Protein AF-A0A352HSR7-F1 (afdb_monomer)

Secondary structure (DSSP, 8-state):
-HHHHHHHH-TTS---HHHHHHHHHHHHHHHHHHHHHHHHHHHHTTT-HHHHHHHHHHHHHHHTS-HHHHHHHTTSS--SS---SEEEEE---HHHHHHHHHHHHHHHHHHHT--TT---HHHHHHHHHHHHHHHHHHHHHHTTEEEEEHHHHHHHSSTTPEEEETTEEEEEEEEE-SSSS-TTTSEEEEEEETTT--EEEE-SPPPTT-PBPTTT-PBEE-SS-TTSS-EEEE--SEEEE-TTS--B--S--PPP---EEEE-----TTSTT-EEEETTEEEEEPPTT-EEEEEE-TTTT-EEEETTT-BEEE--S---SGGGS-GGG-TTTPPPSS--SS-----GGGEEEEEEEEEEEE--EEEEEEBSSTT-S-B---HHHHHHHHHHHHHHHHHHHT--GGGEEEEEEE-SS-EEEEEEESSTT--STGGGGGSHHHHHHHHHHHHHHHHT-S--TTTSTT----TTTT--TTTGGGGGG--HHHHHHHHHHHHHTS----HHHHHH-TT-EEE-S-HHHHHHHHHHTTEEEEEEEEESTT--B-THHHH-TTSHHHHHHHHHHHTT-EEEEEEE--GGG--STTTSGGGTT-SSTTSS-TTSEEEEE---TTSEEEEEEEETTS-EEEEEES-STT-BBSTTTTSS---EEEEES------B-PPPPP---TT-EEEEEE---SEEEGGGHIIIIITTTTSS-HHHHHHHHHHHTTSEEEEEEE-TT--SHHHHHHHHHHHHHHHHHHT-EEEEEEEE----TT-PPP--TTSBTTSPPSSHHHHHHHHHHHIIIIISSPEEEPSSPPPSS-EEEEEETTEEEEEEETT-TTTTEE-S-BGGGGGG--TT-EEEE-TTS---EEEEEEEE--

Foldseek 3Di:
DLVVCCVVPNPPDDDDPPVLVVLVVVLVVVLVVLLVQLVVQLVVCVVPPVLNVVSVVLNVCSVPPDPVQSCVLVVSDPPPVPDHQKAKEFQQAPVLVVVLVVLVVVLVVLVVVADPPDPDPVNVVSVVVNVVSVVVNVVSRVQGMDIDHQLVCLFQQPAQHWDADPLWTFGFFFFAASHALDCQDFKWWWKADPAFQAIDIDSDDADDPADADPVPRGQIADDLDRVHSTAIEGAGSYIYGQNVDDIDNDPDGDGADWDKAKDQNDDDCVDPLWQCDLLQKIKDKADLQGKIKIKTQGNSQAWKAQSRQRGIDHQPDDDLDLVRRPQCRRAPRHCHSDDDPGRDNDDSVRIDGSHIYMDMFGWIKMKMFGHPAQVDPATDQAQLLLVQCQQLLLVLLCVLVVHDSLQKHWHWTDGNGTIMIMMIGPDGSYPCSNVCCSPSVSVVSSLVSSLVQLVPQPDPCLVDPLQFDDPSHRDDPVCPVCRVSYGSNSNNVSSVSSVVSPPDQDPVNCVVPVQKDWDSGFPLVVLQVLLVPAFAEKEFEAECPQVQAQLLLCCACLHSNVVSVVSSLVSNHAYEYEYADDVVVCPDLVSLVSQPQCADCRRSCNSHHYFYFYDPPQKAWGMWIAHPVRKIKTKIDSDDNQRHSHSSRRVPGPTIMMDIPDPDDTHGDDRDDRDDDPQKDKWKAFFPDQKDQLLCCCPRGPDDPGTDDPVVVVLLLQFFAAFAKEKEWFDAPLFFLSQLSSVQSVVLNSCVVSVHAYDAYEYAYAPDFPDADDDDQQAFRPDGDRTPVVSVVSSQVSCCVRRVDGHHYDPHHGRSFGWMWIDGPFWIKMKTWSQHSQGQWGFPDGNNCSVVDHSRTMIGGDPRDDTGMMMIMTGTDD

Solvent-accessible surface area (backbone atoms only — not comparable to full-atom values): 47031 Å² total; per-residue (Å²): 106,66,74,57,50,33,71,73,71,38,83,86,55,89,79,63,64,67,63,51,52,51,53,52,48,53,52,47,53,54,48,51,54,53,51,52,52,37,53,54,47,33,61,76,34,62,88,41,66,68,58,30,51,54,31,50,56,46,51,55,46,63,77,65,52,57,66,68,55,54,38,30,53,71,63,77,39,80,67,80,85,56,89,53,60,58,25,37,36,38,61,54,38,48,72,61,46,54,54,45,51,52,42,50,53,51,42,51,53,51,56,72,68,58,68,92,89,62,97,46,74,66,49,56,49,47,52,54,48,46,52,50,43,51,52,51,49,52,49,52,52,56,77,22,45,46,76,35,48,46,75,58,26,57,56,55,40,29,42,70,18,55,37,77,54,95,84,26,41,39,53,19,36,13,43,37,65,74,52,57,70,51,85,66,76,45,39,32,35,36,28,35,22,83,57,66,32,51,37,49,80,40,67,69,82,81,55,96,88,46,54,62,30,94,87,75,65,45,65,28,16,15,79,77,44,73,90,35,44,49,25,49,28,34,50,57,55,21,22,25,31,39,20,83,51,80,71,45,74,69,90,75,78,73,74,72,80,63,46,70,44,62,41,72,45,78,84,67,92,83,47,91,80,49,37,79,43,54,54,33,30,30,32,39,50,48,60,100,84,22,57,36,38,35,35,25,27,30,79,64,44,7,24,35,32,25,50,74,48,31,26,28,40,63,34,90,68,93,67,90,53,79,88,64,48,55,72,77,53,28,57,70,71,17,65,40,32,58,82,58,102,54,60,37,87,43,49,74,89,38,42,48,66,54,24,28,46,36,43,80,42,47,17,29,22,22,37,36,39,42,36,72,41,67,92,48,96,50,43,39,74,43,68,35,39,36,50,24,41,41,54,40,43,52,48,20,41,21,60,74,75,69,52,60,58,78,50,45,49,65,36,72,46,64,35,67,63,28,29,33,27,34,36,26,28,63,47,82,65,30,85,51,67,31,37,46,54,62,39,55,71,55,33,49,52,21,52,53,44,28,41,50,54,58,72,70,24,92,62,66,38,52,77,39,96,82,17,35,56,42,75,68,69,69,36,47,89,90,51,47,92,46,46,93,39,28,21,46,29,55,32,49,55,50,48,50,50,31,59,70,49,44,81,72,82,48,70,72,52,42,71,77,38,73,74,54,38,79,42,70,70,56,58,67,56,53,54,55,51,42,64,73,69,64,42,45,36,40,37,42,40,29,32,54,85,60,55,45,72,38,60,62,31,50,61,32,75,79,33,73,46,6,36,52,52,52,52,27,45,78,70,68,26,47,40,33,41,40,35,33,54,60,72,84,80,41,79,50,74,76,65,42,53,83,59,40,57,43,48,58,74,90,21,73,39,53,86,41,47,56,45,39,24,35,86,67,66,73,57,34,62,43,39,36,41,30,36,80,86,72,50,31,39,33,34,32,23,69,62,76,72,31,28,24,38,30,71,60,43,41,68,79,59,85,59,42,31,34,33,72,62,68,92,80,84,75,54,78,42,81,74,59,80,82,77,80,54,96,70,47,48,75,33,70,32,49,37,83,54,60,60,42,41,30,42,43,37,52,61,58,45,39,30,91,67,43,41,38,51,79,73,52,54,58,53,52,37,69,34,37,41,76,32,66,28,37,36,40,37,24,36,66,71,61,32,17,62,43,27,36,49,35,51,48,24,32,53,47,40,50,32,69,72,38,50,38,45,81,70,45,39,40,36,21,43,60,80,70,67,82,59,75,46,94,75,59,54,80,41,40,27,55,44,66,41,46,31,45,66,55,25,51,49,53,36,52,50,47,35,36,74,72,69,70,46,76,72,47,74,51,97,52,62,30,50,78,65,29,38,40,35,43,39,37,93,42,18,38,42,35,43,28,36,74,66,31,84,41,42,50,46,36,36,90,53,35,47,71,51,60,90,77,67,58,46,82,44,58,35,31,50,40,95,80,50,78,76,48,41,36,37,40,39,42,32,64,50,131

pLDDT: mean 82.7, std 11.5, range [36.44, 97.62]

Nearest PDB structures (foldseek):
  6znp-assembly1_A  TM=6.016E-01  e=3.655E-07  Bacillus subtilis subsp. subtilis str. 168

Sequence (878 aa):
MEARFHGVFGNDVPYTVDPTINAMRELKENYDAEHDALQNAQQANCDDVNRRQAIGRQIDKCENENLLNYLSEKQFIPNASMPTGIVSFNFLTRNKADDLSGLITERNNLTAQRQPGQQNNDAVRIERRLTEVKRNIDRIKRNSTATRDIRTALNEYAPGQTVVVSEQNHVSAGVVFRGTYNQETDRRAILRCTHCGHVEYTRENMPEGGMVCPKCGARMRGMLDQNMYFTEAYEPVGFSVDQNSNSNREERTEKRFYDIRPVLLSTNWEQGNRVDAVNMCQILPSPDNGRILFYNAGIGRGFALCKKCGRAEVETAFGIEPGTIPPAVRPGNHKPLWYTGNNCDANNGDIARHVVLTGEQPTCYSALRFMTEPGGATYENDEQLAFSLGVVLTRALAKVIGIDEGELDFGVKQEREAWVLFIYDTAKGGCGYSTRLADADESQKVFDEARKALEASSCKCEEAETGGACTKCLIDRSNYRYAHKLSKRKALEWLQRQKAGVVTIPETVRRQSPEARVEYEKIKRIARTAVNNGVREMTFFVSDENGDCAISEWTSRNSEMGRLLHNAVDKGVAVTLNVEYHPEYHTDEADKLPFVGLTGQDGKFPDCTVNFIGDMGDLKTMLEVKYDDNSAKRYFTSEKEVLPFSGKWGEDCTQLFVEDNPAVSYTPVDEPTYTPQPDVIIRQGCTPASEIMVGSYFSEAICGGNILQSDDLEKIQGILSGQDVQITFSDKYVNSALACLMFVYLVKEMRDLFKFTIRDINLQLESNDDKTYPWDVNKKISMNFATAGEARRYLADCIKNVLGVEAEVLPFNATHHRWIRLTTARGVVEIRPDHGISGGWYSKMSYFNLNDLDGSVQAFKSNTDDEILYYVIIKPAR

Radius of gyration: 37.25 Å; Cα contacts (8 Å, |Δi|>4): 1777; chains: 1; bounding box: 78×82×113 Å

Mean predicted aligned error: 17.52 Å

Structure (mmCIF, N/CA/C/O backbone):
data_AF-A0A352HSR7-F1
#
_entry.id   AF-A0A352HSR7-F1
#
loop_
_atom_site.group_PDB
_atom_site.id
_atom_site.type_symbol
_atom_site.label_atom_id
_atom_site.label_alt_id
_atom_site.label_comp_id
_atom_site.label_asym_id
_atom_site.label_entity_id
_atom_site.label_seq_id
_atom_site.pdbx_PDB_ins_code
_atom_site.Cartn_x
_atom_site.Cartn_y
_atom_site.Cartn_z
_atom_site.occupancy
_atom_site.B_iso_or_equiv
_atom_site.auth_seq_id
_atom_site.auth_comp_id
_atom_site.auth_asym_id
_atom_site.auth_atom_id
_atom_site.pdbx_PDB_model_num
ATOM 1 N N . MET A 1 1 ? -4.427 36.864 -5.493 1.00 55.19 1 MET A N 1
ATOM 2 C CA . MET A 1 1 ? -4.387 35.662 -6.359 1.00 55.19 1 MET A CA 1
ATOM 3 C C . MET A 1 1 ? -5.499 34.710 -5.941 1.00 55.19 1 MET A C 1
ATOM 5 O O . MET A 1 1 ? -6.338 34.409 -6.773 1.00 55.19 1 MET A O 1
ATOM 9 N N . GLU A 1 2 ? -5.596 34.405 -4.649 1.00 56.47 2 GLU A N 1
ATOM 10 C CA . GLU A 1 2 ? -6.777 33.859 -3.954 1.00 56.47 2 GLU A CA 1
ATOM 11 C C . GLU A 1 2 ? -8.117 34.462 -4.418 1.00 56.47 2 GLU A C 1
ATOM 13 O O . GLU A 1 2 ? -8.951 33.753 -4.965 1.00 56.47 2 GLU A O 1
ATOM 18 N N . ALA A 1 3 ? -8.275 35.790 -4.368 1.00 71.50 3 ALA A N 1
ATOM 19 C CA . ALA A 1 3 ? -9.497 36.452 -4.849 1.00 71.50 3 ALA A CA 1
ATOM 20 C C . ALA A 1 3 ? -9.846 36.163 -6.329 1.00 71.50 3 ALA A C 1
ATOM 22 O O . ALA A 1 3 ? -11.010 36.198 -6.715 1.00 71.50 3 ALA A O 1
ATOM 23 N N . ARG A 1 4 ? -8.848 35.868 -7.179 1.00 68.31 4 ARG A N 1
ATOM 24 C CA . ARG A 1 4 ? -9.076 35.447 -8.574 1.00 68.31 4 ARG A CA 1
ATOM 25 C C . ARG A 1 4 ? -9.425 33.963 -8.675 1.00 68.31 4 ARG A C 1
ATOM 27 O O . ARG A 1 4 ? -10.235 33.621 -9.522 1.00 68.31 4 ARG A O 1
ATOM 34 N N . PHE A 1 5 ? -8.820 33.111 -7.847 1.00 62.59 5 PHE A N 1
ATOM 35 C CA . PHE A 1 5 ? -9.144 31.685 -7.775 1.00 62.59 5 PHE A CA 1
ATOM 36 C C . PHE A 1 5 ? -10.600 31.491 -7.334 1.00 62.59 5 PHE A C 1
ATOM 38 O O . PHE A 1 5 ? -11.376 30.874 -8.058 1.00 62.59 5 PHE A O 1
ATOM 45 N N . HIS A 1 6 ? -11.008 32.135 -6.240 1.00 72.50 6 HIS A N 1
ATOM 46 C CA . HIS A 1 6 ? -12.394 32.104 -5.766 1.00 72.50 6 HIS A CA 1
ATOM 47 C C . HIS A 1 6 ? -13.381 32.755 -6.740 1.00 72.50 6 HIS A C 1
ATOM 49 O O . HIS A 1 6 ? -14.506 32.286 -6.884 1.00 72.50 6 HIS A O 1
ATOM 55 N N . GLY A 1 7 ? -12.940 33.767 -7.496 1.00 77.38 7 GLY A N 1
ATOM 56 C CA . GLY A 1 7 ? -13.734 34.347 -8.580 1.00 77.38 7 GLY A CA 1
ATOM 57 C C . GLY A 1 7 ? -14.021 33.393 -9.750 1.00 77.38 7 GLY A C 1
ATOM 58 O O . GLY A 1 7 ? -14.943 33.660 -10.514 1.00 77.38 7 GLY A O 1
ATOM 59 N N . VAL A 1 8 ? -13.254 32.305 -9.907 1.00 71.00 8 VAL A N 1
ATOM 60 C CA . VAL A 1 8 ? -13.443 31.303 -10.976 1.00 71.00 8 VAL A CA 1
ATOM 61 C C . VAL A 1 8 ? -14.048 30.002 -10.448 1.00 71.00 8 VAL A C 1
ATOM 63 O O . VAL A 1 8 ? -14.919 29.440 -11.104 1.00 71.00 8 VAL A O 1
ATOM 66 N N . PHE A 1 9 ? -13.599 29.522 -9.287 1.00 61.50 9 PHE A N 1
ATOM 67 C CA . PHE A 1 9 ? -13.946 28.193 -8.769 1.00 61.50 9 PHE A CA 1
ATOM 68 C C . PHE A 1 9 ? -14.959 28.216 -7.613 1.00 61.50 9 PHE A C 1
ATOM 70 O O . PHE A 1 9 ? -15.464 27.163 -7.248 1.00 61.50 9 PHE A O 1
ATOM 77 N N . GLY A 1 10 ? -15.307 29.393 -7.081 1.00 74.06 10 GLY A N 1
ATOM 78 C CA . GLY A 1 10 ? -16.210 29.548 -5.936 1.00 74.06 10 GLY A CA 1
ATOM 79 C C . GLY A 1 10 ? -15.467 29.740 -4.610 1.00 74.06 10 GLY A C 1
ATOM 80 O O . GLY A 1 10 ? -14.296 29.381 -4.470 1.00 74.06 10 GLY A O 1
ATOM 81 N N . ASN A 1 11 ? -16.144 30.350 -3.633 1.00 71.06 11 ASN A N 1
ATOM 82 C CA . ASN A 1 11 ? -15.556 30.678 -2.327 1.00 71.06 11 ASN A CA 1
ATOM 83 C C . ASN A 1 11 ? -15.322 29.439 -1.449 1.00 71.06 11 ASN A C 1
ATOM 85 O O . ASN A 1 11 ? -14.423 29.456 -0.617 1.00 71.06 11 ASN A O 1
ATOM 89 N N . ASP A 1 12 ? -16.077 28.364 -1.679 1.00 62.84 12 ASP A N 1
ATOM 90 C CA . ASP A 1 12 ? -16.076 27.169 -0.824 1.00 62.84 12 ASP A CA 1
ATOM 91 C C . ASP A 1 12 ? -15.048 26.112 -1.263 1.00 62.84 12 ASP A C 1
ATOM 93 O O . ASP A 1 12 ? -14.927 25.055 -0.647 1.00 62.84 12 ASP A O 1
ATOM 97 N N . VAL A 1 13 ? -14.296 26.376 -2.340 1.00 51.62 13 VAL A N 1
ATOM 98 C CA . VAL A 1 13 ? -13.284 25.446 -2.850 1.00 51.62 13 VAL A CA 1
ATOM 99 C C . VAL A 1 13 ? -11.969 25.650 -2.089 1.00 51.62 13 VAL A C 1
ATOM 101 O O . VAL A 1 13 ? -11.362 26.721 -2.215 1.00 51.62 13 VAL A O 1
ATOM 104 N N . PRO A 1 14 ? -11.489 24.643 -1.331 1.00 55.94 14 PRO A N 1
ATOM 105 C CA . PRO A 1 14 ? -10.212 24.732 -0.636 1.00 55.94 14 PRO A CA 1
ATOM 106 C C . PRO A 1 14 ? -9.075 24.890 -1.650 1.00 55.94 14 PRO A C 1
ATOM 108 O O . PRO A 1 14 ? -9.019 24.184 -2.658 1.00 55.94 14 PRO A O 1
ATOM 111 N N . TYR A 1 15 ? -8.159 25.824 -1.389 1.00 57.62 15 TYR A N 1
ATOM 112 C CA . TYR A 1 15 ? -7.036 26.110 -2.277 1.00 57.62 15 TYR A CA 1
ATOM 113 C C . TYR A 1 15 ? -5.705 26.008 -1.525 1.00 57.62 15 TYR A C 1
ATOM 115 O O . TYR A 1 15 ? -5.557 26.468 -0.397 1.00 57.62 15 TYR A O 1
ATOM 123 N N . THR A 1 16 ? -4.701 25.422 -2.174 1.00 61.50 16 THR A N 1
ATOM 124 C CA . THR A 1 16 ? -3.363 25.207 -1.608 1.00 61.50 16 THR A CA 1
ATOM 125 C C . THR A 1 16 ? -2.327 26.004 -2.399 1.00 61.50 16 THR A C 1
ATOM 127 O O . THR A 1 16 ? -1.515 25.443 -3.141 1.00 61.50 16 THR A O 1
ATOM 130 N N . VAL A 1 17 ? -2.358 27.337 -2.283 1.00 66.38 17 VAL A N 1
ATOM 131 C CA . VAL A 1 17 ? -1.386 28.207 -2.979 1.00 66.38 17 VAL A CA 1
ATOM 132 C C . VAL A 1 17 ? 0.032 27.948 -2.478 1.00 66.38 17 VAL A C 1
ATOM 134 O O . VAL A 1 17 ? 0.927 27.802 -3.305 1.00 66.38 17 VAL A O 1
ATOM 137 N N . ASP A 1 18 ? 0.241 27.808 -1.168 1.00 68.56 18 ASP A N 1
ATOM 138 C CA . ASP A 1 18 ? 1.589 27.614 -0.619 1.00 68.56 18 ASP A CA 1
ATOM 139 C C . ASP A 1 18 ? 2.227 26.279 -1.050 1.00 68.56 18 ASP A C 1
ATOM 141 O O . ASP A 1 18 ? 3.358 26.306 -1.545 1.00 68.56 18 ASP A O 1
ATOM 145 N N . PRO A 1 19 ? 1.527 25.123 -0.999 1.00 69.75 19 PRO A N 1
ATOM 146 C CA . PRO A 1 19 ? 2.033 23.881 -1.590 1.00 69.75 19 PRO A CA 1
ATOM 147 C C . PRO A 1 19 ? 2.353 24.000 -3.084 1.00 69.75 19 PRO A C 1
ATOM 149 O O . PRO A 1 19 ? 3.387 23.510 -3.533 1.00 69.75 19 PRO A O 1
ATOM 152 N N . THR A 1 20 ? 1.515 24.707 -3.848 1.00 71.69 20 THR A N 1
ATOM 153 C CA . THR A 1 20 ? 1.734 24.919 -5.288 1.00 71.69 20 THR A CA 1
ATOM 154 C C . THR A 1 20 ? 2.980 25.770 -5.550 1.00 71.69 20 THR A C 1
ATOM 156 O O . THR A 1 20 ? 3.783 25.442 -6.424 1.00 71.69 20 THR A O 1
ATOM 159 N N . ILE A 1 21 ? 3.178 26.846 -4.777 1.00 76.19 21 ILE A N 1
ATOM 160 C CA . ILE A 1 21 ? 4.368 27.707 -4.857 1.00 76.19 21 ILE A CA 1
ATOM 161 C C . ILE A 1 21 ? 5.627 26.914 -4.506 1.00 76.19 21 ILE A C 1
ATOM 163 O O . ILE A 1 21 ? 6.633 27.036 -5.207 1.00 76.19 21 ILE A O 1
ATOM 167 N N . ASN A 1 22 ? 5.580 26.100 -3.449 1.00 76.12 22 ASN A N 1
ATOM 168 C CA . ASN A 1 22 ? 6.718 25.285 -3.030 1.00 76.12 22 ASN A CA 1
ATOM 169 C C . ASN A 1 22 ? 7.092 24.256 -4.104 1.00 76.12 22 ASN A C 1
ATOM 171 O O . ASN A 1 22 ? 8.259 24.186 -4.482 1.00 76.12 22 ASN A O 1
ATOM 175 N N . ALA A 1 23 ? 6.108 23.555 -4.676 1.00 74.75 23 ALA A N 1
ATOM 176 C CA . ALA A 1 23 ? 6.336 22.628 -5.784 1.00 74.75 23 ALA A CA 1
ATOM 177 C C . ALA A 1 23 ? 6.926 23.336 -7.020 1.00 74.75 23 ALA A C 1
ATOM 179 O O . ALA A 1 23 ? 7.877 22.845 -7.623 1.00 74.75 23 ALA A O 1
ATOM 180 N N . MET A 1 24 ? 6.430 24.528 -7.383 1.00 81.50 24 MET A N 1
ATOM 181 C CA . MET A 1 24 ? 7.018 25.319 -8.477 1.00 81.50 24 MET A CA 1
ATOM 182 C C . MET A 1 24 ? 8.464 25.745 -8.193 1.00 81.50 24 MET A C 1
ATOM 184 O O . MET A 1 24 ? 9.287 25.755 -9.111 1.00 81.50 24 MET A O 1
ATOM 188 N N . ARG A 1 25 ? 8.780 26.114 -6.946 1.00 84.31 25 ARG A N 1
ATOM 189 C CA . ARG A 1 25 ? 10.136 26.514 -6.552 1.00 84.31 25 ARG A CA 1
ATOM 190 C C . ARG A 1 25 ? 11.103 25.338 -6.667 1.00 84.31 25 ARG A C 1
ATOM 192 O O . ARG A 1 25 ? 12.135 25.489 -7.310 1.00 84.31 25 ARG A O 1
ATOM 199 N N . GLU A 1 26 ? 10.718 24.171 -6.161 1.00 78.25 26 GLU A N 1
ATOM 200 C CA . GLU A 1 26 ? 11.505 22.938 -6.275 1.00 78.25 26 GLU A CA 1
ATOM 201 C C . GLU A 1 26 ? 11.736 22.543 -7.747 1.00 78.25 26 GLU A C 1
ATOM 203 O O . GLU A 1 26 ? 12.837 22.159 -8.144 1.00 78.25 26 GLU A O 1
ATOM 208 N N . LEU A 1 27 ? 10.721 22.686 -8.606 1.00 80.31 27 LEU A N 1
ATOM 209 C CA . LEU A 1 27 ? 10.860 22.421 -10.043 1.00 80.31 27 LEU A CA 1
ATOM 210 C C . LEU A 1 27 ? 11.839 23.368 -10.730 1.00 80.31 27 LEU A C 1
ATOM 212 O O . LEU A 1 27 ? 12.586 22.933 -11.612 1.00 80.31 27 LEU A O 1
ATOM 216 N N . LYS A 1 28 ? 11.823 24.646 -10.339 1.00 85.88 28 LYS A N 1
ATOM 217 C CA . LYS A 1 28 ? 12.765 25.643 -10.841 1.00 85.88 28 LYS A CA 1
ATOM 218 C C . LYS A 1 28 ? 14.186 25.343 -10.370 1.00 85.88 28 LYS A C 1
ATOM 220 O O . LYS A 1 28 ? 15.084 25.339 -11.200 1.00 85.88 28 LYS A O 1
ATOM 225 N N . GLU A 1 29 ? 14.378 25.065 -9.085 1.00 81.06 29 GLU A N 1
ATOM 226 C CA . GLU A 1 29 ? 15.694 24.733 -8.524 1.00 81.06 29 GLU A CA 1
ATOM 227 C C . GLU A 1 29 ? 16.302 23.511 -9.224 1.00 81.06 29 GLU A C 1
ATOM 229 O O . GLU A 1 29 ? 17.466 23.535 -9.617 1.00 81.06 29 GLU A O 1
ATOM 234 N N . ASN A 1 30 ? 15.492 22.479 -9.479 1.00 73.00 30 ASN A N 1
ATOM 235 C CA . ASN A 1 30 ? 15.917 21.302 -10.236 1.00 73.00 30 ASN A CA 1
ATOM 236 C C . ASN A 1 30 ? 16.278 21.627 -11.698 1.00 73.00 30 ASN A C 1
ATOM 238 O O . ASN A 1 30 ? 17.250 21.077 -12.216 1.00 73.00 30 ASN A O 1
ATOM 242 N N . TYR A 1 31 ? 15.508 22.496 -12.367 1.00 81.38 31 TYR A N 1
ATOM 243 C CA . TYR A 1 31 ? 15.803 22.932 -13.737 1.00 81.38 31 TYR A CA 1
ATOM 244 C C . TYR A 1 31 ? 17.112 23.727 -13.802 1.00 81.38 31 TYR A C 1
ATOM 246 O O . TYR A 1 31 ? 17.968 23.433 -14.634 1.00 81.38 31 TYR A O 1
ATOM 254 N N . ASP A 1 32 ? 17.273 24.710 -12.913 1.00 82.38 32 ASP A N 1
ATOM 255 C CA . ASP A 1 32 ? 18.463 25.561 -12.856 1.00 82.38 32 ASP A CA 1
ATOM 256 C C . ASP A 1 32 ? 19.710 24.704 -12.578 1.00 82.38 32 ASP A C 1
ATOM 258 O O . ASP A 1 32 ? 20.710 24.831 -13.277 1.00 82.38 32 ASP A O 1
ATOM 262 N N . ALA A 1 33 ? 19.620 23.738 -11.655 1.00 72.44 33 ALA A N 1
ATOM 263 C CA . ALA A 1 33 ? 20.709 22.801 -11.381 1.00 72.44 33 ALA A CA 1
ATOM 264 C C . ALA A 1 33 ? 21.092 21.942 -12.605 1.00 72.44 33 ALA A C 1
ATOM 266 O O . ALA A 1 33 ? 22.278 21.710 -12.850 1.00 72.44 33 ALA A O 1
ATOM 267 N N . GLU A 1 34 ? 20.111 21.468 -13.386 1.00 66.38 34 GLU A N 1
ATOM 268 C CA . GLU A 1 34 ? 20.360 20.715 -14.625 1.00 66.38 34 GLU A CA 1
ATOM 269 C C . GLU A 1 34 ? 21.016 21.608 -15.690 1.00 66.38 34 GLU A C 1
ATOM 271 O O . GLU A 1 34 ? 21.997 21.205 -16.320 1.00 66.38 34 GLU A O 1
ATOM 276 N N . HIS A 1 35 ? 20.524 22.836 -15.865 1.00 80.62 35 HIS A N 1
ATOM 277 C CA . HIS A 1 35 ? 21.067 23.803 -16.822 1.00 80.62 35 HIS A CA 1
ATOM 278 C C . HIS A 1 35 ? 22.498 24.233 -16.470 1.00 80.62 35 HIS A C 1
ATOM 280 O O . HIS A 1 35 ? 23.382 24.160 -17.329 1.00 80.62 35 HIS A O 1
ATOM 286 N N . ASP A 1 36 ? 22.763 24.559 -15.206 1.00 77.50 36 ASP A N 1
ATOM 287 C CA . ASP A 1 36 ? 24.095 24.924 -14.716 1.00 77.50 36 ASP A CA 1
ATOM 288 C C . ASP A 1 36 ? 25.090 23.769 -14.889 1.00 77.50 36 ASP A C 1
ATOM 290 O O . ASP A 1 36 ? 26.228 23.973 -15.323 1.00 77.50 36 ASP A O 1
ATOM 294 N N . ALA A 1 37 ? 24.666 22.527 -14.626 1.00 70.50 37 ALA A N 1
ATOM 295 C CA . ALA A 1 37 ? 25.496 21.348 -14.862 1.00 70.50 37 ALA A CA 1
ATOM 296 C C . ALA A 1 37 ? 25.886 21.205 -16.345 1.00 70.50 37 ALA A C 1
ATOM 298 O O . ALA A 1 37 ? 27.044 20.896 -16.649 1.00 70.50 37 ALA A O 1
ATOM 299 N N . LEU A 1 38 ? 24.959 21.473 -17.276 1.00 66.38 38 LEU A N 1
ATOM 300 C CA . LEU A 1 38 ? 25.236 21.465 -18.717 1.00 66.38 38 LEU A CA 1
ATOM 301 C C . LEU A 1 38 ? 26.226 22.563 -19.121 1.00 66.38 38 LEU A C 1
ATOM 303 O O . LEU A 1 38 ? 27.149 22.300 -19.898 1.00 66.38 38 LEU A O 1
ATOM 307 N N . GLN A 1 39 ? 26.059 23.778 -18.594 1.00 78.69 39 GLN A N 1
ATOM 308 C CA . GLN A 1 39 ? 26.963 24.893 -18.879 1.00 78.69 39 GLN A CA 1
ATOM 309 C C . GLN A 1 39 ? 28.374 24.630 -18.341 1.00 78.69 39 GLN A C 1
ATOM 311 O O . GLN A 1 39 ? 29.354 24.763 -19.083 1.00 78.69 39 GLN A O 1
ATOM 316 N N . ASN A 1 40 ? 28.482 24.175 -17.092 1.00 75.06 40 ASN A N 1
ATOM 317 C CA . ASN A 1 40 ? 29.754 23.813 -16.463 1.00 75.06 40 ASN A CA 1
ATOM 318 C C . ASN A 1 40 ? 30.464 22.703 -17.244 1.00 75.06 40 ASN A C 1
ATOM 320 O O . ASN A 1 40 ? 31.665 22.775 -17.507 1.00 75.06 40 ASN A O 1
ATOM 324 N N . ALA A 1 41 ? 29.712 21.701 -17.696 1.00 62.66 41 ALA A N 1
ATOM 325 C CA . ALA A 1 41 ? 30.246 20.630 -18.515 1.00 62.66 41 ALA A CA 1
ATOM 326 C C . ALA A 1 41 ? 30.752 21.098 -19.888 1.00 62.66 41 ALA A C 1
ATOM 328 O O . ALA A 1 41 ? 31.769 20.589 -20.375 1.00 62.66 41 ALA A O 1
ATOM 329 N N . GLN A 1 42 ? 30.065 22.059 -20.515 1.00 70.19 42 GLN A N 1
ATOM 330 C CA . GLN A 1 42 ? 30.499 22.650 -21.780 1.00 70.19 42 GLN A CA 1
ATOM 331 C C . GLN A 1 42 ? 31.816 23.415 -21.618 1.00 70.19 42 GLN A C 1
ATOM 333 O O . GLN A 1 42 ? 32.681 23.322 -22.491 1.00 70.19 42 GLN A O 1
ATOM 338 N N . GLN A 1 43 ? 31.976 24.135 -20.503 1.00 74.00 43 GLN A N 1
ATOM 339 C CA . GLN A 1 43 ? 33.207 24.854 -20.173 1.00 74.00 43 GLN A CA 1
ATOM 340 C C . GLN A 1 43 ? 34.363 23.897 -19.853 1.00 74.00 43 GLN A C 1
ATOM 342 O O . GLN A 1 43 ? 35.459 24.078 -20.377 1.00 74.00 43 GLN A O 1
ATOM 347 N N . ALA A 1 44 ? 34.116 22.846 -19.065 1.00 69.31 44 ALA A N 1
ATOM 348 C CA . ALA A 1 44 ? 35.134 21.871 -18.663 1.00 69.31 44 ALA A CA 1
ATOM 349 C C . ALA A 1 44 ? 35.695 21.033 -19.829 1.00 69.31 44 ALA A C 1
ATOM 351 O O . ALA A 1 44 ? 36.796 20.501 -19.731 1.00 69.31 44 ALA A O 1
ATOM 352 N N . ASN A 1 45 ? 34.950 20.907 -20.932 1.00 63.56 45 ASN A N 1
ATOM 353 C CA . ASN A 1 45 ? 35.353 20.149 -22.121 1.00 63.56 45 ASN A CA 1
ATOM 354 C C . ASN A 1 45 ? 35.641 21.067 -23.324 1.00 63.56 45 ASN A C 1
ATOM 356 O O . ASN A 1 45 ? 35.364 20.700 -24.468 1.00 63.56 45 ASN A O 1
ATOM 360 N N . CYS A 1 46 ? 36.161 22.274 -23.082 1.00 65.00 46 CYS A N 1
ATOM 361 C CA . CYS A 1 46 ? 36.397 23.281 -24.120 1.00 65.00 46 CYS A CA 1
ATOM 362 C C . CYS A 1 46 ? 37.387 22.834 -25.215 1.00 65.00 46 CYS A C 1
ATOM 364 O O . CYS A 1 46 ? 37.213 23.225 -26.374 1.00 65.00 46 CYS A O 1
ATOM 366 N N . ASP A 1 47 ? 38.350 21.977 -24.867 1.00 60.31 47 ASP A N 1
ATOM 367 C CA . ASP A 1 47 ? 39.400 21.477 -25.766 1.00 60.31 47 ASP A CA 1
ATOM 368 C C . ASP A 1 47 ? 38.917 20.371 -26.726 1.00 60.31 47 ASP A C 1
ATOM 370 O O . ASP A 1 47 ? 39.512 20.152 -27.784 1.00 60.31 47 ASP A O 1
ATOM 374 N N . ASP A 1 48 ? 37.805 19.695 -26.410 1.00 64.06 48 ASP A N 1
ATOM 375 C CA . ASP A 1 48 ? 37.190 18.682 -27.274 1.00 64.06 48 ASP A CA 1
ATOM 376 C C . ASP A 1 48 ? 36.044 19.303 -28.082 1.00 64.06 48 ASP A C 1
ATOM 378 O O . ASP A 1 48 ? 34.905 19.448 -27.625 1.00 64.06 48 ASP A O 1
ATOM 382 N N . VAL A 1 49 ? 36.347 19.659 -29.332 1.00 56.00 49 VAL A N 1
ATOM 383 C CA . VAL A 1 49 ? 35.406 20.325 -30.244 1.00 56.00 49 VAL A CA 1
ATOM 384 C C . VAL A 1 49 ? 34.118 19.519 -30.442 1.00 56.00 49 VAL A C 1
ATOM 386 O O . VAL A 1 49 ? 33.035 20.108 -30.500 1.00 56.00 49 VAL A O 1
ATOM 389 N N . ASN A 1 50 ? 34.212 18.190 -30.525 1.00 50.41 50 ASN A N 1
ATOM 390 C CA . ASN A 1 50 ? 33.057 17.328 -30.777 1.00 50.41 50 ASN A CA 1
ATOM 391 C C . ASN A 1 50 ? 32.170 17.236 -29.535 1.00 50.41 50 ASN A C 1
ATOM 393 O O . ASN A 1 50 ? 30.944 17.352 -29.629 1.00 50.41 50 ASN A O 1
ATOM 397 N N . ARG A 1 51 ? 32.789 17.092 -28.361 1.00 53.38 51 ARG A N 1
ATOM 398 C CA . ARG A 1 51 ? 32.082 17.041 -27.079 1.00 53.38 51 ARG A CA 1
ATOM 399 C C . ARG A 1 51 ? 31.423 18.377 -26.755 1.00 53.38 51 ARG A C 1
ATOM 401 O O . ARG A 1 51 ? 30.239 18.399 -26.427 1.00 53.38 51 ARG A O 1
ATOM 408 N N . ARG A 1 52 ? 32.119 19.496 -26.975 1.00 64.31 52 ARG A N 1
ATOM 409 C CA . ARG A 1 52 ? 31.568 20.853 -26.826 1.00 64.31 52 ARG A CA 1
ATOM 410 C C . ARG A 1 52 ? 30.346 21.093 -27.718 1.00 64.31 52 ARG A C 1
ATOM 412 O O . ARG A 1 52 ? 29.364 21.683 -27.263 1.00 64.31 52 ARG A O 1
ATOM 419 N N . GLN A 1 53 ? 30.378 20.620 -28.968 1.00 55.16 53 GLN A N 1
ATOM 420 C CA . GLN A 1 53 ? 29.227 20.703 -29.876 1.00 55.16 53 GLN A CA 1
ATOM 421 C C . GLN A 1 53 ? 28.056 19.819 -29.427 1.00 55.16 53 GLN A C 1
ATOM 423 O O . GLN A 1 53 ? 26.907 20.249 -29.524 1.00 55.16 53 GLN A O 1
ATOM 428 N N . ALA A 1 54 ? 28.320 18.607 -28.931 1.00 49.88 54 ALA A N 1
ATOM 429 C CA . ALA A 1 54 ? 27.277 17.718 -28.420 1.00 49.88 54 ALA A CA 1
ATOM 430 C C . ALA A 1 54 ? 26.558 18.321 -27.199 1.00 49.88 54 ALA A C 1
ATOM 432 O O . ALA A 1 54 ? 25.328 18.340 -27.174 1.00 49.88 54 ALA A O 1
ATOM 433 N N . ILE A 1 55 ? 27.312 18.890 -26.252 1.00 55.72 55 ILE A N 1
ATOM 434 C CA . ILE A 1 55 ? 26.760 19.558 -25.061 1.00 55.72 55 ILE A CA 1
ATOM 435 C C . ILE A 1 55 ? 25.974 20.811 -25.460 1.00 55.72 55 ILE A C 1
ATOM 437 O O . ILE A 1 55 ? 24.869 21.027 -24.973 1.00 55.72 55 ILE A O 1
ATOM 441 N N . GLY A 1 56 ? 26.482 21.597 -26.417 1.00 62.91 56 GLY A N 1
ATOM 442 C CA . GLY A 1 56 ? 25.765 22.771 -26.927 1.00 62.91 56 GLY A CA 1
ATOM 443 C C . GLY A 1 56 ? 24.395 22.424 -27.515 1.00 62.91 56 GLY A C 1
ATOM 444 O O . GLY A 1 56 ? 23.421 23.121 -27.263 1.00 62.91 56 GLY A O 1
ATOM 445 N N . ARG A 1 57 ? 24.278 21.290 -28.221 1.00 57.12 57 ARG A N 1
ATOM 446 C CA . ARG A 1 57 ? 22.980 20.799 -28.719 1.00 57.12 57 ARG A CA 1
ATOM 447 C C . ARG A 1 57 ? 22.017 20.398 -27.595 1.00 57.12 57 ARG A C 1
ATOM 449 O O . ARG A 1 57 ? 20.809 20.440 -27.810 1.00 57.12 57 ARG A O 1
ATOM 456 N N . GLN A 1 58 ? 22.526 19.970 -26.440 1.00 55.00 58 GLN A N 1
ATOM 457 C CA . GLN A 1 58 ? 21.709 19.617 -25.276 1.00 55.00 58 GLN A CA 1
ATOM 458 C C . GLN A 1 58 ? 21.267 20.855 -24.492 1.00 55.00 58 GLN A C 1
ATOM 460 O O . GLN A 1 58 ? 20.106 20.902 -24.102 1.00 55.00 58 GLN A O 1
ATOM 465 N N . ILE A 1 59 ? 22.131 21.866 -24.338 1.00 67.12 59 ILE A N 1
ATOM 466 C CA . ILE A 1 59 ? 21.747 23.184 -23.797 1.00 67.12 59 ILE A CA 1
ATOM 467 C C . ILE A 1 59 ? 20.636 23.778 -24.663 1.00 67.12 59 ILE A C 1
ATOM 469 O O . ILE A 1 59 ? 19.562 24.079 -24.153 1.00 67.12 59 ILE A O 1
ATOM 473 N N . ASP A 1 60 ? 20.833 23.794 -25.988 1.00 64.00 60 ASP A N 1
ATOM 474 C CA . ASP A 1 60 ? 19.802 24.216 -26.939 1.00 64.00 60 ASP A CA 1
ATOM 475 C C . ASP A 1 60 ? 18.502 23.411 -26.757 1.00 64.00 60 ASP A C 1
ATOM 477 O O . ASP A 1 60 ? 17.414 23.954 -26.916 1.00 64.00 60 ASP A O 1
ATOM 481 N N . LYS A 1 61 ? 18.573 22.107 -26.462 1.00 63.84 61 LYS A N 1
ATOM 482 C CA . LYS A 1 61 ? 17.374 21.284 -26.242 1.00 63.84 61 LYS A CA 1
ATOM 483 C C . LYS A 1 61 ? 16.666 21.657 -24.936 1.00 63.84 61 LYS A C 1
ATOM 485 O O . LYS A 1 61 ? 15.447 21.758 -24.963 1.00 63.84 61 LYS A O 1
ATOM 490 N N . CYS A 1 62 ? 17.418 21.856 -23.854 1.00 66.56 62 CYS A N 1
ATOM 491 C CA . CYS A 1 62 ? 16.914 22.251 -22.538 1.00 66.56 62 CYS A CA 1
ATOM 492 C C . CYS A 1 62 ? 16.223 23.624 -22.607 1.00 66.56 62 CYS A C 1
ATOM 494 O O . CYS A 1 62 ? 15.050 23.751 -22.274 1.00 66.56 62 CYS A O 1
ATOM 496 N N . GLU A 1 63 ? 16.895 24.625 -23.180 1.00 77.00 63 GLU A N 1
ATOM 497 C CA . GLU A 1 63 ? 16.382 26.000 -23.272 1.00 77.00 63 GLU A CA 1
ATOM 498 C C . GLU A 1 63 ? 15.191 26.155 -24.228 1.00 77.00 63 GLU A C 1
ATOM 500 O O . GLU A 1 63 ? 14.390 27.077 -24.081 1.00 77.00 63 GLU A O 1
ATOM 505 N N . ASN A 1 64 ? 15.077 25.276 -25.228 1.00 68.44 64 ASN A N 1
ATOM 506 C CA . ASN A 1 64 ? 13.977 25.296 -26.195 1.00 68.44 64 ASN A CA 1
ATOM 507 C C . ASN A 1 64 ? 12.898 24.239 -25.898 1.00 68.44 64 ASN A C 1
ATOM 509 O O . ASN A 1 64 ? 12.027 24.009 -26.746 1.00 68.44 64 ASN A O 1
ATOM 513 N N . GLU A 1 65 ? 12.944 23.577 -24.739 1.00 69.50 65 GLU A N 1
ATOM 514 C CA . GLU A 1 65 ? 11.895 22.652 -24.321 1.00 69.50 65 GLU A CA 1
ATOM 515 C C . GLU A 1 65 ? 10.582 23.404 -24.050 1.00 69.50 65 GLU A C 1
ATOM 517 O O . GLU A 1 65 ? 10.555 24.527 -23.547 1.00 69.50 65 GLU A O 1
ATOM 522 N N . ASN A 1 66 ? 9.451 22.802 -24.427 1.00 73.50 66 ASN A N 1
ATOM 523 C CA . ASN A 1 66 ? 8.152 23.414 -24.182 1.00 73.50 66 ASN A CA 1
ATOM 524 C C . ASN A 1 66 ? 7.824 23.349 -22.682 1.00 73.50 66 ASN A C 1
ATOM 526 O O . ASN A 1 66 ? 7.723 22.258 -22.125 1.00 73.50 66 ASN A O 1
ATOM 530 N N . LEU A 1 67 ? 7.593 24.506 -22.055 1.00 76.81 67 LEU A N 1
ATOM 531 C CA . LEU A 1 67 ? 7.313 24.601 -20.619 1.00 76.81 67 LEU A CA 1
ATOM 532 C C . LEU A 1 67 ? 6.134 23.723 -20.169 1.00 76.81 67 LEU A C 1
ATOM 534 O O . LEU A 1 67 ? 6.210 23.109 -19.111 1.00 76.81 67 LEU A O 1
ATOM 538 N N . LEU A 1 68 ? 5.057 23.631 -20.958 1.00 71.50 68 LEU A N 1
ATOM 539 C CA . LEU A 1 68 ? 3.909 22.791 -20.600 1.00 71.50 68 LEU A CA 1
ATOM 540 C C . LEU A 1 68 ? 4.285 21.308 -20.612 1.00 71.50 68 LEU A C 1
ATOM 542 O O . LEU A 1 68 ? 3.913 20.585 -19.692 1.00 71.50 68 LEU A O 1
ATOM 546 N N . ASN A 1 69 ? 5.082 20.872 -21.593 1.00 66.44 69 ASN A N 1
ATOM 547 C CA . ASN A 1 69 ? 5.605 19.507 -21.607 1.00 66.44 69 ASN A CA 1
ATOM 548 C C . ASN A 1 69 ? 6.496 19.248 -20.388 1.00 66.44 69 ASN A C 1
ATOM 550 O O . ASN A 1 69 ? 6.300 18.237 -19.724 1.00 66.44 69 ASN A O 1
ATOM 554 N N . TYR A 1 70 ? 7.409 20.166 -20.053 1.00 71.19 70 TYR A N 1
ATOM 555 C CA . TYR A 1 70 ? 8.285 20.031 -18.885 1.00 71.19 70 TYR A CA 1
ATOM 556 C C . TYR A 1 70 ? 7.484 19.911 -17.576 1.00 71.19 70 TYR A C 1
ATOM 558 O O . TYR A 1 70 ? 7.695 18.988 -16.789 1.00 71.19 70 TYR A O 1
ATOM 566 N N . LEU A 1 71 ? 6.500 20.793 -17.361 1.00 71.81 71 LEU A N 1
ATOM 567 C CA . LEU A 1 71 ? 5.640 20.757 -16.172 1.00 71.81 71 LEU A CA 1
ATOM 568 C C . LEU A 1 71 ? 4.799 19.475 -16.104 1.00 71.81 71 LEU A C 1
ATOM 570 O O . LEU A 1 71 ? 4.636 18.899 -15.028 1.00 71.81 71 LEU A O 1
ATOM 574 N N . SER A 1 72 ? 4.297 18.999 -17.243 1.00 66.88 72 SER A N 1
ATOM 575 C CA . SER A 1 72 ? 3.544 17.745 -17.321 1.00 66.88 72 SER A CA 1
ATOM 576 C C . SER A 1 72 ? 4.455 16.530 -17.077 1.00 66.88 72 SER A C 1
ATOM 578 O O . SER A 1 72 ? 4.074 15.597 -16.368 1.00 66.88 72 SER A O 1
ATOM 580 N N . GLU A 1 73 ? 5.693 16.528 -17.588 1.00 65.75 73 GLU A N 1
ATOM 581 C CA . GLU A 1 73 ? 6.681 15.473 -17.316 1.00 65.75 73 GLU A CA 1
ATOM 582 C C . GLU A 1 73 ? 6.989 15.335 -15.833 1.00 65.75 73 GLU A C 1
ATOM 584 O O . GLU A 1 73 ? 7.091 14.213 -15.334 1.00 65.75 73 GLU A O 1
ATOM 589 N N . LYS A 1 74 ? 7.069 16.465 -15.135 1.00 70.56 74 LYS A N 1
ATOM 590 C CA . LYS A 1 74 ? 7.292 16.522 -13.693 1.00 70.56 74 LYS A CA 1
ATOM 591 C C . LYS A 1 74 ? 6.012 16.352 -12.863 1.00 70.56 74 LYS A C 1
ATOM 593 O O . LYS A 1 74 ? 6.073 16.509 -11.651 1.00 70.56 74 LYS A O 1
ATOM 598 N N . GLN A 1 75 ? 4.884 16.009 -13.498 1.00 64.88 75 GLN A N 1
ATOM 599 C CA . GLN A 1 75 ? 3.575 15.795 -12.858 1.00 64.88 75 GLN A CA 1
ATOM 600 C C . GLN A 1 75 ? 3.052 17.017 -12.081 1.00 64.88 75 GLN A C 1
ATOM 602 O O . GLN A 1 75 ? 2.230 16.880 -11.183 1.00 64.88 75 GLN A O 1
ATOM 607 N N . PHE A 1 76 ? 3.501 18.223 -12.438 1.00 72.00 76 PHE A N 1
ATOM 608 C CA . PHE A 1 76 ? 2.987 19.456 -11.843 1.00 72.00 76 PHE A CA 1
ATOM 609 C C . PHE A 1 76 ? 1.599 19.817 -12.383 1.00 72.00 76 PHE A C 1
ATOM 611 O O . PHE A 1 76 ? 0.756 20.339 -11.661 1.00 72.00 76 PHE A O 1
ATOM 618 N N . ILE A 1 77 ? 1.362 19.530 -13.665 1.00 68.94 77 ILE A N 1
ATOM 619 C CA . ILE A 1 77 ? 0.039 19.601 -14.286 1.00 68.94 77 ILE A CA 1
ATOM 620 C C . ILE A 1 77 ? -0.421 18.195 -14.691 1.00 68.94 77 ILE A C 1
ATOM 622 O O . ILE A 1 77 ? 0.429 17.360 -15.025 1.00 68.94 77 ILE A O 1
ATOM 626 N N . PRO A 1 78 ? -1.742 17.924 -14.706 1.00 58.66 78 PRO A N 1
ATOM 627 C CA . PRO A 1 78 ? -2.274 16.666 -15.212 1.00 58.66 78 PRO A CA 1
ATOM 628 C C . PRO A 1 78 ? -1.780 16.393 -16.635 1.00 58.66 78 PRO A C 1
ATOM 630 O O . PRO A 1 78 ? -1.730 17.305 -17.466 1.00 58.66 78 PRO A O 1
ATOM 633 N N . ASN A 1 79 ? -1.477 15.129 -16.938 1.00 57.56 79 ASN A N 1
ATOM 634 C CA . ASN A 1 79 ? -1.144 14.669 -18.289 1.00 57.56 79 ASN A CA 1
ATOM 635 C C . ASN A 1 79 ? -2.406 14.682 -19.174 1.00 57.56 79 ASN A C 1
ATOM 637 O O . ASN A 1 79 ? -2.925 13.639 -19.559 1.00 57.56 79 ASN A O 1
ATOM 641 N N . ALA A 1 80 ? -2.950 15.860 -19.479 1.00 48.66 80 ALA A N 1
ATOM 642 C CA . ALA A 1 80 ? -4.142 16.034 -20.305 1.00 48.66 80 ALA A CA 1
ATOM 643 C C . ALA A 1 80 ? -3.823 15.736 -21.783 1.00 48.66 80 ALA A C 1
ATOM 645 O O . ALA A 1 80 ? -3.708 16.642 -22.606 1.00 48.66 80 ALA A O 1
ATOM 646 N N . SER A 1 81 ? -3.626 14.457 -22.120 1.00 49.81 81 SER A N 1
ATOM 647 C CA . SER A 1 81 ? -3.219 13.981 -23.455 1.00 49.81 81 SER A CA 1
ATOM 648 C C . SER A 1 81 ? -1.873 14.528 -23.964 1.00 49.81 81 SER A C 1
ATOM 650 O O . SER A 1 81 ? -1.562 14.399 -25.149 1.00 49.81 81 SER A O 1
ATOM 652 N N . MET A 1 82 ? -1.052 15.129 -23.094 1.00 51.34 82 MET A N 1
ATOM 653 C CA . MET A 1 82 ? 0.321 15.503 -23.436 1.00 51.34 82 MET A CA 1
ATOM 654 C C . MET A 1 82 ? 1.220 14.267 -23.349 1.00 51.34 82 MET A C 1
ATOM 656 O O . MET A 1 82 ? 1.182 13.555 -22.343 1.00 51.34 82 MET A O 1
ATOM 660 N N . PRO A 1 83 ? 2.037 13.983 -24.374 1.00 50.75 83 PRO A N 1
ATOM 661 C CA . PRO A 1 83 ? 2.908 12.828 -24.338 1.00 50.75 83 PRO A CA 1
ATOM 662 C C . PRO A 1 83 ? 4.097 13.181 -23.428 1.00 50.75 83 PRO A C 1
ATOM 664 O O . PRO A 1 83 ? 4.927 14.024 -23.754 1.00 50.75 83 PRO A O 1
ATOM 667 N N . THR A 1 84 ? 4.140 12.595 -22.234 1.00 52.94 84 THR A N 1
ATOM 668 C CA . THR A 1 84 ? 5.172 12.866 -21.224 1.00 52.94 84 THR A CA 1
ATOM 669 C C . THR A 1 84 ? 5.920 11.591 -20.866 1.00 52.94 84 THR A C 1
ATOM 671 O O . THR A 1 84 ? 5.342 10.508 -20.885 1.00 52.94 84 THR A O 1
ATOM 674 N N . GLY A 1 85 ? 7.193 11.678 -20.450 1.00 57.88 85 GLY A N 1
ATOM 675 C CA . GLY A 1 85 ? 7.996 10.464 -20.192 1.00 57.88 85 GLY A CA 1
ATOM 676 C C . GLY A 1 85 ? 8.256 9.685 -21.481 1.00 57.88 85 GLY A C 1
ATOM 677 O O . GLY A 1 85 ? 8.314 8.455 -21.491 1.00 57.88 85 GLY A O 1
ATOM 678 N N . ILE A 1 86 ? 8.338 10.437 -22.578 1.00 71.94 86 ILE A N 1
ATOM 679 C CA . ILE A 1 86 ? 8.646 9.917 -23.890 1.00 71.94 86 ILE A CA 1
ATOM 680 C C . ILE A 1 86 ? 10.147 9.710 -23.971 1.00 71.94 86 ILE A C 1
ATOM 682 O O . ILE A 1 86 ? 10.929 10.643 -23.794 1.00 71.94 86 ILE A O 1
ATOM 686 N N . VAL A 1 87 ? 10.545 8.524 -24.393 1.00 79.81 87 VAL A N 1
ATOM 687 C CA . VAL A 1 87 ? 11.914 8.275 -24.812 1.00 79.81 87 VAL A CA 1
ATOM 688 C C . VAL A 1 87 ? 12.006 8.393 -26.326 1.00 79.81 87 VAL A C 1
ATOM 690 O O . VAL A 1 87 ? 11.240 7.774 -27.073 1.00 79.81 87 VAL A O 1
ATOM 693 N N . SER A 1 88 ? 12.954 9.205 -26.789 1.00 84.88 88 SER A N 1
ATOM 694 C CA . SER A 1 88 ? 13.190 9.406 -28.218 1.00 84.88 88 SER A CA 1
ATOM 695 C C . SER A 1 88 ? 14.105 8.328 -28.793 1.00 84.88 88 SER A C 1
ATOM 697 O O . SER A 1 88 ? 15.163 8.063 -28.230 1.00 84.88 88 SER A O 1
ATOM 699 N N . PHE A 1 89 ? 13.762 7.787 -29.954 1.00 87.50 89 PHE A N 1
ATOM 700 C CA . PHE A 1 89 ? 14.647 6.995 -30.798 1.00 87.50 89 PHE A CA 1
ATOM 701 C C . PHE A 1 89 ? 15.093 7.830 -31.993 1.00 87.50 89 PHE A C 1
ATOM 703 O O . PHE A 1 89 ? 14.288 8.172 -32.861 1.00 87.50 89 PHE A O 1
ATOM 710 N N . ASN A 1 90 ? 16.372 8.185 -32.024 1.00 86.50 90 ASN A N 1
ATOM 711 C CA . ASN A 1 90 ? 16.971 8.963 -33.095 1.00 86.50 90 ASN A CA 1
ATOM 712 C C . ASN A 1 90 ? 17.478 8.031 -34.203 1.00 86.50 90 ASN A C 1
ATOM 714 O O . ASN A 1 90 ? 18.410 7.253 -34.006 1.00 86.50 90 ASN A O 1
ATOM 718 N N . PHE A 1 91 ? 16.884 8.152 -35.387 1.00 86.62 91 PHE A N 1
ATOM 719 C CA . PHE A 1 91 ? 17.267 7.409 -36.588 1.00 86.62 91 PHE A CA 1
ATOM 720 C C . PHE A 1 91 ? 17.779 8.338 -37.702 1.00 86.62 91 PHE A C 1
ATOM 722 O O . PHE A 1 91 ? 17.639 8.066 -38.898 1.00 86.62 91 PHE A O 1
ATOM 729 N N . LEU A 1 92 ? 18.380 9.469 -37.320 1.00 83.12 92 LEU A N 1
ATOM 730 C CA . LEU A 1 92 ? 18.991 10.425 -38.238 1.00 83.12 92 LEU A CA 1
ATOM 731 C C . LEU A 1 92 ? 20.207 9.814 -38.946 1.00 83.12 92 LEU A C 1
ATOM 733 O O . LEU A 1 92 ? 21.296 9.742 -38.394 1.00 83.12 92 LEU A O 1
ATOM 737 N N . THR A 1 93 ? 20.030 9.423 -40.203 1.00 78.69 93 THR A N 1
ATOM 738 C CA . THR A 1 93 ? 21.110 8.967 -41.093 1.00 78.69 93 THR A CA 1
ATOM 739 C C . THR A 1 93 ? 22.119 10.080 -41.388 1.00 78.69 93 THR A C 1
ATOM 741 O O . THR A 1 93 ? 21.722 11.247 -41.443 1.00 78.69 93 THR A O 1
ATOM 744 N N . ARG A 1 94 ? 23.362 9.723 -41.735 1.00 76.69 94 ARG A N 1
ATOM 745 C CA . ARG A 1 94 ? 24.428 10.667 -42.120 1.00 76.69 94 ARG A CA 1
ATOM 746 C C . ARG A 1 94 ? 23.991 11.772 -43.090 1.00 76.69 94 ARG A C 1
ATOM 748 O O . ARG A 1 94 ? 24.136 12.938 -42.756 1.00 76.69 94 ARG A O 1
ATOM 755 N N . ASN A 1 95 ? 23.389 11.429 -44.231 1.00 77.94 95 ASN A N 1
ATOM 756 C CA . ASN A 1 95 ? 22.998 12.427 -45.242 1.00 77.94 95 ASN A CA 1
ATOM 757 C C . ASN A 1 95 ? 22.051 13.495 -44.665 1.00 77.94 95 ASN A C 1
ATOM 759 O O . ASN A 1 95 ? 22.257 14.689 -44.840 1.00 77.94 95 ASN A O 1
ATOM 763 N N . LYS A 1 96 ? 21.045 13.059 -43.896 1.00 80.50 96 LYS A N 1
ATOM 764 C CA . LYS A 1 96 ? 20.111 13.966 -43.215 1.00 80.50 96 LYS A CA 1
ATOM 765 C C . LYS A 1 96 ? 20.794 14.784 -42.112 1.00 80.50 96 LYS A C 1
ATOM 767 O O . LYS A 1 96 ? 20.350 15.892 -41.828 1.00 80.50 96 LYS A O 1
ATOM 772 N N . ALA A 1 97 ? 21.824 14.241 -41.459 1.00 75.81 97 ALA A N 1
ATOM 773 C CA . ALA A 1 97 ? 22.607 14.964 -40.459 1.00 75.81 97 ALA A CA 1
ATOM 774 C C . ALA A 1 97 ? 23.452 16.078 -41.096 1.00 75.81 97 ALA A C 1
ATOM 776 O O . ALA A 1 97 ? 23.495 17.180 -40.548 1.00 75.81 97 ALA A O 1
ATOM 777 N N . ASP A 1 98 ? 24.046 15.820 -42.263 1.00 77.44 98 ASP A N 1
ATOM 778 C CA . ASP A 1 98 ? 24.790 16.815 -43.042 1.00 77.44 98 ASP A CA 1
ATOM 779 C C . ASP A 1 98 ? 23.853 17.945 -43.515 1.00 77.44 98 ASP A C 1
ATOM 781 O O . ASP A 1 98 ? 24.139 19.125 -43.281 1.00 77.44 98 ASP A O 1
ATOM 785 N N . ASP A 1 99 ? 22.674 17.597 -44.051 1.00 82.75 99 ASP A N 1
ATOM 786 C CA . ASP A 1 99 ? 21.624 18.560 -44.423 1.00 82.75 99 ASP A CA 1
ATOM 787 C C . ASP A 1 99 ? 21.178 19.414 -43.223 1.00 82.75 99 ASP A C 1
ATOM 789 O O . ASP A 1 99 ? 21.072 20.642 -43.306 1.00 82.75 99 ASP A O 1
ATOM 793 N N . LEU A 1 100 ? 20.933 18.766 -42.078 1.00 81.12 100 LEU A N 1
ATOM 794 C CA . LEU A 1 100 ? 20.535 19.434 -40.841 1.00 81.12 100 LEU A CA 1
ATOM 795 C C . LEU A 1 100 ? 21.621 20.397 -40.353 1.00 81.12 100 LEU A C 1
ATOM 797 O O . LEU A 1 100 ? 21.306 21.515 -39.945 1.00 81.12 100 LEU A O 1
ATOM 801 N N . SER A 1 101 ? 22.890 19.988 -40.409 1.00 77.38 101 SER A N 1
ATOM 802 C CA . SER A 1 101 ? 24.023 20.833 -40.031 1.00 77.38 101 SER A CA 1
ATOM 803 C C . SER A 1 101 ? 24.126 22.065 -40.933 1.00 77.38 101 SER A C 1
ATOM 805 O O . SER A 1 101 ? 24.324 23.173 -40.432 1.00 77.38 101 SER A O 1
ATOM 807 N N . GLY A 1 102 ? 23.930 21.902 -42.246 1.00 81.00 102 GLY A N 1
ATOM 808 C CA . GLY A 1 102 ? 23.883 23.017 -43.196 1.00 81.00 102 GLY A CA 1
ATOM 809 C C . GLY A 1 102 ? 22.785 24.029 -42.856 1.00 81.00 102 GLY A C 1
ATOM 810 O O . GLY A 1 102 ? 23.055 25.228 -42.757 1.00 81.00 102 GLY A O 1
ATOM 811 N N . LEU A 1 103 ? 21.571 23.545 -42.575 1.00 85.12 103 LEU A N 1
ATOM 812 C CA . LEU A 1 103 ? 20.436 24.389 -42.184 1.00 85.12 103 LEU A CA 1
ATOM 813 C C . LEU A 1 103 ? 20.648 25.092 -40.835 1.00 85.12 103 LEU A C 1
ATOM 815 O O . LEU A 1 103 ? 20.230 26.237 -40.671 1.00 85.12 103 LEU A O 1
ATOM 819 N N . ILE A 1 104 ? 21.296 24.443 -39.862 1.00 78.31 104 ILE A N 1
ATOM 820 C CA . ILE A 1 104 ? 21.618 25.065 -38.566 1.00 78.31 104 ILE A CA 1
ATOM 821 C C . ILE A 1 104 ? 22.632 26.199 -38.748 1.00 78.31 104 ILE A C 1
ATOM 823 O O . ILE A 1 104 ? 22.443 27.279 -38.183 1.00 78.31 104 ILE A O 1
ATOM 827 N N . THR A 1 105 ? 23.672 25.991 -39.557 1.00 82.00 105 THR A N 1
ATOM 828 C CA . THR A 1 105 ? 24.639 27.045 -39.897 1.00 82.00 105 THR A CA 1
ATOM 829 C C . THR A 1 105 ? 23.947 28.218 -40.589 1.00 82.00 105 THR A C 1
ATOM 831 O O . THR A 1 105 ? 24.154 29.369 -40.205 1.00 82.00 105 THR A O 1
ATOM 834 N N . GLU A 1 106 ? 23.058 27.941 -41.548 1.00 88.00 106 GLU A N 1
ATOM 835 C CA . GLU A 1 106 ? 22.260 28.971 -42.221 1.00 88.00 106 GLU A CA 1
ATOM 836 C C . GLU A 1 106 ? 21.369 29.740 -41.229 1.00 88.00 106 GLU A C 1
ATOM 838 O O . GLU A 1 106 ? 21.370 30.971 -41.227 1.00 88.00 106 GLU A O 1
ATOM 843 N N . ARG A 1 107 ? 20.670 29.036 -40.327 1.00 87.38 107 ARG A N 1
ATOM 844 C CA . ARG A 1 107 ? 19.861 29.638 -39.254 1.00 87.38 107 ARG A CA 1
ATOM 845 C C . ARG A 1 107 ? 20.696 30.582 -38.393 1.00 87.38 107 ARG A C 1
ATOM 847 O O . ARG A 1 107 ? 20.246 31.692 -38.112 1.00 87.38 107 ARG A O 1
ATOM 854 N N . ASN A 1 108 ? 21.875 30.145 -37.954 1.00 80.06 108 ASN A N 1
ATOM 855 C CA . ASN A 1 108 ? 22.747 30.936 -37.085 1.00 80.06 108 ASN A CA 1
ATOM 856 C C . ASN A 1 108 ? 23.232 32.201 -37.806 1.00 80.06 108 ASN A C 1
ATOM 858 O O . ASN A 1 108 ? 23.138 33.290 -37.244 1.00 80.06 108 ASN A O 1
ATOM 862 N N . ASN A 1 109 ? 23.638 32.077 -39.073 1.00 86.19 109 ASN A N 1
ATOM 863 C CA . ASN A 1 109 ? 24.051 33.213 -39.898 1.00 86.19 109 ASN A CA 1
ATOM 864 C C . ASN A 1 109 ? 22.908 34.223 -40.099 1.00 86.19 109 ASN A C 1
ATOM 866 O O . ASN A 1 109 ? 23.109 35.420 -39.906 1.00 86.19 109 ASN A O 1
ATOM 870 N N . LEU A 1 110 ? 21.697 33.756 -40.422 1.00 85.62 110 LEU A N 1
ATOM 871 C CA . LEU A 1 110 ? 20.514 34.617 -40.573 1.00 85.62 110 LEU A CA 1
ATOM 872 C C . LEU A 1 110 ? 20.108 35.285 -39.254 1.00 85.62 110 LEU A C 1
ATOM 874 O O . LEU A 1 110 ? 19.654 36.426 -39.251 1.00 85.62 110 LEU A O 1
ATOM 878 N N . THR A 1 111 ? 20.279 34.586 -38.130 1.00 83.12 111 THR A N 1
ATOM 879 C CA . THR A 1 111 ? 19.986 35.127 -36.795 1.00 83.12 111 THR A CA 1
ATOM 880 C C . THR A 1 111 ? 20.986 36.219 -36.417 1.00 83.12 111 THR A C 1
ATOM 882 O O . THR A 1 111 ? 20.575 37.252 -35.901 1.00 83.12 111 THR A O 1
ATOM 885 N N . ALA A 1 112 ? 22.271 36.043 -36.739 1.00 82.81 112 ALA A N 1
ATOM 886 C CA . ALA A 1 112 ? 23.303 37.061 -36.532 1.00 82.81 112 ALA A CA 1
ATOM 887 C C . ALA A 1 112 ? 23.112 38.301 -37.428 1.00 82.81 112 ALA A C 1
ATOM 889 O O . ALA A 1 112 ? 23.461 39.409 -37.035 1.00 82.81 112 ALA A O 1
ATOM 890 N N . GLN A 1 113 ? 22.528 38.131 -38.619 1.00 81.94 113 GLN A N 1
ATOM 891 C CA . GLN A 1 113 ? 22.194 39.230 -39.537 1.00 81.94 113 GLN A CA 1
ATOM 892 C C . GLN A 1 113 ? 20.923 40.002 -39.137 1.00 81.94 113 GLN A C 1
ATOM 894 O O . GLN A 1 113 ? 20.605 41.024 -39.747 1.00 81.94 113 GLN A O 1
ATOM 899 N N . ARG A 1 114 ? 20.179 39.539 -38.126 1.00 76.56 114 ARG A N 1
ATOM 900 C CA . ARG A 1 114 ? 18.937 40.171 -37.672 1.00 76.56 114 ARG A CA 1
ATOM 901 C C . ARG A 1 114 ? 19.241 41.424 -36.844 1.00 76.56 114 ARG A C 1
ATOM 903 O O . ARG A 1 114 ? 19.714 41.318 -35.717 1.00 76.56 114 ARG A O 1
ATOM 910 N N . GLN A 1 115 ? 18.895 42.605 -37.359 1.00 64.44 115 GLN A N 1
ATOM 911 C CA . GLN A 1 115 ? 18.915 43.853 -36.586 1.00 64.44 115 GLN A CA 1
ATOM 912 C C . GLN A 1 115 ? 17.521 44.136 -35.992 1.00 64.44 115 GLN A C 1
ATOM 914 O O . GLN A 1 115 ? 16.566 44.316 -36.753 1.00 64.44 115 GLN A O 1
ATOM 919 N N . PRO A 1 116 ? 17.349 44.159 -34.656 1.00 55.53 116 PRO A N 1
ATOM 920 C CA . PRO A 1 116 ? 16.060 44.470 -34.045 1.00 55.53 116 PRO A CA 1
ATOM 921 C C . PRO A 1 116 ? 15.690 45.946 -34.278 1.00 55.53 116 PRO A C 1
ATOM 923 O O . PRO A 1 116 ? 16.426 46.842 -33.879 1.00 55.53 116 PRO A O 1
ATOM 926 N N . GLY A 1 117 ? 14.538 46.200 -34.915 1.00 56.22 117 GLY A N 1
ATOM 927 C CA . GLY A 1 117 ? 13.930 47.539 -35.004 1.00 56.22 117 GLY A CA 1
ATOM 928 C C . GLY A 1 117 ? 13.930 48.235 -36.375 1.00 56.22 117 GLY A C 1
ATOM 929 O O . GLY A 1 117 ? 13.368 49.322 -36.473 1.00 56.22 117 GLY A O 1
ATOM 930 N N . GLN A 1 118 ? 14.484 47.645 -37.443 1.00 55.31 118 GLN A N 1
ATOM 931 C CA . GLN A 1 118 ? 14.407 48.212 -38.804 1.00 55.31 118 GLN A CA 1
ATOM 932 C C . GLN A 1 118 ? 13.373 47.486 -39.685 1.00 55.31 118 GLN A C 1
ATOM 934 O O . GLN A 1 118 ? 13.552 46.324 -40.042 1.00 55.31 118 GLN A O 1
ATOM 939 N N . GLN A 1 119 ? 12.313 48.189 -40.100 1.00 55.50 119 GLN A N 1
ATOM 940 C CA . GLN A 1 119 ? 11.327 47.714 -41.086 1.00 55.50 119 GLN A CA 1
ATOM 941 C C . GLN A 1 119 ? 11.795 48.000 -42.530 1.00 55.50 119 GLN A C 1
ATOM 943 O O . GLN A 1 119 ? 11.198 48.809 -43.235 1.00 55.50 119 GLN A O 1
ATOM 948 N N . ASN A 1 120 ? 12.887 47.368 -42.975 1.00 67.75 120 ASN A N 1
ATOM 949 C CA . ASN A 1 120 ? 13.325 47.401 -44.382 1.00 67.75 120 ASN A CA 1
ATOM 950 C C . ASN A 1 120 ? 12.999 46.064 -45.093 1.00 67.75 120 ASN A C 1
ATOM 952 O O . ASN A 1 120 ? 12.883 45.025 -44.440 1.00 67.75 120 ASN A O 1
ATOM 956 N N . ASN A 1 121 ? 12.884 46.065 -46.427 1.00 72.12 121 ASN A N 1
ATOM 957 C CA . ASN A 1 121 ? 12.595 44.882 -47.258 1.00 72.12 121 ASN A CA 1
ATOM 958 C C . ASN A 1 121 ? 13.571 43.715 -47.008 1.00 72.12 121 ASN A C 1
ATOM 960 O O . ASN A 1 121 ? 13.167 42.550 -47.048 1.00 72.12 121 ASN A O 1
ATOM 964 N N . ASP A 1 122 ? 14.834 44.014 -46.693 1.00 73.00 122 ASP A N 1
ATOM 965 C CA . ASP A 1 122 ? 15.843 43.001 -46.367 1.00 73.00 122 ASP A CA 1
ATOM 966 C C . ASP A 1 122 ? 15.566 42.298 -45.030 1.00 73.00 122 ASP A C 1
ATOM 968 O O . ASP A 1 122 ? 15.727 41.082 -44.935 1.00 73.00 122 ASP A O 1
ATOM 972 N N . ALA A 1 123 ? 15.056 43.017 -44.023 1.00 75.19 123 ALA A N 1
ATOM 973 C CA . ALA A 1 123 ? 14.679 42.431 -42.736 1.00 75.19 123 ALA A CA 1
ATOM 974 C C . ALA A 1 123 ? 13.494 41.461 -42.890 1.00 75.19 123 ALA A C 1
ATOM 976 O O . ALA A 1 123 ? 13.533 40.345 -42.372 1.00 75.19 123 ALA A O 1
ATOM 977 N N . VAL A 1 124 ? 12.488 41.834 -43.693 1.00 80.00 124 VAL A N 1
ATOM 978 C CA . VAL A 1 124 ? 11.340 40.966 -44.021 1.00 80.00 124 VAL A CA 1
ATOM 979 C C . VAL A 1 124 ? 11.792 39.712 -44.783 1.00 80.00 124 VAL A C 1
ATOM 981 O O . VAL A 1 124 ? 11.312 38.604 -44.521 1.00 80.00 124 VAL A O 1
ATOM 984 N N . ARG A 1 125 ? 12.752 39.850 -45.709 1.00 84.19 125 ARG A N 1
ATOM 985 C CA . ARG A 1 125 ? 13.335 38.719 -46.448 1.00 84.19 125 ARG A CA 1
ATOM 986 C C . ARG A 1 125 ? 14.104 37.769 -45.525 1.00 84.19 125 ARG A C 1
ATOM 988 O O . ARG A 1 125 ? 13.931 36.553 -45.648 1.00 84.19 125 ARG A O 1
ATOM 995 N N . ILE A 1 126 ? 14.908 38.306 -44.603 1.00 84.69 126 ILE A N 1
ATOM 996 C CA . ILE A 1 126 ? 15.648 37.525 -43.601 1.00 84.69 126 ILE A CA 1
ATOM 997 C C . ILE A 1 126 ? 14.671 36.778 -42.688 1.00 84.69 126 ILE A C 1
ATOM 999 O O . ILE A 1 126 ? 14.827 35.572 -42.515 1.00 84.69 126 ILE A O 1
ATOM 1003 N N . GLU A 1 127 ? 13.620 37.426 -42.173 1.00 83.88 127 GLU A N 1
ATOM 1004 C CA . GLU A 1 127 ? 12.628 36.762 -41.312 1.00 83.88 127 GLU A CA 1
ATOM 1005 C C . GLU A 1 127 ? 11.853 35.655 -42.041 1.00 83.88 127 GLU A C 1
ATOM 1007 O O . GLU A 1 127 ? 11.653 34.564 -41.487 1.00 83.88 127 GLU A O 1
ATOM 1012 N N . ARG A 1 128 ? 11.474 35.877 -43.307 1.00 86.31 128 ARG A N 1
ATOM 1013 C CA . ARG A 1 128 ? 10.822 34.847 -44.130 1.00 86.31 128 ARG A CA 1
ATOM 1014 C C . ARG A 1 128 ? 11.733 33.636 -44.331 1.00 86.31 128 ARG A C 1
ATOM 1016 O O . ARG A 1 128 ? 11.279 32.504 -44.148 1.00 86.31 128 ARG A O 1
ATOM 1023 N N . ARG A 1 129 ? 13.011 33.859 -44.659 1.00 90.94 129 ARG A N 1
ATOM 1024 C CA . ARG A 1 129 ? 13.987 32.774 -44.838 1.00 90.94 129 ARG A CA 1
ATOM 1025 C C . ARG A 1 129 ? 14.280 32.055 -43.523 1.00 90.94 129 ARG A C 1
ATOM 1027 O O . ARG A 1 129 ? 14.310 30.831 -43.496 1.00 90.94 129 ARG A O 1
ATOM 1034 N N . LEU A 1 130 ? 14.417 32.788 -42.423 1.00 86.94 130 LEU A N 1
ATOM 1035 C CA . LEU A 1 130 ? 14.649 32.233 -41.089 1.00 86.94 130 LEU A CA 1
ATOM 1036 C C . LEU A 1 130 ? 13.473 31.346 -40.648 1.00 86.94 130 LEU A C 1
ATOM 1038 O O . LEU A 1 130 ? 13.687 30.269 -40.093 1.00 86.94 130 LEU A O 1
ATOM 1042 N N . THR A 1 131 ? 12.238 31.742 -40.969 1.00 86.00 131 THR A N 1
ATOM 1043 C CA . THR A 1 131 ? 11.035 30.920 -40.750 1.00 86.00 131 THR A CA 1
ATOM 1044 C C . THR A 1 131 ? 11.053 29.641 -41.592 1.00 86.00 131 THR A C 1
ATOM 1046 O O . THR A 1 131 ? 10.729 28.566 -41.089 1.00 86.00 131 THR A O 1
ATOM 1049 N N . GLU A 1 132 ? 11.449 29.726 -42.863 1.00 89.81 132 GLU A N 1
ATOM 1050 C CA . GLU A 1 132 ? 11.565 28.567 -43.757 1.00 89.81 132 GLU A CA 1
ATOM 1051 C C . GLU A 1 132 ? 12.643 27.578 -43.286 1.00 89.81 132 GLU A C 1
ATOM 1053 O O . GLU A 1 132 ? 12.382 26.378 -43.179 1.00 89.81 132 GLU A O 1
ATOM 1058 N N . VAL A 1 133 ? 13.828 28.082 -42.934 1.00 87.56 133 VAL A N 1
ATOM 1059 C CA . VAL A 1 133 ? 14.938 27.278 -42.405 1.00 87.56 133 VAL A CA 1
ATOM 1060 C C . VAL A 1 133 ? 14.524 26.587 -41.104 1.00 87.56 133 VAL A C 1
ATOM 1062 O O . VAL A 1 133 ? 14.737 25.383 -40.972 1.00 87.56 133 VAL A O 1
ATOM 1065 N N . LYS A 1 134 ? 13.849 27.294 -40.182 1.00 82.25 134 LYS A N 1
ATOM 1066 C CA . LYS A 1 134 ? 13.285 26.689 -38.961 1.00 82.25 134 LYS A CA 1
ATOM 1067 C C . LYS A 1 134 ? 12.307 25.553 -39.281 1.00 82.25 134 LYS A C 1
ATOM 1069 O O . LYS A 1 134 ? 12.482 24.450 -38.774 1.00 82.25 134 LYS A O 1
ATOM 1074 N N . ARG A 1 135 ? 11.356 25.767 -40.200 1.00 83.69 135 ARG A N 1
ATOM 1075 C CA . ARG A 1 135 ? 10.410 24.715 -40.626 1.00 83.69 135 ARG A CA 1
ATOM 1076 C C . ARG A 1 135 ? 11.114 23.492 -41.214 1.00 83.69 135 ARG A C 1
ATOM 1078 O O . ARG A 1 135 ? 10.693 22.367 -40.945 1.00 83.69 135 ARG A O 1
ATOM 1085 N N . ASN A 1 136 ? 12.168 23.691 -42.006 1.00 86.56 136 ASN A N 1
ATOM 1086 C CA . ASN A 1 136 ? 12.941 22.595 -42.593 1.00 86.56 136 ASN A CA 1
ATOM 1087 C C . ASN A 1 136 ? 13.729 21.817 -41.529 1.00 86.56 136 ASN A C 1
ATOM 1089 O O . ASN A 1 136 ? 13.714 20.585 -41.559 1.00 86.56 136 ASN A O 1
ATOM 1093 N N . ILE A 1 137 ? 14.335 22.512 -40.561 1.00 78.69 137 ILE A N 1
ATOM 1094 C CA . ILE A 1 137 ? 14.973 21.896 -39.386 1.00 78.69 137 ILE A CA 1
ATOM 1095 C C . ILE A 1 137 ? 13.956 21.035 -38.627 1.00 78.69 137 ILE A C 1
ATOM 1097 O O . ILE A 1 137 ? 14.212 19.856 -38.380 1.00 78.69 137 ILE A O 1
ATOM 1101 N N . ASP A 1 138 ? 12.779 21.585 -38.321 1.00 75.00 138 ASP A N 1
ATOM 1102 C CA . ASP A 1 138 ? 11.728 20.872 -37.586 1.00 75.00 138 ASP A CA 1
ATOM 1103 C C . ASP A 1 138 ? 11.192 19.671 -38.367 1.00 75.00 138 ASP A C 1
ATOM 1105 O O . ASP A 1 138 ? 10.826 18.651 -37.780 1.00 75.00 138 ASP A O 1
ATOM 1109 N N . ARG A 1 139 ? 11.132 19.767 -39.700 1.00 81.50 139 ARG A N 1
ATOM 1110 C CA . ARG A 1 139 ? 10.735 18.654 -40.569 1.00 81.50 139 ARG A CA 1
ATOM 1111 C C . ARG A 1 139 ? 11.760 17.525 -40.526 1.00 81.50 139 ARG A C 1
ATOM 1113 O O . ARG A 1 139 ? 11.362 16.374 -40.391 1.00 81.50 139 ARG A O 1
ATOM 1120 N N . ILE A 1 140 ? 13.055 17.836 -40.626 1.00 82.50 140 ILE A N 1
ATOM 1121 C CA . ILE A 1 140 ? 14.111 16.815 -40.551 1.00 82.50 140 ILE A CA 1
ATOM 1122 C C . ILE A 1 140 ? 14.093 16.146 -39.176 1.00 82.50 140 ILE A C 1
ATOM 1124 O O . ILE A 1 140 ? 14.038 14.923 -39.128 1.00 82.50 140 ILE A O 1
ATOM 1128 N N . LYS A 1 141 ? 14.043 16.928 -38.086 1.00 75.38 141 LYS A N 1
ATOM 1129 C CA . LYS A 1 141 ? 13.998 16.403 -36.710 1.00 75.38 141 LYS A CA 1
ATOM 1130 C C . LYS A 1 141 ? 12.799 15.482 -36.468 1.00 75.38 141 LYS A C 1
ATOM 1132 O O . LYS A 1 141 ? 12.968 14.408 -35.894 1.00 75.38 141 LYS A O 1
ATOM 1137 N N . ARG A 1 142 ? 11.601 15.871 -36.928 1.00 75.81 142 ARG A N 1
ATOM 1138 C CA . ARG A 1 142 ? 10.390 15.035 -36.827 1.00 75.81 142 ARG A CA 1
ATOM 1139 C C . ARG A 1 142 ? 10.498 13.760 -37.661 1.00 75.81 142 ARG A C 1
ATOM 1141 O O . ARG A 1 142 ? 10.148 12.693 -37.182 1.00 75.81 142 ARG A O 1
ATOM 1148 N N . ASN A 1 143 ? 11.054 13.846 -38.868 1.00 82.06 143 ASN A N 1
ATOM 1149 C CA . ASN A 1 143 ? 11.209 12.698 -39.771 1.00 82.06 143 ASN A CA 1
ATOM 1150 C C . ASN A 1 143 ? 12.452 11.836 -39.472 1.00 82.06 143 ASN A C 1
ATOM 1152 O O . ASN A 1 143 ? 12.817 10.979 -40.285 1.00 82.06 143 ASN A O 1
ATOM 1156 N N . SER A 1 144 ? 13.142 12.099 -38.363 1.00 82.81 144 SER A N 1
ATOM 1157 C CA . SER A 1 144 ? 14.321 11.358 -37.909 1.00 82.81 144 SER A CA 1
ATOM 1158 C C . SER A 1 144 ? 14.236 10.935 -36.442 1.00 82.81 144 SER A C 1
ATOM 1160 O O . SER A 1 144 ? 15.242 10.498 -35.886 1.00 82.81 144 SER A O 1
ATOM 1162 N N . THR A 1 145 ? 13.077 11.110 -35.805 1.00 84.00 145 THR A N 1
ATOM 1163 C CA . THR A 1 145 ? 12.872 10.791 -34.391 1.00 84.00 145 THR A CA 1
ATOM 1164 C C . THR A 1 145 ? 11.552 10.056 -34.214 1.00 84.00 145 THR A C 1
ATOM 1166 O O . THR A 1 145 ? 10.526 10.497 -34.725 1.00 84.00 145 THR A O 1
ATOM 1169 N N . ALA A 1 146 ? 11.577 8.939 -33.494 1.00 86.19 146 ALA A N 1
ATOM 1170 C CA . ALA A 1 146 ? 10.390 8.206 -33.065 1.00 86.19 146 ALA A CA 1
ATOM 1171 C C . ALA A 1 146 ? 10.292 8.254 -31.540 1.00 86.19 146 ALA A C 1
ATOM 1173 O O . ALA A 1 146 ? 11.270 8.540 -30.854 1.00 86.19 146 ALA A O 1
ATOM 1174 N N . THR A 1 147 ? 9.109 8.004 -30.996 1.00 83.56 147 THR A N 1
ATOM 1175 C CA . THR A 1 147 ? 8.804 8.273 -29.587 1.00 83.56 147 THR A CA 1
ATOM 1176 C C . THR A 1 147 ? 7.962 7.153 -28.999 1.00 83.56 147 THR A C 1
ATOM 1178 O O . THR A 1 147 ? 7.004 6.718 -29.635 1.00 83.56 147 THR A O 1
ATOM 1181 N N . ARG A 1 148 ? 8.319 6.685 -27.801 1.00 84.25 148 ARG A N 1
ATOM 1182 C CA . ARG A 1 148 ? 7.578 5.676 -27.021 1.00 84.25 148 ARG A CA 1
ATOM 1183 C C . ARG A 1 148 ? 7.577 6.054 -25.547 1.00 84.25 148 ARG A C 1
ATOM 1185 O O . ARG A 1 148 ? 8.442 6.817 -25.127 1.00 84.25 148 ARG A O 1
ATOM 1192 N N . ASP A 1 149 ? 6.644 5.508 -24.775 1.00 82.25 149 ASP A N 1
ATOM 1193 C CA . ASP A 1 149 ? 6.732 5.540 -23.315 1.00 82.25 149 ASP A CA 1
ATOM 1194 C C . ASP A 1 149 ? 7.986 4.788 -22.831 1.00 82.25 149 ASP A C 1
ATOM 1196 O O . ASP A 1 149 ? 8.514 3.917 -23.529 1.00 82.25 149 ASP A O 1
ATOM 1200 N N . ILE A 1 150 ? 8.474 5.139 -21.641 1.00 83.00 150 ILE A N 1
ATOM 1201 C CA . ILE A 1 150 ? 9.719 4.601 -21.078 1.00 83.00 150 ILE A CA 1
ATOM 1202 C C . ILE A 1 150 ? 9.738 3.070 -20.988 1.00 83.00 150 ILE A C 1
ATOM 1204 O O . ILE A 1 150 ? 10.737 2.458 -21.367 1.00 83.00 150 ILE A O 1
ATOM 1208 N N . ARG A 1 151 ? 8.642 2.428 -20.569 1.00 84.12 151 ARG A N 1
ATOM 1209 C CA . ARG A 1 151 ? 8.561 0.966 -20.444 1.00 84.12 151 ARG A CA 1
ATOM 1210 C C . ARG A 1 151 ? 8.699 0.294 -21.808 1.00 84.12 151 ARG A C 1
ATOM 1212 O O . ARG A 1 151 ? 9.506 -0.626 -21.961 1.00 84.12 151 ARG A O 1
ATOM 1219 N N . THR A 1 152 ? 7.962 0.773 -22.808 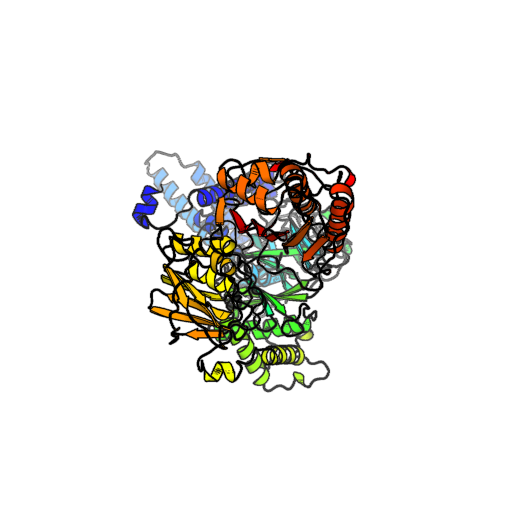1.00 86.94 152 THR A N 1
ATOM 1220 C CA . THR A 1 152 ? 8.043 0.260 -24.181 1.00 86.94 152 THR A CA 1
ATOM 1221 C C . THR A 1 152 ? 9.402 0.554 -24.805 1.00 86.94 152 THR A C 1
ATOM 1223 O O . THR A 1 152 ? 9.980 -0.322 -25.445 1.00 86.94 152 THR A O 1
ATOM 1226 N N . ALA A 1 153 ? 9.959 1.747 -24.594 1.00 90.00 153 ALA A N 1
ATOM 1227 C CA . ALA A 1 153 ? 11.256 2.146 -25.133 1.00 90.00 153 ALA A CA 1
ATOM 1228 C C . ALA A 1 153 ? 12.410 1.306 -24.576 1.00 90.00 153 ALA A C 1
ATOM 1230 O O . ALA A 1 153 ? 13.282 0.888 -25.339 1.00 90.00 153 ALA A O 1
ATOM 1231 N N . LEU A 1 154 ? 12.383 0.994 -23.276 1.00 91.31 154 LEU A N 1
ATOM 1232 C CA . LEU A 1 154 ? 13.334 0.070 -22.659 1.00 91.31 154 LEU A CA 1
ATOM 1233 C C . LEU A 1 154 ? 13.301 -1.315 -23.315 1.00 91.31 154 LEU A C 1
ATOM 1235 O O . LEU A 1 154 ? 14.284 -2.034 -23.185 1.00 91.31 154 LEU A O 1
ATOM 1239 N N . ASN A 1 155 ? 12.235 -1.688 -24.032 1.00 89.94 155 ASN A N 1
ATOM 1240 C CA . ASN A 1 155 ? 12.199 -2.894 -24.857 1.00 89.94 155 ASN A CA 1
ATOM 1241 C C . ASN A 1 155 ? 12.536 -2.632 -26.320 1.00 89.94 155 ASN A C 1
ATOM 1243 O O . ASN A 1 155 ? 13.516 -3.165 -26.821 1.00 89.94 155 ASN A O 1
ATOM 1247 N N . GLU A 1 156 ? 11.706 -1.846 -27.009 1.00 90.12 156 GLU A N 1
ATOM 1248 C CA . GLU A 1 156 ? 11.719 -1.692 -28.465 1.00 90.12 156 GLU A CA 1
ATOM 1249 C C . GLU A 1 156 ? 12.951 -0.938 -28.954 1.00 90.12 156 GLU A C 1
ATOM 1251 O O . GLU A 1 156 ? 13.444 -1.216 -30.043 1.00 90.12 156 GLU A O 1
ATOM 1256 N N . TYR A 1 157 ? 13.448 0.011 -28.160 1.00 92.81 157 TYR A N 1
ATOM 1257 C CA . TYR A 1 157 ? 14.564 0.874 -28.536 1.00 92.81 157 TYR A CA 1
ATOM 1258 C C . TYR A 1 157 ? 15.889 0.450 -27.908 1.00 92.81 157 TYR A C 1
ATOM 1260 O O . TYR A 1 157 ? 16.921 1.041 -28.225 1.00 92.81 157 TYR A O 1
ATOM 1268 N N . ALA A 1 158 ? 15.894 -0.583 -27.062 1.00 93.56 158 ALA A N 1
ATOM 1269 C CA . ALA A 1 158 ? 17.107 -1.064 -26.420 1.00 93.56 158 ALA A CA 1
ATOM 1270 C C . ALA A 1 158 ? 18.193 -1.468 -27.439 1.00 93.56 158 ALA A C 1
ATOM 1272 O O . ALA A 1 158 ? 17.871 -1.953 -28.529 1.00 93.56 158 ALA A O 1
ATOM 1273 N N . PRO A 1 159 ? 19.486 -1.308 -27.099 1.00 93.50 159 PRO A N 1
ATOM 1274 C CA . PRO A 1 159 ? 20.586 -1.600 -28.015 1.00 93.50 159 PRO A CA 1
ATOM 1275 C C . PRO A 1 159 ? 20.495 -3.021 -28.577 1.00 93.50 159 PRO A C 1
ATOM 1277 O O . PRO A 1 159 ? 20.222 -3.960 -27.834 1.00 93.50 159 PRO A O 1
ATOM 1280 N N . GLY A 1 160 ? 20.703 -3.188 -29.881 1.00 90.06 160 GLY A N 1
ATOM 1281 C CA . GLY A 1 160 ? 20.579 -4.455 -30.606 1.00 90.06 160 GLY A CA 1
ATOM 1282 C C . GLY A 1 160 ? 19.167 -4.800 -31.098 1.00 90.06 160 GLY A C 1
ATOM 1283 O O . GLY A 1 160 ? 19.017 -5.807 -31.789 1.00 90.06 160 GLY A O 1
ATOM 1284 N N . GLN A 1 161 ? 18.142 -4.004 -30.773 1.00 91.06 161 GLN A N 1
ATOM 1285 C CA . GLN A 1 161 ? 16.798 -4.170 -31.337 1.00 91.06 161 GLN A CA 1
ATOM 1286 C C . GLN A 1 161 ? 16.674 -3.547 -32.721 1.00 91.06 161 GLN A C 1
ATOM 1288 O O . GLN A 1 161 ? 17.301 -2.528 -33.020 1.00 91.06 161 GLN A O 1
ATOM 1293 N N . THR A 1 162 ? 15.799 -4.133 -33.535 1.00 90.31 162 THR A N 1
ATOM 1294 C CA . THR A 1 162 ? 15.423 -3.580 -34.835 1.00 90.31 162 THR A CA 1
ATOM 1295 C C . THR A 1 162 ? 14.115 -2.805 -34.717 1.00 90.31 162 THR A C 1
ATOM 1297 O O . THR A 1 162 ? 13.065 -3.369 -34.401 1.00 90.31 162 THR A O 1
ATOM 1300 N N . VAL A 1 163 ? 14.179 -1.510 -35.011 1.00 89.00 163 VAL A N 1
ATOM 1301 C CA . VAL A 1 163 ? 13.061 -0.569 -35.003 1.00 89.00 163 VAL A CA 1
ATOM 1302 C C . VAL A 1 163 ? 12.644 -0.289 -36.441 1.00 89.00 163 VAL A C 1
ATOM 1304 O O . VAL A 1 163 ? 13.455 0.148 -37.258 1.00 89.00 163 VAL A O 1
ATOM 1307 N N . VAL A 1 164 ? 11.374 -0.531 -36.757 1.00 87.19 164 VAL A N 1
ATOM 1308 C CA . VAL A 1 164 ? 10.830 -0.292 -38.098 1.00 87.19 164 VAL A CA 1
ATOM 1309 C C . VAL A 1 164 ? 10.142 1.067 -38.120 1.00 87.19 164 VAL A C 1
ATOM 1311 O O . VAL A 1 164 ? 9.139 1.266 -37.437 1.00 87.19 164 VAL A O 1
ATOM 1314 N N . VAL A 1 165 ? 10.671 2.007 -38.905 1.00 82.88 165 VAL A N 1
ATOM 1315 C CA . VAL A 1 165 ? 10.094 3.349 -39.073 1.00 82.88 165 VAL A CA 1
ATOM 1316 C C . VAL A 1 165 ? 10.093 3.714 -40.551 1.00 82.88 165 VAL A C 1
ATOM 1318 O O . VAL A 1 165 ? 11.113 3.601 -41.220 1.00 82.88 165 VAL A O 1
ATOM 1321 N N . SER A 1 166 ? 8.954 4.181 -41.074 1.00 78.12 166 SER A N 1
ATOM 1322 C CA . SER A 1 166 ? 8.812 4.572 -42.492 1.00 78.12 166 SER A CA 1
ATOM 1323 C C . SER A 1 166 ? 9.268 3.484 -43.481 1.00 78.12 166 SER A C 1
ATOM 1325 O O . SER A 1 166 ? 9.997 3.777 -44.428 1.00 78.12 166 SER A O 1
ATOM 1327 N N . GLU A 1 167 ? 8.867 2.229 -43.236 1.00 81.25 167 GLU A N 1
ATOM 1328 C CA . GLU A 1 167 ? 9.241 1.047 -44.042 1.00 81.25 167 GLU A CA 1
ATOM 1329 C C . GLU A 1 167 ? 10.754 0.760 -44.095 1.00 81.25 167 GLU A C 1
ATOM 1331 O O . GLU A 1 167 ? 11.232 0.064 -44.992 1.00 81.25 167 GLU A O 1
ATOM 1336 N N . GLN A 1 168 ? 11.524 1.317 -43.160 1.00 83.44 168 GLN A N 1
ATOM 1337 C CA . GLN A 1 168 ? 12.957 1.083 -43.034 1.00 83.44 168 GLN A CA 1
ATOM 1338 C C . GLN A 1 168 ? 13.271 0.447 -41.688 1.00 83.44 168 GLN A C 1
ATOM 1340 O O . GLN A 1 168 ? 12.752 0.862 -40.649 1.00 83.44 168 GLN A O 1
ATOM 1345 N N . ASN A 1 169 ? 14.162 -0.538 -41.717 1.00 87.31 169 ASN A N 1
ATOM 1346 C CA . ASN A 1 169 ? 14.696 -1.164 -40.524 1.00 87.31 169 ASN A CA 1
ATOM 1347 C C . ASN A 1 169 ? 15.905 -0.367 -40.033 1.00 87.31 169 ASN A C 1
ATOM 1349 O O . ASN A 1 169 ? 16.859 -0.110 -40.779 1.00 87.31 169 ASN A O 1
ATOM 1353 N N . HIS A 1 170 ? 15.867 -0.014 -38.755 1.00 88.62 170 HIS A N 1
ATOM 1354 C CA . HIS A 1 170 ? 16.921 0.691 -38.047 1.00 88.62 170 HIS A CA 1
ATOM 1355 C C . HIS A 1 170 ? 17.356 -0.129 -36.837 1.00 88.62 170 HIS A C 1
ATOM 1357 O O . HIS A 1 170 ? 16.534 -0.453 -35.986 1.00 88.62 170 HIS A O 1
ATOM 1363 N N . VAL A 1 171 ? 18.645 -0.447 -36.727 1.00 90.25 171 VAL A N 1
ATOM 1364 C CA . VAL A 1 171 ? 19.171 -1.144 -35.546 1.00 90.25 171 VAL A CA 1
ATOM 1365 C C . VAL A 1 171 ? 19.577 -0.116 -34.497 1.00 90.25 171 VAL A C 1
ATOM 1367 O O . VAL A 1 171 ? 20.371 0.785 -34.778 1.00 90.25 171 VAL A O 1
ATOM 1370 N N . SER A 1 172 ? 19.036 -0.245 -33.287 1.00 92.31 172 SER A N 1
ATOM 1371 C CA . SER A 1 172 ? 19.465 0.559 -32.145 1.00 92.31 172 SER A CA 1
ATOM 1372 C C . SER A 1 172 ? 20.900 0.196 -31.771 1.00 92.31 172 SER A C 1
ATOM 1374 O O . SER A 1 172 ? 21.195 -0.965 -31.493 1.00 92.31 172 SER A O 1
ATOM 1376 N N . ALA A 1 173 ? 21.804 1.172 -31.779 1.00 91.44 173 ALA A N 1
ATOM 1377 C CA . ALA A 1 173 ? 23.231 0.959 -31.533 1.00 91.44 173 ALA A CA 1
ATOM 1378 C C . ALA A 1 173 ? 23.679 1.464 -30.153 1.00 91.44 173 ALA A C 1
ATOM 1380 O O . ALA A 1 173 ? 24.816 1.226 -29.742 1.00 91.44 173 ALA A O 1
ATOM 1381 N N . GLY A 1 174 ? 22.819 2.188 -29.437 1.00 90.56 174 GLY A N 1
ATOM 1382 C CA . GLY A 1 174 ? 23.156 2.722 -28.128 1.00 90.56 174 GLY A CA 1
ATOM 1383 C C . GLY A 1 174 ? 22.130 3.697 -27.570 1.00 90.56 174 GLY A C 1
ATOM 1384 O O . GLY A 1 174 ? 21.014 3.829 -28.075 1.00 90.56 174 GLY A O 1
ATOM 1385 N N . VAL A 1 175 ? 22.537 4.372 -26.504 1.00 88.56 175 VAL A N 1
ATOM 1386 C CA . VAL A 1 175 ? 21.716 5.253 -25.672 1.00 88.56 175 VAL A CA 1
ATOM 1387 C C . VAL A 1 175 ? 22.200 6.698 -25.749 1.00 88.56 175 VAL A C 1
ATOM 1389 O O . VAL A 1 175 ? 23.351 6.983 -26.079 1.00 88.56 175 VAL A O 1
ATOM 1392 N N . VAL A 1 176 ? 21.296 7.617 -25.436 1.00 78.81 176 VAL A N 1
ATOM 1393 C CA . VAL A 1 176 ? 21.536 9.053 -25.310 1.00 78.81 176 VAL A CA 1
ATOM 1394 C C . VAL A 1 176 ? 21.268 9.438 -23.856 1.00 78.81 176 VAL A C 1
ATOM 1396 O O . VAL A 1 176 ? 20.277 8.987 -23.284 1.00 78.81 176 VAL A O 1
ATOM 1399 N N . PHE A 1 177 ? 22.132 10.276 -23.280 1.00 68.19 177 PHE A N 1
ATOM 1400 C CA . PHE A 1 177 ? 22.106 10.713 -21.876 1.00 68.19 177 PHE A CA 1
ATOM 1401 C C . PHE A 1 177 ? 21.800 12.219 -21.726 1.00 68.19 177 PHE A C 1
ATOM 1403 O O . PHE A 1 177 ? 21.925 12.982 -22.695 1.00 68.19 177 PHE A O 1
ATOM 1410 N N . ARG A 1 178 ? 21.345 12.629 -20.534 1.00 53.56 178 ARG A N 1
ATOM 1411 C CA . ARG A 1 178 ? 21.083 14.006 -20.079 1.00 53.56 178 ARG A CA 1
ATOM 1412 C C . ARG A 1 178 ? 22.428 14.643 -19.714 1.00 53.56 178 ARG A C 1
ATOM 1414 O O . ARG A 1 178 ? 23.042 14.367 -18.686 1.00 53.56 178 ARG A O 1
ATOM 1421 N N . GLY A 1 179 ? 22.891 15.505 -20.610 1.00 49.19 179 GLY A N 1
ATOM 1422 C CA . GLY A 1 179 ? 24.139 16.238 -20.465 1.00 49.19 179 GLY A CA 1
ATOM 1423 C C . GLY A 1 179 ? 25.365 15.518 -20.976 1.00 49.19 179 GLY A C 1
ATOM 1424 O O . GLY A 1 179 ? 25.268 14.537 -21.721 1.00 49.19 179 GLY A O 1
ATOM 1425 N N . THR A 1 180 ? 26.533 16.078 -20.646 1.00 36.44 180 THR A N 1
ATOM 1426 C CA . THR A 1 180 ? 27.818 15.447 -20.942 1.00 36.44 180 THR A CA 1
ATOM 1427 C C . THR A 1 180 ? 27.723 13.972 -20.645 1.00 36.44 180 THR A C 1
ATOM 1429 O O . THR A 1 180 ? 27.188 13.577 -19.618 1.00 36.44 180 THR A O 1
ATOM 1432 N N . TYR A 1 181 ? 28.373 13.200 -21.495 1.00 49.22 181 TYR A N 1
ATOM 1433 C CA . TYR A 1 181 ? 29.057 11.949 -21.207 1.00 49.22 181 TYR A CA 1
ATOM 1434 C C . TYR A 1 181 ? 29.955 12.027 -19.938 1.00 49.22 181 TYR A C 1
ATOM 1436 O O . TYR A 1 181 ? 31.146 11.732 -19.997 1.00 49.22 181 TYR A O 1
ATOM 1444 N N . ASN A 1 182 ? 29.421 12.523 -18.819 1.00 41.53 182 ASN A N 1
ATOM 1445 C CA . ASN A 1 182 ? 29.997 12.686 -17.497 1.00 41.53 182 ASN A CA 1
ATOM 1446 C C . ASN A 1 182 ? 29.318 11.652 -16.608 1.00 41.53 182 ASN A C 1
ATOM 1448 O O . ASN A 1 182 ? 28.107 11.464 -16.633 1.00 41.53 182 ASN A O 1
ATOM 1452 N N . GLN A 1 183 ? 30.142 10.963 -15.835 1.00 44.62 183 GLN A N 1
ATOM 1453 C CA . GLN A 1 183 ? 29.806 9.732 -15.133 1.00 44.62 183 GLN A CA 1
ATOM 1454 C C . GLN A 1 183 ? 28.820 9.920 -13.960 1.00 44.62 183 GLN A C 1
ATOM 1456 O O . GLN A 1 183 ? 28.476 8.931 -13.323 1.00 44.62 183 GLN A O 1
ATOM 1461 N N . GLU A 1 184 ? 28.378 11.150 -13.664 1.00 50.31 184 GLU A N 1
ATOM 1462 C CA . GLU A 1 184 ? 27.704 11.507 -12.403 1.00 50.31 184 GLU A CA 1
ATOM 1463 C C . GLU A 1 184 ? 26.203 11.840 -12.526 1.00 50.31 184 GLU A C 1
ATOM 1465 O O . GLU A 1 184 ? 25.475 11.665 -11.553 1.00 50.31 184 GLU A O 1
ATOM 1470 N N . THR A 1 185 ? 25.688 12.281 -13.681 1.00 53.28 185 THR A N 1
ATOM 1471 C CA . THR A 1 185 ? 24.289 12.763 -13.772 1.00 53.28 185 THR A CA 1
ATOM 1472 C C . THR A 1 185 ? 23.256 11.638 -13.949 1.00 53.28 185 THR A C 1
ATOM 1474 O O . THR A 1 185 ? 22.240 11.604 -13.242 1.00 53.28 185 THR A O 1
ATOM 1477 N N . ASP A 1 186 ? 23.541 10.667 -14.821 1.00 65.19 186 ASP A N 1
ATOM 1478 C CA . ASP A 1 186 ? 22.597 9.591 -15.188 1.00 65.19 186 ASP A CA 1
ATOM 1479 C C . ASP A 1 186 ? 22.970 8.210 -14.650 1.00 65.19 186 ASP A C 1
ATOM 1481 O O . ASP A 1 186 ? 22.203 7.253 -14.786 1.00 65.19 186 ASP A O 1
ATOM 1485 N N . ARG A 1 187 ? 24.141 8.102 -14.019 1.00 81.25 187 ARG A N 1
ATOM 1486 C CA . ARG A 1 187 ? 24.560 6.887 -13.331 1.00 81.25 187 ARG A CA 1
ATOM 1487 C C . ARG A 1 187 ? 23.735 6.717 -12.061 1.00 81.25 187 ARG A C 1
ATOM 1489 O O . ARG A 1 187 ? 23.488 7.658 -11.300 1.00 81.25 187 ARG A O 1
ATOM 1496 N N . ARG A 1 188 ? 23.296 5.488 -11.846 1.00 87.81 188 ARG A N 1
ATOM 1497 C CA . ARG A 1 188 ? 22.533 5.057 -10.683 1.00 87.81 188 ARG A CA 1
ATOM 1498 C C . ARG A 1 188 ? 23.060 3.722 -10.204 1.00 87.81 188 ARG A C 1
ATOM 1500 O O . ARG A 1 188 ? 23.711 2.979 -10.942 1.00 87.81 188 ARG A O 1
ATOM 1507 N N . ALA A 1 189 ? 22.710 3.386 -8.979 1.00 89.88 189 ALA A N 1
ATOM 1508 C CA . ALA A 1 189 ? 22.856 2.043 -8.465 1.00 89.88 189 ALA A CA 1
ATOM 1509 C C . ALA A 1 189 ? 21.491 1.516 -8.041 1.00 89.88 189 ALA A C 1
ATOM 1511 O O . ALA A 1 189 ? 20.732 2.215 -7.367 1.00 89.88 189 ALA A O 1
ATOM 1512 N N . ILE A 1 190 ? 21.207 0.272 -8.421 1.00 92.06 190 ILE A N 1
ATOM 1513 C CA . ILE A 1 190 ? 20.082 -0.485 -7.881 1.00 92.06 190 ILE A CA 1
ATOM 1514 C C . ILE A 1 190 ? 20.631 -1.514 -6.905 1.00 92.06 190 ILE A C 1
ATOM 1516 O O . ILE A 1 190 ? 21.529 -2.299 -7.235 1.00 92.06 190 ILE A O 1
ATOM 1520 N N . LEU A 1 191 ? 20.052 -1.526 -5.714 1.00 90.81 191 LEU A N 1
ATOM 1521 C CA . LEU A 1 191 ? 20.444 -2.415 -4.642 1.00 90.81 191 LEU A CA 1
ATOM 1522 C C . LEU A 1 191 ? 19.208 -3.040 -4.005 1.00 90.81 191 LEU A C 1
ATOM 1524 O O . LEU A 1 191 ? 18.196 -2.378 -3.803 1.00 90.81 191 LEU A O 1
ATOM 1528 N N . ARG A 1 192 ? 19.308 -4.308 -3.627 1.00 90.38 192 ARG A N 1
ATOM 1529 C CA . ARG A 1 192 ? 18.261 -5.059 -2.939 1.00 90.38 192 ARG A CA 1
ATOM 1530 C C . ARG A 1 192 ? 18.779 -5.590 -1.613 1.00 90.38 192 ARG A C 1
ATOM 1532 O O . ARG A 1 192 ? 19.831 -6.224 -1.551 1.00 90.38 192 ARG A O 1
ATOM 1539 N N . CYS A 1 193 ? 17.998 -5.413 -0.557 1.00 88.75 193 CYS A N 1
ATOM 1540 C CA . CYS A 1 193 ? 18.189 -6.136 0.687 1.00 88.75 193 CYS A CA 1
ATOM 1541 C C . CYS A 1 193 ? 17.612 -7.552 0.558 1.00 88.75 193 CYS A C 1
ATOM 1543 O O . CYS A 1 193 ? 16.415 -7.725 0.329 1.00 88.75 193 CYS A O 1
ATOM 1545 N N . THR A 1 194 ? 18.444 -8.575 0.742 1.00 84.44 194 THR A N 1
ATOM 1546 C CA . THR A 1 194 ? 17.997 -9.979 0.728 1.00 84.44 194 THR A CA 1
ATOM 1547 C C . THR A 1 194 ? 17.270 -10.393 2.006 1.00 84.44 194 THR A C 1
ATOM 1549 O O . THR A 1 194 ? 16.659 -11.453 2.023 1.00 84.44 194 THR A O 1
ATOM 1552 N N . HIS A 1 195 ? 17.332 -9.575 3.063 1.00 85.56 195 HIS A N 1
ATOM 1553 C CA . HIS A 1 195 ? 16.681 -9.856 4.339 1.00 85.56 195 HIS A CA 1
ATOM 1554 C C . HIS A 1 195 ? 15.253 -9.304 4.395 1.00 85.56 195 HIS A C 1
ATOM 1556 O O . HIS A 1 195 ? 14.326 -10.075 4.570 1.00 85.56 195 HIS A O 1
ATOM 1562 N N . CYS A 1 196 ? 15.046 -7.991 4.228 1.00 84.94 196 CYS A N 1
ATOM 1563 C CA . CYS A 1 196 ? 13.705 -7.390 4.309 1.00 84.94 196 CYS A CA 1
ATOM 1564 C C . CYS A 1 196 ? 13.043 -7.124 2.949 1.00 84.94 196 CYS A C 1
ATOM 1566 O O . CYS A 1 196 ? 11.872 -6.767 2.909 1.00 84.94 196 CYS A O 1
ATOM 1568 N N . GLY A 1 197 ? 13.774 -7.270 1.841 1.00 86.31 197 GLY A N 1
ATOM 1569 C CA . GLY A 1 197 ? 13.269 -6.983 0.498 1.00 86.31 197 GLY A CA 1
ATOM 1570 C C . GLY A 1 197 ? 13.329 -5.512 0.081 1.00 86.31 197 GLY A C 1
ATOM 1571 O O . GLY A 1 197 ? 13.002 -5.220 -1.063 1.00 86.31 197 GLY A O 1
ATOM 1572 N N . HIS A 1 198 ? 13.766 -4.579 0.941 1.00 88.50 198 HIS A N 1
ATOM 1573 C CA . HIS A 1 198 ? 13.928 -3.160 0.573 1.00 88.50 198 HIS A CA 1
ATOM 1574 C C . HIS A 1 198 ? 14.793 -3.002 -0.683 1.00 88.50 198 HIS A C 1
ATOM 1576 O O . HIS A 1 198 ? 15.837 -3.651 -0.795 1.00 88.50 198 HIS A O 1
ATOM 1582 N N . VAL A 1 199 ? 14.362 -2.149 -1.613 1.00 90.12 199 VAL A N 1
ATOM 1583 C CA . VAL A 1 199 ? 15.122 -1.824 -2.821 1.00 90.12 199 VAL A CA 1
ATOM 1584 C C . VAL A 1 199 ? 15.458 -0.345 -2.800 1.00 90.12 199 VAL A C 1
ATOM 1586 O O . VAL A 1 199 ? 14.577 0.491 -2.630 1.00 90.12 199 VAL A O 1
ATOM 1589 N N . GLU A 1 200 ? 16.732 -0.050 -3.011 1.00 90.00 200 GLU A N 1
ATOM 1590 C CA . GLU A 1 200 ? 17.246 1.306 -3.123 1.00 90.00 200 GLU A CA 1
ATOM 1591 C C . GLU A 1 200 ? 17.617 1.594 -4.579 1.00 90.00 200 GLU A C 1
ATOM 1593 O O . GLU A 1 200 ? 18.239 0.756 -5.244 1.00 90.00 200 GLU A O 1
ATOM 1598 N N . TYR A 1 201 ? 17.247 2.780 -5.057 1.00 90.81 201 TYR A N 1
ATOM 1599 C CA . TYR A 1 201 ? 17.636 3.308 -6.361 1.00 90.81 201 TYR A CA 1
ATOM 1600 C C . TYR A 1 201 ? 18.208 4.710 -6.161 1.00 90.81 201 TYR A C 1
ATOM 1602 O O . TYR A 1 201 ? 17.467 5.664 -5.952 1.00 90.81 201 TYR A O 1
ATOM 1610 N N . THR A 1 202 ? 19.537 4.824 -6.175 1.00 86.38 202 THR A N 1
ATOM 1611 C CA . THR A 1 202 ? 20.233 6.045 -5.740 1.00 86.38 202 THR A CA 1
ATOM 1612 C C . THR A 1 202 ? 21.259 6.540 -6.758 1.00 86.38 202 THR A C 1
ATOM 1614 O O . THR A 1 202 ? 21.757 5.774 -7.589 1.00 86.38 202 THR A O 1
ATOM 1617 N N . ARG A 1 203 ? 21.564 7.843 -6.686 1.00 80.88 203 ARG A N 1
ATOM 1618 C CA . ARG A 1 203 ? 22.663 8.508 -7.411 1.00 80.88 203 ARG A CA 1
ATOM 1619 C C . ARG A 1 203 ? 23.984 8.484 -6.638 1.00 80.88 203 ARG A C 1
ATOM 1621 O O . ARG A 1 203 ? 25.009 8.870 -7.188 1.00 80.88 203 ARG A O 1
ATOM 1628 N N . GLU A 1 204 ? 23.951 8.102 -5.365 1.00 73.94 204 GLU A N 1
ATOM 1629 C CA . GLU A 1 204 ? 25.106 8.205 -4.480 1.00 73.94 204 GLU A CA 1
ATOM 1630 C C . GLU A 1 204 ? 26.269 7.322 -4.942 1.00 73.94 204 GLU A C 1
ATOM 1632 O O . GLU A 1 204 ? 26.086 6.213 -5.458 1.00 73.94 204 GLU A O 1
ATOM 1637 N N . ASN A 1 205 ? 27.490 7.819 -4.730 1.00 70.12 205 ASN A N 1
ATOM 1638 C CA . ASN A 1 205 ? 28.694 7.042 -4.980 1.00 70.12 205 ASN A CA 1
ATOM 1639 C C . ASN A 1 205 ? 28.742 5.848 -4.023 1.00 70.12 205 ASN A C 1
ATOM 1641 O O . ASN A 1 205 ? 28.644 5.998 -2.808 1.00 70.12 205 ASN A O 1
ATOM 1645 N N . MET A 1 206 ? 28.915 4.654 -4.584 1.00 77.12 206 MET A N 1
ATOM 1646 C CA . MET A 1 206 ? 28.925 3.415 -3.812 1.00 77.12 206 MET A CA 1
ATOM 1647 C C . MET A 1 206 ? 30.206 3.321 -2.965 1.00 77.12 206 MET A C 1
ATOM 1649 O O . MET A 1 206 ? 31.295 3.325 -3.546 1.00 77.12 206 MET A O 1
ATOM 1653 N N . PRO A 1 207 ? 30.110 3.205 -1.627 1.00 70.69 207 PRO A N 1
ATOM 1654 C CA . PRO A 1 207 ? 31.281 3.062 -0.768 1.00 70.69 207 PRO A CA 1
ATOM 1655 C C . PRO A 1 207 ? 31.981 1.711 -0.980 1.00 70.69 207 PRO A C 1
ATOM 1657 O O . PRO A 1 207 ? 31.344 0.698 -1.297 1.00 70.69 207 PRO A O 1
ATOM 1660 N N . GLU A 1 208 ? 33.299 1.679 -0.763 1.00 62.78 208 GLU A N 1
ATOM 1661 C CA . GLU A 1 208 ? 34.074 0.435 -0.754 1.00 62.78 208 GLU A CA 1
ATOM 1662 C C . GLU A 1 208 ? 33.546 -0.494 0.354 1.00 62.78 208 GLU A C 1
ATOM 1664 O O . GLU A 1 208 ? 33.667 -0.205 1.541 1.00 62.78 208 GLU A O 1
ATOM 1669 N N . GLY A 1 209 ? 32.913 -1.607 -0.039 1.00 67.56 209 GLY A N 1
ATOM 1670 C CA . GLY A 1 209 ? 32.290 -2.573 0.881 1.00 67.56 209 GLY A CA 1
ATOM 1671 C C . GLY A 1 209 ? 30.757 -2.645 0.832 1.00 67.56 209 GLY A C 1
ATOM 1672 O O . GLY A 1 209 ? 30.183 -3.545 1.450 1.00 67.56 209 GLY A O 1
ATOM 1673 N N . GLY A 1 210 ? 30.102 -1.774 0.055 1.00 74.81 210 GLY A N 1
ATOM 1674 C CA . GLY A 1 210 ? 28.651 -1.788 -0.164 1.00 74.81 210 GLY A CA 1
ATOM 1675 C C . GLY A 1 210 ? 27.837 -1.064 0.916 1.00 74.81 210 GLY A C 1
ATOM 1676 O O . GLY A 1 210 ? 28.369 -0.603 1.920 1.00 74.81 210 GLY A O 1
ATOM 1677 N N . MET A 1 211 ? 26.523 -0.954 0.697 1.00 80.12 211 MET A N 1
ATOM 1678 C CA . MET A 1 211 ? 25.601 -0.276 1.619 1.00 80.12 211 MET A CA 1
ATOM 1679 C C . MET A 1 211 ? 24.862 -1.254 2.540 1.00 80.12 211 MET A C 1
ATOM 1681 O O . MET A 1 211 ? 24.633 -2.424 2.204 1.00 80.12 211 MET A O 1
ATOM 1685 N N . VAL A 1 212 ? 24.464 -0.754 3.711 1.00 87.19 212 VAL A N 1
ATOM 1686 C CA . VAL A 1 212 ? 23.557 -1.441 4.639 1.00 87.19 212 VAL A CA 1
ATOM 1687 C C . VAL A 1 212 ? 22.125 -0.966 4.426 1.00 87.19 212 VAL A C 1
ATOM 1689 O O . VAL A 1 212 ? 21.879 0.176 4.051 1.00 87.19 212 VAL A O 1
ATOM 1692 N N . CYS A 1 213 ? 21.168 -1.856 4.658 1.00 86.62 213 CYS A N 1
ATOM 1693 C CA . CYS A 1 213 ? 19.760 -1.566 4.470 1.00 86.62 213 CYS A CA 1
ATOM 1694 C C . CYS A 1 213 ? 19.263 -0.569 5.526 1.00 86.62 213 CYS A C 1
ATOM 1696 O O . CYS A 1 213 ? 19.362 -0.881 6.716 1.00 86.62 213 CYS A O 1
ATOM 1698 N N . PRO A 1 214 ? 18.634 0.552 5.127 1.00 85.25 214 PRO A N 1
ATOM 1699 C CA . PRO A 1 214 ? 18.124 1.544 6.074 1.00 85.25 214 PRO A CA 1
ATOM 1700 C C . PRO A 1 214 ? 16.976 1.007 6.941 1.00 85.25 214 PRO A C 1
ATOM 1702 O O . PRO A 1 214 ? 16.726 1.533 8.017 1.00 85.25 214 PRO A O 1
ATOM 1705 N N . LYS A 1 215 ? 16.287 -0.058 6.502 1.00 83.38 215 LYS A N 1
ATOM 1706 C CA . LYS A 1 215 ? 15.167 -0.655 7.246 1.00 83.38 215 LYS A CA 1
ATOM 1707 C C . LYS A 1 215 ? 15.577 -1.703 8.279 1.00 83.38 215 LYS A C 1
ATOM 1709 O O . LYS A 1 215 ? 14.894 -1.852 9.281 1.00 83.38 215 LYS A O 1
ATOM 1714 N N . CYS A 1 216 ? 16.625 -2.488 8.022 1.00 85.06 216 CYS A N 1
ATOM 1715 C CA . CYS A 1 216 ? 16.958 -3.628 8.890 1.00 85.06 216 CYS A CA 1
ATOM 1716 C C . CYS A 1 216 ? 18.457 -3.838 9.145 1.00 85.06 216 CYS A C 1
ATOM 1718 O O . CYS A 1 216 ? 18.833 -4.862 9.708 1.00 85.06 216 CYS A O 1
ATOM 1720 N N . GLY A 1 217 ? 19.329 -2.945 8.668 1.00 86.38 217 GLY A N 1
ATOM 1721 C CA . GLY A 1 217 ? 20.781 -3.013 8.877 1.00 86.38 217 GLY A CA 1
ATOM 1722 C C . GLY A 1 217 ? 21.520 -4.127 8.119 1.00 86.38 217 GLY A C 1
ATOM 1723 O O . GLY A 1 217 ? 22.744 -4.203 8.183 1.00 86.38 217 GLY A O 1
ATOM 1724 N N . ALA A 1 218 ? 20.819 -4.990 7.376 1.00 87.25 218 ALA A N 1
ATOM 1725 C CA . ALA A 1 218 ? 21.442 -6.075 6.616 1.00 87.25 218 ALA A CA 1
ATOM 1726 C C . ALA A 1 218 ? 22.170 -5.560 5.363 1.00 87.25 218 ALA A C 1
ATOM 1728 O O . ALA A 1 218 ? 21.792 -4.542 4.788 1.00 87.25 218 ALA A O 1
ATOM 1729 N N . ARG A 1 219 ? 23.185 -6.293 4.890 1.00 87.88 219 ARG A N 1
ATOM 1730 C CA . ARG A 1 219 ? 23.933 -5.933 3.672 1.00 87.88 219 ARG A CA 1
ATOM 1731 C C . ARG A 1 219 ? 23.046 -5.955 2.427 1.00 87.88 219 ARG A C 1
ATOM 1733 O O . ARG A 1 219 ? 22.221 -6.854 2.257 1.00 87.88 219 ARG A O 1
ATOM 1740 N N . MET A 1 220 ? 23.267 -4.993 1.539 1.00 89.56 220 MET A N 1
ATOM 1741 C CA . MET A 1 220 ? 22.566 -4.891 0.261 1.00 89.56 220 MET A CA 1
ATOM 1742 C C . MET A 1 220 ? 23.374 -5.507 -0.889 1.00 89.56 220 MET A C 1
ATOM 1744 O O . MET A 1 220 ? 24.601 -5.602 -0.819 1.00 89.56 220 MET A O 1
ATOM 1748 N N . ARG A 1 221 ? 22.663 -5.994 -1.914 1.00 90.25 221 ARG A N 1
ATOM 1749 C CA . ARG A 1 221 ? 23.202 -6.742 -3.062 1.00 90.25 221 ARG A CA 1
ATOM 1750 C C . ARG A 1 221 ? 22.695 -6.186 -4.393 1.00 90.25 221 ARG A C 1
ATOM 1752 O O . ARG A 1 221 ? 21.657 -5.530 -4.435 1.00 90.25 221 ARG A O 1
ATOM 1759 N N . GLY A 1 222 ? 23.390 -6.498 -5.483 1.00 89.12 222 GLY A N 1
ATOM 1760 C CA . GLY A 1 222 ? 22.956 -6.185 -6.845 1.00 89.12 222 GLY A CA 1
ATOM 1761 C C . GLY A 1 222 ? 21.738 -6.994 -7.312 1.00 89.12 222 GLY A C 1
ATOM 1762 O O . GLY A 1 222 ? 21.390 -8.031 -6.746 1.00 89.12 222 GLY A O 1
ATOM 1763 N N . MET A 1 223 ? 21.095 -6.508 -8.376 1.00 88.62 223 MET A N 1
ATOM 1764 C CA . MET A 1 223 ? 19.934 -7.130 -9.023 1.00 88.62 223 MET A CA 1
ATOM 1765 C C . MET A 1 223 ? 20.303 -8.241 -10.016 1.00 88.62 223 MET A C 1
ATOM 1767 O O . MET A 1 223 ? 19.563 -9.216 -10.131 1.00 88.62 223 MET A O 1
ATOM 1771 N N . LEU A 1 224 ? 21.414 -8.091 -10.750 1.00 86.31 224 LEU A N 1
ATOM 1772 C CA . LEU A 1 224 ? 21.859 -9.076 -11.749 1.00 86.31 224 LEU A CA 1
ATOM 1773 C C . LEU A 1 224 ? 22.740 -10.179 -11.152 1.00 86.31 224 LEU A C 1
ATOM 1775 O O . LEU A 1 224 ? 22.572 -11.346 -11.494 1.00 86.31 224 LEU A O 1
ATOM 1779 N N . ASP A 1 225 ? 23.664 -9.805 -10.266 1.00 82.00 225 ASP A N 1
ATOM 1780 C CA . ASP A 1 225 ? 24.582 -10.717 -9.584 1.00 82.00 225 ASP A CA 1
ATOM 1781 C C . ASP A 1 225 ? 24.505 -10.484 -8.072 1.00 82.00 225 ASP A C 1
ATOM 1783 O O . ASP A 1 225 ? 24.780 -9.389 -7.577 1.00 82.00 225 ASP A O 1
ATOM 1787 N N . GLN A 1 226 ? 24.134 -11.533 -7.339 1.00 75.75 226 GLN A N 1
ATOM 1788 C CA . GLN A 1 226 ? 23.980 -11.497 -5.884 1.00 75.75 226 GLN A CA 1
ATOM 1789 C C . GLN A 1 226 ? 25.322 -11.420 -5.142 1.00 75.75 226 GLN A C 1
ATOM 1791 O O . GLN A 1 226 ? 25.345 -11.094 -3.953 1.00 75.75 226 GLN A O 1
ATOM 1796 N N . ASN A 1 227 ? 26.441 -11.692 -5.818 1.00 81.50 227 ASN A N 1
ATOM 1797 C CA . ASN A 1 227 ? 27.776 -11.517 -5.248 1.00 81.50 227 ASN A CA 1
ATOM 1798 C C . ASN A 1 227 ? 28.217 -10.050 -5.254 1.00 81.50 227 ASN A C 1
ATOM 1800 O O . ASN A 1 227 ? 29.030 -9.653 -4.418 1.00 81.50 227 ASN A O 1
ATOM 1804 N N . MET A 1 228 ? 27.642 -9.237 -6.142 1.00 83.19 228 MET A N 1
ATOM 1805 C CA . MET A 1 228 ? 27.915 -7.808 -6.233 1.00 83.19 228 MET A CA 1
ATOM 1806 C C . MET A 1 228 ? 27.120 -7.031 -5.179 1.00 83.19 228 MET A C 1
ATOM 1808 O O . MET A 1 228 ? 26.008 -7.405 -4.803 1.00 83.19 228 MET A O 1
ATOM 1812 N N . TYR A 1 229 ? 27.684 -5.921 -4.702 1.00 86.69 229 TYR A N 1
ATOM 1813 C CA . TYR A 1 229 ? 27.015 -5.047 -3.730 1.00 86.69 229 TYR A CA 1
ATOM 1814 C C . TYR A 1 229 ? 25.895 -4.209 -4.358 1.00 86.69 229 TYR A C 1
ATOM 1816 O O . TYR A 1 229 ? 24.932 -3.870 -3.682 1.00 86.69 229 TYR A O 1
ATOM 1824 N N . PHE A 1 230 ? 25.994 -3.912 -5.653 1.00 89.38 230 PHE A N 1
ATOM 1825 C CA . PHE A 1 230 ? 25.004 -3.152 -6.407 1.00 89.38 230 PHE A CA 1
ATOM 1826 C C . PHE A 1 230 ? 25.010 -3.576 -7.877 1.00 89.38 230 PHE A C 1
ATOM 1828 O O . PHE A 1 230 ? 25.961 -4.197 -8.357 1.00 89.38 230 PHE A O 1
ATOM 1835 N N . THR A 1 231 ? 23.947 -3.234 -8.600 1.00 91.44 231 THR A N 1
ATOM 1836 C CA . THR A 1 231 ? 23.936 -3.262 -10.065 1.00 91.44 231 THR A CA 1
ATOM 1837 C C . THR A 1 231 ? 23.969 -1.834 -10.572 1.00 91.44 231 THR A C 1
ATOM 1839 O O . THR A 1 231 ? 23.124 -1.021 -10.200 1.00 91.44 231 THR A O 1
ATOM 1842 N N . GLU A 1 232 ? 24.9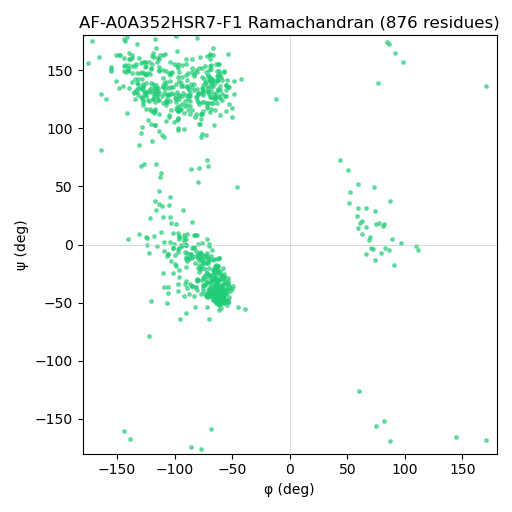62 -1.531 -11.402 1.00 91.50 232 GLU A N 1
ATOM 1843 C CA . GLU A 1 232 ? 25.074 -0.227 -12.040 1.00 91.50 232 GLU A CA 1
ATOM 1844 C C . GLU A 1 232 ? 23.945 -0.050 -13.062 1.00 91.50 232 GLU A C 1
ATOM 1846 O O . GLU A 1 232 ? 23.656 -0.944 -13.861 1.00 91.50 232 GLU A O 1
ATOM 1851 N N . ALA A 1 233 ? 23.283 1.098 -13.005 1.00 92.00 233 ALA A N 1
ATOM 1852 C CA . ALA A 1 233 ? 22.110 1.416 -13.794 1.00 92.00 233 ALA A CA 1
ATOM 1853 C C . ALA A 1 233 ? 22.271 2.771 -14.481 1.00 92.00 233 ALA A C 1
ATOM 1855 O O . ALA A 1 233 ? 22.913 3.676 -13.950 1.00 92.00 233 ALA A O 1
ATOM 1856 N N . TYR A 1 234 ? 21.676 2.894 -15.661 1.00 88.88 234 TYR A N 1
ATOM 1857 C CA . TYR A 1 234 ? 21.677 4.118 -16.450 1.00 88.88 234 TYR A CA 1
ATOM 1858 C C . TYR A 1 234 ? 20.266 4.413 -16.942 1.00 88.88 234 TYR A C 1
ATOM 1860 O O . TYR A 1 234 ? 19.618 3.537 -17.512 1.00 88.88 234 TYR A O 1
ATOM 1868 N N . GLU A 1 235 ? 19.820 5.653 -16.762 1.00 84.88 235 GLU A N 1
ATOM 1869 C CA . GLU A 1 235 ? 18.503 6.122 -17.195 1.00 84.88 235 GLU A CA 1
ATOM 1870 C C . GLU A 1 235 ? 18.633 6.838 -18.553 1.00 84.88 235 GLU A C 1
ATOM 1872 O O . GLU A 1 235 ? 19.103 7.977 -18.609 1.00 84.88 235 GLU A O 1
ATOM 1877 N N . PRO A 1 236 ? 18.302 6.181 -19.682 1.00 82.81 236 PRO A N 1
ATOM 1878 C CA . PRO A 1 236 ? 18.479 6.777 -20.995 1.00 82.81 236 PRO A CA 1
ATOM 1879 C C . PRO A 1 236 ? 17.398 7.825 -21.259 1.00 82.81 236 PRO A C 1
ATOM 1881 O O . PRO A 1 236 ? 16.208 7.590 -21.061 1.00 82.81 236 PRO A O 1
ATOM 1884 N N . VAL A 1 237 ? 17.799 8.963 -21.823 1.00 76.25 237 VAL A N 1
ATOM 1885 C CA . VAL A 1 237 ? 16.856 10.001 -22.289 1.00 76.25 237 VAL A CA 1
ATOM 1886 C C . VAL A 1 237 ? 16.445 9.777 -23.739 1.00 76.25 237 VAL A C 1
ATOM 1888 O O . VAL A 1 237 ? 15.540 10.420 -24.272 1.00 76.25 237 VAL A O 1
ATOM 1891 N N . GLY A 1 238 ? 17.142 8.857 -24.399 1.00 85.50 238 GLY A N 1
ATOM 1892 C CA . GLY A 1 238 ? 16.880 8.432 -25.752 1.00 85.50 238 GLY A CA 1
ATOM 1893 C C . GLY A 1 238 ? 17.733 7.237 -26.141 1.00 85.50 238 GLY A C 1
ATOM 1894 O O . GLY A 1 238 ? 18.640 6.816 -25.428 1.00 85.50 238 GLY A O 1
ATOM 1895 N N . PHE A 1 239 ? 17.459 6.735 -27.329 1.00 90.00 239 PHE A N 1
ATOM 1896 C CA . PHE A 1 239 ? 18.212 5.697 -28.009 1.00 90.00 239 PHE A CA 1
ATOM 1897 C C . PHE A 1 239 ? 18.575 6.198 -29.403 1.00 90.00 239 PHE A C 1
ATOM 1899 O O . PHE A 1 239 ? 17.921 7.102 -29.933 1.00 90.00 239 PHE A O 1
ATOM 1906 N N . SER A 1 240 ? 19.622 5.647 -30.006 1.00 88.38 240 SER A N 1
ATOM 1907 C CA . SER A 1 240 ? 20.062 6.087 -31.330 1.00 88.38 240 SER A CA 1
ATOM 1908 C C . SER A 1 240 ? 20.575 4.937 -32.179 1.00 88.38 240 SER A C 1
ATOM 1910 O O . SER A 1 240 ? 21.179 3.983 -31.685 1.00 88.38 240 SER A O 1
ATOM 1912 N N . VAL A 1 241 ? 20.384 5.081 -33.487 1.00 88.75 241 VAL A N 1
ATOM 1913 C CA . VAL A 1 241 ? 21.117 4.311 -34.495 1.00 88.75 241 VAL A CA 1
ATOM 1914 C C . VAL A 1 241 ? 22.585 4.731 -34.533 1.00 88.75 241 VAL A C 1
ATOM 1916 O O . VAL A 1 241 ? 22.951 5.813 -34.063 1.00 88.75 241 VAL A O 1
ATOM 1919 N N . ASP A 1 242 ? 23.411 3.896 -35.156 1.00 86.31 242 ASP A N 1
ATOM 1920 C CA . ASP A 1 242 ? 24.739 4.296 -35.612 1.00 86.31 242 ASP A CA 1
ATOM 1921 C C . ASP A 1 242 ? 24.592 5.115 -36.905 1.00 86.31 242 ASP A C 1
ATOM 1923 O O . ASP A 1 242 ? 24.215 4.574 -37.948 1.00 86.31 242 ASP A O 1
ATOM 1927 N N . GLN A 1 243 ? 24.899 6.415 -36.861 1.00 81.75 243 GLN A N 1
ATOM 1928 C CA . GLN A 1 243 ? 24.837 7.295 -38.037 1.00 81.75 243 GLN A CA 1
ATOM 1929 C C . GLN A 1 243 ? 25.803 6.881 -39.154 1.00 81.75 243 GLN A C 1
ATOM 1931 O O . GLN A 1 243 ? 25.630 7.303 -40.299 1.00 81.75 243 GLN A O 1
ATOM 1936 N N . ASN A 1 244 ? 26.816 6.067 -38.840 1.00 73.56 244 ASN A N 1
ATOM 1937 C CA . ASN A 1 244 ? 27.747 5.508 -39.816 1.00 73.56 244 ASN A CA 1
ATOM 1938 C C . ASN A 1 244 ? 27.147 4.329 -40.600 1.00 73.56 244 ASN A C 1
ATOM 1940 O O . ASN A 1 244 ? 27.768 3.872 -41.562 1.00 73.56 244 ASN A O 1
ATOM 1944 N N . SER A 1 245 ? 25.977 3.829 -40.194 1.00 74.06 245 SER A N 1
ATOM 1945 C CA . SER A 1 245 ? 25.282 2.706 -40.821 1.00 74.06 245 SER A CA 1
ATOM 1946 C C . SER A 1 245 ? 24.087 3.173 -41.660 1.00 74.06 245 SER A C 1
ATOM 1948 O O . SER A 1 245 ? 23.421 4.158 -41.338 1.00 74.06 245 SER A O 1
ATOM 1950 N N . ASN A 1 246 ? 23.819 2.462 -42.759 1.00 68.31 246 ASN A N 1
ATOM 1951 C CA . ASN A 1 246 ? 22.634 2.693 -43.584 1.00 68.31 246 ASN A CA 1
ATOM 1952 C C . ASN A 1 246 ? 21.473 1.827 -43.083 1.00 68.31 246 ASN A C 1
ATOM 1954 O O . ASN A 1 246 ? 21.685 0.692 -42.659 1.00 68.31 246 ASN A O 1
ATOM 1958 N N . SER A 1 247 ? 20.246 2.343 -43.182 1.00 73.44 247 SER A N 1
ATOM 1959 C CA . SER A 1 247 ? 19.041 1.534 -42.990 1.00 73.44 247 SER A CA 1
ATOM 1960 C C . SER A 1 247 ? 18.866 0.529 -44.130 1.00 73.44 247 SER A C 1
ATOM 1962 O O . SER A 1 247 ? 19.336 0.753 -45.250 1.00 73.44 247 SER A O 1
ATOM 1964 N N . ASN A 1 248 ? 18.178 -0.580 -43.854 1.00 74.44 248 ASN A N 1
ATOM 1965 C CA . ASN A 1 248 ? 17.816 -1.571 -44.868 1.00 74.44 248 ASN A CA 1
ATOM 1966 C C . ASN A 1 248 ? 16.285 -1.709 -44.983 1.00 74.44 248 ASN A C 1
ATOM 1968 O O . ASN A 1 248 ? 15.539 -1.226 -44.131 1.00 74.44 248 ASN A O 1
ATOM 1972 N N . ARG A 1 249 ? 15.819 -2.328 -46.072 1.00 78.12 249 ARG A N 1
ATOM 1973 C CA . ARG A 1 249 ? 14.398 -2.643 -46.320 1.00 78.12 249 ARG A CA 1
ATOM 1974 C C . ARG A 1 249 ? 14.178 -4.158 -46.395 1.00 78.12 249 ARG A C 1
ATOM 1976 O O . ARG A 1 249 ? 13.458 -4.642 -47.262 1.00 78.12 249 ARG A O 1
ATOM 1983 N N . GLU A 1 250 ? 14.881 -4.919 -45.561 1.00 72.75 250 GLU A N 1
ATOM 1984 C CA . GLU A 1 250 ? 14.743 -6.377 -45.546 1.00 72.75 250 GLU A CA 1
ATOM 1985 C C . GLU A 1 250 ? 13.411 -6.799 -44.906 1.00 72.75 250 GLU A C 1
ATOM 1987 O O . GLU A 1 250 ? 12.987 -6.238 -43.898 1.00 72.75 250 GLU A O 1
ATOM 1992 N N . GLU A 1 251 ? 12.755 -7.806 -45.489 1.00 56.12 251 GLU A N 1
ATOM 1993 C CA . GLU A 1 251 ? 11.432 -8.288 -45.055 1.00 56.12 251 GLU A CA 1
ATOM 1994 C C . GLU A 1 251 ? 11.487 -9.062 -43.722 1.00 56.12 251 GLU A C 1
ATOM 1996 O O . GLU A 1 251 ? 10.511 -9.109 -42.976 1.00 56.12 251 GLU A O 1
ATOM 2001 N N . ARG A 1 252 ? 12.646 -9.648 -43.382 1.00 58.00 252 ARG A N 1
ATOM 2002 C CA . ARG A 1 252 ? 12.866 -10.340 -42.105 1.00 58.00 252 ARG A CA 1
ATOM 2003 C C . ARG A 1 252 ? 13.442 -9.394 -41.059 1.00 58.00 252 ARG A C 1
ATOM 2005 O O . ARG A 1 252 ? 14.600 -9.002 -41.130 1.00 58.00 252 ARG A O 1
ATOM 2012 N N . THR A 1 253 ? 12.648 -9.113 -40.034 1.00 65.56 253 THR A N 1
ATOM 2013 C CA . THR A 1 253 ? 13.074 -8.358 -38.854 1.00 65.56 253 THR A CA 1
ATOM 2014 C C . THR A 1 253 ? 13.375 -9.322 -37.706 1.00 65.56 253 THR A C 1
ATOM 2016 O O . THR A 1 253 ? 12.457 -9.864 -37.090 1.00 65.56 253 THR A O 1
ATOM 2019 N N . GLU A 1 254 ? 14.650 -9.548 -37.388 1.00 67.56 254 GLU A N 1
ATOM 2020 C CA . GLU A 1 254 ? 15.011 -10.253 -36.153 1.00 67.56 254 GLU A CA 1
ATOM 2021 C C . GLU A 1 254 ? 14.752 -9.330 -34.952 1.00 67.56 254 GLU A C 1
ATOM 2023 O O . GLU A 1 254 ? 15.343 -8.253 -34.832 1.00 67.56 254 GLU A O 1
ATOM 2028 N N . LYS A 1 255 ? 13.835 -9.743 -34.068 1.00 72.69 255 LYS A N 1
ATOM 2029 C CA . LYS A 1 255 ? 13.589 -9.090 -32.776 1.00 72.69 255 LYS A CA 1
ATOM 2030 C C . LYS A 1 255 ? 14.256 -9.888 -31.668 1.00 72.69 255 LYS A C 1
ATOM 2032 O O . LYS A 1 255 ? 14.144 -11.114 -31.626 1.00 72.69 255 LYS A O 1
ATOM 2037 N N . ARG A 1 256 ? 14.928 -9.188 -30.758 1.00 82.12 256 ARG A N 1
ATOM 2038 C CA . ARG A 1 256 ? 15.544 -9.805 -29.580 1.00 82.12 256 ARG A CA 1
ATOM 2039 C C . ARG A 1 256 ? 14.534 -9.847 -28.434 1.00 82.12 256 ARG A C 1
ATOM 2041 O O . ARG A 1 256 ? 13.688 -8.963 -28.310 1.00 82.12 256 ARG A O 1
ATOM 2048 N N . PHE A 1 257 ? 14.629 -10.869 -27.590 1.00 82.00 257 PHE A N 1
ATOM 2049 C CA . PHE A 1 257 ? 13.833 -10.968 -26.368 1.00 82.00 257 PHE A CA 1
ATOM 2050 C C . PHE A 1 257 ? 14.670 -10.471 -25.194 1.00 82.00 257 PHE A C 1
ATOM 2052 O O . PHE A 1 257 ? 15.635 -11.128 -24.804 1.00 82.00 257 PHE A O 1
ATOM 2059 N N . TYR A 1 258 ? 14.314 -9.303 -24.661 1.00 89.12 258 TYR A N 1
ATOM 2060 C CA . TYR A 1 258 ? 14.968 -8.721 -23.494 1.00 89.12 258 TYR A CA 1
ATOM 2061 C C . TYR A 1 258 ? 14.138 -8.893 -22.229 1.00 89.12 258 TYR A C 1
ATOM 2063 O O . TYR A 1 258 ? 12.908 -8.915 -22.255 1.00 89.12 258 TYR A O 1
ATOM 2071 N N . ASP A 1 259 ? 14.840 -9.043 -21.112 1.00 86.75 259 ASP A N 1
ATOM 2072 C CA . ASP A 1 259 ? 14.255 -9.256 -19.802 1.00 86.75 259 ASP A CA 1
ATOM 2073 C C . ASP A 1 259 ? 14.038 -7.921 -19.088 1.00 86.75 259 ASP A C 1
ATOM 2075 O O . ASP A 1 259 ? 14.967 -7.331 -18.532 1.00 86.75 259 ASP A O 1
ATOM 2079 N N . ILE A 1 260 ? 12.795 -7.439 -19.129 1.00 88.88 260 ILE A N 1
ATOM 2080 C CA . ILE A 1 260 ? 12.391 -6.166 -18.525 1.00 88.88 260 ILE A CA 1
ATOM 2081 C C . ILE A 1 260 ? 11.563 -6.442 -17.290 1.00 88.88 260 ILE A C 1
ATOM 2083 O O . ILE A 1 260 ? 10.514 -7.089 -17.367 1.00 88.88 260 ILE A O 1
ATOM 2087 N N . ARG A 1 261 ? 12.026 -5.966 -16.143 1.00 89.38 261 ARG A N 1
ATOM 2088 C CA . ARG A 1 261 ? 11.434 -6.315 -14.856 1.00 89.38 261 ARG A CA 1
ATOM 2089 C C . ARG A 1 261 ? 10.895 -5.062 -14.169 1.00 89.38 261 ARG A C 1
ATOM 2091 O O . ARG A 1 261 ? 11.653 -4.098 -14.034 1.00 89.38 261 ARG A O 1
ATOM 2098 N N . PRO A 1 262 ? 9.621 -5.064 -13.743 1.00 93.31 262 PRO A N 1
ATOM 2099 C CA . PRO A 1 262 ? 9.111 -4.044 -12.844 1.00 93.31 262 PRO A CA 1
ATOM 2100 C C . PRO A 1 262 ? 9.651 -4.288 -11.432 1.00 93.31 262 PRO A C 1
ATOM 2102 O O . PRO A 1 262 ? 9.770 -5.430 -10.980 1.00 93.31 262 PRO A O 1
ATOM 2105 N N . VAL A 1 263 ? 9.958 -3.212 -10.720 1.00 92.44 263 VAL A N 1
ATOM 2106 C CA . VAL A 1 263 ? 10.432 -3.234 -9.340 1.00 92.44 263 VAL A CA 1
ATOM 2107 C C . VAL A 1 263 ? 9.686 -2.185 -8.546 1.00 92.44 263 VAL A C 1
ATOM 2109 O O . VAL A 1 263 ? 9.709 -0.996 -8.866 1.00 92.44 263 VAL A O 1
ATOM 2112 N N . LEU A 1 264 ? 9.077 -2.641 -7.459 1.00 92.12 264 LEU A N 1
ATOM 2113 C CA . LEU A 1 264 ? 8.513 -1.764 -6.455 1.00 92.12 264 LEU A CA 1
ATOM 2114 C C . LEU A 1 264 ? 9.605 -1.388 -5.446 1.00 92.12 264 LEU A C 1
ATOM 2116 O O . LEU A 1 264 ? 10.097 -2.253 -4.712 1.00 92.12 264 LEU A O 1
ATOM 2120 N N . LEU A 1 265 ? 10.009 -0.115 -5.430 1.00 84.38 265 LEU A N 1
ATOM 2121 C CA . LEU A 1 265 ? 11.142 0.366 -4.627 1.00 84.38 265 LEU A CA 1
ATOM 2122 C C . LEU A 1 265 ? 10.894 0.147 -3.129 1.00 84.38 265 LEU A C 1
ATOM 2124 O O . LEU A 1 265 ? 11.620 -0.601 -2.464 1.00 84.38 265 LEU A O 1
ATOM 2128 N N . SER A 1 266 ? 9.788 0.678 -2.615 1.00 71.69 266 SER A N 1
ATOM 2129 C CA . SER A 1 266 ? 9.427 0.543 -1.209 1.00 71.69 266 SER A CA 1
ATOM 2130 C C . SER A 1 266 ? 7.945 0.235 -1.019 1.00 71.69 266 SER A C 1
ATOM 2132 O O . SER A 1 266 ? 7.080 0.640 -1.786 1.00 71.69 266 SER A O 1
ATOM 2134 N N . THR A 1 267 ? 7.692 -0.528 0.033 1.00 79.88 267 THR A N 1
ATOM 2135 C CA . THR A 1 267 ? 6.390 -0.859 0.605 1.00 79.88 267 THR A CA 1
ATOM 2136 C C . THR A 1 267 ? 6.475 -0.456 2.073 1.00 79.88 267 THR A C 1
ATOM 2138 O O . THR A 1 267 ? 7.476 -0.732 2.756 1.00 79.88 267 THR A O 1
ATOM 2141 N N . ASN A 1 268 ? 5.474 0.270 2.563 1.00 79.81 268 ASN A N 1
ATOM 2142 C CA . ASN A 1 268 ? 5.367 0.586 3.980 1.00 79.81 268 ASN A CA 1
ATOM 2143 C C . ASN A 1 268 ? 4.068 0.012 4.533 1.00 79.81 268 ASN A C 1
ATOM 2145 O O . ASN A 1 268 ? 3.035 0.669 4.560 1.00 79.81 268 ASN A O 1
ATOM 2149 N N . TRP A 1 269 ? 4.162 -1.230 4.992 1.00 79.88 269 TRP A N 1
ATOM 2150 C CA . TRP A 1 269 ? 3.050 -1.955 5.585 1.0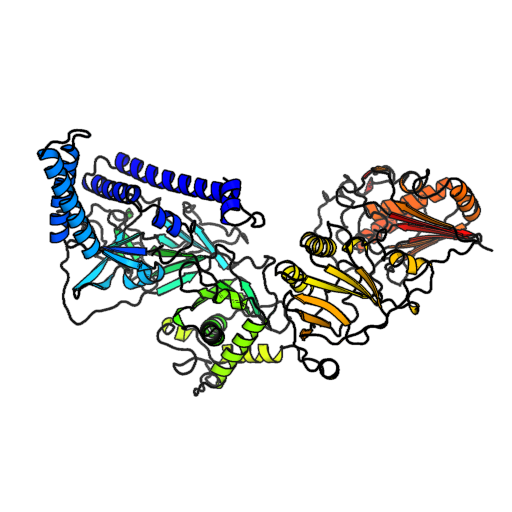0 79.88 269 TRP A CA 1
ATOM 2151 C C . TRP A 1 269 ? 2.631 -1.410 6.957 1.00 79.88 269 TRP A C 1
ATOM 2153 O O . TRP A 1 269 ? 1.713 -1.960 7.535 1.00 79.88 269 TRP A O 1
ATOM 2163 N N . GLU A 1 270 ? 3.257 -0.362 7.499 1.00 72.75 270 GLU A N 1
ATOM 2164 C CA . GLU A 1 270 ? 2.803 0.310 8.730 1.00 72.75 270 GLU A CA 1
ATOM 2165 C C . GLU A 1 270 ? 1.902 1.528 8.440 1.00 72.75 270 GLU A C 1
ATOM 2167 O O . GLU A 1 270 ? 1.439 2.195 9.362 1.00 72.75 270 GLU A O 1
ATOM 2172 N N . GLN A 1 271 ? 1.635 1.842 7.164 1.00 67.00 271 GLN A N 1
ATOM 2173 C CA . GLN A 1 271 ? 0.762 2.958 6.787 1.00 67.00 271 GLN A CA 1
ATOM 2174 C C . GLN A 1 271 ? -0.713 2.690 7.114 1.00 67.00 271 GLN A C 1
ATOM 2176 O O . GLN A 1 271 ? -1.229 1.593 6.912 1.00 67.00 271 GLN A O 1
ATOM 2181 N N . GLY A 1 272 ? -1.418 3.737 7.557 1.00 56.56 272 GLY A N 1
ATOM 2182 C CA . GLY A 1 272 ? -2.817 3.655 7.991 1.00 56.56 272 GLY A CA 1
ATOM 2183 C C . GLY A 1 272 ? -3.859 3.442 6.883 1.00 56.56 272 GLY A C 1
ATOM 2184 O O . GLY A 1 272 ? -5.023 3.231 7.204 1.00 56.56 272 GLY A O 1
ATOM 2185 N N . ASN A 1 273 ? -3.477 3.499 5.600 1.00 62.84 273 ASN A N 1
ATOM 2186 C CA . ASN A 1 273 ? -4.349 3.202 4.451 1.00 62.84 273 ASN A CA 1
ATOM 2187 C C . ASN A 1 273 ? -4.325 1.716 4.033 1.00 62.84 273 ASN A C 1
ATOM 2189 O O . ASN A 1 273 ? -5.010 1.332 3.083 1.00 62.84 273 ASN A O 1
ATOM 2193 N N . ARG A 1 274 ? -3.531 0.886 4.721 1.00 70.50 274 ARG A N 1
ATOM 2194 C CA . ARG A 1 274 ? -3.464 -0.566 4.534 1.00 70.50 274 ARG A CA 1
ATOM 2195 C C . ARG A 1 274 ? -4.819 -1.213 4.817 1.00 70.50 274 ARG A C 1
ATOM 2197 O O . ARG A 1 274 ? -5.477 -0.891 5.800 1.00 70.50 274 ARG A O 1
ATOM 2204 N N . VAL A 1 275 ? -5.225 -2.145 3.967 1.00 69.75 275 VAL A N 1
ATOM 2205 C CA . VAL A 1 275 ? -6.409 -2.992 4.145 1.00 69.75 275 VAL A CA 1
ATOM 2206 C C . VAL A 1 275 ? -5.933 -4.332 4.682 1.00 69.75 275 VAL A C 1
ATOM 2208 O O . VAL A 1 275 ? -5.144 -5.017 4.029 1.00 69.75 275 VAL A O 1
ATOM 2211 N N . ASP A 1 276 ? -6.350 -4.670 5.900 1.00 62.12 276 ASP A N 1
ATOM 2212 C CA . ASP A 1 276 ? -5.683 -5.721 6.668 1.00 62.12 276 ASP A CA 1
ATOM 2213 C C . ASP A 1 276 ? -6.081 -7.145 6.302 1.00 62.12 276 ASP A C 1
ATOM 2215 O O . ASP A 1 276 ? -5.228 -8.028 6.378 1.00 62.12 276 ASP A O 1
ATOM 2219 N N . ALA A 1 277 ? -7.312 -7.386 5.852 1.00 59.72 277 ALA A N 1
ATOM 2220 C CA . ALA A 1 277 ? -7.717 -8.732 5.466 1.00 59.72 277 ALA A CA 1
ATOM 2221 C C . ALA A 1 277 ? -9.002 -8.739 4.631 1.00 59.72 277 ALA A C 1
ATOM 2223 O O . ALA A 1 277 ? -10.072 -9.077 5.133 1.00 59.72 277 ALA A O 1
ATOM 2224 N N . VAL A 1 278 ? -8.900 -8.482 3.325 1.00 66.38 278 VAL A N 1
ATOM 2225 C CA . VAL A 1 278 ? -9.949 -8.982 2.424 1.00 66.38 278 VAL A CA 1
ATOM 2226 C C . VAL A 1 278 ? -9.693 -10.475 2.254 1.00 66.38 278 VAL A C 1
ATOM 2228 O O . VAL A 1 278 ? -8.847 -10.857 1.447 1.00 66.38 278 VAL A O 1
ATOM 2231 N N . ASN A 1 279 ? -10.364 -11.310 3.058 1.00 64.62 279 ASN A N 1
ATOM 2232 C CA . ASN A 1 279 ? -10.372 -12.772 2.943 1.00 64.62 279 ASN A CA 1
ATOM 2233 C C . ASN A 1 279 ? -8.967 -13.361 2.674 1.00 64.62 279 ASN A C 1
ATOM 2235 O O . ASN A 1 279 ? -8.663 -13.766 1.560 1.00 64.62 279 ASN A O 1
ATOM 2239 N N . MET A 1 280 ? -8.079 -13.373 3.672 1.00 82.69 280 MET A N 1
ATOM 2240 C CA . MET A 1 280 ? -6.676 -13.837 3.562 1.00 82.69 280 MET A CA 1
ATOM 2241 C C . MET A 1 280 ? -5.717 -12.965 2.730 1.00 82.69 280 MET A C 1
ATOM 2243 O O . MET A 1 280 ? -4.568 -13.360 2.530 1.00 82.69 280 MET A O 1
ATOM 2247 N N . CYS A 1 281 ? -6.122 -11.786 2.256 1.00 87.19 281 CYS A N 1
ATOM 2248 C CA . CYS A 1 281 ? -5.228 -10.875 1.543 1.00 87.19 281 CYS A CA 1
ATOM 2249 C C . CYS A 1 281 ? -5.079 -9.535 2.268 1.00 87.19 281 CYS A C 1
ATOM 2251 O O . CYS A 1 281 ? -6.063 -8.833 2.502 1.00 87.19 281 CYS A O 1
ATOM 2253 N N . GLN A 1 282 ? -3.833 -9.150 2.549 1.00 87.62 282 GLN A N 1
ATOM 2254 C CA . GLN A 1 282 ? -3.489 -7.801 2.990 1.00 87.62 282 GLN A CA 1
ATOM 2255 C C . GLN A 1 282 ? -3.128 -6.958 1.765 1.00 87.62 282 GLN A C 1
ATOM 2257 O O . GLN A 1 282 ? -2.318 -7.386 0.937 1.00 87.62 282 GLN A O 1
ATOM 2262 N N . ILE A 1 283 ? -3.723 -5.773 1.642 1.00 89.56 283 ILE A N 1
ATOM 2263 C CA . ILE A 1 283 ? -3.604 -4.917 0.456 1.00 89.56 283 ILE A CA 1
ATOM 2264 C C . ILE A 1 283 ? -3.114 -3.530 0.870 1.00 89.56 283 ILE A C 1
ATOM 2266 O O . ILE A 1 283 ? -3.640 -2.910 1.791 1.00 89.56 283 ILE A O 1
ATOM 2270 N N . LEU A 1 284 ? -2.092 -3.034 0.182 1.00 90.50 284 LEU A N 1
ATOM 2271 C CA . LEU A 1 284 ? -1.525 -1.705 0.362 1.00 90.50 284 LEU A CA 1
ATOM 2272 C C . LEU A 1 284 ? -1.633 -0.935 -0.964 1.00 90.50 284 LEU A C 1
ATOM 2274 O O . LEU A 1 284 ? -0.858 -1.219 -1.885 1.00 90.50 284 LEU A O 1
ATOM 2278 N N . PRO A 1 285 ? -2.580 0.012 -1.095 1.00 90.00 285 PRO A N 1
ATOM 2279 C CA . PRO A 1 285 ? -2.663 0.859 -2.279 1.00 90.00 285 PRO A CA 1
ATOM 2280 C C . PRO A 1 285 ? -1.485 1.837 -2.342 1.00 90.00 285 PRO A C 1
ATOM 2282 O O . PRO A 1 285 ? -0.908 2.224 -1.321 1.00 90.00 285 PRO A O 1
ATOM 2285 N N . SER A 1 286 ? -1.133 2.251 -3.556 1.00 88.19 286 SER A N 1
ATOM 2286 C CA . SER A 1 286 ? -0.084 3.235 -3.801 1.00 88.19 286 SER A CA 1
ATOM 2287 C C . SER A 1 286 ? -0.412 4.586 -3.157 1.00 88.19 286 SER A C 1
ATOM 2289 O O . SER A 1 286 ? -1.572 4.997 -3.185 1.00 88.19 286 SER A O 1
ATOM 2291 N N . PRO A 1 287 ? 0.594 5.323 -2.653 1.00 82.19 287 PRO A N 1
ATOM 2292 C CA . PRO A 1 287 ? 0.421 6.732 -2.304 1.00 82.19 287 PRO A CA 1
ATOM 2293 C C . PRO A 1 287 ? 0.177 7.584 -3.565 1.00 82.19 287 PRO A C 1
ATOM 2295 O O . PRO A 1 287 ? 0.427 7.117 -4.678 1.00 82.19 287 PRO A O 1
ATOM 2298 N N . ASP A 1 288 ? -0.211 8.852 -3.394 1.00 71.25 288 ASP A N 1
ATOM 2299 C CA . ASP A 1 288 ? -0.532 9.781 -4.498 1.00 71.25 288 ASP A CA 1
ATOM 2300 C C . ASP A 1 288 ? 0.584 9.905 -5.553 1.00 71.25 288 ASP A C 1
ATOM 2302 O O . ASP A 1 288 ? 0.319 10.056 -6.741 1.00 71.25 288 ASP A O 1
ATOM 2306 N N . ASN A 1 289 ? 1.848 9.766 -5.136 1.00 74.50 289 ASN A N 1
ATOM 2307 C CA . ASN A 1 289 ? 3.025 9.788 -6.011 1.00 74.50 289 ASN A CA 1
ATOM 2308 C C . ASN A 1 289 ? 3.614 8.384 -6.247 1.00 74.50 289 ASN A C 1
ATOM 2310 O O . ASN A 1 289 ? 4.836 8.206 -6.228 1.00 74.50 289 ASN A O 1
ATOM 2314 N N . GLY A 1 290 ? 2.761 7.374 -6.432 1.00 84.75 290 GLY A N 1
ATOM 2315 C CA . GLY A 1 290 ? 3.166 6.002 -6.742 1.00 84.75 290 GLY A CA 1
ATOM 2316 C C . GLY A 1 290 ? 4.066 5.907 -7.982 1.00 84.75 290 GLY A C 1
ATOM 2317 O O . GLY A 1 290 ? 3.845 6.578 -8.993 1.00 84.75 290 GLY A O 1
ATOM 2318 N N . ARG A 1 291 ? 5.121 5.082 -7.912 1.00 89.38 291 ARG A N 1
ATOM 2319 C CA . ARG A 1 291 ? 6.059 4.845 -9.022 1.00 89.38 291 ARG A CA 1
ATOM 2320 C C . ARG A 1 291 ? 6.509 3.397 -9.076 1.00 89.38 291 ARG A C 1
ATOM 2322 O O . ARG A 1 291 ? 6.693 2.758 -8.039 1.00 89.38 291 ARG A O 1
ATOM 2329 N N . ILE A 1 292 ? 6.774 2.925 -10.288 1.00 92.56 292 ILE A N 1
ATOM 2330 C CA . ILE A 1 292 ? 7.413 1.635 -10.545 1.00 92.56 292 ILE A CA 1
ATOM 2331 C C . ILE A 1 292 ? 8.692 1.870 -11.331 1.00 92.56 292 ILE A C 1
ATOM 2333 O O . ILE A 1 292 ? 8.701 2.580 -12.338 1.00 92.56 292 ILE A O 1
ATOM 2337 N N . LEU A 1 293 ? 9.779 1.260 -10.864 1.00 93.38 293 LEU A N 1
ATOM 2338 C CA . LEU A 1 293 ? 11.042 1.244 -11.583 1.00 93.38 293 LEU A CA 1
ATOM 2339 C C . LEU A 1 293 ? 11.033 0.073 -12.563 1.00 93.38 293 LEU A C 1
ATOM 2341 O O . LEU A 1 293 ? 10.902 -1.080 -12.157 1.00 93.38 293 LEU A O 1
ATOM 2345 N N . PHE A 1 294 ? 11.237 0.350 -13.842 1.00 93.06 294 PHE A N 1
ATOM 2346 C CA . PHE A 1 294 ? 11.518 -0.676 -14.837 1.00 93.06 294 PHE A CA 1
ATOM 2347 C C . PHE A 1 294 ? 13.015 -0.745 -15.081 1.00 93.06 294 PHE A C 1
ATOM 2349 O O . PHE A 1 294 ? 13.675 0.287 -15.206 1.00 93.06 294 PHE A O 1
ATOM 2356 N N . TYR A 1 295 ? 13.556 -1.957 -15.189 1.00 94.00 295 TYR A N 1
ATOM 2357 C CA . TYR A 1 295 ? 14.922 -2.143 -15.665 1.00 94.00 295 TYR A CA 1
ATOM 2358 C C . TYR A 1 295 ? 15.007 -3.238 -16.721 1.00 94.00 295 TYR A C 1
ATOM 2360 O O . TYR A 1 295 ? 14.379 -4.291 -16.600 1.00 94.00 295 TYR A O 1
ATOM 2368 N N . ASN A 1 296 ? 15.805 -2.982 -17.754 1.00 94.31 296 ASN A N 1
ATOM 2369 C CA . ASN A 1 296 ? 16.146 -3.938 -18.793 1.00 94.31 296 ASN A CA 1
ATOM 2370 C C . ASN A 1 296 ? 17.485 -4.613 -18.453 1.00 94.31 296 ASN A C 1
ATOM 2372 O O . ASN A 1 296 ? 18.536 -3.968 -18.421 1.00 94.31 296 ASN A O 1
ATOM 2376 N N . ALA A 1 297 ? 17.435 -5.926 -18.228 1.00 92.44 297 ALA A N 1
ATOM 2377 C CA . ALA A 1 297 ? 18.575 -6.790 -17.936 1.00 92.44 297 ALA A CA 1
ATOM 2378 C C . ALA A 1 297 ? 19.239 -7.392 -19.191 1.00 92.44 297 ALA A C 1
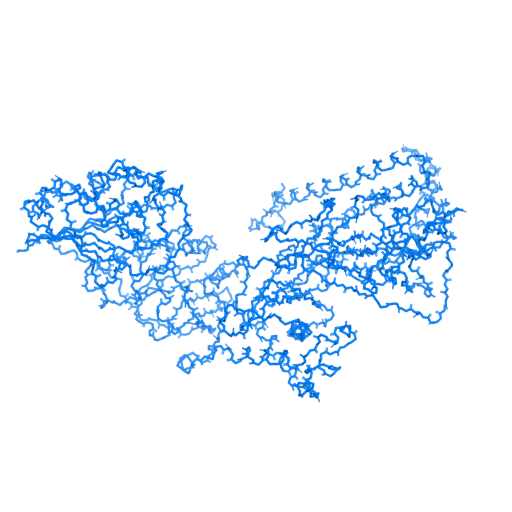ATOM 2380 O O . ALA A 1 297 ? 20.072 -8.296 -19.079 1.00 92.44 297 ALA A O 1
ATOM 2381 N N . GLY A 1 298 ? 18.862 -6.952 -20.392 1.00 91.94 298 GLY A N 1
ATOM 2382 C CA . GLY A 1 298 ? 19.273 -7.558 -21.655 1.00 91.94 298 GLY A CA 1
ATOM 2383 C C . GLY A 1 298 ? 18.807 -9.011 -21.716 1.00 91.94 298 GLY A C 1
ATOM 2384 O O . GLY A 1 298 ? 17.642 -9.310 -21.473 1.00 91.94 298 GLY A O 1
ATOM 2385 N N . ILE A 1 299 ? 19.730 -9.936 -21.966 1.00 89.62 299 ILE A N 1
ATOM 2386 C CA . ILE A 1 299 ? 19.480 -11.390 -21.895 1.00 89.62 299 ILE A CA 1
ATOM 2387 C C . ILE A 1 299 ? 19.811 -11.983 -20.509 1.00 89.62 299 ILE A C 1
ATOM 2389 O O . ILE A 1 299 ? 20.234 -13.132 -20.395 1.00 89.62 299 ILE A O 1
ATOM 2393 N N . GLY A 1 300 ? 19.672 -11.173 -19.453 1.00 88.44 300 GLY A N 1
ATOM 2394 C CA . GLY A 1 300 ? 19.947 -11.529 -18.055 1.00 88.44 300 GLY A CA 1
ATOM 2395 C C . GLY A 1 300 ? 21.332 -11.120 -17.537 1.00 88.44 300 GLY A C 1
ATOM 2396 O O . GLY A 1 300 ? 21.646 -11.399 -16.384 1.00 88.44 300 GLY A O 1
ATOM 2397 N N . ARG A 1 301 ? 22.163 -10.469 -18.363 1.00 90.31 301 ARG A N 1
ATOM 2398 C CA . ARG A 1 301 ? 23.548 -10.070 -18.023 1.00 90.31 301 ARG A CA 1
ATOM 2399 C C . ARG A 1 301 ? 23.833 -8.573 -18.181 1.00 90.31 301 ARG A C 1
ATOM 2401 O O . ARG A 1 301 ? 24.979 -8.152 -18.033 1.00 90.31 301 ARG A O 1
ATOM 2408 N N . GLY A 1 302 ? 22.804 -7.787 -18.482 1.00 93.56 302 GLY A N 1
ATOM 2409 C CA . GLY A 1 302 ? 22.904 -6.355 -18.732 1.00 93.56 302 GLY A CA 1
ATOM 2410 C C . GLY A 1 302 ? 23.510 -6.014 -20.095 1.00 93.56 302 GLY A C 1
ATOM 2411 O O . GLY A 1 302 ? 23.461 -6.796 -21.050 1.00 93.56 302 GLY A O 1
ATOM 2412 N N . PHE A 1 303 ? 24.073 -4.815 -20.163 1.00 94.25 303 PHE A N 1
ATOM 2413 C CA . PHE A 1 303 ? 24.680 -4.218 -21.343 1.00 94.25 303 PHE A CA 1
ATOM 2414 C C . PHE A 1 303 ? 26.124 -3.804 -21.048 1.00 94.25 303 PHE A C 1
ATOM 2416 O O . PHE A 1 303 ? 26.487 -3.500 -19.908 1.00 94.25 303 PHE A O 1
ATOM 2423 N N . ALA A 1 304 ? 26.934 -3.770 -22.098 1.00 93.62 304 ALA A N 1
ATOM 2424 C CA . ALA A 1 304 ? 28.198 -3.059 -22.119 1.00 93.62 304 ALA A CA 1
ATOM 2425 C C . ALA A 1 304 ? 27.947 -1.687 -22.749 1.00 93.62 304 ALA A C 1
ATOM 2427 O O . ALA A 1 304 ? 27.413 -1.609 -23.855 1.00 93.62 304 ALA A O 1
ATOM 2428 N N . LEU A 1 305 ? 28.321 -0.616 -22.055 1.00 91.62 305 LEU A N 1
ATOM 2429 C CA . LEU A 1 305 ? 28.008 0.762 -22.421 1.00 91.62 305 LEU A CA 1
ATOM 2430 C C . LEU A 1 305 ? 29.283 1.607 -22.462 1.00 91.62 305 LEU A C 1
ATOM 2432 O O . LEU A 1 305 ? 29.988 1.736 -21.463 1.00 91.62 305 LEU A O 1
ATOM 2436 N N . CYS A 1 306 ? 29.552 2.248 -23.597 1.00 88.62 306 CYS A N 1
ATOM 2437 C CA . CYS A 1 306 ? 30.590 3.264 -23.688 1.00 88.62 306 CYS A CA 1
ATOM 2438 C C . CYS A 1 306 ? 30.097 4.582 -23.077 1.00 88.62 306 CYS A C 1
ATOM 2440 O O . CYS A 1 306 ? 29.256 5.273 -23.656 1.00 88.62 306 CYS A O 1
ATOM 2442 N N . LYS A 1 307 ? 30.688 4.979 -21.946 1.00 81.81 307 LYS A N 1
ATOM 2443 C CA . LYS A 1 307 ? 30.349 6.223 -21.241 1.00 81.81 307 LYS A CA 1
ATOM 2444 C C . LYS A 1 307 ? 30.684 7.481 -22.043 1.00 81.81 307 LYS A C 1
ATOM 2446 O O . LYS A 1 307 ? 30.098 8.516 -21.767 1.00 81.81 307 LYS A O 1
ATOM 2451 N N . LYS A 1 308 ? 31.588 7.402 -23.033 1.00 78.38 308 LYS A N 1
ATOM 2452 C CA . LYS A 1 308 ? 31.991 8.538 -23.887 1.00 78.38 308 LYS A CA 1
ATOM 2453 C C . LYS A 1 308 ? 31.083 8.785 -25.086 1.00 78.38 308 LYS A C 1
ATOM 2455 O O . LYS A 1 308 ? 30.928 9.933 -25.485 1.00 78.38 308 LYS A O 1
ATOM 2460 N N . CYS A 1 309 ? 30.551 7.730 -25.704 1.00 78.88 309 CYS A N 1
ATOM 2461 C CA . CYS A 1 309 ? 29.786 7.863 -26.946 1.00 78.88 309 CYS A CA 1
ATOM 2462 C C . CYS A 1 309 ? 28.371 7.289 -26.913 1.00 78.88 309 CYS A C 1
ATOM 2464 O O . CYS A 1 309 ? 27.673 7.343 -27.923 1.00 78.88 309 CYS A O 1
ATOM 2466 N N . GLY A 1 310 ? 27.948 6.717 -25.784 1.00 83.81 310 GLY A N 1
ATOM 2467 C CA . GLY A 1 310 ? 26.618 6.132 -25.618 1.00 83.81 310 GLY A CA 1
ATOM 2468 C C . GLY A 1 310 ? 26.417 4.815 -26.368 1.00 83.81 310 GLY A C 1
ATOM 2469 O O . GLY A 1 310 ? 25.367 4.190 -26.231 1.00 83.81 310 GLY A O 1
ATOM 2470 N N . ARG A 1 311 ? 27.403 4.355 -27.152 1.00 90.06 311 ARG A N 1
ATOM 2471 C CA . ARG A 1 311 ? 27.313 3.077 -27.860 1.00 90.06 311 ARG A CA 1
ATOM 2472 C C . ARG A 1 311 ? 27.187 1.937 -26.860 1.00 90.06 311 ARG A C 1
ATOM 2474 O O . ARG A 1 311 ? 27.939 1.892 -25.887 1.00 90.06 311 ARG A O 1
ATOM 2481 N N . ALA A 1 312 ? 26.248 1.033 -27.107 1.00 93.25 312 ALA A N 1
ATOM 2482 C CA . ALA A 1 312 ? 25.956 -0.058 -26.196 1.00 93.25 312 ALA A CA 1
ATOM 2483 C C . ALA A 1 312 ? 25.665 -1.358 -26.944 1.00 93.25 312 ALA A C 1
ATOM 2485 O O . ALA A 1 312 ? 25.142 -1.350 -28.054 1.00 93.25 312 ALA A O 1
ATOM 2486 N N . GLU A 1 313 ? 25.991 -2.478 -26.313 1.00 93.31 313 GLU A N 1
ATOM 2487 C CA . GLU A 1 313 ? 25.759 -3.825 -26.834 1.00 93.31 313 GLU A CA 1
ATOM 2488 C C . GLU A 1 313 ? 25.319 -4.727 -25.676 1.00 93.31 313 GLU A C 1
ATOM 2490 O O . GLU A 1 313 ? 25.707 -4.513 -24.527 1.00 93.31 313 GLU A O 1
ATOM 2495 N N . VAL A 1 314 ? 24.495 -5.733 -25.961 1.00 92.88 314 VAL A N 1
ATOM 2496 C CA . VAL A 1 314 ? 24.062 -6.696 -24.941 1.00 92.88 314 VAL A CA 1
ATOM 2497 C C . VAL A 1 314 ? 25.233 -7.578 -24.481 1.00 92.88 314 VAL A C 1
ATOM 2499 O O . VAL A 1 314 ? 26.054 -8.010 -25.290 1.00 92.88 314 VAL A O 1
ATOM 2502 N N . GLU A 1 315 ? 25.305 -7.877 -23.184 1.00 92.19 315 GLU A N 1
ATOM 2503 C CA . GLU A 1 315 ? 26.319 -8.782 -22.629 1.00 92.19 315 GLU A CA 1
ATOM 2504 C C . GLU A 1 315 ? 25.932 -10.247 -22.843 1.00 92.19 315 GLU A C 1
ATOM 2506 O O . GLU A 1 315 ? 24.846 -10.691 -22.458 1.00 92.19 315 GLU A O 1
ATOM 2511 N N . THR A 1 316 ? 26.845 -11.038 -23.409 1.00 86.56 316 THR A N 1
ATOM 2512 C CA . THR A 1 316 ? 26.622 -12.472 -23.656 1.00 86.56 316 THR A CA 1
ATOM 2513 C C . THR A 1 316 ? 27.255 -13.381 -22.607 1.00 86.56 316 THR A C 1
ATOM 2515 O O . THR A 1 316 ? 26.851 -14.536 -22.490 1.00 86.56 316 THR A O 1
ATOM 2518 N N . ALA A 1 317 ? 28.197 -12.880 -21.810 1.00 81.00 317 ALA A N 1
ATOM 2519 C CA . ALA A 1 317 ? 28.864 -13.614 -20.735 1.00 81.00 317 ALA A CA 1
ATOM 2520 C C . ALA A 1 317 ? 29.138 -12.684 -19.548 1.00 81.00 317 ALA A C 1
ATOM 2522 O O . ALA A 1 317 ? 29.262 -11.483 -19.745 1.00 81.00 317 ALA A O 1
ATOM 2523 N N . PHE A 1 318 ? 29.233 -13.230 -18.331 1.00 77.00 318 PHE A N 1
ATOM 2524 C CA . PHE A 1 318 ? 29.715 -12.476 -17.170 1.00 77.00 318 PHE A CA 1
ATOM 2525 C C . PHE A 1 318 ? 31.247 -12.461 -17.183 1.00 77.00 318 PHE A C 1
ATOM 2527 O O . PHE A 1 318 ? 31.868 -13.518 -17.289 1.00 77.00 318 PHE A O 1
ATOM 2534 N N . GLY A 1 319 ? 31.856 -11.278 -17.108 1.00 73.56 319 GLY A N 1
ATOM 2535 C CA . GLY A 1 319 ? 33.308 -11.122 -17.108 1.00 73.56 319 GLY A CA 1
ATOM 2536 C C . GLY A 1 319 ? 33.724 -9.662 -17.244 1.00 73.56 319 GLY A C 1
ATOM 2537 O O . GLY A 1 319 ? 33.186 -8.928 -18.067 1.00 73.56 319 GLY A O 1
ATOM 2538 N N . ILE A 1 320 ? 34.708 -9.242 -16.451 1.00 70.31 320 ILE A N 1
ATOM 2539 C CA . ILE A 1 320 ? 35.227 -7.862 -16.447 1.00 70.31 320 ILE A CA 1
ATOM 2540 C C . ILE A 1 320 ? 36.546 -7.714 -17.215 1.00 70.31 320 ILE A C 1
ATOM 2542 O O . ILE A 1 320 ? 37.052 -6.607 -17.376 1.00 70.31 320 ILE A O 1
ATOM 2546 N N . GLU A 1 321 ? 37.102 -8.815 -17.726 1.00 77.19 321 GLU A N 1
ATOM 2547 C CA . GLU A 1 321 ? 38.356 -8.794 -18.479 1.00 77.19 321 GLU A CA 1
ATOM 2548 C C . GLU A 1 321 ? 38.187 -8.108 -19.848 1.00 77.19 321 GLU A C 1
ATOM 2550 O O . GLU A 1 321 ? 37.167 -8.320 -20.512 1.00 77.19 321 GLU A O 1
ATOM 2555 N N . PRO A 1 322 ? 39.189 -7.364 -20.356 1.00 71.38 322 PRO A N 1
ATOM 2556 C CA . PRO A 1 322 ? 39.082 -6.647 -21.633 1.00 71.38 322 PRO A CA 1
ATOM 2557 C C . PRO A 1 322 ? 38.712 -7.526 -22.839 1.00 71.38 322 PRO A C 1
ATOM 2559 O O . PRO A 1 322 ? 38.026 -7.074 -23.756 1.00 71.38 322 PRO A O 1
ATOM 2562 N N . GLY A 1 323 ? 39.127 -8.799 -22.836 1.00 74.50 323 GLY A N 1
ATOM 2563 C CA . GLY A 1 323 ? 38.793 -9.765 -23.890 1.00 74.50 323 GLY A CA 1
ATOM 2564 C C . GLY A 1 323 ? 37.302 -10.110 -23.965 1.00 74.50 323 GLY A C 1
ATOM 2565 O O . GLY A 1 323 ? 36.815 -10.457 -25.041 1.00 74.50 323 GLY A O 1
ATOM 2566 N N . THR A 1 324 ? 36.575 -9.948 -22.855 1.00 82.44 324 THR A N 1
ATOM 2567 C CA . THR A 1 324 ? 35.132 -10.224 -22.744 1.00 82.44 324 THR A CA 1
ATOM 2568 C C . THR A 1 324 ? 34.254 -9.052 -23.184 1.00 82.44 324 THR A C 1
ATOM 2570 O O . THR A 1 324 ? 33.051 -9.231 -23.340 1.00 82.44 324 THR A O 1
ATOM 2573 N N . ILE A 1 325 ? 34.838 -7.868 -23.423 1.00 87.06 325 ILE A N 1
ATOM 2574 C CA . ILE A 1 325 ? 34.098 -6.691 -23.897 1.00 87.06 325 ILE A CA 1
ATOM 2575 C C . ILE A 1 325 ? 33.529 -6.979 -25.297 1.00 87.06 325 ILE A C 1
ATOM 2577 O O . ILE A 1 325 ? 34.314 -7.325 -26.198 1.00 87.06 325 ILE A O 1
ATOM 2581 N N . PRO A 1 326 ? 32.210 -6.789 -25.518 1.00 89.44 326 PRO A N 1
ATOM 2582 C CA . PRO A 1 326 ? 31.600 -6.985 -26.825 1.00 89.44 326 PRO A CA 1
ATOM 2583 C C . PRO A 1 326 ? 32.301 -6.162 -27.922 1.00 89.44 326 PRO A C 1
ATOM 2585 O O . PRO A 1 326 ? 32.594 -4.979 -27.710 1.00 89.44 326 PRO A O 1
ATOM 2588 N N . PRO A 1 327 ? 32.558 -6.736 -29.116 1.00 87.94 327 PRO A N 1
ATOM 2589 C CA . PRO A 1 327 ? 33.321 -6.064 -30.171 1.00 87.94 327 PRO A CA 1
ATOM 2590 C C . PRO A 1 327 ? 32.783 -4.682 -30.567 1.00 87.94 327 PRO A C 1
ATOM 2592 O O . PRO A 1 327 ? 33.570 -3.788 -30.868 1.00 87.94 327 PRO A O 1
ATOM 2595 N N . ALA A 1 328 ? 31.461 -4.490 -30.523 1.00 87.81 328 ALA A N 1
ATOM 2596 C CA . ALA A 1 328 ? 30.795 -3.247 -30.911 1.00 87.81 328 ALA A CA 1
ATOM 2597 C C . ALA A 1 328 ? 31.110 -2.046 -29.999 1.00 87.81 328 ALA A C 1
ATOM 2599 O O . ALA A 1 328 ? 30.989 -0.906 -30.445 1.00 87.81 328 ALA A O 1
ATOM 2600 N N . VAL A 1 329 ? 31.546 -2.281 -28.757 1.00 89.38 329 VAL A N 1
ATOM 2601 C CA . VAL A 1 329 ? 31.910 -1.232 -27.783 1.00 89.38 329 VAL A CA 1
ATOM 2602 C C . VAL A 1 329 ? 33.382 -1.301 -27.367 1.00 89.38 329 VAL A C 1
ATOM 2604 O O . VAL A 1 329 ? 33.813 -0.583 -26.466 1.00 89.38 329 VAL A O 1
ATOM 2607 N N . ARG A 1 330 ? 34.183 -2.158 -28.013 1.00 89.00 330 ARG A N 1
ATOM 2608 C CA . ARG A 1 330 ? 35.582 -2.376 -27.637 1.00 89.00 330 ARG A CA 1
ATOM 2609 C C . ARG A 1 330 ? 36.416 -1.096 -27.836 1.00 89.00 330 ARG A C 1
ATOM 2611 O O . ARG A 1 330 ? 36.367 -0.506 -28.922 1.00 89.00 330 ARG A O 1
ATOM 2618 N N . PRO A 1 331 ? 37.201 -0.670 -26.830 1.00 85.75 331 PRO A N 1
ATOM 2619 C CA . PRO A 1 331 ? 38.122 0.465 -26.928 1.00 85.75 331 PRO A CA 1
ATOM 2620 C C . PRO A 1 331 ? 39.019 0.434 -28.171 1.00 85.75 331 PRO A C 1
ATOM 2622 O O . PRO A 1 331 ? 39.476 -0.630 -28.589 1.00 85.75 331 PRO A O 1
ATOM 2625 N N . GLY A 1 332 ? 39.243 1.601 -28.782 1.00 79.62 332 GLY A N 1
ATOM 2626 C CA . GLY A 1 332 ? 40.114 1.782 -29.954 1.00 79.62 332 GLY A CA 1
ATOM 2627 C C . GLY A 1 332 ? 39.569 1.281 -31.300 1.00 79.62 332 GLY A C 1
ATOM 2628 O O . GLY A 1 332 ? 40.108 1.663 -32.339 1.00 79.62 332 GLY A O 1
ATOM 2629 N N . ASN A 1 333 ? 38.497 0.478 -31.318 1.00 80.50 333 ASN A N 1
ATOM 2630 C CA . ASN A 1 333 ? 37.967 -0.134 -32.547 1.00 80.50 333 ASN A CA 1
ATOM 2631 C C . ASN A 1 333 ? 36.497 0.211 -32.853 1.00 80.50 333 ASN A C 1
ATOM 2633 O O . ASN A 1 333 ? 35.993 -0.137 -33.919 1.00 80.50 333 ASN A O 1
ATOM 2637 N N . HIS A 1 334 ? 35.783 0.883 -31.945 1.00 86.56 334 HIS A N 1
ATOM 2638 C CA . HIS A 1 334 ? 34.393 1.264 -32.190 1.00 86.56 334 HIS A CA 1
ATOM 2639 C C . HIS A 1 334 ? 34.259 2.707 -32.682 1.00 86.56 334 HIS A C 1
ATOM 2641 O O . HIS A 1 334 ? 34.970 3.614 -32.245 1.00 86.56 334 HIS A O 1
ATOM 2647 N N . LYS A 1 335 ? 33.294 2.920 -33.579 1.00 84.00 335 LYS A N 1
ATOM 2648 C CA . LYS A 1 335 ? 32.843 4.254 -33.980 1.00 84.00 335 LYS A CA 1
ATOM 2649 C C . LYS A 1 335 ? 31.826 4.796 -32.968 1.00 84.00 335 LYS A C 1
ATOM 2651 O O . LYS A 1 335 ? 31.062 3.990 -32.425 1.00 84.00 335 LYS A O 1
ATOM 2656 N N . PRO A 1 336 ? 31.811 6.114 -32.702 1.00 82.25 336 PRO A N 1
ATOM 2657 C CA . PRO A 1 336 ? 30.744 6.733 -31.923 1.00 82.25 336 PRO A CA 1
ATOM 2658 C C . PRO A 1 336 ? 29.408 6.684 -32.677 1.00 82.25 336 PRO A C 1
ATOM 2660 O O . PRO A 1 336 ? 29.376 6.474 -33.889 1.00 82.25 336 PRO A O 1
ATOM 2663 N N . LEU A 1 337 ? 28.299 6.884 -31.954 1.00 80.69 337 LEU A N 1
ATOM 2664 C CA . LEU A 1 337 ? 26.947 6.835 -32.531 1.00 80.69 337 LEU A CA 1
ATOM 2665 C C . LEU A 1 337 ? 26.698 7.934 -33.569 1.00 80.69 337 LEU A C 1
ATOM 2667 O O . LEU A 1 337 ? 25.911 7.743 -34.489 1.00 80.69 337 LEU A O 1
ATOM 2671 N N . TRP A 1 338 ? 27.359 9.081 -33.428 1.00 74.31 338 TRP A N 1
ATOM 2672 C CA . TRP A 1 338 ? 27.330 10.167 -34.401 1.00 74.31 338 TRP A CA 1
ATOM 2673 C C . TRP A 1 338 ? 28.498 10.054 -35.373 1.00 74.31 338 TRP A C 1
ATOM 2675 O O . TRP A 1 338 ? 29.548 9.500 -35.051 1.00 74.31 338 TRP A O 1
ATOM 2685 N N . TYR A 1 339 ? 28.332 10.605 -36.574 1.00 67.12 339 TYR A N 1
ATOM 2686 C CA . TYR A 1 339 ? 29.410 10.588 -37.551 1.00 67.12 339 TYR A CA 1
ATOM 2687 C C . TYR A 1 339 ? 30.603 11.427 -37.068 1.00 67.12 339 TYR A C 1
ATOM 2689 O O . TYR A 1 339 ? 30.522 12.650 -36.943 1.00 67.12 339 TYR A O 1
ATOM 2697 N N . THR A 1 340 ? 31.732 10.756 -36.850 1.00 62.06 340 THR A N 1
ATOM 2698 C CA . THR A 1 340 ? 33.061 11.358 -36.742 1.00 62.06 340 THR A CA 1
ATOM 2699 C C . THR A 1 340 ? 33.984 10.613 -37.693 1.00 62.06 340 THR A C 1
ATOM 2701 O O . THR A 1 340 ? 33.894 9.394 -37.820 1.00 62.06 340 THR A O 1
ATOM 2704 N N . GLY A 1 341 ? 34.910 11.309 -38.354 1.00 63.22 341 GLY A N 1
ATOM 2705 C CA . GLY A 1 341 ? 35.894 10.652 -39.227 1.00 63.22 341 GLY A CA 1
ATOM 2706 C C . GLY A 1 341 ? 36.816 9.652 -38.506 1.00 63.22 341 GLY A C 1
ATOM 2707 O O . GLY A 1 341 ? 37.491 8.875 -39.171 1.00 63.22 341 GLY A O 1
ATOM 2708 N N . ASN A 1 342 ? 36.811 9.648 -37.166 1.00 75.44 342 ASN A N 1
ATOM 2709 C CA . ASN A 1 342 ? 37.700 8.871 -36.300 1.00 75.44 342 ASN A CA 1
ATOM 2710 C C . ASN A 1 342 ? 36.925 7.901 -35.387 1.00 75.44 342 ASN A C 1
ATOM 2712 O O . ASN A 1 342 ? 35.727 8.076 -35.157 1.00 75.44 342 ASN A O 1
ATOM 2716 N N . ASN A 1 343 ? 37.633 6.908 -34.835 1.00 83.94 343 ASN A N 1
ATOM 2717 C CA . ASN A 1 343 ? 37.120 6.020 -33.785 1.00 83.94 343 ASN A CA 1
ATOM 2718 C C . ASN A 1 343 ? 36.927 6.771 -32.459 1.00 83.94 343 ASN A C 1
ATOM 2720 O O . ASN A 1 343 ? 37.548 7.809 -32.225 1.00 83.94 343 ASN A O 1
ATOM 2724 N N . CYS A 1 344 ? 36.092 6.216 -31.578 1.00 83.56 344 CYS A N 1
ATOM 2725 C CA . CYS A 1 344 ? 35.962 6.713 -30.215 1.00 83.56 344 CYS A CA 1
ATOM 2726 C C . CYS A 1 344 ? 37.269 6.480 -29.440 1.00 83.56 344 CYS A C 1
ATOM 2728 O O . CYS A 1 344 ? 37.863 5.402 -29.490 1.00 83.56 344 CYS A O 1
ATOM 2730 N N . ASP A 1 345 ? 37.689 7.494 -28.692 1.00 82.50 345 ASP A N 1
ATOM 2731 C CA . ASP A 1 345 ? 38.892 7.539 -27.859 1.00 82.50 345 ASP A CA 1
ATOM 2732 C C . ASP A 1 345 ? 38.668 6.938 -26.452 1.00 82.50 345 ASP A C 1
ATOM 2734 O O . ASP A 1 345 ? 39.393 7.245 -25.502 1.00 82.50 345 ASP A O 1
ATOM 2738 N N . ALA A 1 346 ? 37.623 6.126 -26.278 1.00 83.06 346 ALA A N 1
ATOM 2739 C CA . ALA A 1 346 ? 37.327 5.444 -25.023 1.00 83.06 346 ALA A CA 1
ATOM 2740 C C . ALA A 1 346 ? 38.391 4.389 -24.699 1.00 83.06 346 ALA A C 1
ATOM 2742 O O . ALA A 1 346 ? 38.823 3.641 -25.579 1.00 83.06 346 ALA A O 1
ATOM 2743 N N . ASN A 1 347 ? 38.768 4.306 -23.424 1.00 85.06 347 ASN A N 1
ATOM 2744 C CA . ASN A 1 347 ? 39.612 3.251 -22.864 1.00 85.06 347 ASN A CA 1
ATOM 2745 C C . ASN A 1 347 ? 38.759 2.173 -22.155 1.00 85.06 347 ASN A C 1
ATOM 2747 O O . ASN A 1 347 ? 37.535 2.267 -22.106 1.00 85.06 347 ASN A O 1
ATOM 2751 N N . ASN A 1 348 ? 39.388 1.131 -21.595 1.00 83.75 348 ASN A N 1
ATOM 2752 C CA . ASN A 1 348 ? 38.659 0.058 -20.896 1.00 83.75 348 ASN A CA 1
ATOM 2753 C C . ASN A 1 348 ? 37.836 0.566 -19.698 1.00 83.75 348 ASN A C 1
ATOM 2755 O O . ASN A 1 348 ? 36.737 0.071 -19.472 1.00 83.75 348 ASN A O 1
ATOM 2759 N N . GLY A 1 349 ? 38.337 1.557 -18.956 1.00 82.44 349 GLY A N 1
ATOM 2760 C CA . GLY A 1 349 ? 37.631 2.163 -17.824 1.00 82.44 349 GLY A CA 1
ATOM 2761 C C . GLY A 1 349 ? 36.440 3.031 -18.238 1.00 82.44 349 GLY A C 1
ATOM 2762 O O . GLY A 1 349 ? 35.573 3.314 -17.412 1.00 82.44 349 GLY A O 1
ATOM 2763 N N . ASP A 1 350 ? 36.352 3.419 -19.511 1.00 84.56 350 ASP A N 1
ATOM 2764 C CA . ASP A 1 350 ? 35.207 4.136 -20.074 1.00 84.56 350 ASP A CA 1
ATOM 2765 C C . ASP A 1 350 ? 34.043 3.208 -20.450 1.00 84.56 350 ASP A C 1
ATOM 2767 O O . ASP A 1 350 ? 32.951 3.696 -20.749 1.00 84.56 350 ASP A O 1
ATOM 2771 N N . ILE A 1 351 ? 34.242 1.886 -20.426 1.00 88.62 351 ILE A N 1
ATOM 2772 C CA . ILE A 1 351 ? 33.195 0.906 -20.726 1.00 88.62 351 ILE A CA 1
ATOM 2773 C C . ILE A 1 351 ? 32.575 0.412 -19.420 1.00 88.62 351 ILE A C 1
ATOM 2775 O O . ILE A 1 351 ? 33.186 -0.356 -18.680 1.00 88.62 351 ILE A O 1
ATOM 2779 N N . ALA A 1 352 ? 31.345 0.835 -19.146 1.00 89.00 352 ALA A N 1
ATOM 2780 C CA . ALA A 1 352 ? 30.562 0.284 -18.050 1.00 89.00 352 ALA A CA 1
ATOM 2781 C C . ALA A 1 352 ? 30.041 -1.106 -18.458 1.00 89.00 352 ALA A C 1
ATOM 2783 O O . ALA A 1 352 ? 29.493 -1.273 -19.550 1.00 89.00 352 ALA A O 1
ATOM 2784 N N . ARG A 1 353 ? 30.265 -2.116 -17.614 1.00 90.75 353 ARG A N 1
ATOM 2785 C CA . ARG A 1 353 ? 29.964 -3.532 -17.890 1.00 90.75 353 ARG A CA 1
ATOM 2786 C C . ARG A 1 353 ? 28.803 -4.003 -17.026 1.00 90.75 353 ARG A C 1
ATOM 2788 O O . ARG A 1 353 ? 28.653 -3.529 -15.903 1.00 90.75 353 ARG A O 1
ATOM 2795 N N . HIS A 1 354 ? 28.029 -4.963 -17.530 1.00 91.69 354 HIS A N 1
ATOM 2796 C CA . HIS A 1 354 ? 26.888 -5.552 -16.813 1.00 91.69 354 HIS A CA 1
ATOM 2797 C C . HIS A 1 354 ? 25.902 -4.513 -16.258 1.00 91.69 354 HIS A C 1
ATOM 2799 O O . HIS A 1 354 ? 25.335 -4.697 -15.180 1.00 91.69 354 HIS A O 1
ATOM 2805 N N . VAL A 1 355 ? 25.702 -3.415 -16.993 1.00 92.25 355 VAL A N 1
ATOM 2806 C CA . VAL A 1 355 ? 24.795 -2.344 -16.570 1.00 92.25 355 VAL A CA 1
ATOM 2807 C C . VAL A 1 355 ? 23.364 -2.657 -16.981 1.00 92.25 355 VAL A C 1
ATOM 2809 O O . VAL A 1 355 ? 23.135 -3.327 -17.990 1.00 92.25 355 VAL A O 1
ATOM 2812 N N . VAL A 1 356 ? 22.390 -2.144 -16.239 1.00 94.94 356 VAL A N 1
ATOM 2813 C CA . VAL A 1 356 ? 20.976 -2.189 -16.639 1.00 94.94 356 VAL A CA 1
ATOM 2814 C C . VAL A 1 356 ? 20.512 -0.825 -17.128 1.00 94.94 356 VAL A C 1
ATOM 2816 O O . VAL A 1 356 ? 20.976 0.210 -16.653 1.00 94.94 356 VAL A O 1
ATOM 2819 N N . LEU A 1 357 ? 19.581 -0.823 -18.078 1.00 93.50 357 LEU A N 1
ATOM 2820 C CA . LEU A 1 357 ? 18.918 0.406 -18.512 1.00 93.50 357 LEU A CA 1
ATOM 2821 C C . LEU A 1 357 ? 17.622 0.565 -17.724 1.00 93.50 357 LEU A C 1
ATOM 2823 O O . LEU A 1 357 ? 16.836 -0.381 -17.679 1.00 93.50 357 LEU A O 1
ATOM 2827 N N . THR A 1 358 ? 17.412 1.718 -17.096 1.00 92.44 358 THR A N 1
ATOM 2828 C CA . THR A 1 358 ? 16.305 1.954 -16.161 1.00 92.44 358 THR A CA 1
ATOM 2829 C C . THR A 1 358 ? 15.349 3.040 -16.613 1.00 92.44 358 THR A C 1
ATOM 2831 O O . THR A 1 358 ? 15.683 3.882 -17.439 1.00 92.44 358 THR A O 1
ATOM 2834 N N . GLY A 1 359 ? 14.154 3.038 -16.032 1.00 88.25 359 GLY A N 1
ATOM 2835 C CA . GLY A 1 359 ? 13.207 4.130 -16.164 1.00 88.25 359 GLY A CA 1
ATOM 2836 C C . GLY A 1 359 ? 12.119 4.062 -15.106 1.00 88.25 359 GLY A C 1
ATOM 2837 O O . GLY A 1 359 ? 11.507 3.010 -14.909 1.00 88.25 359 GLY A O 1
ATOM 2838 N N . GLU A 1 360 ? 11.889 5.174 -14.413 1.00 87.19 360 GLU A N 1
ATOM 2839 C CA . GLU A 1 360 ? 10.771 5.299 -13.480 1.00 87.19 360 GLU A CA 1
ATOM 2840 C C . GLU A 1 360 ? 9.493 5.680 -14.223 1.00 87.19 360 GLU A C 1
ATOM 2842 O O . GLU A 1 360 ? 9.465 6.621 -15.019 1.00 87.19 360 GLU A O 1
ATOM 2847 N N . GLN A 1 361 ? 8.409 4.975 -13.919 1.00 86.19 361 GLN A N 1
ATOM 2848 C CA . GLN A 1 361 ? 7.080 5.310 -14.400 1.00 86.19 361 GLN A CA 1
ATOM 2849 C C . GLN A 1 361 ? 6.180 5.649 -13.207 1.00 86.19 361 GLN A C 1
ATOM 2851 O O . GLN A 1 361 ? 5.895 4.765 -12.394 1.00 86.19 361 GLN A O 1
ATOM 2856 N N . PRO A 1 362 ? 5.708 6.905 -13.096 1.00 85.94 362 PRO A N 1
ATOM 2857 C CA . PRO A 1 362 ? 4.621 7.251 -12.191 1.00 85.94 362 PRO A CA 1
ATOM 2858 C C . PRO A 1 362 ? 3.360 6.481 -12.577 1.00 85.94 362 PRO A C 1
ATOM 2860 O O . PRO A 1 362 ? 2.985 6.488 -13.754 1.00 85.94 362 PRO A O 1
ATOM 2863 N N . THR A 1 363 ? 2.746 5.794 -11.618 1.00 89.50 363 THR A N 1
ATOM 2864 C CA . THR A 1 363 ? 1.516 5.024 -11.820 1.00 89.50 363 THR A CA 1
ATOM 2865 C C . THR A 1 363 ? 0.865 4.641 -10.489 1.00 89.50 363 THR A C 1
ATOM 2867 O O . THR A 1 363 ? 1.520 4.617 -9.443 1.00 89.50 363 THR A O 1
ATOM 2870 N N . CYS A 1 364 ? -0.417 4.297 -10.550 1.00 91.62 364 CYS A N 1
ATOM 2871 C CA . CYS A 1 364 ? -1.144 3.662 -9.464 1.00 91.62 364 CYS A CA 1
ATOM 2872 C C . CYS A 1 364 ? -0.758 2.180 -9.364 1.00 91.62 364 CYS A C 1
ATOM 2874 O O . CYS A 1 364 ? -0.519 1.511 -10.373 1.00 91.62 364 CYS A O 1
ATOM 2876 N N . TYR A 1 365 ? -0.700 1.661 -8.140 1.00 94.50 365 TYR A N 1
ATOM 2877 C CA . TYR A 1 365 ? -0.525 0.231 -7.889 1.00 94.50 365 TYR A CA 1
ATOM 2878 C C . TYR A 1 365 ? -1.245 -0.203 -6.610 1.00 94.50 365 TYR A C 1
ATOM 2880 O O . TYR A 1 365 ? -1.563 0.616 -5.753 1.00 94.50 365 TYR A O 1
ATOM 2888 N N . SER A 1 366 ? -1.455 -1.505 -6.461 1.00 94.44 366 SER A N 1
ATOM 2889 C CA . SER A 1 366 ? -1.797 -2.149 -5.192 1.00 94.44 366 SER A CA 1
ATOM 2890 C C . SER A 1 366 ? -0.793 -3.257 -4.927 1.00 94.44 366 SER A C 1
ATOM 2892 O O . SER A 1 366 ? -0.562 -4.095 -5.797 1.00 94.44 366 SER A O 1
ATOM 2894 N N . ALA A 1 367 ? -0.178 -3.252 -3.745 1.00 94.62 367 ALA A N 1
ATOM 2895 C CA . ALA A 1 367 ? 0.679 -4.326 -3.261 1.00 94.62 367 ALA A CA 1
ATOM 2896 C C . ALA A 1 367 ? -0.137 -5.292 -2.393 1.00 94.62 367 ALA A C 1
ATOM 2898 O O . ALA A 1 367 ? -0.935 -4.866 -1.568 1.00 94.62 367 ALA A O 1
ATOM 2899 N N . LEU A 1 368 ? 0.064 -6.591 -2.577 1.00 93.88 368 LEU A N 1
ATOM 2900 C CA . LEU A 1 368 ? -0.710 -7.670 -1.988 1.00 93.88 368 LEU A CA 1
ATOM 2901 C C . LEU A 1 368 ? 0.235 -8.641 -1.279 1.00 93.88 368 LEU A C 1
ATOM 2903 O O . LEU A 1 368 ? 1.243 -9.077 -1.849 1.00 93.88 368 LEU A O 1
ATOM 2907 N N . ARG A 1 369 ? -0.121 -9.000 -0.047 1.00 92.31 369 ARG A N 1
ATOM 2908 C CA . ARG A 1 369 ? 0.454 -10.119 0.704 1.00 92.31 369 ARG A CA 1
ATOM 2909 C C . ARG A 1 369 ? -0.634 -11.143 0.968 1.00 92.31 369 ARG A C 1
ATOM 2911 O O . ARG A 1 369 ? -1.724 -10.803 1.422 1.00 92.31 369 ARG A O 1
ATOM 2918 N N . PHE A 1 370 ? -0.305 -12.399 0.716 1.00 92.12 370 PHE A N 1
ATOM 2919 C CA . PHE A 1 370 ? -1.231 -13.512 0.862 1.00 92.12 370 PHE A CA 1
ATOM 2920 C C . PHE A 1 370 ? -0.975 -14.215 2.186 1.00 92.12 370 PHE A C 1
ATOM 2922 O O . PHE A 1 370 ? 0.162 -14.584 2.461 1.00 92.12 370 PHE A O 1
ATOM 2929 N N . MET A 1 371 ? -2.002 -14.381 3.009 1.00 89.06 371 MET A N 1
ATOM 2930 C CA . MET A 1 371 ? -1.922 -15.117 4.268 1.00 89.06 371 MET A CA 1
ATOM 2931 C C . MET A 1 371 ? -1.968 -16.624 4.008 1.00 89.06 371 MET A C 1
ATOM 2933 O O . MET A 1 371 ? -2.555 -17.082 3.021 1.00 89.06 371 MET A O 1
ATOM 2937 N N . THR A 1 372 ? -1.352 -17.393 4.903 1.00 88.00 372 THR A N 1
ATOM 2938 C CA . THR A 1 372 ? -1.396 -18.865 4.882 1.00 88.00 372 THR A CA 1
ATOM 2939 C C . THR A 1 372 ? -2.753 -19.397 5.341 1.00 88.00 372 THR A C 1
ATOM 2941 O O . THR A 1 372 ? -3.254 -20.386 4.809 1.00 88.00 372 THR A O 1
ATOM 2944 N N . GLU A 1 373 ? -3.390 -18.720 6.293 1.00 79.62 373 GLU A N 1
ATOM 2945 C CA . GLU A 1 373 ? -4.662 -19.127 6.884 1.00 79.62 373 GLU A CA 1
ATOM 2946 C C . GLU A 1 373 ? -5.576 -17.910 7.114 1.00 79.62 373 GLU A C 1
ATOM 2948 O O . GLU A 1 373 ? -5.078 -16.794 7.303 1.00 79.62 373 GLU A O 1
ATOM 2953 N N . PRO A 1 374 ? -6.910 -18.090 7.098 1.00 71.06 374 PRO A N 1
ATOM 2954 C CA . PRO A 1 374 ? -7.862 -17.036 7.454 1.00 71.06 374 PRO A CA 1
ATOM 2955 C C . PRO A 1 374 ? -7.597 -16.494 8.862 1.00 71.06 374 PRO A C 1
ATOM 2957 O O . PRO A 1 374 ? -7.499 -17.265 9.810 1.00 71.06 374 PRO A O 1
ATOM 2960 N N . GLY A 1 375 ? -7.463 -15.171 9.000 1.00 64.06 375 GLY A N 1
ATOM 2961 C CA . GLY A 1 375 ? -7.165 -14.521 10.286 1.00 64.06 375 GLY A CA 1
ATOM 2962 C C . GLY A 1 375 ? -5.753 -14.780 10.833 1.00 64.06 375 GLY A C 1
ATOM 2963 O O . GLY A 1 375 ? -5.436 -14.337 11.935 1.00 64.06 375 GLY A O 1
ATOM 2964 N N . GLY A 1 376 ? -4.895 -15.484 10.085 1.00 66.44 376 GLY A N 1
ATOM 2965 C CA . GLY A 1 376 ? -3.526 -15.786 10.488 1.00 66.44 376 GLY A CA 1
ATOM 2966 C C . GLY A 1 376 ? -2.579 -14.590 10.349 1.00 66.44 376 GLY A C 1
ATOM 2967 O O . GLY A 1 376 ? -2.732 -13.743 9.474 1.00 66.44 376 GLY A O 1
ATOM 2968 N N . ALA A 1 377 ? -1.535 -14.552 11.182 1.00 70.81 377 ALA A N 1
ATOM 2969 C CA . ALA A 1 377 ? -0.497 -13.514 11.144 1.00 70.81 377 ALA A CA 1
ATOM 2970 C C . ALA A 1 377 ? 0.702 -13.860 10.233 1.00 70.81 377 ALA A C 1
ATOM 2972 O O . ALA A 1 377 ? 1.694 -13.131 10.216 1.00 70.81 377 ALA A O 1
ATOM 2973 N N . THR A 1 378 ? 0.645 -14.983 9.506 1.00 86.44 378 THR A N 1
ATOM 2974 C CA . THR A 1 378 ? 1.747 -15.467 8.657 1.00 86.44 378 THR A CA 1
ATOM 2975 C C . THR A 1 378 ? 1.380 -15.426 7.180 1.00 86.44 378 THR A C 1
ATOM 2977 O O . THR A 1 378 ? 0.217 -15.587 6.805 1.00 86.44 378 THR A O 1
ATOM 2980 N N . TYR A 1 379 ? 2.388 -15.212 6.335 1.00 91.00 379 TYR A N 1
ATOM 2981 C CA . TYR A 1 379 ? 2.210 -15.012 4.902 1.00 91.00 379 TYR A CA 1
ATOM 2982 C C . TYR A 1 379 ? 2.805 -16.154 4.081 1.00 91.00 379 TYR A C 1
ATOM 2984 O O . TYR A 1 379 ? 3.762 -16.820 4.477 1.00 91.00 379 TYR A O 1
ATOM 2992 N N . GLU A 1 380 ? 2.232 -16.356 2.903 1.00 92.50 380 GLU A N 1
ATOM 2993 C CA . GLU A 1 380 ? 2.727 -17.280 1.900 1.00 92.50 380 GLU A CA 1
ATOM 2994 C C . GLU A 1 380 ? 4.094 -16.806 1.387 1.00 92.50 380 GLU A C 1
ATOM 2996 O O . GLU A 1 380 ? 4.266 -15.682 0.897 1.00 92.50 380 GLU A O 1
ATOM 3001 N N . ASN A 1 381 ? 5.082 -17.698 1.466 1.00 92.56 381 ASN A N 1
ATOM 3002 C CA . ASN A 1 381 ? 6.445 -17.447 1.004 1.00 92.56 381 ASN A CA 1
ATOM 3003 C C . ASN A 1 381 ? 6.803 -18.334 -0.204 1.00 92.56 381 ASN A C 1
ATOM 3005 O O . ASN A 1 381 ? 7.874 -18.938 -0.265 1.00 92.56 381 ASN A O 1
ATOM 3009 N N . ASP A 1 382 ? 5.893 -18.404 -1.181 1.00 92.81 382 ASP A N 1
ATOM 3010 C CA . ASP A 1 382 ? 6.040 -19.197 -2.405 1.00 92.81 382 ASP A CA 1
ATOM 3011 C C . ASP A 1 382 ? 6.036 -18.309 -3.663 1.00 92.81 382 ASP A C 1
ATOM 3013 O O . ASP A 1 382 ? 5.025 -17.700 -4.021 1.00 92.81 382 ASP A O 1
ATOM 3017 N N . GLU A 1 383 ? 7.171 -18.267 -4.371 1.00 94.19 383 GLU A N 1
ATOM 3018 C CA . GLU A 1 383 ? 7.326 -17.478 -5.600 1.00 94.19 383 GLU A CA 1
ATOM 3019 C C . GLU A 1 383 ? 6.333 -17.914 -6.688 1.00 94.19 383 GLU A C 1
ATOM 3021 O O . GLU A 1 383 ? 5.754 -17.071 -7.377 1.00 94.19 383 GLU A O 1
ATOM 3026 N N . GLN A 1 384 ? 6.105 -19.223 -6.846 1.00 95.06 384 GLN A N 1
ATOM 3027 C CA . GLN A 1 384 ? 5.213 -19.716 -7.895 1.00 95.06 384 GLN A CA 1
ATOM 3028 C C . GLN A 1 384 ? 3.765 -19.325 -7.624 1.00 95.06 384 GLN A C 1
ATOM 3030 O O . GLN A 1 384 ? 3.024 -19.019 -8.561 1.00 95.06 384 GLN A O 1
ATOM 3035 N N . LEU A 1 385 ? 3.358 -19.315 -6.351 1.00 95.75 385 LEU A N 1
ATOM 3036 C CA . LEU A 1 385 ? 2.033 -18.845 -5.966 1.00 95.75 385 LEU A CA 1
ATOM 3037 C C . LEU A 1 385 ? 1.862 -17.367 -6.332 1.00 95.75 385 LEU A C 1
ATOM 3039 O O . LEU A 1 385 ? 0.905 -17.032 -7.027 1.00 95.75 385 LEU A O 1
ATOM 3043 N N . ALA A 1 386 ? 2.812 -16.508 -5.950 1.00 96.38 386 ALA A N 1
ATOM 3044 C CA . ALA A 1 386 ? 2.741 -15.072 -6.219 1.00 96.38 386 ALA A CA 1
ATOM 3045 C C . ALA A 1 386 ? 2.675 -14.750 -7.724 1.00 96.38 386 ALA A C 1
ATOM 3047 O O . ALA A 1 386 ? 1.848 -13.938 -8.139 1.00 96.38 386 ALA A O 1
ATOM 3048 N N . PHE A 1 387 ? 3.478 -15.419 -8.563 1.00 96.25 387 PHE A N 1
ATOM 3049 C CA . PHE A 1 387 ? 3.402 -15.248 -10.022 1.00 96.25 387 PHE A CA 1
ATOM 3050 C C . PHE A 1 387 ? 2.079 -15.755 -10.607 1.00 96.25 387 PHE A C 1
ATOM 3052 O O . PHE A 1 387 ? 1.517 -15.122 -11.500 1.00 96.25 387 PHE A O 1
ATOM 3059 N N . SER A 1 388 ? 1.570 -16.884 -10.112 1.00 96.94 388 SER A N 1
ATOM 3060 C CA . SER A 1 388 ? 0.317 -17.469 -10.607 1.00 96.94 388 SER A CA 1
ATOM 3061 C C . SER A 1 388 ? -0.896 -16.625 -10.231 1.00 96.94 388 SER A C 1
ATOM 3063 O O . SER A 1 388 ? -1.763 -16.400 -11.076 1.00 96.94 388 SER A O 1
ATOM 3065 N N . LEU A 1 389 ? -0.924 -16.118 -8.993 1.00 97.25 389 LEU A N 1
ATOM 3066 C CA . LEU A 1 389 ? -1.917 -15.154 -8.532 1.00 97.25 389 LEU A CA 1
ATOM 3067 C C . LEU A 1 389 ? -1.800 -13.839 -9.304 1.00 97.25 389 LEU A C 1
ATOM 3069 O O . LEU A 1 389 ? -2.820 -13.327 -9.744 1.00 97.25 389 LEU A O 1
ATOM 3073 N N . GLY A 1 390 ? -0.589 -13.348 -9.578 1.00 96.56 390 GLY A N 1
ATOM 3074 C CA . GLY A 1 390 ? -0.384 -12.166 -10.420 1.00 96.56 390 GLY A CA 1
ATOM 3075 C C . GLY A 1 390 ? -1.062 -12.276 -11.782 1.00 96.56 390 GLY A C 1
ATOM 3076 O O . GLY A 1 390 ? -1.844 -11.408 -12.150 1.00 96.56 390 GLY A O 1
ATOM 3077 N N . VAL A 1 391 ? -0.862 -13.393 -12.488 1.00 96.44 391 VAL A N 1
ATOM 3078 C CA . VAL A 1 391 ? -1.508 -13.614 -13.791 1.00 96.44 391 VAL A CA 1
ATOM 3079 C C . VAL A 1 391 ? -3.034 -13.626 -13.678 1.00 96.44 391 VAL A C 1
ATOM 3081 O O . VAL A 1 391 ? -3.713 -12.940 -14.440 1.00 96.44 391 VAL A O 1
ATOM 3084 N N . VAL A 1 392 ? -3.594 -14.434 -12.774 1.00 96.81 392 VAL A N 1
ATOM 3085 C CA . VAL A 1 392 ? -5.050 -14.636 -12.738 1.00 96.81 392 VAL A CA 1
ATOM 3086 C C . VAL A 1 392 ? -5.793 -13.441 -12.132 1.00 96.81 392 VAL A C 1
ATOM 3088 O O . VAL A 1 392 ? -6.854 -13.083 -12.637 1.00 96.81 392 VAL A O 1
ATOM 3091 N N . LEU A 1 393 ? -5.235 -12.790 -11.104 1.00 97.25 393 LEU A N 1
ATOM 3092 C CA . LEU A 1 393 ? -5.857 -11.638 -10.447 1.00 97.25 393 LEU A CA 1
ATOM 3093 C C . LEU A 1 393 ? -5.840 -10.404 -11.346 1.00 97.25 393 LEU A C 1
ATOM 3095 O O . LEU A 1 393 ? -6.847 -9.708 -11.405 1.00 97.25 393 LEU A O 1
ATOM 3099 N N . THR A 1 394 ? -4.764 -10.158 -12.102 1.00 96.94 394 THR A N 1
ATOM 3100 C CA . THR A 1 394 ? -4.724 -9.050 -13.070 1.00 96.94 394 THR A CA 1
ATOM 3101 C C . THR A 1 394 ? -5.805 -9.203 -14.144 1.00 96.94 394 THR A C 1
ATOM 3103 O O . THR A 1 394 ? -6.539 -8.253 -14.415 1.00 96.94 394 THR A O 1
ATOM 3106 N N . ARG A 1 395 ? -5.976 -10.409 -14.705 1.00 95.75 395 ARG A N 1
ATOM 3107 C CA . ARG A 1 395 ? -7.038 -10.681 -15.692 1.00 95.75 395 ARG A CA 1
ATOM 3108 C C . ARG A 1 395 ? -8.437 -10.563 -15.092 1.00 95.75 395 ARG A C 1
ATOM 3110 O O . ARG A 1 395 ? -9.332 -9.991 -15.709 1.00 95.75 395 ARG A O 1
ATOM 3117 N N . ALA A 1 396 ? -8.629 -11.101 -13.889 1.00 97.12 396 ALA A N 1
ATOM 3118 C CA . ALA A 1 396 ? -9.900 -11.009 -13.182 1.00 97.12 396 ALA A CA 1
ATOM 3119 C C . ALA A 1 396 ? -10.259 -9.551 -12.859 1.00 97.12 396 ALA A C 1
ATOM 3121 O O . ALA A 1 396 ? -11.401 -9.156 -13.074 1.00 97.12 396 ALA A O 1
ATOM 3122 N N . LEU A 1 397 ? -9.287 -8.737 -12.436 1.00 97.25 397 LEU A N 1
ATOM 3123 C CA . LEU A 1 397 ? -9.467 -7.307 -12.188 1.00 97.25 397 LEU A CA 1
ATOM 3124 C C . LEU A 1 397 ? -9.884 -6.563 -13.459 1.00 97.25 397 LEU A C 1
ATOM 3126 O O . LEU A 1 397 ? -10.897 -5.865 -13.443 1.00 97.25 397 LEU A O 1
ATOM 3130 N N . ALA A 1 398 ? -9.171 -6.771 -14.571 1.00 96.56 398 ALA A N 1
ATOM 3131 C CA . ALA A 1 398 ? -9.525 -6.170 -15.858 1.00 96.56 398 ALA A CA 1
ATOM 3132 C C . ALA A 1 398 ? -10.965 -6.522 -16.273 1.00 96.56 398 ALA A C 1
ATOM 3134 O O . ALA A 1 398 ? -11.739 -5.650 -16.669 1.00 96.56 398 ALA A O 1
ATOM 3135 N N . LYS A 1 399 ? -11.360 -7.789 -16.092 1.00 96.44 399 LYS A N 1
ATOM 3136 C CA . LYS A 1 399 ? -12.708 -8.271 -16.410 1.00 96.44 399 LYS A CA 1
ATOM 3137 C C . LYS A 1 399 ? -13.795 -7.701 -15.494 1.00 96.44 399 LYS A C 1
ATOM 3139 O O . LYS A 1 399 ? -14.856 -7.339 -15.994 1.00 96.44 399 LYS A O 1
ATOM 3144 N N . VAL A 1 400 ? -13.556 -7.634 -14.182 1.00 95.56 400 VAL A N 1
ATOM 3145 C CA . VAL A 1 400 ? -14.509 -7.081 -13.199 1.00 95.56 400 VAL A CA 1
ATOM 3146 C C . VAL A 1 400 ? -14.728 -5.587 -13.435 1.00 95.56 400 VAL A C 1
ATOM 3148 O O . VAL A 1 400 ? -15.861 -5.117 -13.356 1.00 95.56 400 VAL A O 1
ATOM 3151 N N . ILE A 1 401 ? -13.663 -4.852 -13.764 1.00 93.62 401 ILE A N 1
ATOM 3152 C CA . ILE A 1 401 ? -13.730 -3.416 -14.060 1.00 93.62 401 ILE A CA 1
ATOM 3153 C C . ILE A 1 401 ? -14.310 -3.150 -15.461 1.00 93.62 401 ILE A C 1
ATOM 3155 O O . ILE A 1 401 ? -14.961 -2.125 -15.662 1.00 93.62 401 ILE A O 1
ATOM 3159 N N . GLY A 1 402 ? -14.105 -4.060 -16.419 1.00 94.06 402 GLY A N 1
ATOM 3160 C CA . GLY A 1 402 ? -14.555 -3.915 -17.806 1.00 94.06 402 GLY A CA 1
ATOM 3161 C C . GLY A 1 402 ? -13.565 -3.165 -18.706 1.00 94.06 402 GLY A C 1
ATOM 3162 O O . GLY A 1 402 ? -13.988 -2.392 -19.563 1.00 94.06 402 GLY A O 1
ATOM 3163 N N . ILE A 1 403 ? -12.262 -3.379 -18.507 1.00 94.94 403 ILE A N 1
ATOM 3164 C CA . ILE A 1 403 ? -11.164 -2.772 -19.282 1.00 94.94 403 ILE A CA 1
ATOM 3165 C C . ILE A 1 403 ? -10.357 -3.834 -20.041 1.00 94.94 403 ILE A C 1
ATOM 3167 O O . ILE A 1 403 ? -10.524 -5.034 -19.818 1.00 94.94 403 ILE A O 1
ATOM 3171 N N . ASP A 1 404 ? -9.485 -3.394 -20.950 1.00 93.06 404 ASP A N 1
ATOM 3172 C CA . ASP A 1 404 ? -8.558 -4.286 -21.652 1.00 93.06 404 ASP A CA 1
ATOM 3173 C C . ASP A 1 404 ? -7.492 -4.843 -20.690 1.00 93.06 404 ASP A C 1
ATOM 3175 O O . ASP A 1 404 ? -7.008 -4.137 -19.806 1.00 93.06 404 ASP A O 1
ATOM 3179 N N . GLU A 1 405 ? -7.101 -6.112 -20.863 1.00 89.56 405 GLU A N 1
ATOM 3180 C CA . GLU A 1 405 ? -6.076 -6.748 -20.018 1.00 89.56 405 GLU A CA 1
ATOM 3181 C C . GLU A 1 405 ? -4.724 -6.017 -20.083 1.00 89.56 405 GLU A C 1
ATOM 3183 O O . GLU A 1 405 ? -3.957 -6.080 -19.126 1.00 89.56 405 GLU A O 1
ATOM 3188 N N . GLY A 1 406 ? -4.427 -5.311 -21.181 1.00 90.25 406 GLY A N 1
ATOM 3189 C CA . GLY A 1 406 ? -3.203 -4.531 -21.360 1.00 90.25 406 GLY A CA 1
ATOM 3190 C C . GLY A 1 406 ? -3.134 -3.237 -20.542 1.00 90.25 406 GLY A C 1
ATOM 3191 O O . GLY A 1 406 ? -2.050 -2.654 -20.441 1.00 90.25 406 GLY A O 1
ATOM 3192 N N . GLU A 1 407 ? -4.240 -2.795 -19.937 1.00 91.81 407 GLU A N 1
ATOM 3193 C CA . GLU A 1 407 ? -4.289 -1.617 -19.050 1.00 91.81 407 GLU A CA 1
ATOM 3194 C C . GLU A 1 407 ? -3.683 -1.899 -17.665 1.00 91.81 407 GLU A C 1
ATOM 3196 O O . GLU A 1 407 ? -3.334 -0.975 -16.927 1.00 91.81 407 GLU A O 1
ATOM 3201 N N . LEU A 1 408 ? -3.510 -3.177 -17.317 1.00 94.75 408 LEU A N 1
ATOM 3202 C CA . LEU A 1 408 ? -2.929 -3.625 -16.057 1.00 94.75 408 LEU A CA 1
ATOM 3203 C C . LEU A 1 408 ? -1.750 -4.568 -16.311 1.00 94.75 408 LEU A C 1
ATOM 3205 O O . LEU A 1 408 ? -1.732 -5.359 -17.250 1.00 94.75 408 LEU A O 1
ATOM 3209 N N . ASP A 1 409 ? -0.748 -4.518 -15.444 1.00 94.06 409 ASP A N 1
ATOM 3210 C CA . ASP A 1 409 ? 0.309 -5.528 -15.396 1.00 94.06 409 ASP A CA 1
ATOM 3211 C C . ASP A 1 409 ? 0.713 -5.763 -13.935 1.00 94.06 409 ASP A C 1
ATOM 3213 O O . ASP A 1 409 ? 0.201 -5.118 -13.015 1.00 94.06 409 ASP A O 1
ATOM 3217 N N . PHE A 1 410 ? 1.595 -6.726 -13.691 1.00 95.56 410 PHE A N 1
ATOM 3218 C CA . PHE A 1 410 ? 2.021 -7.069 -12.345 1.00 95.56 410 PHE A CA 1
ATOM 3219 C C . PHE A 1 410 ? 3.526 -7.297 -12.235 1.00 95.56 410 PHE A C 1
ATOM 3221 O O . PHE A 1 410 ? 4.249 -7.542 -13.205 1.00 95.56 410 PHE A O 1
ATOM 3228 N N . GLY A 1 411 ? 4.012 -7.215 -11.005 1.00 94.50 411 GLY A N 1
ATOM 3229 C CA . GLY A 1 411 ? 5.345 -7.645 -10.630 1.00 94.50 411 GLY A CA 1
ATOM 3230 C C . GLY A 1 411 ? 5.330 -8.346 -9.283 1.00 94.50 411 GLY A C 1
ATOM 3231 O O . GLY A 1 411 ? 4.361 -8.288 -8.531 1.00 94.50 411 GLY A O 1
ATOM 3232 N N . VAL A 1 412 ? 6.415 -9.052 -8.992 1.00 93.94 412 VAL A N 1
ATOM 3233 C CA . VAL A 1 412 ? 6.549 -9.856 -7.780 1.00 93.94 412 VAL A CA 1
ATOM 3234 C C . VAL A 1 412 ? 7.873 -9.512 -7.110 1.00 93.94 412 VAL A C 1
ATOM 3236 O O . VAL A 1 412 ? 8.910 -9.404 -7.770 1.00 93.94 412 VAL A O 1
ATOM 3239 N N . LYS A 1 413 ? 7.838 -9.318 -5.792 1.00 90.75 413 LYS A N 1
ATOM 3240 C CA . LYS A 1 413 ? 8.976 -8.908 -4.970 1.00 90.75 413 LYS A CA 1
ATOM 3241 C C . LYS A 1 413 ? 9.060 -9.783 -3.724 1.00 90.75 413 LYS A C 1
ATOM 3243 O O . LYS A 1 413 ? 8.070 -9.981 -3.035 1.00 90.75 413 LYS A O 1
ATOM 3248 N N . GLN A 1 414 ? 10.253 -10.275 -3.414 1.00 89.06 414 GLN A N 1
ATOM 3249 C CA . GLN A 1 414 ? 10.489 -11.044 -2.193 1.00 89.06 414 GLN A CA 1
ATOM 3250 C C . GLN A 1 414 ? 10.827 -10.123 -1.017 1.00 89.06 414 GLN A C 1
ATOM 3252 O O . GLN A 1 414 ? 11.775 -9.333 -1.110 1.00 89.06 414 GLN A O 1
ATOM 3257 N N . GLU A 1 415 ? 10.115 -10.303 0.091 1.00 88.56 415 GLU A N 1
ATOM 3258 C CA . GLU A 1 415 ? 10.374 -9.712 1.408 1.00 88.56 415 GLU A CA 1
ATOM 3259 C C . GLU A 1 415 ? 10.677 -10.822 2.438 1.00 88.56 415 GLU A C 1
ATOM 3261 O O . GLU A 1 415 ? 10.674 -12.003 2.093 1.00 88.56 415 GLU A O 1
ATOM 3266 N N . ARG A 1 416 ? 11.001 -10.460 3.691 1.00 81.31 416 ARG A N 1
ATOM 3267 C CA . ARG A 1 416 ? 11.524 -11.404 4.708 1.00 81.31 416 ARG A CA 1
ATOM 3268 C C . ARG A 1 416 ? 10.647 -12.642 4.903 1.00 81.31 416 ARG A C 1
ATOM 3270 O O . ARG A 1 416 ? 11.157 -13.753 4.989 1.00 81.31 416 ARG A O 1
ATOM 3277 N N . GLU A 1 417 ? 9.344 -12.418 5.000 1.00 83.06 417 GLU A N 1
ATOM 3278 C CA . GLU A 1 417 ? 8.363 -13.421 5.426 1.00 83.06 417 GLU A CA 1
ATOM 3279 C C . GLU A 1 417 ? 7.247 -13.613 4.396 1.00 83.06 417 GLU A C 1
ATOM 3281 O O . GLU A 1 417 ? 6.290 -14.326 4.662 1.00 83.06 417 GLU A O 1
ATOM 3286 N N . ALA A 1 418 ? 7.353 -12.979 3.224 1.00 90.00 418 ALA A N 1
ATOM 3287 C CA . ALA A 1 418 ? 6.302 -12.999 2.216 1.00 90.00 418 ALA A CA 1
ATOM 3288 C C . ALA A 1 418 ? 6.854 -12.745 0.811 1.00 90.00 418 ALA A C 1
ATOM 3290 O O . ALA A 1 418 ? 7.801 -11.970 0.622 1.00 90.00 418 ALA A O 1
ATOM 3291 N N . TRP A 1 419 ? 6.179 -13.308 -0.188 1.00 92.81 419 TRP A N 1
ATOM 3292 C CA . TRP A 1 419 ? 6.235 -12.771 -1.544 1.00 92.81 419 TRP A CA 1
ATOM 3293 C C . TRP A 1 419 ? 5.114 -11.755 -1.739 1.00 92.81 419 TRP A C 1
ATOM 3295 O O . TRP A 1 419 ? 3.938 -12.060 -1.564 1.00 92.81 419 TRP A O 1
ATOM 3305 N N . VAL A 1 420 ? 5.499 -10.540 -2.114 1.00 93.88 420 VAL A N 1
ATOM 3306 C CA . VAL A 1 420 ? 4.585 -9.442 -2.405 1.00 93.88 420 VAL A CA 1
ATOM 3307 C C . VAL A 1 420 ? 4.293 -9.424 -3.896 1.00 93.88 420 VAL A C 1
ATOM 3309 O O . VAL A 1 420 ? 5.203 -9.263 -4.716 1.00 93.88 420 VAL A O 1
ATOM 3312 N N . LEU A 1 421 ? 3.018 -9.557 -4.240 1.00 96.25 421 LEU A N 1
ATOM 3313 C CA . LEU A 1 421 ? 2.510 -9.250 -5.571 1.00 96.25 421 LEU A CA 1
ATOM 3314 C C . LEU A 1 421 ? 2.197 -7.756 -5.625 1.00 96.25 421 LEU A C 1
ATOM 3316 O O . LEU A 1 421 ? 1.622 -7.227 -4.688 1.00 96.25 421 LEU A O 1
ATOM 3320 N N . PHE A 1 422 ? 2.522 -7.065 -6.708 1.00 96.38 422 PHE A N 1
ATOM 3321 C CA . PHE A 1 422 ? 1.997 -5.725 -6.945 1.00 96.38 422 PHE A CA 1
ATOM 3322 C C . PHE A 1 422 ? 1.386 -5.647 -8.339 1.00 96.38 422 PHE A C 1
ATOM 3324 O O . PHE A 1 422 ? 2.036 -5.997 -9.323 1.00 96.38 422 PHE A O 1
ATOM 3331 N N . ILE A 1 423 ? 0.131 -5.212 -8.406 1.00 96.94 423 ILE A N 1
ATOM 3332 C CA . ILE A 1 423 ? -0.621 -4.998 -9.647 1.00 96.94 423 ILE A CA 1
ATOM 3333 C C . ILE A 1 423 ? -0.679 -3.496 -9.882 1.00 96.94 423 ILE A C 1
ATOM 3335 O O . ILE A 1 423 ? -0.919 -2.744 -8.939 1.00 96.94 423 ILE A O 1
ATOM 3339 N N . TYR A 1 424 ? -0.431 -3.057 -11.108 1.00 95.38 424 TYR A N 1
ATOM 3340 C CA . TYR A 1 424 ? -0.273 -1.647 -11.431 1.00 95.38 424 TYR A CA 1
ATOM 3341 C C . TYR A 1 424 ? -0.871 -1.284 -12.780 1.00 95.38 424 TYR A C 1
ATOM 3343 O O . TYR A 1 424 ? -0.948 -2.120 -13.683 1.00 95.38 424 TYR A O 1
ATOM 3351 N N . ASP A 1 425 ? -1.238 -0.014 -12.916 1.00 93.69 425 ASP A N 1
ATOM 3352 C CA . ASP A 1 425 ? -1.754 0.519 -14.170 1.00 93.69 425 ASP A CA 1
ATOM 3353 C C . ASP A 1 425 ? -0.603 0.711 -15.162 1.00 93.69 425 ASP A C 1
ATOM 3355 O O . ASP A 1 425 ? 0.456 1.266 -14.836 1.00 93.69 425 ASP A O 1
ATOM 3359 N N . THR A 1 426 ? -0.795 0.267 -16.400 1.00 89.81 426 THR A N 1
ATOM 3360 C CA . THR A 1 426 ? 0.217 0.423 -17.452 1.00 89.81 426 THR A CA 1
ATOM 3361 C C . THR A 1 426 ? 0.250 1.842 -18.011 1.00 89.81 426 THR A C 1
ATOM 3363 O O . THR A 1 426 ? 1.289 2.265 -18.528 1.00 89.81 426 THR A O 1
ATOM 3366 N N . ALA A 1 427 ? -0.838 2.598 -17.840 1.00 83.25 427 ALA A N 1
ATOM 3367 C CA . ALA A 1 427 ? -0.924 4.012 -18.162 1.00 83.25 427 ALA A CA 1
ATOM 3368 C C . ALA A 1 427 ? 0.010 4.857 -17.280 1.00 83.25 427 ALA A C 1
ATOM 3370 O O . ALA A 1 427 ? 0.135 4.669 -16.068 1.00 83.25 427 ALA A O 1
ATOM 3371 N N . LYS A 1 428 ? 0.668 5.846 -17.889 1.00 75.25 428 LYS A N 1
ATOM 3372 C CA . LYS A 1 428 ? 1.497 6.802 -17.151 1.00 75.25 428 LYS A CA 1
ATOM 3373 C C . LYS A 1 428 ? 0.617 7.747 -16.326 1.00 75.25 428 LYS A C 1
ATOM 3375 O O . LYS A 1 428 ? -0.293 8.370 -16.863 1.00 75.25 428 LYS A O 1
ATOM 3380 N N . GLY A 1 429 ? 0.957 7.913 -15.052 1.00 72.69 429 GLY A N 1
ATOM 3381 C CA . GLY A 1 429 ? 0.189 8.680 -14.067 1.00 72.69 429 GLY A CA 1
ATOM 3382 C C . GLY A 1 429 ? -0.834 7.829 -13.311 1.00 72.69 429 GLY A C 1
ATOM 3383 O O . GLY A 1 429 ? -1.220 8.214 -12.217 1.00 72.69 429 GLY A O 1
ATOM 3384 N N . GLY A 1 430 ? -1.187 6.649 -13.837 1.00 82.12 430 GLY A N 1
ATOM 3385 C CA . GLY A 1 430 ? -2.216 5.777 -13.275 1.00 82.12 430 GLY A CA 1
ATOM 3386 C C . GLY A 1 430 ? -3.634 6.272 -13.573 1.00 82.12 430 GLY A C 1
ATOM 3387 O O . GLY A 1 430 ? -3.923 7.465 -13.520 1.00 82.12 430 GLY A O 1
ATOM 3388 N N . CYS A 1 431 ? -4.527 5.345 -13.906 1.00 83.38 431 CYS A N 1
ATOM 3389 C CA . CYS A 1 431 ? -5.960 5.607 -14.064 1.00 83.38 431 CYS A CA 1
ATOM 3390 C C . CYS A 1 431 ? -6.753 5.256 -12.793 1.00 83.38 431 CYS A C 1
ATOM 3392 O O . CYS A 1 431 ? -7.949 5.530 -12.723 1.00 83.38 431 CYS A O 1
ATOM 3394 N N . GLY A 1 432 ? -6.094 4.657 -11.797 1.00 87.56 432 GLY A N 1
ATOM 3395 C CA . GLY A 1 432 ? -6.695 4.203 -10.550 1.00 87.56 432 GLY A CA 1
ATOM 3396 C C . GLY A 1 432 ? -7.376 2.839 -10.666 1.00 87.56 432 GLY A C 1
ATOM 3397 O O . GLY A 1 432 ? -8.192 2.506 -9.813 1.00 87.56 432 GLY A O 1
ATOM 3398 N N . TYR A 1 433 ? -7.085 2.035 -11.696 1.00 92.69 433 TYR A N 1
ATOM 3399 C CA . TYR A 1 433 ? -7.712 0.714 -11.834 1.00 92.69 433 TYR A CA 1
ATOM 3400 C C . TYR A 1 433 ? -7.168 -0.263 -10.794 1.00 92.69 433 TYR A C 1
ATOM 3402 O O . TYR A 1 433 ? -7.934 -0.949 -10.118 1.00 92.69 433 TYR A O 1
ATOM 3410 N N . SER A 1 434 ? -5.849 -0.288 -10.606 1.00 93.75 434 SER A N 1
ATOM 3411 C CA . SER A 1 434 ? -5.191 -1.155 -9.632 1.00 93.75 434 SER A CA 1
ATOM 3412 C C . SER A 1 434 ? -5.597 -0.855 -8.188 1.00 93.75 434 SER A C 1
ATOM 3414 O O . SER A 1 434 ? -5.655 -1.771 -7.367 1.00 93.75 434 SER A O 1
ATOM 3416 N N . THR A 1 435 ? -5.862 0.412 -7.847 1.00 91.06 435 THR A N 1
ATOM 3417 C CA . THR A 1 435 ? -6.218 0.830 -6.478 1.00 91.06 435 THR A CA 1
ATOM 3418 C C . THR A 1 435 ? -7.624 0.401 -6.082 1.00 91.06 435 THR A C 1
ATOM 3420 O O . THR A 1 435 ? -7.902 0.321 -4.890 1.00 91.06 435 THR A O 1
ATOM 3423 N N . ARG A 1 436 ? -8.476 0.019 -7.043 1.00 89.56 436 ARG A N 1
ATOM 3424 C CA . ARG A 1 436 ? -9.789 -0.578 -6.762 1.00 89.56 436 ARG A CA 1
ATOM 3425 C C . ARG A 1 436 ? -9.702 -1.891 -5.983 1.00 89.56 436 ARG A C 1
ATOM 3427 O O . ARG A 1 436 ? -10.629 -2.225 -5.264 1.00 89.56 436 ARG A O 1
ATOM 3434 N N . LEU A 1 437 ? -8.564 -2.592 -6.027 1.00 89.88 437 LEU A N 1
ATOM 3435 C CA . LEU A 1 437 ? -8.312 -3.746 -5.152 1.00 89.88 437 LEU A CA 1
ATOM 3436 C C . LEU A 1 437 ? -8.299 -3.394 -3.657 1.00 89.88 437 LEU A C 1
ATOM 3438 O O . LEU A 1 437 ? -8.402 -4.294 -2.832 1.00 89.88 437 LEU A O 1
ATOM 3442 N N . ALA A 1 438 ? -8.136 -2.120 -3.292 1.00 85.44 438 ALA A N 1
ATOM 3443 C CA . ALA A 1 438 ? -8.252 -1.687 -1.903 1.00 85.44 438 ALA A CA 1
ATOM 3444 C C . ALA A 1 438 ? -9.714 -1.602 -1.427 1.00 85.44 438 ALA A C 1
ATOM 3446 O O . ALA A 1 438 ? -9.942 -1.515 -0.224 1.00 85.44 438 ALA A O 1
ATOM 3447 N N . ASP A 1 439 ? -10.689 -1.634 -2.339 1.00 81.38 439 ASP A N 1
ATOM 3448 C CA . ASP A 1 439 ? -12.095 -1.809 -1.993 1.00 81.38 439 ASP A CA 1
ATOM 3449 C C . ASP A 1 439 ? -12.381 -3.299 -1.750 1.00 81.38 439 ASP A C 1
ATOM 3451 O O . ASP A 1 439 ? -12.083 -4.155 -2.591 1.00 81.38 439 ASP A O 1
ATOM 3455 N N . ALA A 1 440 ? -12.917 -3.623 -0.572 1.00 75.94 440 ALA A N 1
ATOM 3456 C CA . ALA A 1 440 ? -13.092 -5.007 -0.142 1.00 75.94 440 ALA A CA 1
ATOM 3457 C C . ALA A 1 440 ? -14.104 -5.780 -1.003 1.00 75.94 440 ALA A C 1
ATOM 3459 O O . ALA A 1 440 ? -13.853 -6.937 -1.354 1.00 75.94 440 ALA A O 1
ATOM 3460 N N . ASP A 1 441 ? -15.205 -5.135 -1.396 1.00 76.38 441 ASP A N 1
ATOM 3461 C CA . ASP A 1 441 ? -16.249 -5.735 -2.230 1.00 76.38 441 ASP A CA 1
ATOM 3462 C C . ASP A 1 441 ? -15.722 -6.045 -3.632 1.00 76.38 441 ASP A C 1
ATOM 3464 O O . ASP A 1 441 ? -15.976 -7.115 -4.200 1.00 76.38 441 ASP A O 1
ATOM 3468 N N . GLU A 1 442 ? -14.987 -5.106 -4.222 1.00 84.00 442 GLU A N 1
ATOM 3469 C CA . GLU A 1 442 ? -14.370 -5.307 -5.526 1.00 84.00 442 GLU A CA 1
ATOM 3470 C C . GLU A 1 442 ? -13.281 -6.368 -5.497 1.00 84.00 442 GLU A C 1
ATOM 3472 O O . GLU A 1 442 ? -13.280 -7.268 -6.340 1.00 84.00 442 GLU A O 1
ATOM 3477 N N . SER A 1 443 ? -12.400 -6.314 -4.503 1.00 87.69 443 SER A N 1
ATOM 3478 C CA . SER A 1 443 ? -11.354 -7.313 -4.300 1.00 87.69 443 SER A CA 1
ATOM 3479 C C . SER A 1 443 ? -11.944 -8.722 -4.163 1.00 87.69 443 SER A C 1
ATOM 3481 O O . SER A 1 443 ? -11.483 -9.659 -4.822 1.00 87.69 443 SER A O 1
ATOM 3483 N N . GLN A 1 444 ? -13.059 -8.872 -3.440 1.00 84.56 444 GLN A N 1
ATOM 3484 C CA . GLN A 1 444 ? -13.758 -10.153 -3.356 1.00 84.56 444 GLN A CA 1
ATOM 3485 C C . GLN A 1 444 ? -14.324 -10.618 -4.707 1.00 84.56 444 GLN A C 1
ATOM 3487 O O . GLN A 1 444 ? -14.158 -11.788 -5.071 1.00 84.56 444 GLN A O 1
ATOM 3492 N N . LYS A 1 445 ? -14.939 -9.724 -5.493 1.00 89.56 445 LYS A N 1
ATOM 3493 C CA . LYS A 1 445 ? -15.405 -10.056 -6.857 1.00 89.56 445 LYS A CA 1
ATOM 3494 C C . LYS A 1 445 ? -14.251 -10.534 -7.740 1.00 89.56 445 LYS A C 1
ATOM 3496 O O . LYS A 1 445 ? -14.432 -11.468 -8.523 1.00 89.56 445 LYS A O 1
ATOM 3501 N N . VAL A 1 446 ? -13.071 -9.930 -7.594 1.00 94.81 446 VAL A N 1
ATOM 3502 C CA . VAL A 1 446 ? -11.856 -10.315 -8.325 1.00 94.81 446 VAL A CA 1
ATOM 3503 C C . VAL A 1 446 ? -11.382 -11.710 -7.921 1.00 94.81 446 VAL A C 1
ATOM 3505 O O . VAL A 1 446 ? -11.112 -12.522 -8.807 1.00 94.81 446 VAL A O 1
ATOM 3508 N N . PHE A 1 447 ? -11.332 -12.036 -6.625 1.00 93.19 447 PHE A N 1
ATOM 3509 C CA . PHE A 1 447 ? -10.971 -13.387 -6.172 1.00 93.19 447 PHE A CA 1
ATOM 3510 C C . PHE A 1 447 ? -11.944 -14.451 -6.690 1.00 93.19 447 PHE A C 1
ATOM 3512 O O . PHE A 1 447 ? -11.520 -15.502 -7.183 1.00 93.19 447 PHE A O 1
ATOM 3519 N N . ASP A 1 448 ? -13.247 -14.169 -6.649 1.00 91.50 448 ASP A N 1
ATOM 3520 C CA . ASP A 1 448 ? -14.260 -15.088 -7.163 1.00 91.50 448 ASP A CA 1
ATOM 3521 C C . ASP A 1 448 ? -14.163 -15.293 -8.674 1.00 91.50 448 ASP A C 1
ATOM 3523 O O . ASP A 1 448 ? -14.290 -16.427 -9.149 1.00 91.50 448 ASP A O 1
ATOM 3527 N N . GLU A 1 449 ? -13.923 -14.227 -9.435 1.00 96.06 449 GLU A N 1
ATOM 3528 C CA . GLU A 1 449 ? -13.747 -14.316 -10.882 1.00 96.06 449 GLU A CA 1
ATOM 3529 C C . GLU A 1 449 ? -12.458 -15.063 -11.249 1.00 96.06 449 GLU A C 1
ATOM 3531 O O . GLU A 1 449 ? -12.480 -15.939 -12.116 1.00 96.06 449 GLU A O 1
ATOM 3536 N N . ALA A 1 450 ? -11.357 -14.805 -10.538 1.00 96.62 450 ALA A N 1
ATOM 3537 C CA . ALA A 1 450 ? -10.097 -15.521 -10.715 1.00 96.62 450 ALA A CA 1
ATOM 3538 C C . ALA A 1 450 ? -10.260 -17.029 -10.474 1.00 96.62 450 ALA A C 1
ATOM 3540 O O . ALA A 1 450 ? -9.815 -17.852 -11.281 1.00 96.62 450 ALA A O 1
ATOM 3541 N N . ARG A 1 451 ? -10.957 -17.404 -9.396 1.00 95.38 451 ARG A N 1
ATOM 3542 C CA . ARG A 1 451 ? -11.251 -18.805 -9.077 1.00 95.38 451 ARG A CA 1
ATOM 3543 C C . ARG A 1 451 ? -12.115 -19.455 -10.155 1.00 95.38 451 ARG A C 1
ATOM 3545 O O . ARG A 1 451 ? -11.746 -20.513 -10.662 1.00 95.38 451 ARG A O 1
ATOM 3552 N N . LYS A 1 452 ? -13.219 -18.807 -10.552 1.00 95.62 452 LYS A N 1
ATOM 3553 C CA . LYS A 1 452 ? -14.106 -19.294 -11.625 1.00 95.62 452 LYS A CA 1
ATOM 3554 C C . LYS A 1 452 ? -13.346 -19.501 -12.934 1.00 95.62 452 LYS A C 1
ATOM 3556 O O . LYS A 1 452 ? -13.559 -20.512 -13.599 1.00 95.62 452 LYS A O 1
ATOM 3561 N N . ALA A 1 453 ? -12.445 -18.587 -13.293 1.00 94.81 453 ALA A N 1
ATOM 3562 C CA . ALA A 1 453 ? -11.638 -18.699 -14.505 1.00 94.81 453 ALA A CA 1
ATOM 3563 C C . ALA A 1 453 ? -10.717 -19.933 -14.484 1.00 94.81 453 ALA A C 1
ATOM 3565 O O . ALA A 1 453 ? -10.597 -20.633 -15.494 1.00 94.81 453 ALA A O 1
ATOM 3566 N N . LEU A 1 454 ? -10.098 -20.245 -13.339 1.00 95.25 454 LEU A N 1
ATOM 3567 C CA . LEU A 1 454 ? -9.274 -21.450 -13.195 1.00 95.25 454 LEU A CA 1
ATOM 3568 C C . LEU A 1 454 ? -10.113 -22.733 -13.179 1.00 95.25 454 LEU A C 1
ATOM 3570 O O . LEU A 1 454 ? -9.726 -23.698 -13.841 1.00 95.25 454 LEU A O 1
ATOM 3574 N N . GLU A 1 455 ? -11.256 -22.740 -12.489 1.00 93.75 455 GLU A N 1
ATOM 3575 C CA . GLU A 1 455 ? -12.196 -23.874 -12.442 1.00 93.75 455 GLU A CA 1
ATOM 3576 C C . GLU A 1 455 ? -12.787 -24.187 -13.829 1.00 93.75 455 GLU A C 1
ATOM 3578 O O . GLU A 1 455 ? -12.904 -25.350 -14.207 1.00 93.75 455 GLU A O 1
ATOM 3583 N N . ALA A 1 456 ? -13.105 -23.159 -14.623 1.00 93.19 456 ALA A N 1
ATOM 3584 C CA . ALA A 1 456 ? -13.666 -23.311 -15.966 1.00 93.19 456 ALA A CA 1
ATOM 3585 C C . ALA A 1 456 ? -12.628 -23.710 -17.033 1.00 93.19 456 ALA A C 1
ATOM 3587 O O . ALA A 1 456 ? -12.993 -24.063 -18.159 1.00 93.19 456 ALA A O 1
ATOM 3588 N N . SER A 1 457 ? -11.330 -23.641 -16.720 1.00 90.62 457 SER A N 1
ATOM 3589 C CA . SER A 1 457 ? -10.285 -23.982 -17.684 1.00 90.62 457 SER A CA 1
ATOM 3590 C C . SER A 1 457 ? -10.291 -25.482 -18.004 1.00 90.62 457 SER A C 1
ATOM 3592 O O . SER A 1 457 ? -10.200 -26.332 -17.126 1.00 90.62 457 SER A O 1
ATOM 3594 N N . SER A 1 458 ? -10.345 -25.828 -19.294 1.00 90.31 458 SER A N 1
ATOM 3595 C CA . SER A 1 458 ? -10.461 -27.224 -19.766 1.00 90.31 458 SER A CA 1
ATOM 3596 C C . SER A 1 458 ? -9.199 -28.089 -19.590 1.00 90.31 458 SER A C 1
ATOM 3598 O O . SER A 1 458 ? -9.144 -29.214 -20.091 1.00 90.31 458 SER A O 1
ATOM 3600 N N . CYS A 1 459 ? -8.147 -27.572 -18.954 1.00 90.44 459 CYS A N 1
ATOM 3601 C CA . CYS A 1 459 ? -6.912 -28.309 -18.691 1.00 90.44 459 CYS A CA 1
ATOM 3602 C C . CYS A 1 459 ? -6.897 -28.907 -17.279 1.00 90.44 459 CYS A C 1
ATOM 3604 O O . CYS A 1 459 ? -7.511 -28.364 -16.371 1.00 90.44 459 CYS A O 1
ATOM 3606 N N . LYS A 1 460 ? -6.118 -29.981 -17.102 1.00 87.94 460 LYS A N 1
ATOM 3607 C CA . LYS A 1 460 ? -5.894 -30.678 -15.823 1.00 87.94 460 LYS A CA 1
ATOM 3608 C C . LYS A 1 460 ? -4.512 -30.380 -15.228 1.00 87.94 460 LYS A C 1
ATOM 3610 O O . LYS A 1 460 ? -3.858 -31.258 -14.675 1.00 87.94 460 LYS A O 1
ATOM 3615 N N . CYS A 1 461 ? -3.993 -29.167 -15.428 1.00 88.88 461 CYS A N 1
ATOM 3616 C CA . CYS A 1 461 ? -2.650 -28.797 -14.957 1.00 88.88 461 CYS A CA 1
ATOM 3617 C C . CYS A 1 461 ? -2.509 -28.858 -13.425 1.00 88.88 461 CYS A C 1
ATOM 3619 O O . CYS A 1 461 ? -1.400 -28.982 -12.915 1.00 88.88 461 CYS A O 1
ATOM 3621 N N . GLU A 1 462 ? -3.625 -28.787 -12.708 1.00 84.94 462 GLU A N 1
ATOM 3622 C CA . GLU A 1 462 ? -3.737 -28.973 -11.268 1.00 84.94 462 GLU A CA 1
ATOM 3623 C C . GLU A 1 462 ? -3.483 -30.420 -10.820 1.00 84.94 462 GLU A C 1
ATOM 3625 O O . GLU A 1 462 ? -2.983 -30.619 -9.722 1.00 84.94 462 GLU A O 1
ATOM 3630 N N . GLU A 1 463 ? -3.757 -31.417 -11.669 1.00 83.69 463 GLU A N 1
ATOM 3631 C CA . GLU A 1 463 ? -3.550 -32.846 -11.367 1.00 83.69 463 GLU A CA 1
ATOM 3632 C C . GLU A 1 463 ? -2.108 -33.305 -11.655 1.00 83.69 463 GLU A C 1
ATOM 3634 O O . GLU A 1 463 ? -1.714 -34.408 -11.283 1.00 83.69 463 GLU A O 1
ATOM 3639 N N . ALA A 1 464 ? -1.309 -32.484 -12.345 1.00 76.00 464 ALA A N 1
ATOM 3640 C CA . ALA A 1 464 ? 0.073 -32.822 -12.664 1.00 76.00 464 ALA A CA 1
ATOM 3641 C C . ALA A 1 464 ? 0.944 -32.820 -11.397 1.00 76.00 464 ALA A C 1
ATOM 3643 O O . ALA A 1 464 ? 0.846 -31.906 -10.580 1.00 76.00 464 ALA A O 1
ATOM 3644 N N . GLU A 1 465 ? 1.869 -33.777 -11.278 1.00 65.94 465 GLU A N 1
ATOM 3645 C CA . GLU A 1 465 ? 2.805 -33.894 -10.141 1.00 65.94 465 GLU A CA 1
ATOM 3646 C C . GLU A 1 465 ? 3.561 -32.584 -9.850 1.00 65.94 465 GLU A C 1
ATOM 3648 O O . GLU A 1 465 ? 3.751 -32.195 -8.700 1.00 65.94 465 GLU A O 1
ATOM 3653 N N . THR A 1 466 ? 3.935 -31.848 -10.899 1.00 63.88 466 THR A N 1
ATOM 3654 C CA . THR A 1 466 ? 4.630 -30.556 -10.793 1.00 63.88 466 THR A CA 1
ATOM 3655 C C . THR A 1 466 ? 3.687 -29.363 -10.616 1.00 63.88 466 THR A C 1
ATOM 3657 O O . THR A 1 466 ? 4.150 -28.252 -10.367 1.00 63.88 466 THR A O 1
ATOM 3660 N N . GLY A 1 467 ? 2.371 -29.567 -10.745 1.00 67.00 467 GLY A N 1
ATOM 3661 C CA . GLY A 1 467 ? 1.340 -28.540 -10.609 1.00 67.00 467 GLY A CA 1
ATOM 3662 C C . GLY A 1 467 ? 1.481 -27.374 -11.587 1.00 67.00 467 GLY A C 1
ATOM 3663 O O . GLY A 1 467 ? 1.160 -26.261 -11.195 1.00 67.00 467 GLY A O 1
ATOM 3664 N N . GLY A 1 468 ? 2.003 -27.586 -12.801 1.00 85.12 468 GLY A N 1
ATOM 3665 C CA . GLY A 1 468 ? 2.384 -26.520 -13.741 1.00 85.12 468 GLY A CA 1
ATOM 3666 C C . GLY A 1 468 ? 1.233 -25.693 -14.343 1.00 85.12 468 GLY A C 1
ATOM 3667 O O . GLY A 1 468 ? 0.120 -25.615 -13.819 1.00 85.12 468 GLY A O 1
ATOM 3668 N N . ALA A 1 469 ? 1.504 -25.059 -15.484 1.00 90.75 469 ALA A N 1
ATOM 3669 C CA . ALA A 1 469 ? 0.549 -24.233 -16.216 1.00 90.75 469 ALA A CA 1
ATOM 3670 C C . ALA A 1 469 ? 0.632 -24.468 -17.732 1.00 90.75 469 ALA A C 1
ATOM 3672 O O . ALA A 1 469 ? 1.637 -24.951 -18.249 1.00 90.75 469 ALA A O 1
ATOM 3673 N N . CYS A 1 470 ? -0.429 -24.115 -18.460 1.00 91.88 470 CYS A N 1
ATOM 3674 C CA . CYS A 1 470 ? -0.477 -24.184 -19.921 1.00 91.88 470 CYS A CA 1
ATOM 3675 C C . CYS A 1 470 ? -1.223 -22.982 -20.508 1.00 91.88 470 CYS A C 1
ATOM 3677 O O . CYS A 1 470 ? -1.756 -22.149 -19.771 1.00 91.88 470 CYS A O 1
ATOM 3679 N N . THR A 1 471 ? -1.309 -22.925 -21.839 1.00 91.50 471 THR A N 1
ATOM 3680 C CA . THR A 1 471 ? -1.972 -21.834 -22.568 1.00 91.50 471 THR A CA 1
ATOM 3681 C C . THR A 1 471 ? -3.491 -21.782 -22.409 1.00 91.50 471 THR A C 1
ATOM 3683 O O . THR A 1 471 ? -4.117 -20.811 -22.814 1.00 91.50 471 THR A O 1
ATOM 3686 N N . LYS A 1 472 ? -4.102 -22.818 -21.820 1.00 90.19 472 LYS A N 1
ATOM 3687 C CA . LYS A 1 472 ? -5.543 -22.865 -21.525 1.00 90.19 472 LYS A CA 1
ATOM 3688 C C . LYS A 1 472 ? -5.908 -22.304 -20.146 1.00 90.19 472 LYS A C 1
ATOM 3690 O O . LYS A 1 472 ? -7.093 -22.143 -19.881 1.00 90.19 472 LYS A O 1
ATOM 3695 N N . CYS A 1 473 ? -4.929 -22.069 -19.266 1.00 92.44 473 CYS A N 1
ATOM 3696 C CA . CYS A 1 473 ? -5.163 -21.521 -17.927 1.00 92.44 473 CYS A CA 1
ATOM 3697 C C . CYS A 1 473 ? -4.383 -20.218 -17.704 1.00 92.44 473 CYS A C 1
ATOM 3699 O O . CYS A 1 473 ? -4.950 -19.136 -17.812 1.00 92.44 473 CYS A O 1
ATOM 3701 N N . LEU A 1 474 ? -3.082 -20.300 -17.421 1.00 93.31 474 LEU A N 1
ATOM 3702 C CA . LEU A 1 474 ? -2.279 -19.146 -17.002 1.00 93.31 474 LEU A CA 1
ATOM 3703 C C . LEU A 1 474 ? -1.348 -18.628 -18.109 1.00 93.31 474 LEU A C 1
ATOM 3705 O O . LEU A 1 474 ? -1.170 -17.420 -18.228 1.00 93.31 474 LEU A O 1
ATOM 3709 N N . ILE A 1 475 ? -0.770 -19.495 -18.945 1.00 92.25 475 ILE A N 1
ATOM 3710 C CA . ILE A 1 475 ? 0.279 -19.074 -19.889 1.00 92.25 475 ILE A CA 1
ATOM 3711 C C . ILE A 1 475 ? -0.324 -18.317 -21.078 1.00 92.25 475 ILE A C 1
ATOM 3713 O O . ILE A 1 475 ? -1.280 -18.772 -21.694 1.00 92.25 475 ILE A O 1
ATOM 3717 N N . ASP A 1 476 ? 0.281 -17.202 -21.459 1.00 88.44 476 ASP A N 1
ATOM 3718 C CA . ASP A 1 476 ? 0.007 -16.506 -22.715 1.00 88.44 476 ASP A CA 1
ATOM 3719 C C . ASP A 1 476 ? 1.316 -16.005 -23.357 1.00 88.44 476 ASP A C 1
ATOM 3721 O O . ASP A 1 476 ? 2.419 -16.409 -22.980 1.00 88.44 476 ASP A O 1
ATOM 3725 N N . ARG A 1 477 ? 1.203 -15.138 -24.370 1.00 83.12 477 ARG A N 1
ATOM 3726 C CA . ARG A 1 477 ? 2.369 -14.550 -25.045 1.00 83.12 477 ARG A CA 1
ATOM 3727 C C . ARG A 1 477 ? 3.102 -13.508 -24.195 1.00 83.12 477 ARG A C 1
ATOM 3729 O O . ARG A 1 477 ? 4.304 -13.350 -24.391 1.00 83.12 477 ARG A O 1
ATOM 3736 N N . SER A 1 478 ? 2.412 -12.794 -23.306 1.00 79.44 478 SER A N 1
ATOM 3737 C CA . SER A 1 478 ? 3.002 -11.716 -22.501 1.00 79.44 478 SER A CA 1
ATOM 3738 C C . SER A 1 478 ? 3.770 -12.268 -21.294 1.00 79.44 478 SER A C 1
ATOM 3740 O O . SER A 1 478 ? 4.803 -11.717 -20.911 1.00 79.44 478 SER A O 1
ATOM 3742 N N . ASN A 1 479 ? 3.336 -13.409 -20.750 1.00 85.88 479 ASN A N 1
ATOM 3743 C CA . ASN A 1 479 ? 3.893 -14.007 -19.540 1.00 85.88 479 ASN A CA 1
ATOM 3744 C C . ASN A 1 479 ? 4.701 -15.298 -19.771 1.00 85.88 479 ASN A C 1
ATOM 3746 O O . ASN A 1 479 ? 5.230 -15.853 -18.808 1.00 85.88 479 ASN A O 1
ATOM 3750 N N . TYR A 1 480 ? 4.877 -15.747 -21.023 1.00 84.75 480 TYR A N 1
ATOM 3751 C CA . TYR A 1 480 ? 5.594 -16.988 -21.368 1.00 84.75 480 TYR A CA 1
ATOM 3752 C C . TYR A 1 480 ? 6.967 -17.134 -20.688 1.00 84.75 480 TYR A C 1
ATOM 3754 O O . TYR A 1 480 ? 7.347 -18.226 -20.267 1.00 84.75 480 TYR A O 1
ATOM 3762 N N . ARG A 1 481 ? 7.708 -16.033 -20.510 1.00 80.38 481 ARG A N 1
ATOM 3763 C CA . ARG A 1 481 ? 9.008 -16.029 -19.807 1.00 80.38 481 ARG A CA 1
ATOM 3764 C C . ARG A 1 481 ? 8.935 -16.550 -18.366 1.00 80.38 481 ARG A C 1
ATOM 3766 O O . ARG A 1 481 ? 9.912 -17.084 -17.844 1.00 80.38 481 ARG A O 1
ATOM 3773 N N . TYR A 1 482 ? 7.774 -16.420 -17.737 1.00 86.56 482 TYR A N 1
ATOM 3774 C CA . TYR A 1 482 ? 7.498 -16.873 -16.383 1.00 86.56 482 TYR A CA 1
ATOM 3775 C C . TYR A 1 482 ? 6.836 -18.248 -16.349 1.00 86.56 482 TYR A C 1
ATOM 3777 O O . TYR A 1 482 ? 6.495 -18.697 -15.267 1.00 86.56 482 TYR A O 1
ATOM 3785 N N . ALA A 1 483 ? 6.695 -18.958 -17.477 1.00 88.44 483 ALA A N 1
ATOM 3786 C CA . ALA A 1 483 ? 6.019 -20.257 -17.535 1.00 88.44 483 ALA A CA 1
ATOM 3787 C C . ALA A 1 483 ? 6.520 -21.264 -16.482 1.00 88.44 483 ALA A C 1
ATOM 3789 O O . ALA A 1 483 ? 5.721 -21.973 -15.881 1.00 88.44 483 ALA A O 1
ATOM 3790 N N . HIS A 1 484 ? 7.829 -21.279 -16.203 1.00 90.31 484 HIS A N 1
ATOM 3791 C CA . HIS A 1 484 ? 8.450 -22.133 -15.180 1.00 90.31 484 HIS A CA 1
ATOM 3792 C C . HIS A 1 484 ? 8.117 -21.735 -13.726 1.00 90.31 484 HIS A C 1
ATOM 3794 O O . HIS A 1 484 ? 8.388 -22.497 -12.800 1.00 90.31 484 HIS A O 1
ATOM 3800 N N . LYS A 1 485 ? 7.547 -20.544 -13.524 1.00 93.12 485 LYS A N 1
ATOM 3801 C CA . LYS A 1 485 ? 7.090 -20.002 -12.239 1.00 93.12 485 LYS A CA 1
ATOM 3802 C C . LYS A 1 485 ? 5.568 -20.058 -12.077 1.00 93.12 485 LYS A C 1
ATOM 3804 O O . LYS A 1 485 ? 5.063 -19.570 -11.077 1.00 93.12 485 LYS A O 1
ATOM 3809 N N . LEU A 1 486 ? 4.827 -20.612 -13.039 1.00 94.75 486 LEU A N 1
ATOM 3810 C CA . LEU A 1 486 ? 3.363 -20.645 -13.000 1.00 94.75 486 LEU A CA 1
ATOM 3811 C C . LEU A 1 486 ? 2.843 -22.028 -12.599 1.00 94.75 486 LEU A C 1
ATOM 3813 O O . LEU A 1 486 ? 3.288 -23.055 -13.111 1.00 94.75 486 LEU A O 1
ATOM 3817 N N . SER A 1 487 ? 1.853 -22.037 -11.710 1.00 95.31 487 SER A N 1
ATOM 3818 C CA . SER A 1 487 ? 1.219 -23.221 -11.149 1.00 95.31 487 SER A CA 1
ATOM 3819 C C . SER A 1 487 ? -0.289 -23.022 -11.000 1.00 95.31 487 SER A C 1
ATOM 3821 O O . SER A 1 487 ? -0.745 -22.240 -10.162 1.00 95.31 487 SER A O 1
ATOM 3823 N N . LYS A 1 488 ? -1.084 -23.772 -11.780 1.00 94.94 488 LYS A N 1
ATOM 3824 C CA . LYS A 1 488 ? -2.553 -23.759 -11.639 1.00 94.94 488 LYS A CA 1
ATOM 3825 C C . LYS A 1 488 ? -2.971 -24.293 -10.266 1.00 94.94 488 LYS A C 1
ATOM 3827 O O . LYS A 1 488 ? -3.858 -23.714 -9.650 1.00 94.94 488 LYS A O 1
ATOM 3832 N N . ARG A 1 489 ? -2.317 -25.362 -9.787 1.00 94.12 489 ARG A N 1
ATOM 3833 C CA . ARG A 1 489 ? -2.647 -26.014 -8.510 1.00 94.12 489 ARG A CA 1
ATOM 3834 C C . ARG A 1 489 ? -2.517 -25.053 -7.331 1.00 94.12 489 ARG A C 1
ATOM 3836 O O . ARG A 1 489 ? -3.495 -24.849 -6.625 1.00 94.12 489 ARG A O 1
ATOM 3843 N N . LYS A 1 490 ? -1.350 -24.417 -7.168 1.00 94.81 490 LYS A N 1
ATOM 3844 C CA . LYS A 1 490 ? -1.086 -23.519 -6.032 1.00 94.81 490 LYS A CA 1
ATOM 3845 C C . LYS A 1 490 ? -2.061 -22.341 -5.991 1.00 94.81 490 LYS A C 1
ATOM 3847 O O . LYS A 1 490 ? -2.618 -22.047 -4.939 1.00 94.81 490 LYS A O 1
ATOM 3852 N N . ALA A 1 491 ? -2.301 -21.700 -7.140 1.00 95.50 491 ALA A N 1
ATOM 3853 C CA . ALA A 1 491 ? -3.252 -20.594 -7.228 1.00 95.50 491 ALA A CA 1
ATOM 3854 C C . ALA A 1 491 ? -4.683 -21.036 -6.891 1.00 95.50 491 ALA A C 1
ATOM 3856 O O . ALA A 1 491 ? -5.365 -20.362 -6.125 1.00 95.50 491 ALA A O 1
ATOM 3857 N N . LEU A 1 492 ? -5.128 -22.176 -7.431 1.00 94.69 492 LEU A N 1
ATOM 3858 C CA . LEU A 1 492 ? -6.474 -22.689 -7.185 1.00 94.69 492 LEU A CA 1
ATOM 3859 C C . LEU A 1 492 ? -6.672 -23.116 -5.722 1.00 94.69 492 LEU A C 1
ATOM 3861 O O . LEU A 1 492 ? -7.679 -22.743 -5.130 1.00 94.69 492 LEU A O 1
ATOM 3865 N N . GLU A 1 493 ? -5.713 -23.829 -5.126 1.00 93.12 493 GLU A N 1
ATOM 3866 C CA . GLU A 1 493 ? -5.746 -24.230 -3.709 1.00 93.12 493 GLU A CA 1
ATOM 3867 C C . GLU A 1 493 ? -5.810 -23.011 -2.778 1.00 93.12 493 GLU A C 1
ATOM 3869 O O . GLU A 1 493 ? -6.579 -23.008 -1.816 1.00 93.12 493 GLU A O 1
ATOM 3874 N N . TRP A 1 494 ? -5.037 -21.955 -3.061 1.00 93.50 494 TRP A N 1
ATOM 3875 C CA . TRP A 1 494 ? -5.087 -20.721 -2.273 1.00 93.50 494 TRP A CA 1
ATOM 3876 C C . TRP A 1 494 ? -6.436 -20.002 -2.423 1.00 93.50 494 TRP A C 1
ATOM 3878 O O . TRP A 1 494 ? -7.060 -19.677 -1.418 1.00 93.50 494 TRP A O 1
ATOM 3888 N N . LEU A 1 495 ? -6.949 -19.841 -3.651 1.00 93.06 495 LEU A N 1
ATOM 3889 C CA . LEU A 1 495 ? -8.261 -19.221 -3.904 1.00 93.06 495 LEU A CA 1
ATOM 3890 C C . LEU A 1 495 ? -9.427 -20.026 -3.296 1.00 93.06 495 LEU A C 1
ATOM 3892 O O . LEU A 1 495 ? -10.442 -19.461 -2.893 1.00 93.06 495 LEU A O 1
ATOM 3896 N N . GLN A 1 496 ? -9.305 -21.353 -3.214 1.00 90.19 496 GLN A N 1
ATOM 3897 C CA . GLN A 1 496 ? -10.293 -22.205 -2.549 1.00 90.19 496 GLN A CA 1
ATOM 3898 C C . GLN A 1 496 ? -10.250 -22.061 -1.025 1.00 90.19 496 GLN A C 1
ATOM 3900 O O . GLN A 1 496 ? -11.311 -21.932 -0.412 1.00 90.19 496 GLN A O 1
ATOM 3905 N N . ARG A 1 497 ? -9.054 -22.038 -0.416 1.00 87.25 497 ARG A N 1
ATOM 3906 C CA . ARG A 1 497 ? -8.889 -21.748 1.021 1.00 87.25 497 ARG A CA 1
ATOM 3907 C C . ARG A 1 497 ? -9.442 -20.374 1.372 1.00 87.25 497 ARG A C 1
ATOM 3909 O O . ARG A 1 497 ? -10.216 -20.259 2.315 1.00 87.25 497 ARG A O 1
ATOM 3916 N N . GLN A 1 498 ? -9.110 -19.376 0.558 1.00 83.94 498 GLN A N 1
ATOM 3917 C CA . GLN A 1 498 ? -9.610 -18.015 0.685 1.00 83.94 498 GLN A CA 1
ATOM 3918 C C . GLN A 1 498 ? -11.139 -17.976 0.729 1.00 83.94 498 GLN A C 1
ATOM 3920 O O . GLN A 1 498 ? -11.709 -17.392 1.645 1.00 83.94 498 GLN A O 1
ATOM 3925 N N . LYS A 1 499 ? -11.806 -18.674 -0.196 1.00 80.38 499 LYS A N 1
ATOM 3926 C CA . LYS A 1 499 ? -13.268 -18.790 -0.199 1.00 80.38 499 LYS A CA 1
ATOM 3927 C C . LYS A 1 499 ? -13.821 -19.536 1.018 1.00 80.38 499 LYS A C 1
ATOM 3929 O O . LYS A 1 499 ? -14.878 -19.168 1.517 1.00 80.38 499 LYS A O 1
ATOM 3934 N N . ALA A 1 500 ? -13.159 -20.601 1.466 1.00 67.00 500 ALA A N 1
ATOM 3935 C CA . ALA A 1 500 ? -13.597 -21.371 2.632 1.00 67.00 500 ALA A CA 1
ATOM 3936 C C . ALA A 1 500 ? -13.436 -20.591 3.950 1.00 67.00 500 ALA A C 1
ATOM 3938 O O . ALA A 1 500 ? -14.182 -20.839 4.892 1.00 67.00 500 ALA A O 1
ATOM 3939 N N . GLY A 1 501 ? -12.493 -19.646 3.997 1.00 61.00 501 GLY A N 1
ATOM 3940 C CA . GLY A 1 501 ? -12.285 -18.707 5.100 1.00 61.00 501 GLY A CA 1
ATOM 3941 C C . GLY A 1 501 ? -13.186 -17.472 5.084 1.00 61.00 501 GLY A C 1
ATOM 3942 O O . GLY A 1 501 ? -13.083 -16.654 5.994 1.00 61.00 501 GLY A O 1
ATOM 3943 N N . VAL A 1 502 ? -14.053 -17.314 4.076 1.00 60.88 502 VAL A N 1
ATOM 3944 C CA . VAL A 1 502 ? -15.067 -16.252 4.051 1.00 60.88 502 VAL A CA 1
ATOM 3945 C C . VAL A 1 502 ? -16.018 -16.478 5.221 1.00 60.88 502 VAL A C 1
ATOM 3947 O O . VAL A 1 502 ? -16.646 -17.534 5.301 1.00 60.88 502 VAL A O 1
ATOM 3950 N N . VAL A 1 503 ? -16.144 -15.484 6.107 1.00 60.28 503 VAL A N 1
ATOM 3951 C CA . VAL A 1 503 ? -17.130 -15.486 7.196 1.00 60.28 503 VAL A CA 1
ATOM 3952 C C . VAL A 1 503 ? -18.499 -15.820 6.603 1.00 60.28 503 VAL A C 1
ATOM 3954 O O . VAL A 1 503 ? -19.085 -15.052 5.845 1.00 60.28 503 VAL A O 1
ATOM 3957 N N . THR A 1 504 ? -19.019 -17.009 6.889 1.00 61.97 504 THR A N 1
ATOM 3958 C CA . THR A 1 504 ? -20.381 -17.352 6.491 1.00 61.97 504 THR A CA 1
ATOM 3959 C C . THR A 1 504 ? -21.334 -16.651 7.433 1.00 61.97 504 THR A C 1
ATOM 3961 O O . THR A 1 504 ? -21.268 -16.875 8.638 1.00 61.97 504 THR A O 1
ATOM 3964 N N . ILE A 1 505 ? -22.234 -15.840 6.879 1.00 73.69 505 ILE A N 1
ATOM 3965 C CA . ILE A 1 505 ? -23.288 -15.166 7.640 1.00 73.69 505 ILE A CA 1
ATOM 3966 C C . ILE A 1 505 ? -24.086 -16.228 8.413 1.00 73.69 505 ILE A C 1
ATOM 3968 O O . ILE A 1 505 ? -24.715 -17.077 7.763 1.00 73.69 505 ILE A O 1
ATOM 3972 N N . PRO A 1 506 ? -24.055 -16.215 9.760 1.00 78.94 506 PRO A N 1
ATOM 3973 C CA . PRO A 1 506 ? -24.770 -17.193 10.568 1.00 78.94 506 PRO A CA 1
ATOM 3974 C C . PRO A 1 506 ? -26.269 -17.202 10.246 1.00 78.94 506 PRO A C 1
ATOM 3976 O O . PRO A 1 506 ? -26.854 -16.169 9.915 1.00 78.94 506 PRO A O 1
ATOM 3979 N N . GLU A 1 507 ? -26.930 -18.357 10.375 1.00 78.81 507 GLU A N 1
ATOM 3980 C CA . GLU A 1 507 ? -28.381 -18.450 10.132 1.00 78.81 507 GLU A CA 1
ATOM 3981 C C . GLU A 1 507 ? -29.194 -17.529 11.052 1.00 78.81 507 GLU A C 1
ATOM 3983 O O . GLU A 1 507 ? -30.259 -17.051 10.660 1.00 78.81 507 GLU A O 1
ATOM 3988 N N . THR A 1 508 ? -28.689 -17.256 12.258 1.00 80.06 508 THR A N 1
ATOM 3989 C CA . THR A 1 508 ? -29.271 -16.296 13.204 1.00 80.06 508 THR A CA 1
ATOM 3990 C C . THR A 1 508 ? -29.299 -14.885 12.621 1.00 80.06 508 THR A C 1
ATOM 3992 O O . THR A 1 508 ? -30.352 -14.250 12.642 1.00 80.06 508 THR A O 1
ATOM 3995 N N . VAL A 1 509 ? -28.190 -14.445 12.016 1.00 84.12 509 VAL A N 1
ATOM 3996 C CA . VAL A 1 509 ? -28.089 -13.161 11.310 1.00 84.12 509 VAL A CA 1
ATOM 3997 C C . VAL A 1 509 ? -29.017 -13.148 10.103 1.00 84.12 509 VAL A C 1
ATOM 3999 O O . VAL A 1 509 ? -29.846 -12.256 9.966 1.00 84.12 509 VAL A O 1
ATOM 4002 N N . ARG A 1 510 ? -28.951 -14.181 9.257 1.00 84.56 510 ARG A N 1
ATOM 4003 C CA . ARG A 1 510 ? -29.725 -14.242 8.007 1.00 84.56 510 ARG A CA 1
ATOM 4004 C C . ARG A 1 510 ? -31.241 -14.281 8.229 1.00 84.56 510 ARG A C 1
ATOM 4006 O O . ARG A 1 510 ? -31.994 -13.863 7.356 1.00 84.56 510 ARG A O 1
ATOM 4013 N N . ARG A 1 511 ? -31.699 -14.778 9.383 1.00 84.88 511 ARG A N 1
ATOM 4014 C CA . ARG A 1 511 ? -33.120 -14.772 9.762 1.00 84.88 511 ARG A CA 1
ATOM 4015 C C . ARG A 1 511 ? -33.637 -13.368 10.077 1.00 84.88 511 ARG A C 1
ATOM 4017 O O . ARG A 1 511 ? -34.792 -13.089 9.775 1.00 84.88 511 ARG A O 1
ATOM 4024 N N . GLN A 1 512 ? -32.813 -12.531 10.704 1.00 82.31 512 GLN A N 1
ATOM 4025 C CA . GLN A 1 512 ? -33.186 -11.175 11.122 1.00 82.31 512 GLN A CA 1
ATOM 4026 C C . GLN A 1 512 ? -32.868 -10.133 10.038 1.00 82.31 512 GLN A C 1
ATOM 4028 O O . GLN A 1 512 ? -33.650 -9.211 9.837 1.00 82.31 512 GLN A O 1
ATOM 4033 N N . SER A 1 513 ? -31.786 -10.350 9.288 1.00 84.06 513 SER A N 1
ATOM 4034 C CA . SER A 1 513 ? -31.299 -9.500 8.199 1.00 84.06 513 SER A CA 1
ATOM 4035 C C . SER A 1 513 ? -31.015 -10.346 6.945 1.00 84.06 513 SER A C 1
ATOM 4037 O O . SER A 1 513 ? -29.884 -10.795 6.730 1.00 84.06 513 SER A O 1
ATOM 4039 N N . PRO A 1 514 ? -32.029 -10.611 6.094 1.00 83.06 514 PRO A N 1
ATOM 4040 C CA . PRO A 1 514 ? -31.878 -11.459 4.906 1.00 83.06 514 PRO A CA 1
ATOM 4041 C C . PRO A 1 514 ? -30.902 -10.912 3.858 1.00 83.06 514 PRO A C 1
ATOM 4043 O O . PRO A 1 514 ? -30.253 -11.695 3.164 1.00 83.06 514 PRO A O 1
ATOM 4046 N N . GLU A 1 515 ? -30.791 -9.585 3.758 1.00 82.75 515 GLU A N 1
ATOM 4047 C CA . GLU A 1 515 ? -29.900 -8.883 2.820 1.00 82.75 515 GLU A CA 1
ATOM 4048 C C . GLU A 1 515 ? -28.519 -8.570 3.416 1.00 82.75 515 GLU A C 1
ATOM 4050 O O . GLU A 1 515 ? -27.712 -7.884 2.785 1.00 82.75 515 GLU A O 1
ATOM 4055 N N . ALA A 1 516 ? -28.223 -9.090 4.613 1.00 84.50 516 ALA A N 1
ATOM 4056 C CA . ALA A 1 516 ? -26.924 -8.915 5.241 1.00 84.50 516 ALA A CA 1
ATOM 4057 C C . ALA A 1 516 ? -25.798 -9.395 4.318 1.00 84.50 516 ALA A C 1
ATOM 4059 O O . ALA A 1 516 ? -25.864 -10.470 3.706 1.00 84.50 516 ALA A O 1
ATOM 4060 N N . ARG A 1 517 ? -24.730 -8.607 4.277 1.00 83.94 517 ARG A N 1
ATOM 4061 C CA . ARG A 1 517 ? -23.442 -8.938 3.667 1.00 83.94 517 ARG A CA 1
ATOM 4062 C C . ARG A 1 517 ? -22.366 -8.877 4.739 1.00 83.94 517 ARG A C 1
ATOM 4064 O O . ARG A 1 517 ? -22.540 -8.203 5.747 1.00 83.94 517 ARG A O 1
ATOM 4071 N N . VAL A 1 518 ? -21.272 -9.597 4.534 1.00 77.50 518 VAL A N 1
ATOM 4072 C CA . VAL A 1 518 ? -20.092 -9.458 5.394 1.00 77.50 518 VAL A CA 1
ATOM 4073 C C . VAL A 1 518 ? -19.389 -8.165 5.022 1.00 77.50 518 VAL A C 1
ATOM 4075 O O . VAL A 1 518 ? -19.174 -7.911 3.840 1.00 77.50 518 VAL A O 1
ATOM 4078 N N . GLU A 1 519 ? -19.035 -7.382 6.028 1.00 80.12 519 GLU A N 1
ATOM 4079 C CA . GLU A 1 519 ? -18.158 -6.230 5.901 1.00 80.12 519 GLU A CA 1
ATOM 4080 C C . GLU A 1 519 ? -16.769 -6.618 6.421 1.00 80.12 519 GLU A C 1
ATOM 4082 O O . GLU A 1 519 ? -16.632 -7.203 7.496 1.00 80.12 519 GLU A O 1
ATOM 4087 N N . TYR A 1 520 ? -15.740 -6.332 5.629 1.00 69.75 520 TYR A N 1
ATOM 4088 C CA . TYR A 1 520 ? -14.361 -6.749 5.908 1.00 69.75 520 TYR A CA 1
ATOM 4089 C C . TYR A 1 520 ? -13.502 -5.610 6.452 1.00 69.75 520 TYR A C 1
ATOM 4091 O O . TYR A 1 520 ? -12.399 -5.845 6.949 1.00 69.75 520 TYR A O 1
ATOM 4099 N N . GLU A 1 521 ? -13.980 -4.371 6.342 1.00 73.00 521 GLU A N 1
ATOM 4100 C CA . GLU A 1 521 ? -13.279 -3.207 6.856 1.00 73.00 521 GLU A CA 1
ATOM 4101 C C . GLU A 1 521 ? -13.587 -2.978 8.343 1.00 73.00 521 GLU A C 1
ATOM 4103 O O . GLU A 1 521 ? -14.682 -3.250 8.837 1.00 73.00 521 GLU A O 1
ATOM 4108 N N . LYS A 1 522 ? -12.620 -2.433 9.091 1.00 82.06 522 LYS A N 1
ATOM 4109 C CA . LYS A 1 522 ? -12.843 -2.108 10.506 1.00 82.06 522 LYS A CA 1
ATOM 4110 C C . LYS A 1 522 ? -13.837 -0.958 10.646 1.00 82.06 522 LYS A C 1
ATOM 4112 O O . LYS A 1 522 ? -13.697 0.079 9.992 1.00 82.06 522 LYS A O 1
ATOM 4117 N N . ILE A 1 523 ? -14.756 -1.074 11.603 1.00 88.56 523 ILE A N 1
ATOM 4118 C CA . ILE A 1 523 ? -15.831 -0.097 11.819 1.00 88.56 523 ILE A CA 1
ATOM 4119 C C . ILE A 1 523 ? -15.332 1.344 12.029 1.00 88.56 523 ILE A C 1
ATOM 4121 O O . ILE A 1 523 ? -15.878 2.285 11.453 1.00 88.56 523 ILE A O 1
ATOM 4125 N N . LYS A 1 524 ? -14.222 1.539 12.756 1.00 88.81 524 LYS A N 1
ATOM 4126 C CA . LYS A 1 524 ? -13.609 2.869 12.940 1.00 88.81 524 LYS A CA 1
ATOM 4127 C C . LYS A 1 524 ? -13.120 3.488 11.626 1.00 88.81 524 LYS A C 1
ATOM 4129 O O . LYS A 1 524 ? -13.167 4.708 11.460 1.00 88.81 524 LYS A O 1
ATOM 4134 N N . ARG A 1 525 ? -12.629 2.672 10.685 1.00 82.88 525 ARG A N 1
ATOM 4135 C CA . ARG A 1 525 ? -12.202 3.148 9.362 1.00 82.88 525 ARG A CA 1
ATOM 4136 C C . ARG A 1 525 ? -13.405 3.452 8.479 1.00 82.88 525 ARG A C 1
ATOM 4138 O O . ARG A 1 525 ? -13.392 4.492 7.830 1.00 82.88 525 ARG A O 1
ATOM 4145 N N . ILE A 1 526 ? -14.446 2.623 8.520 1.00 87.44 526 ILE A N 1
ATOM 4146 C CA . ILE A 1 526 ? -15.727 2.902 7.854 1.00 87.44 526 ILE A CA 1
ATOM 4147 C C . ILE A 1 526 ? -16.262 4.266 8.297 1.00 87.44 526 ILE A C 1
ATOM 4149 O O . ILE A 1 526 ? -16.541 5.114 7.451 1.00 87.44 526 ILE A O 1
ATOM 4153 N N . ALA A 1 527 ? -16.305 4.524 9.607 1.00 90.44 527 ALA A N 1
ATOM 4154 C CA . ALA A 1 527 ? -16.756 5.801 10.147 1.00 90.44 527 ALA A CA 1
ATOM 4155 C C . ALA A 1 527 ? -15.882 6.982 9.675 1.00 90.44 527 ALA A C 1
ATOM 4157 O O . ALA A 1 527 ? -16.405 8.004 9.237 1.00 90.44 527 ALA A O 1
ATOM 4158 N N . ARG A 1 528 ? -14.547 6.840 9.678 1.00 88.38 528 ARG A N 1
ATOM 4159 C CA . ARG A 1 528 ? -13.630 7.874 9.155 1.00 88.38 528 ARG A CA 1
ATOM 4160 C C . ARG A 1 528 ? -13.823 8.147 7.663 1.00 88.38 528 ARG A C 1
ATOM 4162 O O . ARG A 1 528 ? -13.809 9.303 7.245 1.00 88.38 528 ARG A O 1
ATOM 4169 N N . THR A 1 529 ? -13.976 7.100 6.858 1.00 83.06 529 THR A N 1
ATOM 4170 C CA . THR A 1 529 ? -14.199 7.220 5.413 1.00 83.06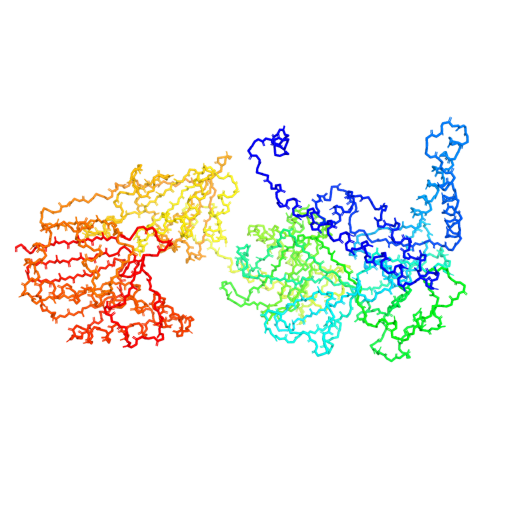 529 THR A CA 1
ATOM 4171 C C . THR A 1 529 ? -15.551 7.867 5.124 1.00 83.06 529 THR A C 1
ATOM 4173 O O . THR A 1 529 ? -15.625 8.744 4.267 1.00 83.06 529 THR A O 1
ATOM 4176 N N . ALA A 1 530 ? -16.593 7.505 5.878 1.00 87.12 530 ALA A N 1
ATOM 4177 C CA . ALA A 1 530 ? -17.917 8.113 5.794 1.00 87.12 530 ALA A CA 1
ATOM 4178 C C . ALA A 1 530 ? -17.842 9.641 5.967 1.00 87.12 530 ALA A C 1
ATOM 4180 O O . ALA A 1 530 ? -18.252 10.372 5.070 1.00 87.12 530 ALA A O 1
ATOM 4181 N N . VAL A 1 531 ? -17.187 10.124 7.031 1.00 85.94 531 VAL A N 1
ATOM 4182 C CA . VAL A 1 531 ? -16.980 11.565 7.297 1.00 85.94 531 VAL A CA 1
ATOM 4183 C C . VAL A 1 531 ? -16.267 12.299 6.148 1.00 85.94 531 VAL A C 1
ATOM 4185 O O . VAL A 1 531 ? -16.447 13.501 5.957 1.00 85.94 531 VAL A O 1
ATOM 4188 N N . ASN A 1 532 ? -15.442 11.607 5.359 1.00 78.19 532 ASN A N 1
ATOM 4189 C CA . ASN A 1 532 ? -14.709 12.213 4.245 1.00 78.19 532 ASN A CA 1
ATOM 4190 C C . ASN A 1 532 ? -15.465 12.196 2.906 1.00 78.19 532 ASN A C 1
ATOM 4192 O O . ASN A 1 532 ? -15.068 12.931 2.006 1.00 78.19 532 ASN A O 1
ATOM 4196 N N . ASN A 1 533 ? -16.541 11.415 2.782 1.00 78.19 533 ASN A N 1
ATOM 4197 C CA . ASN A 1 533 ? -17.219 11.140 1.510 1.00 78.19 533 ASN A CA 1
ATOM 4198 C C . ASN A 1 533 ? -18.613 11.788 1.386 1.00 78.19 533 ASN A C 1
ATOM 4200 O O . ASN A 1 533 ? -19.432 11.308 0.609 1.00 78.19 533 ASN A O 1
ATOM 4204 N N . GLY A 1 534 ? -18.891 12.868 2.126 1.00 71.00 534 GLY A N 1
ATOM 4205 C CA . GLY A 1 534 ? -20.145 13.625 1.983 1.00 71.00 534 GLY A CA 1
ATOM 4206 C C . GLY A 1 534 ? -21.365 12.902 2.560 1.00 71.00 534 GLY A C 1
ATOM 4207 O O . GLY A 1 534 ? -22.378 12.734 1.891 1.00 71.00 534 GLY A O 1
ATOM 4208 N N . VAL A 1 535 ? -21.250 12.414 3.796 1.00 87.50 535 VAL A N 1
ATOM 4209 C CA . VAL A 1 535 ? -22.387 11.856 4.543 1.00 87.50 535 VAL A CA 1
ATOM 4210 C C . VAL A 1 535 ? -23.179 12.962 5.223 1.00 87.50 535 VAL A C 1
ATOM 4212 O O . VAL A 1 535 ? -22.607 13.947 5.683 1.00 87.50 535 VAL A O 1
ATOM 4215 N N . ARG A 1 536 ? -24.495 12.773 5.324 1.00 91.38 536 ARG A N 1
ATOM 4216 C CA . ARG A 1 536 ? -25.404 13.743 5.937 1.00 91.38 536 ARG A CA 1
ATOM 4217 C C . ARG A 1 536 ? -25.615 13.469 7.421 1.00 91.38 536 ARG A C 1
ATOM 4219 O O . ARG A 1 536 ? -25.618 14.395 8.227 1.00 91.38 536 ARG A O 1
ATOM 4226 N N . GLU A 1 537 ? -25.820 12.202 7.775 1.00 94.19 537 GLU A N 1
ATOM 4227 C CA . GLU A 1 537 ? -26.143 11.786 9.143 1.00 94.19 537 GLU A CA 1
ATOM 4228 C C . GLU A 1 537 ? -25.343 10.538 9.521 1.00 94.19 537 GLU A C 1
ATOM 4230 O O . GLU A 1 537 ? -25.192 9.612 8.716 1.00 94.19 537 GLU A O 1
ATOM 4235 N N . MET A 1 538 ? -24.858 10.499 10.760 1.00 95.94 538 MET A N 1
ATOM 4236 C CA . MET A 1 538 ? -24.196 9.335 11.346 1.00 95.94 538 MET A CA 1
ATOM 4237 C C . MET A 1 538 ? -24.786 9.051 12.722 1.00 95.94 538 MET A C 1
ATOM 4239 O O . MET A 1 538 ? -24.874 9.942 13.564 1.00 95.94 538 MET A O 1
ATOM 4243 N N . THR A 1 539 ? -25.190 7.807 12.962 1.00 96.00 539 THR A N 1
ATOM 4244 C CA . THR A 1 539 ? -25.696 7.353 14.262 1.00 96.00 539 THR A CA 1
ATOM 4245 C C . THR A 1 539 ? -24.790 6.261 14.803 1.00 96.00 539 THR A C 1
ATOM 4247 O O . THR A 1 539 ? -24.694 5.182 14.222 1.00 96.00 539 THR A O 1
ATOM 4250 N N . PHE A 1 540 ? -24.101 6.558 15.897 1.00 96.38 540 PHE A N 1
ATOM 4251 C CA . PHE A 1 540 ? -23.233 5.630 16.607 1.00 96.38 540 PHE A CA 1
ATOM 4252 C C . PHE A 1 540 ? -24.010 4.959 17.732 1.00 96.38 540 PHE A C 1
ATOM 4254 O O . PHE A 1 540 ? -24.834 5.593 18.392 1.00 96.38 540 PHE A O 1
ATOM 4261 N N . PHE A 1 541 ? -23.708 3.691 17.967 1.00 95.56 541 PHE A N 1
ATOM 4262 C CA . PHE A 1 541 ? -24.314 2.894 19.021 1.00 95.56 541 PHE A CA 1
ATOM 4263 C C . PHE A 1 541 ? -23.241 2.468 20.019 1.00 95.56 541 PHE A C 1
ATOM 4265 O O . PHE A 1 541 ? -22.149 2.052 19.625 1.00 95.56 541 PHE A O 1
ATOM 4272 N N . VAL A 1 542 ? -23.552 2.589 21.303 1.00 94.50 542 VAL A N 1
ATOM 4273 C CA . VAL A 1 542 ? -22.706 2.165 22.426 1.00 94.50 542 VAL A CA 1
ATOM 4274 C C . VAL A 1 542 ? -23.563 1.406 23.430 1.00 94.50 542 VAL A C 1
ATOM 4276 O O . VAL A 1 542 ? -24.769 1.627 23.491 1.00 94.50 542 VAL A O 1
ATOM 4279 N N . SER A 1 543 ? -22.948 0.518 24.200 1.00 91.69 543 SER A N 1
ATOM 4280 C CA . SER A 1 543 ? -23.615 -0.376 25.142 1.00 91.69 543 SER A CA 1
ATOM 4281 C C . SER A 1 543 ? -22.926 -0.359 26.500 1.00 91.69 543 SER A C 1
ATOM 4283 O O . SER A 1 543 ? -21.694 -0.295 26.590 1.00 91.69 543 SER A O 1
ATOM 4285 N N . ASP A 1 544 ? -23.726 -0.436 27.559 1.00 88.12 544 ASP A N 1
ATOM 4286 C CA . ASP A 1 544 ? -23.261 -0.608 28.933 1.00 88.12 544 ASP A CA 1
ATOM 4287 C C . ASP A 1 544 ? -23.021 -2.080 29.328 1.00 88.12 544 ASP A C 1
ATOM 4289 O O . ASP A 1 544 ? -22.495 -2.332 30.410 1.00 88.12 544 ASP A O 1
ATOM 4293 N N . GLU A 1 545 ? -23.311 -3.045 28.445 1.00 83.62 545 GLU A N 1
ATOM 4294 C CA . GLU A 1 545 ? -23.235 -4.491 28.723 1.00 83.62 545 GLU A CA 1
ATOM 4295 C C . GLU A 1 545 ? -21.811 -4.973 29.082 1.00 83.62 545 GLU A C 1
ATOM 4297 O O . GLU A 1 545 ? -21.646 -5.868 29.907 1.00 83.62 545 GLU A O 1
ATOM 4302 N N . ASN A 1 546 ? -20.763 -4.344 28.530 1.00 73.62 546 ASN A N 1
ATOM 4303 C CA . ASN A 1 546 ? -19.357 -4.665 28.842 1.00 73.62 546 ASN A CA 1
ATOM 4304 C C . ASN A 1 546 ? -18.826 -3.905 30.084 1.00 73.62 546 ASN A C 1
ATOM 4306 O O . ASN A 1 546 ? -17.701 -4.113 30.529 1.00 73.62 546 ASN A O 1
ATOM 4310 N N . GLY A 1 547 ? -19.584 -2.950 30.633 1.00 66.31 547 GLY A N 1
ATOM 4311 C CA . GLY A 1 547 ? -19.151 -2.118 31.763 1.00 66.31 547 GLY A CA 1
ATOM 4312 C C . GLY A 1 547 ? -17.980 -1.155 31.482 1.00 66.31 547 GLY A C 1
ATOM 4313 O O . GLY A 1 547 ? -17.689 -0.302 32.323 1.00 66.31 547 GLY A O 1
ATOM 4314 N N . ASP A 1 548 ? -17.311 -1.225 30.321 1.00 75.06 548 ASP A N 1
ATOM 4315 C CA . ASP A 1 548 ? -16.252 -0.281 29.942 1.00 75.06 548 ASP A CA 1
ATOM 4316 C C . ASP A 1 548 ? -16.825 1.058 29.481 1.00 75.06 548 ASP A C 1
ATOM 4318 O O . ASP A 1 548 ? -17.137 1.273 28.311 1.00 75.06 548 ASP A O 1
ATOM 4322 N N . CYS A 1 549 ? -16.942 1.973 30.440 1.00 77.94 549 CYS A N 1
ATOM 4323 C CA . CYS A 1 549 ? -17.487 3.306 30.244 1.00 77.94 549 CYS A CA 1
ATOM 4324 C C . CYS A 1 549 ? -16.404 4.362 30.523 1.00 77.94 549 CYS A C 1
ATOM 4326 O O . CYS A 1 549 ? -16.056 4.643 31.672 1.00 77.94 549 CYS A O 1
ATOM 4328 N N . ALA A 1 550 ? -15.837 4.925 29.455 1.00 79.31 550 ALA A N 1
ATOM 4329 C CA . ALA A 1 550 ? -14.862 6.014 29.475 1.00 79.31 550 ALA A CA 1
ATOM 4330 C C . ALA A 1 550 ? -15.326 7.118 28.511 1.00 79.31 550 ALA A C 1
ATOM 4332 O O . ALA A 1 550 ? -14.724 7.366 27.467 1.00 79.31 550 ALA A O 1
ATOM 4333 N N . ILE A 1 551 ? -16.434 7.770 28.869 1.00 83.06 551 ILE A N 1
ATOM 4334 C CA . ILE A 1 551 ? -17.144 8.753 28.029 1.00 83.06 551 ILE A CA 1
ATOM 4335 C C . ILE A 1 551 ? -16.238 9.925 27.622 1.00 83.06 551 ILE A C 1
ATOM 4337 O O . ILE A 1 551 ? -16.377 10.467 26.527 1.00 83.06 551 ILE A O 1
ATOM 4341 N N . SER A 1 552 ? -15.255 10.277 28.453 1.00 73.81 552 SER A N 1
ATOM 4342 C CA . SER A 1 552 ? -14.234 11.283 28.144 1.00 73.81 552 SER A CA 1
ATOM 4343 C C . SER A 1 552 ? -13.408 10.954 26.892 1.00 73.81 552 SER A C 1
ATOM 4345 O O . SER A 1 552 ? -12.992 11.857 26.167 1.00 73.81 552 SER A O 1
ATOM 4347 N N . GLU A 1 553 ? -13.235 9.674 26.547 1.00 79.75 553 GLU A N 1
ATOM 4348 C CA . GLU A 1 553 ? -12.587 9.252 25.297 1.00 79.75 553 GLU A CA 1
ATOM 4349 C C . GLU A 1 553 ? -13.478 9.453 24.060 1.00 79.75 553 GLU A C 1
ATOM 4351 O O . GLU A 1 553 ? -12.994 9.337 22.935 1.00 79.75 553 GLU A O 1
ATOM 4356 N N . TRP A 1 554 ? -14.756 9.783 24.226 1.00 88.44 554 TRP A N 1
ATOM 4357 C CA . TRP A 1 554 ? -15.654 10.170 23.135 1.00 88.44 554 TRP A CA 1
ATOM 4358 C C . TRP A 1 554 ? -15.846 11.686 23.051 1.00 88.44 554 TRP A C 1
ATOM 4360 O O . TRP A 1 554 ? -16.127 12.198 21.972 1.00 88.44 554 TRP A O 1
ATOM 4370 N N . THR A 1 555 ? -15.650 12.423 24.145 1.00 81.56 555 THR A N 1
ATOM 4371 C CA 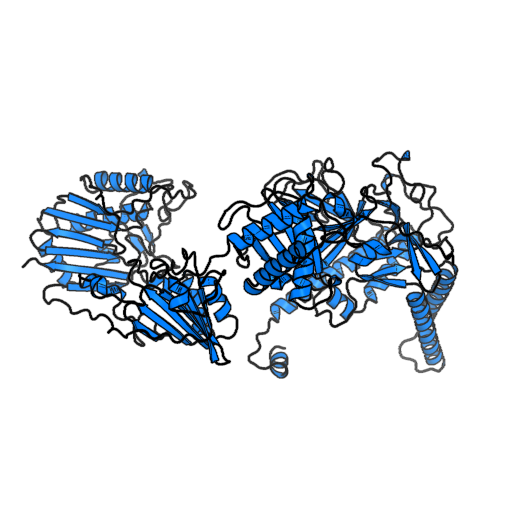. THR A 1 555 ? -15.765 13.891 24.150 1.00 81.56 555 THR A CA 1
ATOM 4372 C C . THR A 1 555 ? -14.442 14.598 23.842 1.00 81.56 555 THR A C 1
ATOM 4374 O O . THR A 1 555 ? -14.450 15.664 23.224 1.00 81.56 555 THR A O 1
ATOM 4377 N N . SER A 1 556 ? -13.295 14.021 24.215 1.00 75.75 556 SER A N 1
ATOM 4378 C CA . SER A 1 556 ? -11.983 14.665 24.069 1.00 75.75 556 SER A CA 1
ATOM 4379 C C . SER A 1 556 ? -11.501 14.750 22.616 1.00 75.75 556 SER A C 1
ATOM 4381 O O . SER A 1 556 ? -11.404 13.749 21.910 1.00 75.75 556 SER A O 1
ATOM 4383 N N . ARG A 1 557 ? -11.039 15.929 22.176 1.00 76.94 557 ARG A N 1
ATOM 4384 C CA . ARG A 1 557 ? -10.391 16.103 20.856 1.00 76.94 557 ARG A CA 1
ATOM 4385 C C . ARG A 1 557 ? -9.029 15.403 20.732 1.00 76.94 557 ARG A C 1
ATOM 4387 O O . ARG A 1 557 ? -8.456 15.393 19.644 1.00 76.94 557 ARG A O 1
ATOM 4394 N N . ASN A 1 558 ? -8.502 14.808 21.801 1.00 68.56 558 ASN A N 1
ATOM 4395 C CA . ASN A 1 558 ? -7.218 14.104 21.770 1.00 68.56 558 ASN A CA 1
ATOM 4396 C C . ASN A 1 558 ? -7.375 12.589 21.565 1.00 68.56 558 ASN A C 1
ATOM 4398 O O . ASN A 1 558 ? -6.469 11.942 21.021 1.00 68.56 558 ASN A O 1
ATOM 4402 N N . SER A 1 559 ? -8.540 12.025 21.882 1.00 77.75 559 SER A N 1
ATOM 4403 C CA . SER A 1 559 ? -8.844 10.614 21.637 1.00 77.75 559 SER A CA 1
ATOM 4404 C C . SER A 1 559 ? -9.185 10.341 20.163 1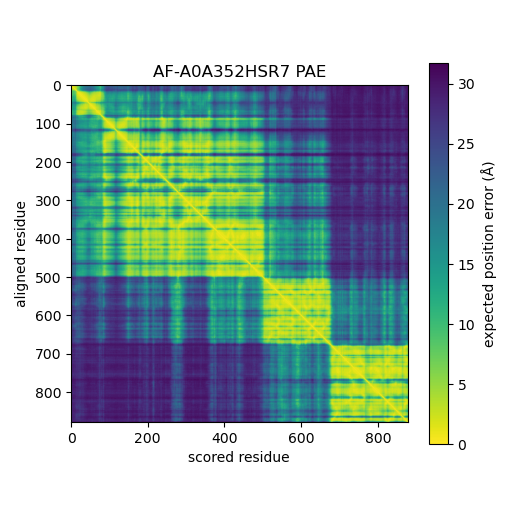.00 77.75 559 SER A C 1
ATOM 4406 O O . SER A 1 559 ? -9.492 11.250 19.391 1.00 77.75 559 SER A O 1
ATOM 4408 N N . GLU A 1 560 ? -9.104 9.076 19.733 1.00 83.56 560 GLU A N 1
ATOM 4409 C CA . GLU A 1 560 ? -9.474 8.693 18.360 1.00 83.56 560 GLU A CA 1
ATOM 4410 C C . GLU A 1 560 ? -10.966 8.944 18.087 1.00 83.56 560 GLU A C 1
ATOM 4412 O O . GLU A 1 560 ? -11.304 9.554 17.071 1.00 83.56 560 GLU A O 1
ATOM 4417 N N . MET A 1 561 ? -11.840 8.505 19.001 1.00 91.25 561 MET A N 1
ATOM 4418 C CA . MET A 1 561 ? -13.292 8.624 18.843 1.00 91.25 561 MET A CA 1
ATOM 4419 C C . MET A 1 561 ? -13.766 10.069 18.951 1.00 91.25 561 MET A C 1
ATOM 4421 O O . MET A 1 561 ? -14.549 10.509 18.112 1.00 91.25 561 MET A O 1
ATOM 4425 N N . GLY A 1 562 ? -13.233 10.847 19.894 1.00 86.75 562 GLY A N 1
ATOM 4426 C CA . GLY A 1 562 ? -13.571 12.261 19.977 1.00 86.75 562 GLY A CA 1
ATOM 4427 C C . GLY A 1 562 ? -13.101 13.033 18.745 1.00 86.75 562 GLY A C 1
ATOM 4428 O O . GLY A 1 562 ? -13.888 13.780 18.170 1.00 86.75 562 GLY A O 1
ATOM 4429 N N . ARG A 1 563 ? -11.889 12.784 18.217 1.00 87.69 563 ARG A N 1
ATOM 4430 C CA . ARG A 1 563 ? -11.472 13.369 16.920 1.00 87.69 563 ARG A CA 1
ATOM 4431 C C . ARG A 1 563 ? -12.423 13.024 15.784 1.00 87.69 563 ARG A C 1
ATOM 4433 O O . ARG A 1 563 ? -12.693 13.885 14.953 1.00 87.69 563 ARG A O 1
ATOM 4440 N N . LEU A 1 564 ? -12.894 11.781 15.722 1.00 90.69 564 LEU A N 1
ATOM 4441 C CA . LEU A 1 564 ? -13.845 11.344 14.705 1.00 90.69 564 LEU A CA 1
ATOM 4442 C C . LEU A 1 564 ? -15.175 12.105 14.814 1.00 90.69 564 LEU A C 1
ATOM 4444 O O . LEU A 1 564 ? -15.635 12.631 13.802 1.00 90.69 564 LEU A O 1
ATOM 4448 N N . LEU A 1 565 ? -15.753 12.198 16.017 1.00 91.88 565 LEU A N 1
ATOM 4449 C CA . LEU A 1 565 ? -17.007 12.919 16.257 1.00 91.88 565 LEU A CA 1
ATOM 4450 C C . LEU A 1 565 ? -16.870 14.413 15.955 1.00 91.88 565 LEU A C 1
ATOM 4452 O O . LEU A 1 565 ? -17.643 14.949 15.165 1.00 91.88 565 LEU A O 1
ATOM 4456 N N . HIS A 1 566 ? -15.845 15.068 16.508 1.00 87.38 566 HIS A N 1
ATOM 4457 C CA . HIS A 1 566 ? -15.592 16.493 16.281 1.00 87.38 566 HIS A CA 1
ATOM 4458 C C . HIS A 1 566 ? -15.364 16.797 14.799 1.00 87.38 566 HIS A C 1
ATOM 4460 O O . HIS A 1 566 ? -15.929 17.749 14.286 1.00 87.38 566 HIS A O 1
ATOM 4466 N N . ASN A 1 567 ? -14.615 15.963 14.073 1.00 88.62 567 ASN A N 1
ATOM 4467 C CA . ASN A 1 567 ? -14.397 16.159 12.636 1.00 88.62 567 ASN A CA 1
ATOM 4468 C C . ASN A 1 567 ? -15.679 15.942 11.807 1.00 88.62 567 ASN A C 1
ATOM 4470 O O . ASN A 1 567 ? -15.859 16.591 10.780 1.00 88.62 567 ASN A O 1
ATOM 4474 N N . ALA A 1 568 ? -16.575 15.045 12.233 1.00 89.44 568 ALA A N 1
ATOM 4475 C CA . ALA A 1 568 ? -17.886 14.883 11.604 1.00 89.44 568 ALA A CA 1
ATOM 4476 C C . ALA A 1 568 ? -18.743 16.148 11.790 1.00 89.44 568 ALA A C 1
ATOM 4478 O O . ALA A 1 568 ? -19.250 16.697 10.810 1.00 89.44 568 ALA A O 1
ATOM 4479 N N . VAL A 1 569 ? -18.823 16.651 13.025 1.00 89.06 569 VAL A N 1
ATOM 4480 C CA . VAL A 1 569 ? -19.541 17.888 13.372 1.00 89.06 569 VAL A CA 1
ATOM 4481 C C . VAL A 1 569 ? -18.947 19.103 12.651 1.00 89.06 569 VAL A C 1
ATOM 4483 O O . VAL A 1 569 ? -19.686 19.855 12.021 1.00 89.06 569 VAL A O 1
ATOM 4486 N N . ASP A 1 570 ? -17.618 19.261 12.659 1.00 87.69 570 ASP A N 1
ATOM 4487 C CA . ASP A 1 570 ? -16.898 20.369 12.008 1.00 87.69 570 ASP A CA 1
ATOM 4488 C C . ASP A 1 570 ? -17.153 20.392 10.479 1.00 87.69 570 ASP A C 1
ATOM 4490 O O . ASP A 1 570 ? -17.084 21.445 9.843 1.00 87.69 570 ASP A O 1
ATOM 4494 N N . LYS A 1 571 ? -17.491 19.239 9.879 1.00 87.25 571 LYS A N 1
ATOM 4495 C CA . LYS A 1 571 ? -17.883 19.095 8.464 1.00 87.25 571 LYS A CA 1
ATOM 4496 C C . LYS A 1 571 ? -19.390 19.203 8.207 1.00 87.25 571 LYS A C 1
ATOM 4498 O O . LYS A 1 571 ? -19.814 19.055 7.062 1.00 87.25 571 LYS A O 1
ATOM 4503 N N . GLY A 1 572 ? -20.193 19.466 9.236 1.00 88.31 572 GLY A N 1
ATOM 4504 C CA . GLY A 1 572 ? -21.643 19.630 9.130 1.00 88.31 572 GLY A CA 1
ATOM 4505 C C . GLY A 1 572 ? -22.443 18.324 9.087 1.00 88.31 572 GLY A C 1
ATOM 4506 O O . GLY A 1 572 ? -23.610 18.352 8.699 1.00 88.31 572 GLY A O 1
ATOM 4507 N N . VAL A 1 573 ? -21.851 17.189 9.472 1.00 92.06 573 VAL A N 1
ATOM 4508 C CA . VAL A 1 573 ? -22.565 15.908 9.591 1.00 92.06 573 VAL A CA 1
ATOM 4509 C C . VAL A 1 573 ? -23.416 15.920 10.863 1.00 92.06 573 VAL A C 1
ATOM 4511 O O . VAL A 1 573 ? -22.907 16.215 11.944 1.00 92.06 573 VAL A O 1
ATOM 4514 N N . ALA A 1 574 ? -24.696 15.553 10.770 1.00 93.31 574 ALA A N 1
ATOM 4515 C CA . ALA A 1 574 ? -25.545 15.398 11.950 1.00 93.31 574 ALA A CA 1
ATOM 4516 C C . ALA A 1 574 ? -25.202 14.093 12.687 1.00 93.31 574 ALA A C 1
ATOM 4518 O O . ALA A 1 574 ? -25.404 12.997 12.156 1.00 93.31 574 ALA A O 1
ATOM 4519 N N . VAL A 1 575 ? -24.686 14.209 13.911 1.00 94.88 575 VAL A N 1
ATOM 4520 C CA . VAL A 1 575 ? -24.222 13.067 14.707 1.00 94.88 575 VAL A CA 1
ATOM 4521 C C . VAL A 1 575 ? -25.223 12.721 15.808 1.00 94.88 575 VAL A C 1
ATOM 4523 O O . VAL A 1 575 ? -25.642 13.582 16.584 1.00 94.88 575 VAL A O 1
ATOM 4526 N N . THR A 1 576 ? -25.591 11.442 15.889 1.00 95.38 576 THR A N 1
ATOM 4527 C CA . THR A 1 576 ? -26.440 10.878 16.948 1.00 95.38 576 THR A CA 1
ATOM 4528 C C . THR A 1 576 ? -25.701 9.772 17.704 1.00 95.38 576 THR A C 1
ATOM 4530 O O . THR A 1 576 ? -25.023 8.951 17.089 1.00 95.38 576 THR A O 1
ATOM 4533 N N . LEU A 1 577 ? -25.839 9.736 19.028 1.00 95.38 577 LEU A N 1
ATOM 4534 C CA . LEU A 1 577 ? -25.341 8.692 19.921 1.00 95.38 577 LEU A CA 1
ATOM 4535 C C . LEU A 1 577 ? -26.539 7.967 20.538 1.00 95.38 577 LEU A C 1
ATOM 4537 O O . LEU A 1 577 ? -27.276 8.550 21.331 1.00 95.38 577 LEU A O 1
ATOM 4541 N N . ASN A 1 578 ? -26.728 6.703 20.182 1.00 95.19 578 ASN A N 1
ATOM 4542 C CA . ASN A 1 578 ? -27.705 5.831 20.820 1.00 95.19 578 ASN A CA 1
ATOM 4543 C C . ASN A 1 578 ? -26.994 4.983 21.881 1.00 95.19 578 ASN A C 1
ATOM 4545 O O . ASN A 1 578 ? -26.131 4.164 21.560 1.00 95.19 578 ASN A O 1
ATOM 4549 N N . VAL A 1 579 ? -27.352 5.203 23.142 1.00 94.50 579 VAL A N 1
ATOM 4550 C CA . VAL A 1 579 ? -26.802 4.505 24.304 1.00 94.50 579 VAL A CA 1
ATOM 4551 C C . VAL A 1 579 ? -27.762 3.387 24.688 1.00 94.50 579 VAL A C 1
ATOM 4553 O O . VAL A 1 579 ? -28.850 3.650 25.199 1.00 94.50 579 VAL A O 1
ATOM 4556 N N . GLU A 1 580 ? -27.371 2.147 24.419 1.00 94.06 580 GLU A N 1
ATOM 4557 C CA . GLU A 1 580 ? -28.021 0.972 24.987 1.00 94.06 580 GLU A CA 1
ATOM 4558 C C . GLU A 1 580 ? -27.729 0.929 26.486 1.00 94.06 580 GLU A C 1
ATOM 4560 O O . GLU A 1 580 ? -26.570 0.858 26.902 1.00 94.06 580 GLU A O 1
ATOM 4565 N N . TYR A 1 581 ? -28.796 1.048 27.275 1.00 92.00 581 TYR A N 1
ATOM 4566 C CA . TYR A 1 581 ? -28.731 1.193 28.721 1.00 92.00 581 TYR A CA 1
ATOM 4567 C C . TYR A 1 581 ? -29.651 0.187 29.408 1.00 92.00 581 TYR A C 1
ATOM 4569 O O . TYR A 1 581 ? -30.852 0.134 29.124 1.00 92.00 581 TYR A O 1
ATOM 4577 N N . HIS A 1 582 ? -29.086 -0.566 30.348 1.00 90.06 582 HIS A N 1
ATOM 4578 C CA . HIS A 1 582 ? -29.756 -1.605 31.121 1.00 90.06 582 HIS A CA 1
ATOM 4579 C C . HIS A 1 582 ? -29.826 -1.179 32.595 1.00 90.06 582 HIS A C 1
ATOM 4581 O O . HIS A 1 582 ? -28.859 -1.360 33.342 1.00 90.06 582 HIS A O 1
ATOM 4587 N N . PRO A 1 583 ? -30.955 -0.608 33.065 1.00 86.19 583 PRO A N 1
ATOM 4588 C CA . PRO A 1 583 ? -31.096 -0.139 34.447 1.00 86.19 583 PRO A CA 1
ATOM 4589 C C . PRO A 1 583 ? -30.757 -1.196 35.512 1.00 86.19 583 PRO A C 1
ATOM 4591 O O . PRO A 1 583 ? -30.315 -0.851 36.608 1.00 86.19 583 PRO A O 1
ATOM 4594 N N . GLU A 1 584 ? -30.952 -2.477 35.202 1.00 84.56 584 GLU A N 1
ATOM 4595 C CA . GLU A 1 584 ? -30.640 -3.625 36.054 1.00 84.56 584 GLU A CA 1
ATOM 4596 C C . GLU A 1 584 ? -29.141 -3.839 36.310 1.00 84.56 584 GLU A C 1
ATOM 4598 O O . GLU A 1 584 ? -28.799 -4.461 37.317 1.00 84.56 584 GLU A O 1
ATOM 4603 N N . TYR A 1 585 ? -28.253 -3.319 35.455 1.00 82.06 585 TYR A N 1
ATOM 4604 C CA . TYR A 1 585 ? -26.800 -3.391 35.658 1.00 82.06 585 TYR A CA 1
ATOM 4605 C C . TYR A 1 585 ? -26.283 -2.300 36.603 1.00 82.06 585 TYR A C 1
ATOM 4607 O O . TYR A 1 585 ? -25.197 -2.441 37.160 1.00 82.06 585 TYR A O 1
ATOM 4615 N N . HIS A 1 586 ? -27.080 -1.257 36.860 1.00 81.75 586 HIS A N 1
ATOM 4616 C CA . HIS A 1 586 ? -26.698 -0.093 37.671 1.00 81.75 586 HIS A CA 1
ATOM 4617 C C . HIS A 1 586 ? -27.476 -0.058 38.988 1.00 81.75 586 HIS A C 1
ATOM 4619 O O . HIS A 1 586 ? -28.258 0.862 39.257 1.00 81.75 586 HIS A O 1
ATOM 4625 N N . THR A 1 587 ? -27.296 -1.098 39.809 1.00 73.88 587 THR A N 1
ATOM 4626 C CA . THR A 1 587 ? -28.015 -1.236 41.086 1.00 73.88 587 THR A CA 1
ATOM 4627 C C . THR A 1 587 ? -27.593 -0.202 42.127 1.00 73.88 587 THR A C 1
ATOM 4629 O O . THR A 1 587 ? -28.421 0.198 42.948 1.00 73.88 587 THR A O 1
ATOM 4632 N N . ASP A 1 588 ? -26.334 0.248 42.097 1.00 71.31 588 ASP A N 1
ATOM 4633 C CA . ASP A 1 588 ? -25.869 1.357 42.925 1.00 71.31 588 ASP A CA 1
ATOM 4634 C C . ASP A 1 588 ? -26.108 2.693 42.204 1.00 71.31 588 ASP A C 1
ATOM 4636 O O . ASP A 1 588 ? -25.753 2.879 41.043 1.00 71.31 588 ASP A O 1
ATOM 4640 N N . GLU A 1 589 ? -26.664 3.682 42.913 1.00 69.12 589 GLU A N 1
ATOM 4641 C CA . GLU A 1 589 ? -26.926 5.021 42.349 1.00 69.12 589 GLU A CA 1
ATOM 4642 C C . GLU A 1 589 ? -25.664 5.697 41.783 1.00 69.12 589 GLU A C 1
ATOM 4644 O O . GLU A 1 589 ? -25.747 6.530 40.883 1.00 69.12 589 GLU A O 1
ATOM 4649 N N . ALA A 1 590 ? -24.486 5.328 42.289 1.00 65.81 590 ALA A N 1
ATOM 4650 C CA . ALA A 1 590 ? -23.212 5.855 41.819 1.00 65.81 590 ALA A CA 1
ATOM 4651 C C . ALA A 1 590 ? -22.793 5.302 40.442 1.00 65.81 590 ALA A C 1
ATOM 4653 O O . ALA A 1 590 ? -21.996 5.944 39.757 1.00 65.81 590 ALA A O 1
ATOM 4654 N N . ASP A 1 591 ? -23.327 4.154 40.023 1.00 71.75 591 ASP A N 1
ATOM 4655 C CA . ASP A 1 591 ? -23.004 3.524 38.734 1.00 71.75 591 ASP A CA 1
ATOM 4656 C C . ASP A 1 591 ? -23.766 4.193 37.584 1.00 71.75 591 ASP A C 1
ATOM 4658 O O . ASP A 1 591 ? -23.316 4.194 36.441 1.00 71.75 591 ASP A O 1
ATOM 4662 N N . LYS A 1 592 ? -24.861 4.891 37.912 1.00 78.94 592 LYS A N 1
ATOM 4663 C CA . LYS A 1 592 ? -25.644 5.708 36.976 1.00 78.94 592 LYS A CA 1
ATOM 4664 C C . LYS A 1 592 ? -24.935 7.006 36.581 1.00 78.94 592 LYS A C 1
ATOM 4666 O O . LYS A 1 592 ? -25.178 7.516 35.492 1.00 78.94 592 LYS A O 1
ATOM 4671 N N . LEU A 1 593 ? -24.051 7.540 37.434 1.00 76.50 593 LEU A N 1
ATOM 4672 C CA . LEU A 1 593 ? -23.426 8.866 37.276 1.00 76.50 593 LEU A CA 1
ATOM 4673 C C . LEU A 1 593 ? -22.766 9.129 35.907 1.00 76.50 593 LEU A C 1
ATOM 4675 O O . LEU A 1 593 ? -22.920 10.241 35.398 1.00 76.50 593 LEU A O 1
ATOM 4679 N N . PRO A 1 594 ? -22.053 8.177 35.269 1.00 78.94 594 PRO A N 1
ATOM 4680 C CA . PRO A 1 594 ? -21.484 8.406 33.943 1.00 78.94 594 PRO A CA 1
ATOM 4681 C C . PRO A 1 594 ? -22.548 8.763 32.897 1.00 78.94 594 PRO A C 1
ATOM 4683 O O . PRO A 1 594 ? -22.290 9.610 32.042 1.00 78.94 594 PRO A O 1
ATOM 4686 N N . PHE A 1 595 ? -23.741 8.180 33.013 1.00 84.19 595 PHE A N 1
ATOM 4687 C CA . PHE A 1 595 ? -24.843 8.299 32.060 1.00 84.19 595 PHE A CA 1
ATOM 4688 C C . PHE A 1 595 ? -25.805 9.456 32.362 1.00 84.19 595 PHE A C 1
ATOM 4690 O O . PHE A 1 595 ? -26.685 9.737 31.558 1.00 84.19 595 PHE A O 1
ATOM 4697 N N . VAL A 1 596 ? -25.636 10.148 33.490 1.00 82.56 596 VAL A N 1
ATOM 4698 C CA . VAL A 1 596 ? -26.430 11.336 33.831 1.00 82.56 596 VAL A CA 1
ATOM 4699 C C . VAL A 1 596 ? -25.875 12.562 33.098 1.00 82.56 596 VAL A C 1
ATOM 4701 O O . VAL A 1 596 ? -24.664 12.814 33.124 1.00 82.56 596 VAL A O 1
ATOM 4704 N N . GLY A 1 597 ? -26.759 13.362 32.496 1.00 81.31 597 GLY A N 1
ATOM 4705 C CA . GLY A 1 597 ? -26.397 14.622 31.840 1.00 81.31 597 GLY A CA 1
ATOM 4706 C C . GLY A 1 597 ? -25.684 14.406 30.507 1.00 81.31 597 GLY A C 1
ATOM 4707 O O . GLY A 1 597 ? -24.824 15.204 30.120 1.00 81.31 597 GLY A O 1
ATOM 4708 N N . LEU A 1 598 ? -25.985 13.297 29.823 1.00 84.44 598 LEU A N 1
ATOM 4709 C CA . LEU A 1 598 ? -25.491 13.078 28.464 1.00 84.44 598 LEU A CA 1
ATOM 4710 C C . LEU A 1 598 ? -26.330 13.833 27.437 1.00 84.44 598 LEU A C 1
ATOM 4712 O O . LEU A 1 598 ? -25.795 14.220 26.399 1.00 84.44 598 LEU A O 1
ATOM 4716 N N . THR A 1 599 ? -27.614 14.046 27.727 1.00 79.75 599 THR A N 1
ATOM 4717 C CA . THR A 1 599 ? -28.526 14.765 26.837 1.00 79.75 599 THR A CA 1
ATOM 4718 C C . THR A 1 599 ? -28.537 16.274 27.116 1.00 79.75 599 THR A C 1
ATOM 4720 O O . THR A 1 599 ? -28.169 16.737 28.197 1.00 79.75 599 THR A O 1
ATOM 4723 N N . GLY A 1 600 ? -28.985 17.057 26.129 1.00 69.50 600 GLY A N 1
ATOM 4724 C CA . GLY A 1 600 ? -29.193 18.504 26.258 1.00 69.50 600 GLY A CA 1
ATOM 4725 C C . GLY A 1 600 ? -27.991 19.374 25.866 1.00 69.50 600 GLY A C 1
ATOM 4726 O O . GLY A 1 600 ? -26.869 18.900 25.730 1.00 69.50 600 GLY A O 1
ATOM 4727 N N . GLN A 1 601 ? -28.243 20.677 25.678 1.00 61.56 601 GLN A N 1
ATOM 4728 C CA . GLN A 1 601 ? -27.226 21.648 25.233 1.00 61.56 601 GLN A CA 1
ATOM 4729 C C . GLN A 1 601 ? -26.113 21.892 26.261 1.00 61.56 601 GLN A C 1
ATOM 4731 O O . GLN A 1 601 ? -25.002 22.232 25.873 1.00 61.56 601 GLN A O 1
ATOM 4736 N N . ASP A 1 602 ? -26.401 21.687 27.548 1.00 66.75 602 ASP A N 1
ATOM 4737 C CA . ASP A 1 602 ? -25.423 21.772 28.641 1.00 66.75 602 ASP A CA 1
ATOM 4738 C C . ASP A 1 602 ? -24.849 20.386 29.019 1.00 66.75 602 ASP A C 1
ATOM 4740 O O . ASP A 1 602 ? -24.167 20.244 30.035 1.00 66.75 602 ASP A O 1
ATOM 4744 N N . GLY A 1 603 ? -25.170 19.346 28.237 1.00 72.75 603 GLY A N 1
ATOM 4745 C CA . GLY A 1 603 ? -24.722 17.972 28.456 1.00 72.75 603 GLY A CA 1
ATOM 4746 C C . GLY A 1 603 ? -23.296 17.716 27.961 1.00 72.75 603 GLY A C 1
ATOM 4747 O O . GLY A 1 603 ? -22.646 18.576 27.367 1.00 72.75 603 GLY A O 1
ATOM 4748 N N . LYS A 1 604 ? -22.794 16.492 28.168 1.00 79.44 604 LYS A N 1
ATOM 4749 C CA . LYS A 1 604 ? -21.417 16.113 27.769 1.00 79.44 604 LYS A CA 1
ATOM 4750 C C . LYS A 1 604 ? -21.178 16.124 26.248 1.00 79.44 604 LYS A C 1
ATOM 4752 O O . LYS A 1 604 ? -20.025 16.166 25.826 1.00 79.44 604 LYS A O 1
ATOM 4757 N N . PHE A 1 605 ? -22.240 16.088 25.439 1.00 83.94 605 PHE A N 1
ATOM 4758 C CA . PHE A 1 605 ? -22.185 16.082 23.973 1.00 83.94 605 PHE A CA 1
ATOM 4759 C C . PHE A 1 605 ? -23.054 17.202 23.367 1.00 83.94 605 PHE A C 1
ATOM 4761 O O . PHE A 1 605 ? -24.072 16.911 22.742 1.00 83.94 605 PHE A O 1
ATOM 4768 N N . PRO A 1 606 ? -22.675 18.483 23.525 1.00 77.81 606 PRO A N 1
ATOM 4769 C CA . PRO A 1 606 ? -23.529 19.620 23.161 1.00 77.81 606 PRO A CA 1
ATOM 4770 C C . PRO A 1 606 ? -23.836 19.708 21.655 1.00 77.81 606 PRO A C 1
ATOM 4772 O O . PRO A 1 606 ? -24.899 20.190 21.268 1.00 77.81 606 PRO A O 1
ATOM 4775 N N . ASP A 1 607 ? -22.926 19.208 20.812 1.00 85.62 607 ASP A N 1
ATOM 4776 C CA . ASP A 1 607 ? -23.039 19.246 19.349 1.00 85.62 607 ASP A CA 1
ATOM 4777 C C . ASP A 1 607 ? -23.607 17.948 18.739 1.00 85.62 607 ASP A C 1
ATOM 4779 O O . ASP A 1 607 ? -23.647 17.792 17.517 1.00 85.62 607 ASP A O 1
ATOM 4783 N N . CYS A 1 608 ? -24.025 16.987 19.570 1.00 89.31 608 CYS A N 1
ATOM 4784 C CA . CYS A 1 608 ? -24.599 15.714 19.130 1.00 89.31 608 CYS A CA 1
ATOM 4785 C C . CYS A 1 608 ? -26.006 15.520 19.708 1.00 89.31 608 CYS A C 1
ATOM 4787 O O . CYS A 1 608 ? -26.359 16.056 20.754 1.00 89.31 608 CYS A O 1
ATOM 4789 N N . THR A 1 609 ? -26.813 14.690 19.050 1.00 92.12 609 THR A N 1
ATOM 4790 C CA . THR A 1 609 ? -28.063 14.192 19.646 1.00 92.12 609 THR A CA 1
ATOM 4791 C C . THR A 1 609 ? -27.765 12.919 20.430 1.00 92.12 609 THR A C 1
ATOM 4793 O O . THR A 1 609 ? -27.170 12.004 19.874 1.00 92.12 609 THR A O 1
ATOM 4796 N N . VAL A 1 610 ? -28.173 12.827 21.695 1.00 93.06 610 VAL A N 1
ATOM 4797 C CA . VAL A 1 610 ? -27.992 11.612 22.508 1.00 93.06 610 VAL A CA 1
ATOM 4798 C C . VAL A 1 610 ? -29.353 11.028 22.864 1.00 93.06 610 VAL A C 1
ATOM 4800 O O . VAL A 1 610 ? -30.206 11.747 23.379 1.00 93.06 610 VAL A O 1
ATOM 4803 N N . ASN A 1 611 ? -29.544 9.733 22.609 1.00 94.19 611 ASN A N 1
ATOM 4804 C CA . ASN A 1 611 ? -30.752 8.993 22.967 1.00 94.19 611 ASN A CA 1
ATOM 4805 C C . ASN A 1 611 ? -30.395 7.766 23.804 1.00 94.19 611 ASN A C 1
ATOM 4807 O O . ASN A 1 611 ? -29.389 7.107 23.545 1.00 94.19 611 ASN A O 1
ATOM 4811 N N . PHE A 1 612 ? -31.267 7.414 24.743 1.00 93.56 612 PHE A N 1
ATOM 4812 C CA . PHE A 1 612 ? -31.195 6.156 25.477 1.00 93.56 612 PHE A CA 1
ATOM 4813 C C . PHE A 1 612 ? -32.149 5.139 24.853 1.00 93.56 612 PHE A C 1
ATOM 4815 O O . PHE A 1 612 ? -33.315 5.438 24.573 1.00 93.56 612 PHE A O 1
ATOM 4822 N N . ILE A 1 613 ? -31.636 3.940 24.600 1.00 94.69 613 ILE A N 1
ATOM 4823 C CA . ILE A 1 613 ? -32.375 2.833 23.996 1.00 94.69 613 ILE A CA 1
ATOM 4824 C C . ILE A 1 613 ? -32.277 1.590 24.884 1.00 94.69 613 ILE A C 1
ATOM 4826 O O . ILE A 1 613 ? -31.327 1.428 25.646 1.00 94.69 613 ILE A O 1
ATOM 4830 N N . GLY A 1 614 ? -33.284 0.725 24.794 1.00 90.56 614 GLY A N 1
ATOM 4831 C CA . GLY A 1 614 ? -33.275 -0.585 25.446 1.00 90.56 614 GLY A CA 1
ATOM 4832 C C . GLY A 1 614 ? -32.400 -1.593 24.700 1.00 90.56 614 GLY A C 1
ATOM 4833 O O . GLY A 1 614 ? -31.784 -1.251 23.690 1.00 90.56 614 GLY A O 1
ATOM 4834 N N . ASP A 1 615 ? -32.399 -2.838 25.182 1.00 90.06 615 ASP A N 1
ATOM 4835 C CA . ASP A 1 615 ? -31.605 -3.932 24.611 1.00 90.06 615 ASP A CA 1
ATOM 4836 C C . ASP A 1 615 ? -31.847 -4.087 23.095 1.00 90.06 615 ASP A C 1
ATOM 4838 O O . ASP A 1 615 ? -32.966 -4.319 22.624 1.00 90.06 615 ASP A O 1
ATOM 4842 N N . MET A 1 616 ? -30.768 -3.960 22.326 1.00 90.81 616 MET A N 1
ATOM 4843 C CA . MET A 1 616 ? -30.689 -4.175 20.884 1.00 90.81 616 MET A CA 1
ATOM 4844 C C . MET A 1 616 ? -30.796 -5.665 20.512 1.00 90.81 616 MET A C 1
ATOM 4846 O O . MET A 1 616 ? -30.964 -5.998 19.336 1.00 90.81 616 MET A O 1
ATOM 4850 N N . GLY A 1 617 ? -30.717 -6.569 21.492 1.00 87.69 617 GLY A N 1
ATOM 4851 C CA . GLY A 1 617 ? -30.815 -8.013 21.330 1.00 87.69 617 GLY A CA 1
ATOM 4852 C C . GLY A 1 617 ? -29.503 -8.661 20.885 1.00 87.69 617 GLY A C 1
ATOM 4853 O O . GLY A 1 617 ? -28.406 -8.190 21.177 1.00 87.69 617 GLY A O 1
ATOM 4854 N N . ASP A 1 618 ? -29.602 -9.785 20.171 1.00 86.81 618 ASP A N 1
ATOM 4855 C CA . ASP A 1 618 ? -28.423 -10.568 19.768 1.00 86.81 618 ASP A CA 1
ATOM 4856 C C . ASP A 1 618 ? -27.633 -9.956 18.600 1.00 86.81 618 ASP A C 1
ATOM 4858 O O . ASP A 1 618 ? -26.484 -10.335 18.385 1.00 86.81 618 ASP A O 1
ATOM 4862 N N . LEU A 1 619 ? -28.237 -9.041 17.833 1.00 89.69 619 LEU A N 1
ATOM 4863 C CA . LEU A 1 619 ? -27.582 -8.334 16.732 1.00 89.69 619 LEU A CA 1
ATOM 4864 C C . LEU A 1 619 ? -27.413 -6.870 17.102 1.00 89.69 619 LEU A C 1
ATOM 4866 O O . LEU A 1 619 ? -28.306 -6.046 16.889 1.00 89.69 619 LEU A O 1
ATOM 4870 N N . LYS A 1 620 ? -26.244 -6.551 17.642 1.00 91.31 620 LYS A N 1
ATOM 4871 C CA . LYS A 1 620 ? -25.933 -5.208 18.094 1.00 91.31 620 LYS A CA 1
ATOM 4872 C C . LYS A 1 620 ? -25.548 -4.340 16.900 1.00 91.31 620 LYS A C 1
ATOM 4874 O O . LYS A 1 620 ? -24.622 -4.646 16.141 1.00 91.31 620 LYS A O 1
ATOM 4879 N N . THR A 1 621 ? -26.274 -3.246 16.714 1.00 93.94 621 THR A N 1
ATOM 4880 C CA . THR A 1 621 ? -25.905 -2.232 15.726 1.00 93.94 621 THR A CA 1
ATOM 4881 C C . THR A 1 621 ? -24.702 -1.465 16.233 1.00 93.94 621 THR A C 1
ATOM 4883 O O . THR A 1 621 ? -24.624 -1.164 17.416 1.00 93.94 621 THR A O 1
ATOM 4886 N N . MET A 1 622 ? -23.766 -1.153 15.342 1.00 95.31 622 MET A N 1
ATOM 4887 C CA . MET A 1 622 ? -22.591 -0.352 15.673 1.00 95.31 622 MET A CA 1
ATOM 4888 C C . MET A 1 622 ? -22.716 1.052 15.086 1.00 95.31 622 MET A C 1
ATOM 4890 O O . MET A 1 622 ? -22.555 2.046 15.792 1.00 95.31 622 MET A O 1
ATOM 4894 N N . LEU A 1 623 ? -23.026 1.146 13.792 1.00 96.00 623 LEU A N 1
ATOM 4895 C CA . LEU A 1 623 ? -23.062 2.412 13.066 1.00 96.00 623 LEU A CA 1
ATOM 4896 C C . LEU A 1 623 ? -24.170 2.399 12.018 1.00 96.00 623 LEU A C 1
ATOM 4898 O O . LEU A 1 623 ? -24.282 1.454 11.240 1.00 96.00 623 LEU A O 1
ATOM 4902 N N . GLU A 1 624 ? -24.915 3.490 11.929 1.00 95.00 624 GLU A N 1
ATOM 4903 C CA . GLU A 1 624 ? -25.777 3.791 10.790 1.00 95.00 624 GLU A CA 1
ATOM 4904 C C . GLU A 1 624 ? -25.278 5.059 10.093 1.00 95.00 624 GLU A C 1
ATOM 4906 O O . GLU A 1 624 ? -24.936 6.051 10.739 1.00 95.00 624 GLU A O 1
ATOM 4911 N N . VAL A 1 625 ? -25.213 5.023 8.763 1.00 94.06 625 VAL A N 1
ATOM 4912 C CA . VAL A 1 625 ? -24.743 6.136 7.928 1.00 94.06 625 VAL A CA 1
ATOM 4913 C C . VAL A 1 625 ? -25.806 6.449 6.888 1.00 94.06 625 VAL A C 1
ATOM 4915 O O . VAL A 1 625 ? -26.234 5.541 6.176 1.00 94.06 625 VAL A O 1
ATOM 4918 N N . LYS A 1 626 ? -26.202 7.721 6.770 1.00 92.44 626 LYS A N 1
ATOM 4919 C CA . LYS A 1 626 ? -27.085 8.204 5.699 1.00 92.44 626 LYS A CA 1
ATOM 4920 C C . LYS A 1 626 ? -26.359 9.185 4.788 1.00 92.44 626 LYS A C 1
ATOM 4922 O O . LYS A 1 626 ? -25.717 10.130 5.258 1.00 92.44 626 LYS A O 1
ATOM 4927 N N . TYR A 1 627 ? -26.497 8.968 3.489 1.00 88.44 627 TYR A N 1
ATOM 4928 C CA . TYR A 1 627 ? -25.894 9.778 2.435 1.00 88.44 627 TYR A CA 1
ATOM 4929 C C . TYR A 1 627 ? -26.890 10.807 1.880 1.00 88.44 627 TYR A C 1
ATOM 4931 O O . TYR A 1 627 ? -28.098 10.728 2.121 1.00 88.44 627 TYR A O 1
ATOM 4939 N N . ASP A 1 628 ? -26.385 11.775 1.114 1.00 82.75 628 ASP A N 1
ATOM 4940 C CA . ASP A 1 628 ? -27.192 12.852 0.521 1.00 82.75 628 ASP A CA 1
ATOM 4941 C C . ASP A 1 628 ? -28.256 12.360 -0.477 1.00 82.75 628 ASP A C 1
ATOM 4943 O O . ASP A 1 628 ? -29.272 13.025 -0.686 1.00 82.75 628 ASP A O 1
ATOM 4947 N N . ASP A 1 629 ? -28.065 11.179 -1.069 1.00 82.62 629 ASP A N 1
ATOM 4948 C CA . ASP A 1 629 ? -29.034 10.529 -1.961 1.00 82.62 629 ASP A CA 1
ATOM 4949 C C . ASP A 1 629 ? -30.158 9.783 -1.210 1.00 82.62 629 ASP A C 1
ATOM 4951 O O . ASP A 1 629 ? -30.971 9.096 -1.832 1.00 82.62 629 ASP A O 1
ATOM 4955 N N . ASN A 1 630 ? -30.232 9.950 0.117 1.00 82.38 630 ASN A N 1
ATOM 4956 C CA . ASN A 1 630 ? -31.093 9.228 1.060 1.00 82.38 630 ASN A CA 1
ATOM 4957 C C . ASN A 1 630 ? -30.826 7.718 1.157 1.00 82.38 630 ASN A C 1
ATOM 4959 O O . ASN A 1 630 ? -31.601 7.020 1.816 1.00 82.38 630 ASN A O 1
ATOM 4963 N N . SER A 1 631 ? -29.755 7.197 0.552 1.00 87.62 631 SER A N 1
ATOM 4964 C CA . SER A 1 631 ? -29.322 5.835 0.849 1.00 87.62 631 SER A CA 1
ATOM 4965 C C . SER A 1 631 ? -28.803 5.761 2.284 1.00 87.62 631 SER A C 1
ATOM 4967 O O . SER A 1 631 ? -28.173 6.693 2.797 1.00 87.62 631 SER A O 1
ATOM 4969 N N . ALA A 1 632 ? -29.094 4.651 2.954 1.00 89.88 632 ALA A N 1
ATOM 4970 C CA . ALA A 1 632 ? -28.629 4.392 4.305 1.00 89.88 632 ALA A CA 1
ATOM 4971 C C . ALA A 1 632 ? -27.915 3.043 4.374 1.00 89.88 632 ALA A C 1
ATOM 4973 O O . ALA A 1 632 ? -28.280 2.106 3.667 1.00 89.88 632 ALA A O 1
ATOM 4974 N N . LYS A 1 633 ? -26.916 2.932 5.244 1.00 92.50 633 LYS A N 1
ATOM 4975 C CA . LYS A 1 633 ? -26.231 1.673 5.551 1.00 92.50 633 LYS A CA 1
ATOM 4976 C C . LYS A 1 633 ? -26.214 1.450 7.049 1.00 92.50 633 LYS A C 1
ATOM 4978 O O . LYS A 1 633 ? -25.903 2.379 7.794 1.00 92.50 633 LYS A O 1
ATOM 4983 N N . ARG A 1 634 ? -26.494 0.219 7.472 1.00 93.88 634 ARG A N 1
ATOM 4984 C CA . ARG A 1 634 ? -26.332 -0.228 8.859 1.00 93.88 634 ARG A CA 1
ATOM 4985 C C . ARG A 1 634 ? -25.202 -1.231 8.944 1.00 93.88 634 ARG A C 1
ATOM 4987 O O . ARG A 1 634 ? -25.223 -2.232 8.235 1.00 93.88 634 ARG A O 1
ATOM 4994 N N . TYR A 1 635 ? -24.275 -0.974 9.854 1.00 93.94 635 TYR A N 1
ATOM 4995 C CA . TYR A 1 635 ? -23.188 -1.867 10.223 1.00 93.94 635 TYR A CA 1
ATOM 4996 C C . TYR A 1 635 ? -23.479 -2.457 11.601 1.00 93.94 635 TYR A C 1
ATOM 4998 O O . TYR A 1 635 ? -23.729 -1.717 12.558 1.00 93.94 635 TYR A O 1
ATOM 5006 N N . PHE A 1 636 ? -23.476 -3.781 11.704 1.00 93.69 636 PHE A N 1
ATOM 5007 C CA . PHE A 1 636 ? -23.911 -4.498 12.901 1.00 93.69 636 PHE A CA 1
ATOM 5008 C C . PHE A 1 636 ? -23.143 -5.810 13.082 1.00 93.69 636 PHE A C 1
ATOM 5010 O O . PHE A 1 636 ? -22.505 -6.311 12.158 1.00 93.69 636 PHE A O 1
ATOM 5017 N N . THR A 1 637 ? -23.195 -6.364 14.287 1.00 92.31 637 THR A N 1
ATOM 5018 C CA . THR A 1 637 ? -22.442 -7.558 14.683 1.00 92.31 637 THR A CA 1
ATOM 5019 C C . THR A 1 637 ? -23.259 -8.427 15.637 1.00 92.31 637 THR A C 1
ATOM 5021 O O . THR A 1 637 ? -24.227 -7.967 16.238 1.00 92.31 637 THR A O 1
ATOM 5024 N N . SER A 1 638 ? -22.883 -9.698 15.768 1.00 88.12 638 SER A N 1
ATOM 5025 C CA . SER A 1 638 ? -23.399 -10.597 16.809 1.00 88.12 638 SER A CA 1
ATOM 5026 C C . SER A 1 638 ? -22.524 -10.633 18.069 1.00 88.12 638 SER A C 1
ATOM 5028 O O . SER A 1 638 ? -22.829 -11.363 19.010 1.00 88.12 638 SER A O 1
ATOM 5030 N N . GLU A 1 639 ? -21.412 -9.896 18.086 1.00 87.81 639 GLU A N 1
ATOM 5031 C CA . GLU A 1 639 ? -20.492 -9.821 19.223 1.00 87.81 639 GLU A CA 1
ATOM 5032 C C . GLU A 1 639 ? -20.965 -8.738 20.204 1.00 87.81 639 GLU A C 1
ATOM 5034 O O . GLU A 1 639 ? -21.071 -7.570 19.843 1.00 87.81 639 GLU A O 1
ATOM 5039 N N . LYS A 1 640 ? -21.279 -9.107 21.451 1.00 80.69 640 LYS A N 1
ATOM 5040 C CA . LYS A 1 640 ? -21.894 -8.176 22.420 1.00 80.69 640 LYS A CA 1
ATOM 5041 C C . LYS A 1 640 ? -20.889 -7.220 23.071 1.00 80.69 640 LYS A C 1
ATOM 5043 O O . LYS A 1 640 ? -21.208 -6.074 23.359 1.00 80.69 640 LYS A O 1
ATOM 5048 N N . GLU A 1 641 ? -19.644 -7.657 23.240 1.00 82.31 641 GLU A N 1
ATOM 5049 C CA . GLU A 1 641 ? -18.626 -6.924 24.008 1.00 82.31 641 GLU A CA 1
ATOM 5050 C C . GLU A 1 641 ? -17.909 -5.815 23.213 1.00 82.31 641 GLU A C 1
ATOM 5052 O O . GLU A 1 641 ? -17.095 -5.080 23.771 1.00 82.31 641 GLU A O 1
ATOM 5057 N N . VAL A 1 642 ? -18.212 -5.643 21.921 1.00 87.75 642 VAL A N 1
ATOM 5058 C CA . VAL A 1 642 ? -17.453 -4.754 21.015 1.00 87.75 642 VAL A CA 1
ATOM 5059 C C . VAL A 1 642 ? -18.002 -3.328 20.930 1.00 87.75 642 VAL A C 1
ATOM 5061 O O . VAL A 1 642 ? -17.505 -2.522 20.142 1.00 87.75 642 VAL A O 1
ATOM 5064 N N . LEU A 1 643 ? -19.008 -2.994 21.743 1.00 92.31 643 LEU A N 1
ATOM 5065 C CA . LEU A 1 643 ? -19.662 -1.681 21.773 1.00 92.31 643 LEU A CA 1
ATOM 5066 C C . LEU A 1 643 ? -19.440 -0.882 23.070 1.00 92.31 643 LEU A C 1
ATOM 5068 O O . LEU A 1 643 ? -20.348 -0.154 23.469 1.00 92.31 643 LEU A O 1
ATOM 5072 N N . PRO A 1 644 ? -18.275 -0.953 23.746 1.00 91.06 644 PRO A N 1
ATOM 5073 C CA . PRO A 1 644 ? -18.089 -0.193 24.972 1.00 91.06 644 PRO A CA 1
ATOM 5074 C C . PRO A 1 644 ? -18.202 1.309 24.706 1.00 91.06 644 PRO A C 1
ATOM 5076 O O . PRO A 1 644 ? -17.798 1.804 23.645 1.00 91.06 644 PRO A O 1
ATOM 5079 N N . PHE A 1 645 ? -18.678 2.058 25.700 1.00 90.31 645 PHE A N 1
ATOM 5080 C CA . PHE A 1 645 ? -18.672 3.520 25.660 1.00 90.31 645 PHE A CA 1
ATOM 5081 C C . PHE A 1 645 ? -17.278 4.066 26.028 1.00 90.31 645 PHE A C 1
ATOM 5083 O O . PHE A 1 645 ? -17.113 4.872 26.944 1.00 90.31 645 PHE A O 1
ATOM 5090 N N . SER A 1 646 ? -16.252 3.583 25.326 1.00 87.00 646 SER A N 1
ATOM 5091 C CA . SER A 1 646 ? -14.835 3.922 25.493 1.00 87.00 646 SER A CA 1
ATOM 5092 C C . SER A 1 646 ? -14.125 3.948 24.134 1.00 87.00 646 SER A C 1
ATOM 5094 O O . SER A 1 646 ? -14.706 3.634 23.093 1.00 87.00 646 SER A O 1
ATOM 5096 N N . GLY A 1 647 ? -12.847 4.310 24.109 1.00 80.94 647 GLY A N 1
ATOM 5097 C CA . GLY A 1 647 ? -11.998 4.312 22.922 1.00 80.94 647 GLY A CA 1
ATOM 5098 C C . GLY A 1 647 ? -11.782 2.928 22.303 1.00 80.94 647 GLY A C 1
ATOM 5099 O O . GLY A 1 647 ? -11.339 2.857 21.155 1.00 80.94 647 GLY A O 1
ATOM 5100 N N . LYS A 1 648 ? -12.142 1.844 23.005 1.00 84.62 648 LYS A N 1
ATOM 5101 C CA . LYS A 1 648 ? -12.096 0.459 22.501 1.00 84.62 648 LYS A CA 1
ATOM 5102 C C . LYS A 1 648 ? -13.270 0.080 21.601 1.00 84.62 648 LYS A C 1
ATOM 5104 O O . LYS A 1 648 ? -13.351 -1.052 21.130 1.00 84.62 648 LYS A O 1
ATOM 5109 N N . TRP A 1 649 ? -14.186 1.010 21.354 1.00 93.44 649 TRP A N 1
ATOM 5110 C CA . TRP A 1 649 ? -15.344 0.788 20.501 1.00 93.44 649 TRP A CA 1
ATOM 5111 C C . TRP A 1 649 ? -14.966 0.174 19.145 1.00 93.44 649 TRP A C 1
ATOM 5113 O O . TRP A 1 649 ? -14.215 0.761 18.363 1.00 93.44 649 TRP A O 1
ATOM 5123 N N . GLY A 1 650 ? -15.466 -1.034 18.885 1.00 87.62 650 GLY A N 1
ATOM 5124 C CA . GLY A 1 650 ? -15.221 -1.802 17.670 1.00 87.62 650 GLY A CA 1
ATOM 5125 C C . GLY A 1 650 ? -13.787 -2.280 17.438 1.00 87.62 650 GLY A C 1
ATOM 5126 O O . GLY A 1 650 ? -13.464 -2.650 16.310 1.00 87.62 650 GLY A O 1
ATOM 5127 N N . GLU A 1 651 ? -12.919 -2.251 18.453 1.00 81.75 651 GLU A N 1
ATOM 5128 C CA . GLU A 1 651 ? -11.513 -2.661 18.327 1.00 81.75 651 GLU A CA 1
ATOM 5129 C C . GLU A 1 651 ? -11.355 -4.179 18.158 1.00 81.75 651 GLU A C 1
ATOM 5131 O O . GLU A 1 651 ? -10.602 -4.613 17.283 1.00 81.75 651 GLU A O 1
ATOM 5136 N N . ASP A 1 652 ? -12.133 -4.955 18.918 1.00 77.94 652 ASP A N 1
ATOM 5137 C CA . ASP A 1 652 ? -12.092 -6.424 18.947 1.00 77.94 652 ASP A CA 1
ATOM 5138 C C . ASP A 1 652 ? -13.159 -7.088 18.055 1.00 77.94 652 ASP A C 1
ATOM 5140 O O . ASP A 1 652 ? -13.335 -8.300 18.103 1.00 77.94 652 ASP A O 1
ATOM 5144 N N . CYS A 1 653 ? -13.861 -6.312 17.219 1.00 82.56 653 CYS A N 1
ATOM 5145 C CA . CYS A 1 653 ? -14.907 -6.835 16.337 1.00 82.56 653 CYS A CA 1
ATOM 5146 C C . CYS A 1 653 ? -14.311 -7.714 15.230 1.00 82.56 653 CYS A C 1
ATOM 5148 O O . CYS A 1 653 ? -13.591 -7.218 14.354 1.00 82.56 653 CYS A O 1
ATOM 5150 N N . THR A 1 654 ? -14.621 -9.014 15.258 1.00 74.38 654 THR A N 1
ATOM 5151 C CA . THR A 1 654 ? -14.122 -9.981 14.263 1.00 74.38 654 THR A CA 1
ATOM 5152 C C . THR A 1 654 ? -15.112 -10.243 13.133 1.00 74.38 654 THR A C 1
ATOM 5154 O O . THR A 1 654 ? -14.701 -10.555 12.012 1.00 74.38 654 THR A O 1
ATOM 5157 N N . GLN A 1 655 ? -16.410 -10.092 13.404 1.00 80.50 655 GLN A N 1
ATOM 5158 C CA . GLN A 1 655 ? -17.489 -10.276 12.439 1.00 80.50 655 GLN A CA 1
ATOM 5159 C C . GLN A 1 655 ? -18.339 -9.014 12.332 1.00 80.50 655 GLN A C 1
ATOM 5161 O O . GLN A 1 655 ? -19.158 -8.721 13.207 1.00 80.50 655 GLN A O 1
ATOM 5166 N N . LEU A 1 656 ? -18.180 -8.300 11.220 1.00 86.94 656 LEU A N 1
ATOM 5167 C CA . LEU A 1 656 ? -19.001 -7.148 10.881 1.00 86.94 656 LEU A CA 1
ATOM 5168 C C . LEU A 1 656 ? -19.912 -7.491 9.701 1.00 86.94 656 LEU A C 1
ATOM 5170 O O . LEU A 1 656 ? -19.496 -8.116 8.724 1.00 86.94 656 LEU A O 1
ATOM 5174 N N . PHE A 1 657 ? -21.168 -7.078 9.795 1.00 89.25 657 PHE A N 1
ATOM 5175 C CA . PHE A 1 657 ? -22.162 -7.234 8.744 1.00 89.25 657 PHE A CA 1
ATOM 5176 C C . PHE A 1 657 ? -22.696 -5.871 8.322 1.00 89.25 657 PHE A C 1
ATOM 5178 O O . PHE A 1 657 ? -22.745 -4.938 9.124 1.00 89.25 657 PHE A O 1
ATOM 5185 N N . VAL A 1 658 ? -23.113 -5.768 7.062 1.00 90.88 658 VAL A N 1
ATOM 5186 C CA . VAL A 1 658 ? -23.701 -4.561 6.483 1.00 90.88 658 VAL A CA 1
ATOM 5187 C C . VAL A 1 658 ? -24.982 -4.880 5.719 1.00 90.88 658 VAL A C 1
ATOM 5189 O O . VAL A 1 658 ? -25.051 -5.856 4.967 1.00 90.88 658 VAL A O 1
ATOM 5192 N N . GLU A 1 659 ? -25.992 -4.034 5.884 1.00 90.56 659 GLU A N 1
ATOM 5193 C CA . GLU A 1 659 ? -27.231 -4.048 5.101 1.00 90.56 659 GLU A CA 1
ATOM 5194 C C . GLU A 1 659 ? -27.577 -2.635 4.610 1.00 90.56 659 GLU A C 1
ATOM 5196 O O . GLU A 1 659 ? -27.259 -1.638 5.269 1.00 90.56 659 GLU A O 1
ATOM 5201 N N . ASP A 1 660 ? -28.195 -2.555 3.431 1.00 88.69 660 ASP A N 1
ATOM 5202 C CA . ASP A 1 660 ? -28.643 -1.289 2.850 1.00 88.69 660 ASP A CA 1
ATOM 5203 C C . ASP A 1 660 ? -30.077 -0.983 3.312 1.00 88.69 660 ASP A C 1
ATOM 5205 O O . ASP A 1 660 ? -30.923 -1.870 3.374 1.00 88.69 660 ASP A O 1
ATOM 5209 N N . ASN A 1 661 ? -30.356 0.290 3.591 1.00 80.25 661 ASN A N 1
ATOM 5210 C CA . ASN A 1 661 ? -31.656 0.830 3.998 1.00 80.25 661 ASN A CA 1
ATOM 5211 C C . ASN A 1 661 ? -32.300 0.056 5.166 1.00 80.25 661 ASN A C 1
ATOM 5213 O O . ASN A 1 661 ? -33.372 -0.533 5.003 1.00 80.25 661 ASN A O 1
ATOM 5217 N N . PRO A 1 662 ? -31.657 0.066 6.350 1.00 78.38 662 PRO A N 1
ATOM 5218 C CA . PRO A 1 662 ? -32.127 -0.681 7.511 1.00 78.38 662 PRO A CA 1
ATOM 5219 C C . PRO A 1 662 ? -33.543 -0.264 7.928 1.00 78.38 662 PRO A C 1
ATOM 5221 O O . PRO A 1 662 ? -33.887 0.919 7.940 1.00 78.38 662 PRO A O 1
ATOM 5224 N N . ALA A 1 663 ? -34.347 -1.241 8.346 1.00 70.12 663 ALA A N 1
ATOM 5225 C CA . ALA A 1 663 ? -35.662 -1.028 8.951 1.00 70.12 663 ALA A CA 1
ATOM 5226 C C . ALA A 1 663 ? -35.639 -1.452 10.426 1.00 70.12 663 ALA A C 1
ATOM 5228 O O . ALA A 1 663 ? -36.371 -2.350 10.841 1.00 70.12 663 ALA A O 1
ATOM 5229 N N . VAL A 1 664 ? -34.749 -0.840 11.209 1.00 76.12 664 VAL A N 1
ATOM 5230 C CA . VAL A 1 664 ? -34.514 -1.214 12.608 1.00 76.12 664 VAL A CA 1
ATOM 5231 C C . VAL A 1 664 ? -34.966 -0.078 13.506 1.00 76.12 664 VAL A C 1
ATOM 5233 O O . VAL A 1 664 ? -34.636 1.083 13.280 1.00 76.12 664 VAL A O 1
ATOM 5236 N N . SER A 1 665 ? -35.756 -0.415 14.519 1.00 81.00 665 SER A N 1
ATOM 5237 C CA . SER A 1 665 ? -36.243 0.525 15.522 1.00 81.00 665 SER A CA 1
ATOM 5238 C C . SER A 1 665 ? -35.922 -0.008 16.905 1.00 81.00 665 SER A C 1
ATOM 5240 O O . SER A 1 665 ? -36.154 -1.188 17.167 1.00 81.00 665 SER A O 1
ATOM 5242 N N . TYR A 1 666 ? -35.471 0.870 17.790 1.00 87.50 666 TYR A N 1
ATOM 5243 C CA . TYR A 1 666 ? -35.149 0.527 19.171 1.00 87.50 666 TYR A CA 1
ATOM 5244 C C . TYR A 1 666 ? -36.201 1.109 20.107 1.00 87.50 666 TYR A C 1
ATOM 5246 O O . TYR A 1 666 ? -36.798 2.151 19.821 1.00 87.50 666 TYR A O 1
ATOM 5254 N N . THR A 1 667 ? -36.449 0.430 21.223 1.00 89.69 667 THR A N 1
ATOM 5255 C CA . THR A 1 667 ? -37.355 0.928 22.258 1.00 89.69 667 THR A CA 1
ATOM 5256 C C . THR A 1 667 ? -36.673 2.060 23.024 1.00 89.69 667 THR A C 1
ATOM 5258 O O . THR A 1 667 ? -35.602 1.817 23.581 1.00 89.69 667 THR A O 1
ATOM 5261 N N . PRO A 1 668 ? -37.253 3.270 23.081 1.00 89.94 668 PRO A N 1
ATOM 5262 C CA . PRO A 1 668 ? -36.699 4.353 23.883 1.00 89.94 668 PRO A CA 1
ATOM 5263 C C . PRO A 1 668 ? -36.697 3.985 25.368 1.00 89.94 668 PRO A C 1
ATOM 5265 O O . PRO A 1 668 ? -37.654 3.379 25.857 1.00 89.94 668 PRO A O 1
ATOM 5268 N N . VAL A 1 669 ? -35.641 4.380 26.069 1.00 91.06 669 VAL A N 1
ATOM 5269 C CA . VAL A 1 669 ? -35.517 4.285 27.528 1.00 91.06 669 VAL A CA 1
ATOM 5270 C C . VAL A 1 669 ? -35.288 5.692 28.067 1.00 91.06 669 VAL A C 1
ATOM 5272 O O . VAL A 1 669 ? -34.700 6.532 27.387 1.00 91.06 669 VAL A O 1
ATOM 5275 N N . ASP A 1 670 ? -35.794 5.972 29.264 1.00 84.75 670 ASP A N 1
ATOM 5276 C CA . ASP A 1 670 ? -35.569 7.264 29.904 1.00 84.75 670 ASP A CA 1
ATOM 5277 C C . ASP A 1 670 ? -34.100 7.400 30.326 1.00 84.75 670 ASP A C 1
ATOM 5279 O O . ASP A 1 670 ? -33.489 6.445 30.811 1.00 84.75 670 ASP A O 1
ATOM 5283 N N . GLU A 1 671 ? -33.538 8.601 30.170 1.00 84.19 671 GLU A N 1
ATOM 5284 C CA . GLU A 1 671 ? -32.208 8.904 30.699 1.00 84.19 671 GLU A CA 1
ATOM 5285 C C . GLU A 1 671 ? -32.177 8.612 32.210 1.00 84.19 671 GLU A C 1
ATOM 5287 O O . GLU A 1 671 ? -33.097 9.016 32.936 1.00 84.19 671 GLU A O 1
ATOM 5292 N N . PRO A 1 672 ? -31.141 7.915 32.715 1.00 84.19 672 PRO A N 1
ATOM 5293 C CA . PRO A 1 672 ? -31.047 7.623 34.131 1.00 84.19 672 PRO A CA 1
ATOM 5294 C C . PRO A 1 672 ? -31.031 8.913 34.947 1.00 84.19 672 PRO A C 1
ATOM 5296 O O . PRO A 1 672 ? -30.188 9.790 34.773 1.00 84.19 672 PRO A O 1
ATOM 5299 N N . THR A 1 673 ? -31.961 9.012 35.891 1.00 75.00 673 THR A N 1
ATOM 5300 C CA . THR A 1 673 ? -31.988 10.098 36.868 1.00 75.00 673 THR A CA 1
ATOM 5301 C C . THR A 1 673 ? -31.236 9.687 38.122 1.00 75.00 673 THR A C 1
ATOM 5303 O O . THR A 1 673 ? -31.468 8.598 38.650 1.00 75.00 673 THR A O 1
ATOM 5306 N N . TYR A 1 674 ? -30.417 10.587 38.655 1.00 67.00 674 TYR A N 1
ATOM 5307 C CA . TYR A 1 674 ? -29.825 10.434 39.979 1.00 67.00 674 TYR A CA 1
ATOM 5308 C C . TYR A 1 674 ? -30.669 11.192 41.010 1.00 67.00 674 TYR A C 1
ATOM 5310 O O . TYR A 1 674 ? -30.821 12.413 40.917 1.00 67.00 674 TYR A O 1
ATOM 5318 N N . THR A 1 675 ? -31.223 10.481 41.998 1.00 60.16 675 THR A N 1
ATOM 5319 C CA . THR A 1 675 ? -31.965 11.110 43.105 1.00 60.16 675 THR A CA 1
ATOM 5320 C C . THR A 1 675 ? -31.129 11.027 44.383 1.00 60.16 675 THR A C 1
ATOM 5322 O O . THR A 1 675 ? -31.018 9.944 44.961 1.00 60.16 675 THR A O 1
ATOM 5325 N N . PRO A 1 676 ? -30.533 12.137 44.860 1.00 55.28 676 PRO A N 1
ATOM 5326 C CA . PRO A 1 676 ? -29.672 12.107 46.037 1.00 55.28 676 PRO A CA 1
ATOM 5327 C C . PRO A 1 676 ? -30.439 11.625 47.278 1.00 55.28 676 PRO A C 1
ATOM 5329 O O . PRO A 1 676 ? -31.472 12.189 47.642 1.00 55.28 676 PRO A O 1
ATOM 5332 N N . GLN A 1 677 ? -29.920 10.594 47.954 1.00 58.03 677 GLN A N 1
ATOM 5333 C CA . GLN A 1 677 ? -30.412 10.204 49.279 1.00 58.03 677 GLN A CA 1
ATOM 5334 C C . GLN A 1 677 ? -30.044 11.303 50.299 1.00 58.03 677 GLN A C 1
ATOM 5336 O O . GLN A 1 677 ? -28.912 11.782 50.277 1.00 58.03 677 GLN A O 1
ATOM 5341 N N . PRO A 1 678 ? -30.957 11.723 51.197 1.00 55.50 678 PRO A N 1
ATOM 5342 C CA . PRO A 1 678 ? -30.766 12.905 52.050 1.00 55.50 678 PRO A CA 1
ATOM 5343 C C . PRO A 1 678 ? -29.602 12.797 53.054 1.00 55.50 678 PRO A C 1
ATOM 5345 O O . PRO A 1 678 ? -29.152 13.813 53.579 1.00 55.50 678 PRO A O 1
ATOM 5348 N N . ASP A 1 679 ? -29.117 11.585 53.325 1.00 68.56 679 ASP A N 1
ATOM 5349 C CA . ASP A 1 679 ? -27.979 11.265 54.191 1.00 68.56 679 ASP A CA 1
ATOM 5350 C C . ASP A 1 679 ? -26.656 11.051 53.427 1.00 68.56 679 ASP A C 1
ATOM 5352 O O . ASP A 1 679 ? -25.614 10.899 54.061 1.00 68.56 679 ASP A O 1
ATOM 5356 N N . VAL A 1 680 ? -26.657 11.084 52.089 1.00 75.81 680 VAL A N 1
ATOM 5357 C CA . VAL A 1 680 ? -25.456 10.893 51.259 1.00 75.81 680 VAL A CA 1
ATOM 5358 C C . VAL A 1 680 ? -25.067 12.204 50.586 1.00 75.81 680 VAL A C 1
ATOM 5360 O O . VAL A 1 680 ? -25.833 12.788 49.823 1.00 75.81 680 VAL A O 1
ATOM 5363 N N . ILE A 1 681 ? -23.843 12.660 50.838 1.00 82.88 681 ILE A N 1
ATOM 5364 C CA . ILE A 1 681 ? -23.293 13.860 50.203 1.00 82.88 681 ILE A CA 1
ATOM 5365 C C . ILE A 1 681 ? -22.407 13.410 49.056 1.00 82.88 681 ILE A C 1
ATOM 5367 O O . ILE A 1 681 ? -21.445 12.679 49.277 1.00 82.88 681 ILE A O 1
ATOM 5371 N N . ILE A 1 682 ? -22.719 13.873 47.848 1.00 81.50 682 ILE A N 1
ATOM 5372 C CA . ILE A 1 682 ? -21.865 13.689 46.677 1.00 81.50 682 ILE A CA 1
ATOM 5373 C C . ILE A 1 682 ? -21.384 15.055 46.208 1.00 81.50 682 ILE A C 1
ATOM 5375 O O . ILE A 1 682 ? -22.183 15.966 45.982 1.00 81.50 682 ILE A O 1
ATOM 5379 N N . ARG A 1 683 ? -20.068 15.191 46.071 1.00 84.50 683 ARG A N 1
ATOM 5380 C CA . ARG A 1 683 ? -19.419 16.326 45.419 1.00 84.50 683 ARG A CA 1
ATOM 5381 C C . ARG A 1 683 ? -18.807 15.864 44.116 1.00 84.50 683 ARG A C 1
ATOM 5383 O O . ARG A 1 683 ? -18.164 14.822 44.084 1.00 84.50 683 ARG A O 1
ATOM 5390 N N . GLN A 1 684 ? -18.998 16.658 43.076 1.00 83.75 684 GLN A N 1
ATOM 5391 C CA . GLN A 1 684 ? -18.366 16.482 41.781 1.00 83.75 684 GLN A CA 1
ATOM 5392 C C . GLN A 1 684 ? -17.699 17.801 41.410 1.00 83.75 684 GLN A C 1
ATOM 5394 O O . GLN A 1 684 ? -18.301 18.862 41.579 1.00 83.75 684 GLN A O 1
ATOM 5399 N N . GLY A 1 685 ? -16.470 17.736 40.910 1.00 80.75 685 GLY A N 1
ATOM 5400 C CA . GLY A 1 685 ? -15.771 18.927 40.456 1.00 80.75 685 GLY A CA 1
ATOM 5401 C C . GLY A 1 685 ? -14.431 18.619 39.813 1.00 80.75 685 GLY A C 1
ATOM 5402 O O . GLY A 1 685 ? -13.811 17.583 40.069 1.00 80.75 685 GLY A O 1
ATOM 5403 N N . CYS A 1 686 ? -13.996 19.545 38.972 1.00 81.62 686 CYS A N 1
ATOM 5404 C CA . CYS A 1 686 ? -12.686 19.513 38.353 1.00 81.62 686 CYS A CA 1
ATOM 5405 C C . CYS A 1 686 ? -11.675 20.225 39.245 1.00 81.62 686 CYS A C 1
ATOM 5407 O O . CYS A 1 686 ? -11.944 21.316 39.749 1.00 81.62 686 CYS A O 1
ATOM 5409 N N . THR A 1 687 ? -10.495 19.633 39.431 1.00 84.00 687 THR A N 1
ATOM 5410 C CA . THR A 1 687 ? -9.457 20.301 40.218 1.00 84.00 687 THR A CA 1
ATOM 5411 C C . THR A 1 687 ? -8.894 21.514 39.454 1.00 84.00 687 THR A C 1
ATOM 5413 O O . THR A 1 687 ? -8.503 21.388 38.281 1.00 84.00 687 THR A O 1
ATOM 5416 N N . PRO A 1 688 ? -8.825 22.701 40.086 1.00 81.25 688 PRO A N 1
ATOM 5417 C CA . PRO A 1 688 ? -8.174 23.868 39.500 1.00 81.25 688 PRO A CA 1
ATOM 5418 C C . PRO A 1 688 ? -6.646 23.812 39.640 1.00 81.25 688 PRO A C 1
ATOM 5420 O O . PRO A 1 688 ? -5.951 24.632 39.040 1.00 81.25 688 PRO A O 1
ATOM 5423 N N . ALA A 1 689 ? -6.107 22.868 40.420 1.00 85.88 689 ALA A N 1
ATOM 5424 C CA . ALA A 1 689 ? -4.675 22.733 40.634 1.00 85.88 689 ALA A CA 1
ATOM 5425 C C . ALA A 1 689 ? -3.953 22.360 39.328 1.00 85.88 689 ALA A C 1
ATOM 5427 O O . ALA A 1 689 ? -4.285 21.380 38.660 1.00 85.88 689 ALA A O 1
ATOM 5428 N N . SER A 1 690 ? -2.941 23.149 38.965 1.00 88.88 690 SER A N 1
ATOM 5429 C CA . SER A 1 690 ? -2.045 22.862 37.837 1.00 88.88 690 SER A CA 1
ATOM 5430 C C . SER A 1 690 ? -0.820 22.040 38.245 1.00 88.88 690 SER A C 1
ATOM 5432 O O . SER A 1 690 ? -0.153 21.447 37.400 1.00 88.88 690 SER A O 1
ATOM 5434 N N . GLU A 1 691 ? -0.502 22.027 39.535 1.00 91.94 691 GLU A N 1
ATOM 5435 C CA . GLU A 1 691 ? 0.625 21.324 40.137 1.00 91.94 691 GLU A CA 1
ATOM 5436 C C . GLU A 1 691 ? 0.245 20.951 41.567 1.00 91.94 691 GLU A C 1
ATOM 5438 O O . GLU A 1 691 ? -0.391 21.755 42.250 1.00 91.94 691 GLU A O 1
ATOM 5443 N N . ILE A 1 692 ? 0.642 19.752 41.992 1.00 94.25 692 ILE A N 1
ATOM 5444 C CA . ILE A 1 692 ? 0.497 19.285 43.366 1.00 94.25 692 ILE A CA 1
ATOM 5445 C C . ILE A 1 692 ? 1.751 18.563 43.855 1.00 94.25 692 ILE A C 1
ATOM 5447 O O . ILE A 1 692 ? 2.498 17.950 43.079 1.00 94.25 692 ILE A O 1
ATOM 5451 N N . MET A 1 693 ? 1.952 18.578 45.166 1.00 96.19 693 MET A N 1
ATOM 5452 C CA . MET A 1 693 ? 2.879 17.677 45.842 1.00 96.19 693 MET A CA 1
ATOM 5453 C C . MET A 1 693 ? 2.164 16.363 46.170 1.00 96.19 693 MET A C 1
ATOM 5455 O O . MET A 1 693 ? 1.091 16.369 46.768 1.00 96.19 693 MET A O 1
ATOM 5459 N N . VAL A 1 694 ? 2.760 15.218 45.823 1.00 96.00 694 VAL A N 1
ATOM 5460 C CA . VAL A 1 694 ? 2.143 13.893 46.036 1.00 96.00 694 VAL A CA 1
ATOM 5461 C C . VAL A 1 694 ? 1.789 13.646 47.511 1.00 96.00 694 VAL A C 1
ATOM 5463 O O . VAL A 1 694 ? 0.767 13.033 47.803 1.00 96.00 694 VAL A O 1
ATOM 5466 N N . GLY A 1 695 ? 2.591 14.160 48.447 1.00 94.50 695 GLY A N 1
ATOM 5467 C CA . GLY A 1 695 ? 2.333 14.105 49.890 1.00 94.50 695 GLY A CA 1
ATOM 5468 C C . GLY A 1 695 ? 1.182 14.983 50.397 1.00 94.50 695 GLY A C 1
ATOM 5469 O O . GLY A 1 695 ? 0.773 14.798 51.541 1.00 94.50 695 GLY A O 1
ATOM 5470 N N . SER A 1 696 ? 0.685 15.901 49.566 1.00 95.12 696 SER A N 1
ATOM 5471 C CA . SER A 1 696 ? -0.403 16.849 49.852 1.00 95.12 696 SER A CA 1
ATOM 5472 C C . SER A 1 696 ? -1.576 16.684 48.871 1.00 95.12 696 SER A C 1
ATOM 5474 O O . SER A 1 696 ? -2.330 17.628 48.617 1.00 95.12 696 SER A O 1
ATOM 5476 N N . TYR A 1 697 ? -1.701 15.504 48.257 1.00 94.88 697 TYR A N 1
ATOM 5477 C CA . TYR A 1 697 ? -2.649 15.241 47.180 1.00 94.88 697 TYR A CA 1
ATOM 5478 C C . TYR A 1 697 ? -4.111 15.534 47.572 1.00 94.88 697 TYR A C 1
ATOM 5480 O O . TYR A 1 697 ? -4.812 16.236 46.842 1.00 94.88 697 TYR A O 1
ATOM 5488 N N . PHE A 1 698 ? -4.582 15.059 48.726 1.00 94.62 698 PHE A N 1
ATOM 5489 C CA . PHE A 1 698 ? -5.940 15.319 49.209 1.00 94.62 698 PHE A CA 1
ATOM 5490 C C . PHE A 1 698 ? -6.189 16.821 49.379 1.00 94.62 698 PHE A C 1
ATOM 5492 O O . PHE A 1 698 ? -7.185 17.357 48.886 1.00 94.62 698 PHE A O 1
ATOM 5499 N N . SER A 1 699 ? -5.278 17.512 50.066 1.00 92.50 699 SER A N 1
ATOM 5500 C CA . SER A 1 699 ? -5.456 18.923 50.403 1.00 92.50 699 SER A CA 1
ATOM 5501 C C . SER A 1 699 ? -5.414 19.828 49.175 1.00 92.50 699 SER A C 1
ATOM 5503 O O . SER A 1 699 ? -6.220 20.752 49.078 1.00 92.50 699 SER A O 1
ATOM 5505 N N . GLU A 1 700 ? -4.502 19.565 48.240 1.00 92.19 700 GLU A N 1
ATOM 5506 C CA . GLU A 1 700 ? -4.284 20.428 47.076 1.00 92.19 700 GLU A CA 1
ATOM 5507 C C . GLU A 1 700 ? -5.244 20.115 45.921 1.00 92.19 700 GLU A C 1
ATOM 5509 O O . GLU A 1 700 ? -5.707 21.040 45.253 1.00 92.19 700 GLU A O 1
ATOM 5514 N N . ALA A 1 701 ? -5.603 18.842 45.700 1.00 90.38 701 ALA A N 1
ATOM 5515 C CA . ALA A 1 701 ? -6.490 18.473 44.597 1.00 90.38 701 ALA A CA 1
ATOM 5516 C C . ALA A 1 701 ? -7.979 18.499 44.975 1.00 90.38 701 ALA A C 1
ATOM 5518 O O . ALA A 1 701 ? -8.786 18.916 44.143 1.00 90.38 701 ALA A O 1
ATOM 5519 N N . ILE A 1 702 ? -8.347 18.084 46.198 1.00 90.81 702 ILE A N 1
ATOM 5520 C CA . ILE A 1 702 ? -9.739 17.763 46.582 1.00 90.81 702 ILE A CA 1
ATOM 5521 C C . ILE A 1 702 ? -10.351 18.794 47.553 1.00 90.81 702 ILE A C 1
ATOM 5523 O O . ILE A 1 702 ? -11.540 19.121 47.448 1.00 90.81 702 ILE A O 1
ATOM 5527 N N . CYS A 1 703 ? -9.560 19.330 48.484 1.00 87.00 703 CYS A N 1
ATOM 5528 C CA . CYS A 1 703 ? -10.021 20.269 49.516 1.00 87.00 703 CYS A CA 1
ATOM 5529 C C . CYS A 1 703 ? -10.032 21.743 49.062 1.00 87.00 703 CYS A C 1
ATOM 5531 O O . CYS A 1 703 ? -9.803 22.067 47.901 1.00 87.00 703 CYS A O 1
ATOM 5533 N N . GLY A 1 704 ? -10.325 22.658 49.997 1.00 66.06 704 GLY A N 1
ATOM 5534 C CA . GLY A 1 704 ? -10.089 24.098 49.821 1.00 66.06 704 GLY A CA 1
ATOM 5535 C C . GLY A 1 704 ? -11.109 24.841 48.954 1.00 66.06 704 GLY A C 1
ATOM 5536 O O . GLY A 1 704 ? -10.813 25.938 48.494 1.00 66.06 704 GLY A O 1
ATOM 5537 N N . GLY A 1 705 ? -12.298 24.269 48.735 1.00 61.69 705 GLY A N 1
ATOM 5538 C CA . GLY A 1 705 ? -13.307 24.823 47.827 1.00 61.69 705 GLY A CA 1
ATOM 5539 C C . GLY A 1 705 ? -13.176 24.347 46.377 1.00 61.69 705 GLY A C 1
ATOM 5540 O O . GLY A 1 705 ? -13.945 24.809 45.540 1.00 61.69 705 GLY A O 1
ATOM 5541 N N . ASN A 1 706 ? -12.251 23.420 46.089 1.00 74.25 706 ASN A N 1
ATOM 5542 C CA . ASN A 1 706 ? -12.115 22.784 44.776 1.00 74.25 706 ASN A CA 1
ATOM 5543 C C . ASN A 1 706 ? -13.288 21.830 44.502 1.00 74.25 706 ASN A C 1
ATOM 5545 O O . ASN A 1 706 ? -14.087 22.059 43.600 1.00 74.25 706 ASN A O 1
ATOM 5549 N N . ILE A 1 707 ? -13.399 20.764 45.305 1.00 84.31 707 ILE A N 1
ATOM 5550 C CA . ILE A 1 707 ? -14.477 19.766 45.211 1.00 84.31 707 ILE A CA 1
ATOM 5551 C C . ILE A 1 707 ? -15.258 19.713 46.525 1.00 84.31 707 ILE A C 1
ATOM 5553 O O . ILE A 1 707 ? -16.487 19.782 46.525 1.00 84.31 707 ILE A O 1
ATOM 5557 N N . LEU A 1 708 ? -14.553 19.620 47.658 1.00 86.56 708 LEU A N 1
ATOM 5558 C CA . LEU A 1 708 ? -15.170 19.622 48.984 1.00 86.56 708 LEU A CA 1
ATOM 5559 C C . LEU A 1 708 ? -15.457 21.041 49.484 1.00 86.56 708 LEU A C 1
ATOM 5561 O O . LEU A 1 708 ? -14.620 21.943 49.381 1.00 86.56 708 LEU A O 1
ATOM 5565 N N . GLN A 1 709 ? -16.632 21.210 50.089 1.00 84.62 709 GLN A N 1
ATOM 5566 C CA . GLN A 1 709 ? -17.006 22.411 50.834 1.00 84.62 709 GLN A CA 1
ATOM 5567 C C . GLN A 1 709 ? -16.490 22.321 52.278 1.00 84.62 709 GLN A C 1
ATOM 5569 O O . GLN A 1 709 ? -16.231 21.231 52.788 1.00 84.62 709 GLN A O 1
ATOM 5574 N N . SER A 1 710 ? -16.368 23.461 52.965 1.00 77.94 710 SER A N 1
ATOM 5575 C CA . SER A 1 710 ? -15.832 23.519 54.336 1.00 77.94 710 SER A CA 1
ATOM 5576 C C . SER A 1 710 ? -16.568 22.591 55.314 1.00 77.94 710 SER A C 1
ATOM 5578 O O . SER A 1 710 ? -15.924 21.875 56.077 1.00 77.94 710 SER A O 1
ATOM 5580 N N . ASP A 1 711 ? -17.900 22.529 55.231 1.00 84.12 711 ASP A N 1
ATOM 5581 C CA . ASP A 1 711 ? -18.740 21.692 56.104 1.00 84.12 711 ASP A CA 1
ATOM 5582 C C . ASP A 1 711 ? -18.593 20.184 55.821 1.00 84.12 711 ASP A C 1
ATOM 5584 O O . ASP A 1 711 ? -18.933 19.346 56.660 1.00 84.12 711 ASP A O 1
ATOM 5588 N N . ASP A 1 712 ? -18.101 19.805 54.636 1.00 89.12 712 ASP A N 1
ATOM 5589 C CA . ASP A 1 712 ? -17.903 18.399 54.278 1.00 89.12 712 ASP A CA 1
ATOM 5590 C C . ASP A 1 712 ? -16.723 17.796 55.063 1.00 89.12 712 ASP A C 1
ATOM 5592 O O . ASP A 1 712 ? -16.765 16.624 55.447 1.00 89.12 712 ASP A O 1
ATOM 5596 N N . LEU A 1 713 ? -15.702 18.605 55.376 1.00 89.19 713 LEU A N 1
ATOM 5597 C CA . LEU A 1 713 ? -14.534 18.176 56.151 1.00 89.19 713 LEU A CA 1
ATOM 5598 C C . LEU A 1 713 ? -14.904 17.793 57.587 1.00 89.19 713 LEU A C 1
ATOM 5600 O O . LEU A 1 713 ? -14.389 16.800 58.101 1.00 89.19 713 LEU A O 1
ATOM 5604 N N . GLU A 1 714 ? -15.832 18.518 58.218 1.00 88.06 714 GLU A N 1
ATOM 5605 C CA . GLU A 1 714 ? -16.331 18.179 59.558 1.00 88.06 714 GLU A CA 1
ATOM 5606 C C . GLU A 1 714 ? -17.051 16.823 59.568 1.00 88.06 714 GLU A C 1
ATOM 5608 O O . GLU A 1 714 ? -16.915 16.034 60.507 1.00 88.06 714 GLU A O 1
ATOM 5613 N N . LYS A 1 715 ? -17.773 16.503 58.489 1.00 89.94 715 LYS A N 1
ATOM 5614 C CA . LYS A 1 715 ? -18.477 15.221 58.345 1.00 89.94 715 LYS A CA 1
ATOM 5615 C C . LYS A 1 715 ? -17.507 14.068 58.115 1.00 89.94 715 LYS A C 1
ATOM 5617 O O . LYS A 1 715 ? -17.640 13.029 58.761 1.00 89.94 715 LYS A O 1
ATOM 5622 N N . ILE A 1 716 ? -16.501 14.261 57.260 1.00 93.00 716 ILE A N 1
ATOM 5623 C CA . ILE A 1 716 ? -15.418 13.285 57.066 1.00 93.00 716 ILE A CA 1
ATOM 5624 C C . ILE A 1 716 ? -14.677 13.051 58.391 1.00 93.00 716 ILE A C 1
ATOM 5626 O O . ILE A 1 716 ? -14.452 11.900 58.773 1.00 93.00 716 ILE A O 1
ATOM 5630 N N . GLN A 1 717 ? -14.381 14.117 59.145 1.00 92.81 717 GLN A N 1
ATOM 5631 C CA . GLN A 1 717 ? -13.783 14.022 60.479 1.00 92.81 717 GLN A CA 1
ATOM 5632 C C . GLN A 1 717 ? -14.653 13.182 61.427 1.00 92.81 717 GLN A C 1
ATOM 5634 O O . GLN A 1 717 ? -14.125 12.322 62.132 1.00 92.81 717 GLN A O 1
ATOM 5639 N N . GLY A 1 718 ? -15.976 13.375 61.430 1.00 91.06 718 GLY A N 1
ATOM 5640 C CA . GLY A 1 718 ? -16.901 12.588 62.254 1.00 91.06 718 GLY A CA 1
ATOM 5641 C C . GLY A 1 718 ? -16.884 11.083 61.946 1.00 91.06 718 GLY A C 1
ATOM 5642 O O . GLY A 1 718 ? -16.969 10.265 62.872 1.00 91.06 718 GLY A O 1
ATOM 5643 N N . ILE A 1 719 ? -16.725 10.720 60.666 1.00 93.75 719 ILE A N 1
ATOM 5644 C CA . ILE A 1 719 ? -16.688 9.327 60.190 1.00 93.75 719 ILE A CA 1
ATOM 5645 C C . ILE A 1 719 ? -15.342 8.656 60.485 1.00 93.75 719 ILE A C 1
ATOM 5647 O O . ILE A 1 719 ? -15.324 7.491 60.889 1.00 93.75 719 ILE A O 1
ATOM 5651 N N . LEU A 1 720 ? -14.227 9.360 60.270 1.00 95.81 720 LEU A N 1
ATOM 5652 C CA . LEU A 1 720 ? -12.891 8.758 60.285 1.00 95.81 720 LEU A CA 1
ATOM 5653 C C . LEU A 1 720 ? -12.165 8.910 61.628 1.00 95.81 720 LEU A C 1
ATOM 5655 O O . LEU A 1 720 ? -11.412 8.021 62.017 1.00 95.81 720 LEU A O 1
ATOM 5659 N N . SER A 1 721 ? -12.366 10.008 62.360 1.00 95.25 721 SER A N 1
ATOM 5660 C CA . SER A 1 721 ? -11.473 10.356 63.469 1.00 95.25 721 SER A CA 1
ATOM 5661 C C . SER A 1 721 ? -11.506 9.366 64.633 1.00 95.25 721 SER A C 1
ATOM 5663 O O . SER A 1 721 ? -12.567 9.062 65.190 1.00 95.25 721 SER A O 1
ATOM 5665 N N . GLY A 1 722 ? -10.321 8.868 65.006 1.00 90.62 722 GLY A N 1
ATOM 5666 C CA . GLY A 1 722 ? -10.143 7.867 66.057 1.00 90.62 722 GLY A CA 1
ATOM 5667 C C . GLY A 1 722 ? -10.820 6.523 65.764 1.00 90.62 722 GLY A C 1
ATOM 5668 O O . GLY A 1 722 ? -11.134 5.800 66.707 1.00 90.62 722 GLY A O 1
ATOM 5669 N N . GLN A 1 723 ? -11.132 6.219 64.500 1.00 94.56 723 GLN A N 1
ATOM 5670 C CA . GLN A 1 723 ? -11.687 4.931 64.079 1.00 94.56 723 GLN A CA 1
ATOM 5671 C C . GLN A 1 723 ? -10.613 4.033 63.460 1.00 94.56 723 GLN A C 1
ATOM 5673 O O . GLN A 1 723 ? -9.641 4.520 62.885 1.00 94.56 723 GLN A O 1
ATOM 5678 N N . ASP A 1 724 ? -10.859 2.724 63.523 1.00 93.88 724 ASP A N 1
ATOM 5679 C CA . ASP A 1 724 ? -10.166 1.729 62.709 1.00 93.88 724 ASP A CA 1
ATOM 5680 C C . ASP A 1 724 ? -10.814 1.685 61.317 1.00 93.88 724 ASP A C 1
ATOM 5682 O O . ASP A 1 724 ? -11.974 1.289 61.167 1.00 93.88 724 ASP A O 1
ATOM 5686 N N . VAL A 1 725 ? -10.073 2.126 60.303 1.00 96.75 725 VAL A N 1
ATOM 5687 C CA . VAL A 1 725 ? -10.548 2.284 58.924 1.00 96.75 725 VAL A CA 1
ATOM 5688 C C . VAL A 1 725 ? -10.097 1.101 58.078 1.00 96.75 725 VAL A C 1
ATOM 5690 O O . VAL A 1 725 ? -8.907 0.789 58.014 1.00 96.75 725 VAL A O 1
ATOM 5693 N N . GLN A 1 726 ? -11.047 0.488 57.377 1.00 96.00 726 GLN A N 1
ATOM 5694 C CA . GLN A 1 726 ? -10.757 -0.416 56.268 1.00 96.00 726 GLN A CA 1
ATOM 5695 C C . GLN A 1 726 ? -10.696 0.368 54.969 1.00 96.00 726 GLN A C 1
ATOM 5697 O O . GLN A 1 726 ? -11.621 1.118 54.642 1.00 96.00 726 GLN A O 1
ATOM 5702 N N . ILE A 1 727 ? -9.615 0.168 54.227 1.00 96.50 727 ILE A N 1
ATOM 5703 C CA . ILE A 1 727 ? -9.392 0.821 52.944 1.00 96.50 727 ILE A CA 1
ATOM 5704 C C . ILE A 1 727 ? -9.599 -0.214 51.854 1.00 96.50 727 ILE A C 1
ATOM 5706 O O . ILE A 1 727 ? -9.032 -1.301 51.894 1.00 96.50 727 ILE A O 1
ATOM 5710 N N . THR A 1 728 ? -10.416 0.112 50.866 1.00 92.62 728 THR A N 1
ATOM 5711 C CA . THR A 1 728 ? -10.552 -0.707 49.663 1.00 92.62 728 THR A CA 1
ATOM 5712 C C . THR A 1 728 ? -10.302 0.168 48.448 1.00 92.62 728 THR A C 1
ATOM 5714 O O . THR A 1 728 ? -10.830 1.278 48.363 1.00 92.62 728 THR A O 1
ATOM 5717 N N . PHE A 1 729 ? -9.444 -0.303 47.549 1.00 92.06 729 PHE A N 1
ATOM 5718 C CA . PHE A 1 729 ? -8.995 0.444 46.381 1.00 92.06 729 PHE A CA 1
ATOM 5719 C C . PHE A 1 729 ? -9.204 -0.381 45.116 1.00 92.06 729 PHE A C 1
ATOM 5721 O O . PHE A 1 729 ? -8.673 -1.485 45.015 1.00 92.06 729 PHE A O 1
ATOM 5728 N N . SER A 1 730 ? -9.961 0.167 44.166 1.00 88.19 730 SER A N 1
ATOM 5729 C CA . SER A 1 730 ? -10.206 -0.418 42.845 1.00 88.19 730 SER A CA 1
ATOM 5730 C C . SER A 1 730 ? -9.711 0.545 41.775 1.00 88.19 730 SER A C 1
ATOM 5732 O O . SER A 1 730 ? -10.247 1.646 41.659 1.00 88.19 730 SER A O 1
ATOM 5734 N N . ASP A 1 731 ? -8.693 0.152 41.006 1.00 85.12 731 ASP A N 1
ATOM 5735 C CA . ASP A 1 731 ? -8.214 0.902 39.837 1.00 85.12 731 ASP A CA 1
ATOM 5736 C C . ASP A 1 731 ? -7.412 -0.017 38.894 1.00 85.12 731 ASP A C 1
ATOM 5738 O O . ASP A 1 731 ? -6.435 -0.657 39.294 1.00 85.12 731 ASP A O 1
ATOM 5742 N N . LYS A 1 732 ? -7.813 -0.074 37.616 1.00 78.06 732 LYS A N 1
ATOM 5743 C CA . LYS A 1 732 ? -7.137 -0.869 36.573 1.00 78.06 732 LYS A CA 1
ATOM 5744 C C . LYS A 1 732 ? -5.824 -0.251 36.071 1.00 78.06 732 LYS A C 1
ATOM 5746 O O . LYS A 1 732 ? -5.025 -0.931 35.432 1.00 78.06 732 LYS A O 1
ATOM 5751 N N . TYR A 1 733 ? -5.567 1.028 36.349 1.00 74.00 733 TYR A N 1
ATOM 5752 C CA . TYR A 1 733 ? -4.446 1.774 35.762 1.00 74.00 733 TYR A CA 1
ATOM 5753 C C . TYR A 1 733 ? -3.251 1.983 36.695 1.00 74.00 733 TYR A C 1
ATOM 5755 O O . TYR A 1 733 ? -2.387 2.819 36.421 1.00 74.00 733 TYR A O 1
ATOM 5763 N N . VAL A 1 734 ? -3.142 1.201 37.769 1.00 85.50 734 VAL A N 1
ATOM 5764 C CA . VAL A 1 734 ? -2.023 1.282 38.724 1.00 85.50 734 VAL A CA 1
ATOM 5765 C C . VAL A 1 734 ? -0.790 0.568 38.164 1.00 85.50 734 VAL A C 1
ATOM 5767 O O . VAL A 1 734 ? -0.343 -0.462 38.660 1.00 85.50 734 VAL A O 1
ATOM 5770 N N . ASN A 1 735 ? -0.253 1.125 37.079 1.00 87.75 735 ASN A N 1
ATOM 5771 C CA . ASN A 1 735 ? 0.823 0.530 36.289 1.00 87.75 735 ASN A CA 1
ATOM 5772 C C . ASN A 1 735 ? 2.120 1.349 36.328 1.00 87.75 735 ASN A C 1
ATOM 5774 O O . ASN A 1 735 ? 3.105 0.938 35.720 1.00 87.75 735 ASN A O 1
ATOM 5778 N N . SER A 1 736 ? 2.144 2.494 37.017 1.00 91.31 736 SER A N 1
ATOM 5779 C CA . SER A 1 736 ? 3.289 3.412 37.096 1.00 91.31 736 SER A CA 1
ATOM 5780 C C . SER A 1 736 ? 3.686 3.710 38.547 1.00 91.31 736 SER A C 1
ATOM 5782 O O . SER A 1 736 ? 2.865 3.596 39.463 1.00 91.31 736 SER A O 1
ATOM 5784 N N . ALA A 1 737 ? 4.940 4.114 38.776 1.00 93.00 737 ALA A N 1
ATOM 5785 C CA . ALA A 1 737 ? 5.400 4.508 40.112 1.00 93.00 737 ALA A CA 1
ATOM 5786 C C . ALA A 1 737 ? 4.637 5.730 40.644 1.00 93.00 737 ALA A C 1
ATOM 5788 O O . ALA A 1 737 ? 4.323 5.781 41.832 1.00 93.00 737 ALA A O 1
ATOM 5789 N N . LEU A 1 738 ? 4.271 6.674 39.768 1.00 94.88 738 LEU A N 1
ATOM 5790 C CA . LEU A 1 738 ? 3.458 7.829 40.148 1.00 94.88 738 LEU A CA 1
ATOM 5791 C C . LEU A 1 738 ? 2.082 7.404 40.680 1.00 94.88 738 LEU A C 1
ATOM 5793 O O . LEU A 1 738 ? 1.688 7.869 41.745 1.00 94.88 738 LEU A O 1
ATOM 5797 N N . ALA A 1 739 ? 1.385 6.487 39.997 1.00 93.56 739 ALA A N 1
ATOM 5798 C CA . ALA A 1 739 ? 0.089 5.976 40.453 1.00 93.56 739 ALA A CA 1
ATOM 5799 C C . ALA A 1 739 ? 0.183 5.318 41.838 1.00 93.56 739 ALA A C 1
ATOM 5801 O O . ALA A 1 739 ? -0.653 5.570 42.708 1.00 93.56 739 ALA A O 1
ATOM 5802 N N . CYS A 1 740 ? 1.239 4.527 42.063 1.00 94.94 740 CYS A N 1
ATOM 5803 C CA . CYS A 1 740 ? 1.489 3.875 43.348 1.00 94.94 740 CYS A CA 1
ATOM 5804 C C . CYS A 1 740 ? 1.705 4.901 44.470 1.00 94.94 740 CYS A C 1
ATOM 5806 O O . CYS A 1 740 ? 1.063 4.820 45.517 1.00 94.94 740 CYS A O 1
ATOM 5808 N N . LEU A 1 741 ? 2.578 5.888 44.240 1.00 96.00 741 LEU A N 1
ATOM 5809 C CA . LEU A 1 741 ? 2.876 6.937 45.216 1.00 96.00 741 LEU A CA 1
ATOM 5810 C C . LEU A 1 741 ? 1.634 7.780 45.523 1.00 96.00 741 LEU A C 1
ATOM 5812 O O . LEU A 1 741 ? 1.338 8.013 46.691 1.00 96.00 741 LEU A O 1
ATOM 5816 N N . MET A 1 742 ? 0.873 8.188 44.504 1.00 95.94 742 MET A N 1
ATOM 5817 C CA . MET A 1 742 ? -0.326 9.010 44.687 1.00 95.94 742 MET A CA 1
ATOM 5818 C C . MET A 1 742 ? -1.389 8.309 45.534 1.00 95.94 742 MET A C 1
ATOM 5820 O O . MET A 1 742 ? -1.919 8.930 46.450 1.00 95.94 742 MET A O 1
ATOM 5824 N N . PHE A 1 743 ? -1.658 7.018 45.312 1.00 96.12 743 PHE A N 1
ATOM 5825 C CA . PHE A 1 743 ? -2.566 6.259 46.180 1.00 96.12 743 PHE A CA 1
ATOM 5826 C C . PHE A 1 743 ? -2.069 6.210 47.634 1.00 96.12 743 PHE A C 1
ATOM 5828 O O . PHE A 1 743 ? -2.803 6.542 48.567 1.00 96.12 743 PHE A O 1
ATOM 5835 N N . VAL A 1 744 ? -0.809 5.814 47.833 1.00 96.69 744 VAL A N 1
ATOM 5836 C CA . VAL A 1 744 ? -0.245 5.591 49.171 1.00 96.69 744 VAL A CA 1
ATOM 5837 C C . VAL A 1 744 ? -0.170 6.889 49.971 1.00 96.69 744 VAL A C 1
ATOM 5839 O O . VAL A 1 744 ? -0.538 6.912 51.148 1.00 96.69 744 VAL A O 1
ATOM 5842 N N . TYR A 1 745 ? 0.275 7.979 49.346 1.00 97.62 745 TYR A N 1
ATOM 5843 C CA . TYR A 1 745 ? 0.382 9.270 50.015 1.00 97.62 745 TYR A CA 1
ATOM 5844 C C . TYR A 1 745 ? -0.967 9.956 50.208 1.00 97.62 745 TYR A C 1
ATOM 5846 O O . TYR A 1 745 ? -1.129 10.608 51.234 1.00 97.62 745 TYR A O 1
ATOM 5854 N N . LEU A 1 746 ? -1.959 9.724 49.339 1.00 96.56 746 LEU A N 1
ATOM 5855 C CA . LEU A 1 746 ? -3.336 10.160 49.588 1.00 96.56 746 LEU A CA 1
ATOM 5856 C C . LEU A 1 746 ? -3.885 9.537 50.876 1.00 96.56 746 LEU A C 1
ATOM 5858 O O . LEU A 1 746 ? -4.387 10.236 51.755 1.00 96.56 746 LEU A O 1
ATOM 5862 N N . VAL A 1 747 ? -3.729 8.219 51.026 1.00 97.06 747 VAL A N 1
ATOM 5863 C CA . VAL A 1 747 ? -4.136 7.504 52.244 1.00 97.06 747 VAL A CA 1
ATOM 5864 C C . VAL A 1 747 ? -3.355 7.997 53.463 1.00 97.06 747 VAL A C 1
ATOM 5866 O O . VAL A 1 747 ? -3.949 8.224 54.519 1.00 97.06 747 VAL A O 1
ATOM 5869 N N . LYS A 1 748 ? -2.035 8.180 53.330 1.00 97.31 748 LYS A N 1
ATOM 5870 C CA . LYS A 1 748 ? -1.172 8.681 54.409 1.00 97.31 748 LYS A CA 1
ATOM 5871 C C . LYS A 1 748 ? -1.618 10.064 54.878 1.00 97.31 748 LYS A C 1
ATOM 5873 O O . LYS A 1 748 ? -1.779 10.279 56.075 1.00 97.31 748 LYS A O 1
ATOM 5878 N N . GLU A 1 749 ? -1.824 10.982 53.943 1.00 97.38 749 GLU A N 1
ATOM 5879 C CA . GLU A 1 749 ? -2.246 12.346 54.227 1.00 97.38 749 GLU A CA 1
ATOM 5880 C C . GLU A 1 749 ? -3.614 12.358 54.910 1.00 97.38 749 GLU A C 1
ATOM 5882 O O . GLU A 1 749 ? -3.761 12.969 55.965 1.00 97.38 749 GLU A O 1
ATOM 5887 N N . MET A 1 750 ? -4.594 11.611 54.389 1.00 96.62 750 MET A N 1
ATOM 5888 C CA . MET A 1 750 ? -5.909 11.496 55.026 1.00 96.62 750 MET A CA 1
ATOM 5889 C C . MET A 1 750 ? -5.812 10.904 56.440 1.00 96.62 750 MET A C 1
ATOM 5891 O O . MET A 1 750 ? -6.456 11.411 57.360 1.00 96.62 750 MET A O 1
ATOM 5895 N N . ARG A 1 751 ? -4.989 9.871 56.652 1.00 96.56 751 ARG A N 1
ATOM 5896 C CA . ARG A 1 751 ? -4.734 9.298 57.985 1.00 96.56 751 ARG A CA 1
ATOM 5897 C C . ARG A 1 751 ? -4.189 10.350 58.941 1.00 96.56 751 ARG A C 1
ATOM 5899 O O . ARG A 1 751 ? -4.662 10.470 60.074 1.00 96.56 751 ARG A O 1
ATOM 5906 N N . ASP A 1 752 ? -3.212 11.120 58.479 1.00 95.38 752 ASP A N 1
ATOM 5907 C CA . ASP A 1 752 ? -2.530 12.124 59.283 1.00 95.38 752 ASP A CA 1
ATOM 5908 C C . ASP A 1 752 ? -3.430 13.346 59.547 1.00 95.38 752 ASP A C 1
ATOM 5910 O O . ASP A 1 752 ? -3.360 13.911 60.642 1.00 95.38 752 ASP A O 1
ATOM 5914 N N . LEU A 1 753 ? -4.309 13.720 58.612 1.00 94.44 753 LEU A N 1
ATOM 5915 C CA . LEU A 1 753 ? -5.298 14.793 58.766 1.00 94.44 753 LEU A CA 1
ATOM 5916 C C . LEU A 1 753 ? -6.426 14.394 59.726 1.00 94.44 753 LEU A C 1
ATOM 5918 O O . LEU A 1 753 ? -6.672 15.087 60.713 1.00 94.44 753 LEU A O 1
ATOM 5922 N N . PHE A 1 754 ? -7.073 13.253 59.483 1.00 95.38 754 PHE A N 1
ATOM 5923 C CA . PHE A 1 754 ? -8.274 12.840 60.214 1.00 95.38 754 PHE A CA 1
ATOM 5924 C C . PHE A 1 754 ? -7.974 12.024 61.485 1.00 95.38 754 PHE A C 1
ATOM 5926 O O . PHE A 1 754 ? -8.874 11.797 62.294 1.00 95.38 754 PHE A O 1
ATOM 5933 N N . LYS A 1 755 ? -6.708 11.650 61.725 1.00 95.25 755 LYS A N 1
ATOM 5934 C CA . LYS A 1 755 ? -6.230 10.925 62.921 1.00 95.25 755 LYS A CA 1
ATOM 5935 C C . LYS A 1 755 ? -6.915 9.566 63.113 1.00 95.25 755 LYS A C 1
ATOM 5937 O O . LYS A 1 755 ? -7.456 9.284 64.184 1.00 95.25 755 LYS A O 1
ATOM 5942 N N . PHE A 1 756 ? -6.908 8.737 62.074 1.00 96.44 756 PHE A N 1
ATOM 5943 C CA . PHE A 1 756 ? -7.445 7.372 62.116 1.00 96.44 756 PHE A CA 1
ATOM 5944 C C . PHE A 1 756 ? -6.343 6.307 62.086 1.00 96.44 756 PHE A C 1
ATOM 5946 O O . PHE A 1 756 ? -5.194 6.594 61.744 1.00 96.44 756 PHE A O 1
ATOM 5953 N N . THR A 1 757 ? -6.690 5.073 62.440 1.00 95.56 757 THR A N 1
ATOM 5954 C CA . THR A 1 757 ? -5.821 3.890 62.349 1.00 95.56 757 THR A CA 1
ATOM 5955 C C . THR A 1 757 ? -6.235 3.035 61.155 1.00 95.56 757 THR A C 1
ATOM 5957 O O . THR A 1 757 ? -7.418 2.919 60.845 1.00 95.56 757 THR A O 1
ATOM 5960 N N . ILE A 1 758 ? -5.268 2.463 60.432 1.00 96.44 758 ILE A N 1
ATOM 5961 C CA . ILE A 1 758 ? -5.550 1.589 59.283 1.00 96.44 758 ILE A CA 1
ATOM 5962 C C . ILE A 1 758 ? -5.678 0.158 59.802 1.00 96.44 758 ILE A C 1
ATOM 5964 O O . ILE A 1 758 ? -4.725 -0.367 60.374 1.00 96.44 758 ILE A O 1
ATOM 5968 N N . ARG A 1 759 ? -6.846 -0.459 59.602 1.00 94.31 759 ARG A N 1
ATOM 5969 C CA . ARG A 1 759 ? -7.109 -1.850 59.990 1.00 94.31 759 ARG A CA 1
ATOM 5970 C C . ARG A 1 759 ? -6.585 -2.829 58.947 1.00 94.31 759 ARG A C 1
ATOM 5972 O O . ARG A 1 759 ? -5.835 -3.739 59.277 1.00 94.31 759 ARG A O 1
ATOM 5979 N N . ASP A 1 760 ? -6.997 -2.621 57.703 1.00 94.12 760 ASP A N 1
ATOM 5980 C CA . ASP A 1 760 ? -6.667 -3.455 56.553 1.00 94.12 760 ASP A CA 1
ATOM 5981 C C . ASP A 1 760 ? -6.767 -2.636 55.258 1.00 94.12 760 ASP A C 1
ATOM 5983 O O . ASP A 1 760 ? -7.498 -1.639 55.191 1.00 94.12 760 ASP A O 1
ATOM 5987 N N . ILE A 1 761 ? -5.993 -3.041 54.247 1.00 96.06 761 ILE A N 1
ATOM 5988 C CA . ILE A 1 761 ? -6.014 -2.463 52.901 1.00 96.06 761 ILE A CA 1
ATOM 5989 C C . ILE A 1 761 ? -6.265 -3.589 51.903 1.00 96.06 761 ILE A C 1
ATOM 5991 O O . ILE A 1 761 ? -5.417 -4.464 51.742 1.00 96.06 761 ILE A O 1
ATOM 5995 N N . ASN A 1 762 ? -7.390 -3.511 51.198 1.00 92.62 762 ASN A N 1
ATOM 5996 C CA . ASN A 1 762 ? -7.782 -4.468 50.170 1.00 92.62 762 ASN A CA 1
ATOM 5997 C C . ASN A 1 762 ? -7.633 -3.841 48.783 1.00 92.62 762 ASN A C 1
ATOM 5999 O O . ASN A 1 762 ? -8.224 -2.796 48.493 1.00 92.62 762 ASN A O 1
ATOM 6003 N N . LEU A 1 763 ? -6.840 -4.475 47.926 1.00 90.56 763 LEU A N 1
ATOM 6004 C CA . LEU A 1 763 ? -6.523 -4.005 46.582 1.00 90.56 763 LEU A CA 1
ATOM 6005 C C . LEU A 1 763 ? -7.266 -4.849 45.547 1.00 90.56 763 LEU A C 1
ATOM 6007 O O . LEU A 1 763 ? -7.077 -6.062 45.472 1.00 90.56 763 LEU A O 1
ATOM 6011 N N . GLN A 1 764 ? -8.068 -4.196 44.717 1.00 86.94 764 GLN A N 1
ATOM 6012 C CA . GLN A 1 764 ? -8.746 -4.778 43.568 1.00 86.94 764 GLN A CA 1
ATOM 6013 C C . GLN A 1 764 ? -8.083 -4.215 42.301 1.00 86.94 764 GLN A C 1
ATOM 6015 O O . GLN A 1 764 ? -8.408 -3.122 41.844 1.00 86.94 764 GLN A O 1
ATOM 6020 N N . LEU A 1 765 ? -7.084 -4.930 41.778 1.00 83.31 765 LEU A N 1
ATOM 6021 C CA . LEU A 1 765 ? -6.256 -4.515 40.634 1.00 83.31 765 LEU A CA 1
ATOM 6022 C C . LEU A 1 765 ? -6.517 -5.434 39.428 1.00 83.31 765 LEU A C 1
ATOM 6024 O O . LEU A 1 765 ? -7.069 -6.519 39.581 1.00 83.31 765 LEU A O 1
ATOM 6028 N N . GLU A 1 766 ? -6.137 -5.023 38.217 1.00 73.19 766 GLU A N 1
ATOM 6029 C CA . GLU A 1 766 ? -6.273 -5.875 37.021 1.00 73.19 766 GLU A CA 1
ATOM 6030 C C . GLU A 1 766 ? -5.266 -7.045 37.054 1.00 73.19 766 GLU A C 1
ATOM 6032 O O . GLU A 1 766 ? -4.087 -6.834 37.352 1.00 73.19 766 GLU A O 1
ATOM 6037 N N . SER A 1 767 ? -5.705 -8.272 36.733 1.00 55.56 767 SER A N 1
ATOM 6038 C CA . SER A 1 767 ? -4.903 -9.511 36.779 1.00 55.56 767 SER A CA 1
ATOM 6039 C C . SER A 1 767 ? -3.932 -9.730 35.609 1.00 55.56 767 SER A C 1
ATOM 6041 O O . SER A 1 767 ? -3.176 -10.697 35.644 1.00 55.56 767 SER A O 1
ATOM 6043 N N . ASN A 1 768 ? -3.936 -8.892 34.568 1.00 54.53 768 ASN A N 1
ATOM 6044 C CA . ASN A 1 768 ? -3.192 -9.158 33.327 1.00 54.53 768 ASN A CA 1
ATOM 6045 C C . ASN A 1 768 ? -1.664 -9.003 33.483 1.00 54.53 768 ASN A C 1
ATOM 6047 O O . ASN A 1 768 ? -1.112 -7.916 33.304 1.00 54.53 768 ASN A O 1
ATOM 6051 N N . ASP A 1 769 ? -0.979 -10.118 33.749 1.00 55.47 769 ASP A N 1
ATOM 6052 C CA . ASP A 1 769 ? 0.484 -10.207 33.879 1.00 55.47 769 ASP A CA 1
ATOM 6053 C C . ASP A 1 769 ? 1.236 -10.292 32.524 1.00 55.47 769 ASP A C 1
ATOM 6055 O O . ASP A 1 769 ? 2.463 -10.207 32.504 1.00 55.47 769 ASP A O 1
ATOM 6059 N N . ASP A 1 770 ? 0.532 -10.384 31.386 1.00 53.41 770 ASP A N 1
ATOM 6060 C CA . ASP A 1 770 ? 1.138 -10.668 30.067 1.00 53.41 770 ASP A CA 1
ATOM 6061 C C . ASP A 1 770 ? 1.642 -9.434 29.289 1.00 53.41 770 ASP A C 1
ATOM 6063 O O . ASP A 1 770 ? 2.365 -9.563 28.296 1.00 53.41 770 ASP A O 1
ATOM 6067 N N . LYS A 1 771 ? 1.292 -8.209 29.707 1.00 57.06 771 LYS A N 1
ATOM 6068 C CA . LYS A 1 771 ? 1.694 -6.985 28.988 1.00 57.06 771 LYS A CA 1
ATOM 6069 C C . LYS A 1 771 ? 3.112 -6.561 29.373 1.00 57.06 771 LYS A C 1
ATOM 6071 O O . LYS A 1 771 ? 3.343 -6.067 30.476 1.00 57.06 771 LYS A O 1
ATOM 6076 N N . THR A 1 772 ? 4.047 -6.703 28.434 1.00 62.41 772 THR A N 1
ATOM 6077 C CA . THR A 1 772 ? 5.423 -6.197 28.549 1.00 62.41 772 THR A CA 1
ATOM 6078 C C . THR A 1 772 ? 5.573 -4.868 27.811 1.00 62.41 772 THR A C 1
ATOM 6080 O O . THR A 1 772 ? 5.292 -4.777 26.616 1.00 62.41 772 THR A O 1
ATOM 6083 N N . TYR A 1 773 ? 6.041 -3.829 28.503 1.00 64.25 773 TYR A N 1
ATOM 6084 C CA . TYR A 1 773 ? 6.282 -2.512 27.904 1.00 64.25 773 TYR A CA 1
ATOM 6085 C C . TYR A 1 773 ? 7.779 -2.285 27.633 1.00 64.25 773 TYR A C 1
ATOM 6087 O O . TYR A 1 773 ? 8.615 -2.738 28.417 1.00 64.25 773 TYR A O 1
ATOM 6095 N N . PRO A 1 774 ? 8.153 -1.521 26.585 1.00 62.03 774 PRO A N 1
ATOM 6096 C CA . PRO A 1 774 ? 9.530 -1.070 26.395 1.00 62.03 774 PRO A CA 1
ATOM 6097 C C . PRO A 1 774 ? 10.038 -0.318 27.636 1.00 62.03 774 PRO A C 1
ATOM 6099 O O . PRO A 1 774 ? 9.378 0.610 28.134 1.00 62.03 774 PRO A O 1
ATOM 6102 N N . TRP A 1 775 ? 11.200 -0.738 28.139 1.00 66.75 775 TRP A N 1
ATOM 6103 C CA . TRP A 1 775 ? 11.741 -0.323 29.434 1.00 66.75 775 TRP A CA 1
ATOM 6104 C C . TRP A 1 775 ? 13.083 0.406 29.297 1.00 66.75 775 TRP A C 1
ATOM 6106 O O . TRP A 1 775 ? 13.991 -0.070 28.619 1.00 66.75 775 TRP A O 1
ATOM 6116 N N . ASP A 1 776 ? 13.196 1.555 29.969 1.00 70.69 776 ASP A N 1
ATOM 6117 C CA . ASP A 1 776 ? 14.402 2.382 30.092 1.00 70.69 776 ASP A CA 1
ATOM 6118 C C . ASP A 1 776 ? 14.367 3.069 31.469 1.00 70.69 776 ASP A C 1
ATOM 6120 O O . ASP A 1 776 ? 13.341 3.618 31.870 1.00 70.69 776 ASP A O 1
ATOM 6124 N N . VAL A 1 777 ? 15.484 3.071 32.195 1.00 68.38 777 VAL A N 1
ATOM 6125 C CA . VAL A 1 777 ? 15.618 3.739 33.502 1.00 68.38 777 VAL A CA 1
ATOM 6126 C C . VAL A 1 777 ? 15.444 5.264 33.422 1.00 68.38 777 VAL A C 1
ATOM 6128 O O . VAL A 1 777 ? 15.074 5.901 34.408 1.00 68.38 777 VAL A O 1
ATOM 6131 N N . ASN A 1 778 ? 15.655 5.868 32.249 1.00 79.19 778 ASN A N 1
ATOM 6132 C CA . ASN A 1 778 ? 15.427 7.299 32.017 1.00 79.19 778 ASN A CA 1
ATOM 6133 C C . ASN A 1 778 ? 13.950 7.651 31.787 1.00 79.19 778 ASN A C 1
ATOM 6135 O O . ASN A 1 778 ? 13.592 8.834 31.738 1.00 79.19 778 ASN A O 1
ATOM 6139 N N . LYS A 1 779 ? 13.082 6.642 31.656 1.00 84.94 779 LYS A N 1
ATOM 6140 C CA . LYS A 1 779 ? 11.643 6.824 31.468 1.00 84.94 779 LYS A CA 1
ATOM 6141 C C . LYS A 1 779 ? 11.037 7.526 32.685 1.00 84.94 779 LYS A C 1
ATOM 6143 O O . LYS A 1 779 ? 11.496 7.357 33.815 1.00 84.94 779 LYS A O 1
ATOM 6148 N N . LYS A 1 780 ? 10.018 8.354 32.449 1.00 89.69 780 LYS A N 1
ATOM 6149 C CA . LYS A 1 780 ? 9.334 9.114 33.503 1.00 89.69 780 LYS A CA 1
ATOM 6150 C C . LYS A 1 780 ? 8.494 8.200 34.386 1.00 89.69 780 LYS A C 1
ATOM 6152 O O . LYS A 1 780 ? 7.894 7.260 33.877 1.00 89.69 780 LYS A O 1
ATOM 6157 N N . ILE A 1 781 ? 8.392 8.522 35.674 1.00 91.69 781 ILE A N 1
ATOM 6158 C CA . ILE A 1 781 ? 7.642 7.722 36.661 1.00 91.69 781 ILE A CA 1
ATOM 6159 C C . ILE A 1 781 ? 6.126 7.700 36.418 1.00 91.69 781 ILE A C 1
ATOM 6161 O O . ILE A 1 781 ? 5.426 6.889 37.012 1.00 91.69 781 ILE A O 1
ATOM 6165 N N . SER A 1 782 ? 5.619 8.585 35.552 1.00 89.88 782 SER A N 1
ATOM 6166 C CA . SER A 1 782 ? 4.233 8.584 35.071 1.00 89.88 782 SER A CA 1
ATOM 6167 C C . SER A 1 782 ? 3.969 7.540 33.983 1.00 89.88 782 SER A C 1
ATOM 6169 O O . SER A 1 782 ? 2.818 7.257 33.674 1.00 89.88 782 SER A O 1
ATOM 6171 N N . MET A 1 783 ? 5.015 6.956 33.396 1.00 88.12 783 MET A N 1
ATOM 6172 C CA . MET A 1 783 ? 4.891 5.901 32.394 1.00 88.12 783 MET A CA 1
ATOM 6173 C C . MET A 1 783 ? 4.869 4.522 33.051 1.00 88.12 783 MET A C 1
ATOM 6175 O O . MET A 1 783 ? 5.447 4.340 34.120 1.00 88.12 783 MET A O 1
ATOM 6179 N N . ASN A 1 784 ? 4.276 3.536 32.376 1.00 88.31 784 ASN A N 1
ATOM 6180 C CA . ASN A 1 784 ? 4.160 2.178 32.909 1.00 88.31 784 ASN A CA 1
ATOM 6181 C C . ASN A 1 784 ? 5.522 1.529 33.219 1.00 88.31 784 ASN A C 1
ATOM 6183 O O . ASN A 1 784 ? 6.486 1.703 32.454 1.00 88.31 784 ASN A O 1
ATOM 6187 N N . PHE A 1 785 ? 5.540 0.741 34.300 1.00 86.94 785 PHE A N 1
ATOM 6188 C CA . PHE A 1 785 ? 6.537 -0.290 34.600 1.00 86.94 785 PHE A CA 1
ATOM 6189 C C . PHE A 1 785 ? 6.692 -1.279 33.435 1.00 86.94 785 PHE A C 1
ATOM 6191 O O . PHE A 1 785 ? 5.841 -1.333 32.542 1.00 86.94 785 PHE A O 1
ATOM 6198 N N . ALA A 1 786 ? 7.771 -2.071 33.423 1.00 83.56 786 ALA A N 1
ATOM 6199 C CA . ALA A 1 786 ? 7.970 -3.062 32.365 1.00 83.56 786 ALA A CA 1
ATOM 6200 C C . ALA A 1 786 ? 6.889 -4.150 32.412 1.00 83.56 786 ALA A C 1
ATOM 6202 O O . ALA A 1 786 ? 6.473 -4.635 31.361 1.00 83.56 786 ALA A O 1
ATOM 6203 N N . THR A 1 787 ? 6.421 -4.495 33.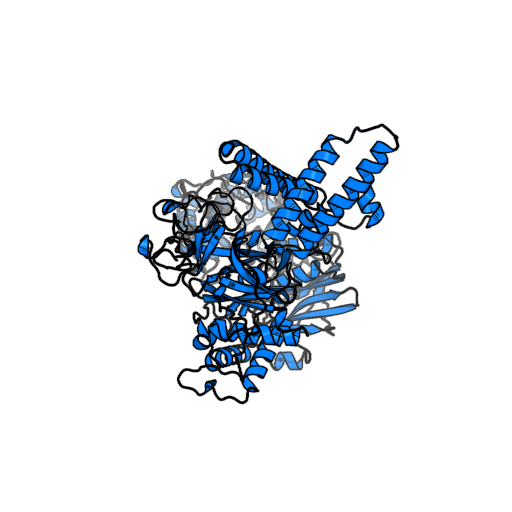618 1.00 84.00 787 THR A N 1
ATOM 6204 C CA . THR A 1 787 ? 5.378 -5.504 33.860 1.00 84.00 787 THR A CA 1
ATOM 6205 C C . THR A 1 787 ? 4.418 -5.077 34.975 1.00 84.00 787 THR A C 1
ATOM 6207 O O . THR A 1 787 ? 4.799 -4.341 35.889 1.00 84.00 787 THR A O 1
ATOM 6210 N N . ALA A 1 788 ? 3.184 -5.596 34.955 1.00 80.75 788 ALA A N 1
ATOM 6211 C CA . ALA A 1 788 ? 2.217 -5.396 36.043 1.00 80.75 788 ALA A CA 1
ATOM 6212 C C . ALA A 1 788 ? 2.742 -5.936 37.391 1.00 80.75 788 ALA A C 1
ATOM 6214 O O . ALA A 1 788 ? 2.545 -5.321 38.439 1.00 80.75 788 ALA A O 1
ATOM 6215 N N . GLY A 1 789 ? 3.496 -7.041 37.367 1.00 83.38 789 GLY A N 1
ATOM 6216 C CA . GLY A 1 789 ? 4.124 -7.616 38.559 1.00 83.38 789 GLY A CA 1
ATOM 6217 C C . GLY A 1 789 ? 5.190 -6.723 39.210 1.00 83.38 789 GLY A C 1
ATOM 6218 O O . GLY A 1 789 ? 5.393 -6.800 40.422 1.00 83.38 789 GLY A O 1
ATOM 6219 N N . GLU A 1 790 ? 5.879 -5.865 38.452 1.00 86.75 790 GLU A N 1
ATOM 6220 C CA . GLU A 1 790 ? 6.771 -4.837 39.016 1.00 86.75 790 GLU A CA 1
ATOM 6221 C C . GLU A 1 790 ? 5.988 -3.723 39.705 1.00 86.75 790 GLU A C 1
ATOM 6223 O O . GLU A 1 790 ? 6.318 -3.369 40.836 1.00 86.75 790 GLU A O 1
ATOM 6228 N N . ALA A 1 791 ? 4.926 -3.229 39.061 1.00 88.19 791 ALA A N 1
ATOM 6229 C CA . ALA A 1 791 ? 4.058 -2.208 39.639 1.00 88.19 791 ALA A CA 1
ATOM 6230 C C . ALA A 1 791 ? 3.434 -2.685 40.959 1.00 88.19 791 ALA A C 1
ATOM 6232 O O . ALA A 1 791 ? 3.487 -1.970 41.957 1.00 88.19 791 ALA A O 1
ATOM 6233 N N . ARG A 1 792 ? 2.930 -3.929 41.005 1.00 88.06 792 ARG A N 1
ATOM 6234 C CA . ARG A 1 792 ? 2.365 -4.525 42.229 1.00 88.06 792 ARG A CA 1
ATOM 6235 C C . ARG A 1 792 ? 3.394 -4.654 43.351 1.00 88.06 792 ARG A C 1
ATOM 6237 O O . ARG A 1 792 ? 3.071 -4.343 44.494 1.00 88.06 792 ARG A O 1
ATOM 6244 N N . ARG A 1 793 ? 4.623 -5.090 43.043 1.00 89.62 793 ARG A N 1
ATOM 6245 C CA . ARG A 1 793 ? 5.708 -5.162 44.040 1.00 89.62 793 ARG A CA 1
ATOM 6246 C C . ARG A 1 793 ? 6.036 -3.782 44.596 1.00 89.62 793 ARG A C 1
ATOM 6248 O O . ARG A 1 793 ? 6.058 -3.618 45.809 1.00 89.62 793 ARG A O 1
ATOM 6255 N N . TYR A 1 794 ? 6.199 -2.793 43.719 1.00 92.62 794 TYR A N 1
ATOM 6256 C CA . TYR A 1 794 ? 6.475 -1.421 44.134 1.00 92.62 794 TYR A CA 1
ATOM 6257 C C . TYR A 1 794 ? 5.341 -0.838 44.991 1.00 92.62 794 TYR A C 1
ATOM 6259 O O . TYR A 1 794 ? 5.601 -0.264 46.044 1.00 92.62 794 TYR A O 1
ATOM 6267 N N . LEU A 1 795 ? 4.080 -1.048 44.601 1.00 93.31 795 LEU A N 1
ATOM 6268 C CA . LEU A 1 795 ? 2.913 -0.643 45.386 1.00 93.31 795 LEU A CA 1
ATOM 6269 C C . LEU A 1 795 ? 2.903 -1.286 46.779 1.00 93.31 795 LEU A C 1
ATOM 6271 O O . LEU A 1 795 ? 2.711 -0.583 47.770 1.00 93.31 795 LEU A O 1
ATOM 6275 N N . ALA A 1 796 ? 3.122 -2.602 46.863 1.00 92.00 796 ALA A N 1
ATOM 6276 C CA . ALA A 1 796 ? 3.164 -3.325 48.132 1.00 92.00 796 ALA A CA 1
ATOM 6277 C C . ALA A 1 796 ? 4.294 -2.812 49.042 1.00 92.00 796 ALA A C 1
ATOM 6279 O O . ALA A 1 796 ? 4.065 -2.576 50.231 1.00 92.00 796 ALA A O 1
ATOM 6280 N N . ASP A 1 797 ? 5.478 -2.562 48.477 1.00 92.81 797 ASP A N 1
ATOM 6281 C CA . ASP A 1 797 ? 6.615 -1.985 49.197 1.00 92.81 797 ASP A CA 1
ATOM 6282 C C . ASP A 1 797 ? 6.302 -0.563 49.689 1.00 92.81 797 ASP A C 1
ATOM 6284 O O . ASP A 1 797 ? 6.560 -0.243 50.851 1.00 92.81 797 ASP A O 1
ATOM 6288 N N . CYS A 1 798 ? 5.686 0.286 48.858 1.00 93.88 798 CYS A N 1
ATOM 6289 C CA . CYS A 1 798 ? 5.252 1.625 49.261 1.00 93.88 798 CYS A CA 1
ATOM 6290 C C . CYS A 1 798 ? 4.228 1.573 50.403 1.00 93.88 798 CYS A C 1
ATOM 6292 O O . CYS A 1 798 ? 4.380 2.298 51.385 1.00 93.88 798 CYS A O 1
ATOM 6294 N N . ILE A 1 799 ? 3.214 0.706 50.315 1.00 95.56 799 ILE A N 1
ATOM 6295 C CA . ILE A 1 799 ? 2.207 0.537 51.374 1.00 95.56 799 ILE A CA 1
ATOM 6296 C C . ILE A 1 799 ? 2.887 0.123 52.685 1.00 95.56 799 ILE A C 1
ATOM 6298 O O . ILE A 1 799 ? 2.675 0.763 53.719 1.00 95.56 799 ILE A O 1
ATOM 6302 N N . LYS A 1 800 ? 3.769 -0.879 52.640 1.00 94.19 800 LYS A N 1
ATOM 6303 C CA . LYS A 1 800 ? 4.485 -1.365 53.822 1.00 94.19 800 LYS A CA 1
ATOM 6304 C C . LYS A 1 800 ? 5.390 -0.296 54.434 1.00 94.19 800 LYS A C 1
ATOM 6306 O O . LYS A 1 800 ? 5.342 -0.077 55.642 1.00 94.19 800 LYS A O 1
ATOM 6311 N N . ASN A 1 801 ? 6.176 0.395 53.611 1.00 93.62 801 ASN A N 1
ATOM 6312 C CA . ASN A 1 801 ? 7.165 1.369 54.074 1.00 93.62 801 ASN A CA 1
ATOM 6313 C C . ASN A 1 801 ? 6.533 2.685 54.557 1.00 93.62 801 ASN A C 1
ATOM 6315 O O . ASN A 1 801 ? 7.041 3.298 55.494 1.00 93.62 801 ASN A O 1
ATOM 6319 N N . VAL A 1 802 ? 5.436 3.130 53.935 1.00 95.12 802 VAL A N 1
ATOM 6320 C CA . VAL A 1 802 ? 4.820 4.439 54.216 1.00 95.12 802 VAL A CA 1
ATOM 6321 C C . VAL A 1 802 ? 3.646 4.334 55.192 1.00 95.12 802 VAL A C 1
ATOM 6323 O O . VAL A 1 802 ? 3.486 5.195 56.064 1.00 95.12 802 VAL A O 1
ATOM 6326 N N . LEU A 1 803 ? 2.810 3.300 55.058 1.00 95.62 803 LEU A N 1
ATOM 6327 C CA . LEU A 1 803 ? 1.607 3.120 55.879 1.00 95.62 803 LEU A CA 1
ATOM 6328 C C . LEU A 1 803 ? 1.817 2.140 57.038 1.00 95.62 803 LEU A C 1
ATOM 6330 O O . LEU A 1 803 ? 1.062 2.211 58.006 1.00 95.62 803 LEU A O 1
ATOM 6334 N N . GLY A 1 804 ? 2.848 1.290 56.982 1.00 92.38 804 GLY A N 1
ATOM 6335 C CA . GLY A 1 804 ? 3.190 0.354 58.059 1.00 92.38 804 GLY A CA 1
ATOM 6336 C C . GLY A 1 804 ? 2.260 -0.859 58.159 1.00 92.38 804 GLY A C 1
ATOM 6337 O O . GLY A 1 804 ? 2.233 -1.511 59.199 1.00 92.38 804 GLY A O 1
ATOM 6338 N N . VAL A 1 805 ? 1.494 -1.149 57.105 1.00 92.81 805 VAL A N 1
ATOM 6339 C CA . VAL A 1 805 ? 0.541 -2.267 57.023 1.00 92.81 805 VAL A CA 1
ATOM 6340 C C . VAL A 1 805 ? 0.829 -3.120 55.790 1.00 92.81 805 VAL A C 1
ATOM 6342 O O . VAL A 1 805 ? 1.442 -2.641 54.839 1.00 92.81 805 VAL A O 1
ATOM 6345 N N . GLU A 1 806 ? 0.401 -4.379 55.794 1.00 91.50 806 GLU A N 1
ATOM 6346 C CA . GLU A 1 806 ? 0.422 -5.224 54.595 1.00 91.50 806 GLU A CA 1
ATOM 6347 C C . GLU A 1 806 ? -0.942 -5.158 53.901 1.00 91.50 806 GLU A C 1
ATOM 6349 O O . GLU A 1 806 ? -1.978 -5.132 54.565 1.00 91.50 806 GLU A O 1
ATOM 6354 N N . ALA A 1 807 ? -0.935 -5.078 52.570 1.00 91.56 807 ALA A N 1
ATOM 6355 C CA . ALA A 1 807 ? -2.151 -5.047 51.765 1.00 91.56 807 ALA A CA 1
ATOM 6356 C C . ALA A 1 807 ? -2.503 -6.444 51.241 1.00 91.56 807 ALA A C 1
ATOM 6358 O O . ALA A 1 807 ? -1.623 -7.189 50.807 1.00 91.56 807 ALA A O 1
ATOM 6359 N N . GLU A 1 808 ? -3.793 -6.766 51.233 1.00 89.25 808 GLU A N 1
ATOM 6360 C CA . GLU A 1 808 ? -4.338 -7.982 50.636 1.00 89.25 808 GLU A CA 1
ATOM 6361 C C . GL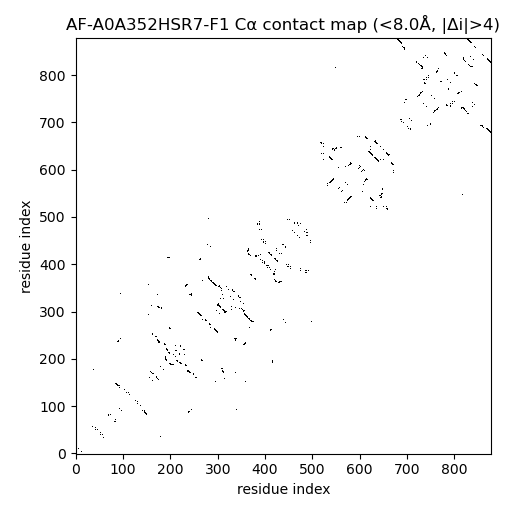U A 1 808 ? -4.827 -7.680 49.215 1.00 89.25 808 GLU A C 1
ATOM 6363 O O . GLU A 1 808 ? -5.575 -6.729 48.990 1.00 89.25 808 GLU A O 1
ATOM 6368 N N . VAL A 1 809 ? -4.403 -8.477 48.233 1.00 83.50 809 VAL A N 1
ATOM 6369 C CA . VAL A 1 809 ? -4.913 -8.375 46.859 1.00 83.50 809 VAL A CA 1
ATOM 6370 C C . VAL A 1 809 ? -6.112 -9.306 46.729 1.00 83.50 809 VAL A C 1
ATOM 6372 O O . VAL A 1 809 ? -5.983 -10.515 46.916 1.00 83.50 809 VAL A O 1
ATOM 6375 N N . LEU A 1 810 ? -7.276 -8.746 46.409 1.00 80.81 810 LEU A N 1
ATOM 6376 C CA . LEU A 1 810 ? -8.511 -9.506 46.255 1.00 80.81 810 LEU A CA 1
ATOM 6377 C C . LEU A 1 810 ? -8.490 -10.334 44.954 1.00 80.81 810 LEU A C 1
ATOM 6379 O O . LEU A 1 810 ? -7.920 -9.897 43.955 1.00 80.81 810 LEU A O 1
ATOM 6383 N N . PRO A 1 811 ? -9.144 -11.512 44.923 1.00 59.81 811 PRO A N 1
ATOM 6384 C CA . PRO A 1 811 ? -9.100 -12.437 43.783 1.00 59.81 811 PRO A CA 1
ATOM 6385 C C . PRO A 1 811 ? -9.970 -12.014 42.586 1.00 59.81 811 PRO A C 1
ATOM 6387 O O . PRO A 1 811 ? -10.044 -12.742 41.598 1.00 59.81 811 PRO A O 1
ATOM 6390 N N . PHE A 1 812 ? -10.649 -10.869 42.667 1.00 68.81 812 PHE A N 1
ATOM 6391 C CA . PHE A 1 812 ? -11.517 -10.343 41.615 1.00 68.81 812 PHE A CA 1
ATOM 6392 C C . PHE A 1 812 ? -10.850 -9.140 40.946 1.00 68.81 812 PHE A C 1
ATOM 6394 O O . PHE A 1 812 ? -10.262 -8.300 41.625 1.00 68.81 812 PHE A O 1
ATOM 6401 N N . ASN A 1 813 ? -10.966 -9.039 39.622 1.00 61.53 813 ASN A N 1
ATOM 6402 C CA . ASN A 1 813 ? -10.387 -7.932 38.861 1.00 61.53 813 ASN A CA 1
ATOM 6403 C C . ASN A 1 813 ? -11.004 -6.586 39.235 1.00 61.53 813 ASN A C 1
ATOM 6405 O O . ASN A 1 813 ? -12.183 -6.519 39.588 1.00 61.53 813 ASN A O 1
ATOM 6409 N N . ALA A 1 814 ? -10.206 -5.518 39.127 1.00 59.66 814 ALA A N 1
ATOM 6410 C CA . ALA A 1 814 ? -10.687 -4.141 39.232 1.00 59.66 814 ALA A CA 1
ATOM 6411 C C . ALA A 1 814 ? -11.923 -3.935 38.344 1.00 59.66 814 ALA A C 1
ATOM 6413 O O . ALA A 1 814 ? -11.903 -4.264 37.157 1.00 59.66 814 ALA A O 1
ATOM 6414 N N . THR A 1 815 ? -12.989 -3.381 38.921 1.00 56.38 815 THR A N 1
ATOM 6415 C CA . THR A 1 815 ? -14.145 -2.914 38.138 1.00 56.38 815 THR A CA 1
ATOM 6416 C C . THR A 1 815 ? -13.769 -1.642 37.366 1.00 56.38 815 THR A C 1
ATOM 6418 O O . THR A 1 815 ? -12.779 -0.983 37.692 1.00 56.38 815 THR A O 1
ATOM 6421 N N . HIS A 1 816 ? -14.540 -1.260 36.340 1.00 54.53 816 HIS A N 1
ATOM 6422 C CA . HIS A 1 816 ? -14.296 -0.003 35.611 1.00 54.53 816 HIS A CA 1
ATOM 6423 C C . HIS A 1 816 ? -14.442 1.239 36.500 1.00 54.53 816 HIS A C 1
ATOM 6425 O O . HIS A 1 816 ? -13.825 2.268 36.218 1.00 54.53 816 HIS A O 1
ATOM 6431 N N . HIS A 1 817 ? -15.195 1.135 37.599 1.00 59.62 817 HIS A N 1
ATOM 6432 C CA . HIS A 1 817 ? -15.296 2.181 38.604 1.00 59.62 817 HIS A CA 1
ATOM 6433 C C . HIS A 1 817 ? -13.995 2.270 39.412 1.00 59.62 817 HIS A C 1
ATOM 6435 O O . HIS A 1 817 ? -13.581 1.328 40.094 1.00 59.62 817 HIS A O 1
ATOM 6441 N N . ARG A 1 818 ? -13.358 3.441 39.333 1.00 80.00 818 ARG A N 1
ATOM 6442 C CA . ARG A 1 818 ? -12.084 3.748 39.988 1.00 80.00 818 ARG A CA 1
ATOM 6443 C C . ARG A 1 818 ? -12.380 4.450 41.298 1.00 80.00 818 ARG A C 1
ATOM 6445 O O . ARG A 1 818 ? -12.970 5.530 41.289 1.00 80.00 818 ARG A O 1
ATOM 6452 N N . TRP A 1 819 ? -12.034 3.839 42.421 1.00 86.56 819 TRP A N 1
ATOM 6453 C CA . TRP A 1 819 ? -12.414 4.387 43.717 1.00 86.56 819 TRP A CA 1
ATOM 6454 C C . TRP A 1 819 ? -11.491 3.962 44.846 1.00 86.56 819 TRP A C 1
ATOM 6456 O O . TRP A 1 819 ? -10.939 2.863 44.864 1.00 86.56 819 TRP A O 1
ATOM 6466 N N . ILE A 1 820 ? -11.374 4.855 45.824 1.00 93.56 820 ILE A N 1
ATOM 6467 C CA . ILE A 1 820 ? -10.757 4.607 47.122 1.00 93.56 820 ILE A CA 1
ATOM 6468 C C . ILE A 1 820 ? -11.843 4.785 48.170 1.00 93.56 820 ILE A C 1
ATOM 6470 O O . ILE A 1 820 ? -12.373 5.884 48.323 1.00 93.56 820 ILE A O 1
ATOM 6474 N N . ARG A 1 821 ? -12.166 3.718 48.897 1.00 93.69 821 ARG A N 1
ATOM 6475 C CA . ARG A 1 821 ? -13.212 3.701 49.921 1.00 93.69 821 ARG A CA 1
ATOM 6476 C C . ARG A 1 821 ? -12.597 3.501 51.294 1.00 93.69 821 ARG A C 1
ATOM 6478 O O . ARG A 1 821 ? -11.913 2.509 51.530 1.00 93.69 821 ARG A O 1
ATOM 6485 N N . LEU A 1 822 ? -12.893 4.421 52.201 1.00 96.69 822 LEU A N 1
ATOM 6486 C CA . LEU A 1 822 ? -12.551 4.372 53.614 1.00 96.69 822 LEU A CA 1
ATOM 6487 C C . LEU A 1 822 ? -13.825 4.021 54.385 1.00 96.69 822 LEU A C 1
ATOM 6489 O O . LEU A 1 822 ? -14.756 4.825 54.452 1.00 96.69 822 LEU A O 1
ATOM 6493 N N . THR A 1 823 ? -13.875 2.814 54.941 1.00 94.62 823 THR A N 1
ATOM 6494 C CA . THR A 1 823 ? -15.054 2.266 55.626 1.00 94.62 823 THR A CA 1
ATOM 6495 C C . THR A 1 823 ? -14.811 2.183 57.129 1.00 94.62 823 THR A C 1
ATOM 6497 O O . THR A 1 823 ? -13.805 1.623 57.571 1.00 94.62 823 THR A O 1
ATOM 6500 N N . THR A 1 824 ? -15.753 2.700 57.918 1.00 93.25 824 THR A N 1
ATOM 6501 C CA . THR A 1 824 ? -15.771 2.610 59.386 1.00 93.25 824 THR A CA 1
ATOM 6502 C C . THR A 1 824 ? -17.148 2.177 59.885 1.00 93.25 824 THR A C 1
ATOM 6504 O O . THR A 1 824 ? -18.120 2.127 59.133 1.00 93.25 824 THR A O 1
ATOM 6507 N N . ALA A 1 825 ? -17.269 1.911 61.189 1.00 87.69 825 ALA A N 1
ATOM 6508 C CA . ALA A 1 825 ? -18.574 1.700 61.819 1.00 87.69 825 ALA A CA 1
ATOM 6509 C C . ALA A 1 825 ? -19.478 2.949 61.764 1.00 87.69 825 ALA A C 1
ATOM 6511 O O . ALA A 1 825 ? -20.689 2.839 61.930 1.00 87.69 825 ALA A O 1
ATOM 6512 N N . ARG A 1 826 ? -18.893 4.135 61.547 1.00 89.69 826 ARG A N 1
ATOM 6513 C CA . ARG A 1 826 ? -19.591 5.427 61.509 1.00 89.69 826 ARG A CA 1
ATOM 6514 C C . ARG A 1 826 ? -19.955 5.882 60.103 1.00 89.69 826 ARG A C 1
ATOM 6516 O O . ARG A 1 826 ? -20.582 6.930 59.975 1.00 89.69 826 ARG A O 1
ATOM 6523 N N . GLY A 1 827 ? -19.569 5.146 59.064 1.00 91.44 827 GLY A N 1
ATOM 6524 C CA . GLY A 1 827 ? -19.895 5.491 57.687 1.00 91.44 827 GLY A CA 1
ATOM 6525 C C . GLY A 1 827 ? -18.796 5.150 56.691 1.00 91.44 827 GLY A C 1
ATOM 6526 O O . GLY A 1 827 ? -17.859 4.409 56.982 1.00 91.44 827 GLY A O 1
ATOM 6527 N N . VAL A 1 828 ? -18.934 5.712 55.495 1.00 92.81 828 VAL A N 1
ATOM 6528 C CA . VAL A 1 828 ? -18.057 5.503 54.348 1.00 92.81 828 VAL A CA 1
ATOM 6529 C C . VAL A 1 828 ? -17.685 6.850 53.735 1.00 92.81 828 VAL A C 1
ATOM 6531 O O . VAL A 1 828 ? -18.548 7.706 53.533 1.00 92.81 828 VAL A O 1
ATOM 6534 N N . VAL A 1 829 ? -16.403 7.022 53.420 1.00 94.94 829 VAL A N 1
ATOM 6535 C CA . VAL A 1 829 ? -15.893 8.124 52.595 1.00 94.94 829 VAL A CA 1
ATOM 6536 C C . VAL A 1 829 ? -15.246 7.517 51.361 1.00 94.94 829 VAL A C 1
ATOM 6538 O O . VAL A 1 829 ? -14.372 6.664 51.484 1.00 94.94 829 VAL A O 1
ATOM 6541 N N . GLU A 1 830 ? -15.678 7.931 50.178 1.00 93.69 830 GLU A N 1
ATOM 6542 C CA . GLU A 1 830 ? -15.206 7.381 48.913 1.00 93.69 830 GLU A CA 1
ATOM 6543 C C . GLU A 1 830 ? -14.750 8.489 47.964 1.00 93.69 830 GLU A C 1
ATOM 6545 O O . GLU A 1 830 ? -15.440 9.491 47.795 1.00 93.69 830 GLU A O 1
ATOM 6550 N N . ILE A 1 831 ? -13.582 8.306 47.349 1.00 92.94 831 ILE A N 1
ATOM 6551 C CA . ILE A 1 831 ? -12.988 9.228 46.375 1.00 92.94 831 ILE A CA 1
ATOM 6552 C C . ILE A 1 831 ? -12.878 8.493 45.040 1.00 92.94 831 ILE A C 1
ATOM 6554 O O . ILE A 1 831 ? -12.221 7.453 44.971 1.00 92.94 831 ILE A O 1
ATOM 6558 N N . ARG A 1 832 ? -13.492 9.038 43.984 1.00 88.69 832 ARG A N 1
ATOM 6559 C CA . ARG A 1 832 ? -13.469 8.495 42.620 1.00 88.69 832 ARG A CA 1
ATOM 6560 C C . ARG A 1 832 ? -12.791 9.464 41.646 1.00 88.69 832 ARG A C 1
ATOM 6562 O O . ARG A 1 832 ? -13.417 10.449 41.253 1.00 88.69 832 ARG A O 1
ATOM 6569 N N . PRO A 1 833 ? -11.533 9.225 41.251 1.00 86.94 833 PRO A N 1
ATOM 6570 C CA . PRO A 1 833 ? -10.916 9.953 40.149 1.00 86.94 833 PRO A CA 1
ATOM 6571 C C . PRO A 1 833 ? -11.407 9.405 38.799 1.00 86.94 833 PRO A C 1
ATOM 6573 O O . PRO A 1 833 ? -11.336 8.196 38.562 1.00 86.94 833 PRO A O 1
ATOM 6576 N N . ASP A 1 834 ? -11.858 10.279 37.893 1.00 77.31 834 ASP A N 1
ATOM 6577 C CA . ASP A 1 834 ? -12.433 9.848 36.607 1.00 77.31 834 ASP A CA 1
ATOM 6578 C C . ASP A 1 834 ? -11.410 9.101 35.740 1.00 77.31 834 ASP A C 1
ATOM 6580 O O . ASP A 1 834 ? -11.704 8.028 35.235 1.00 77.31 834 ASP A O 1
ATOM 6584 N N . HIS A 1 835 ? -10.161 9.567 35.667 1.00 74.38 835 HIS A N 1
ATOM 6585 C CA . HIS A 1 835 ? -9.104 8.951 34.849 1.00 74.38 835 HIS A CA 1
ATOM 6586 C C . HIS A 1 835 ? -8.143 8.032 35.633 1.00 74.38 835 HIS A C 1
ATOM 6588 O O . HIS A 1 835 ? -7.059 7.700 35.152 1.00 74.38 835 HIS A O 1
ATOM 6594 N N . GLY A 1 836 ? -8.534 7.592 36.833 1.00 82.69 836 GLY A N 1
ATOM 6595 C CA . GLY A 1 836 ? -7.683 6.799 37.730 1.00 82.69 836 GLY A CA 1
ATOM 6596 C C . GLY A 1 836 ? -6.794 7.655 38.619 1.00 82.69 836 GLY A C 1
ATOM 6597 O O . GLY A 1 836 ? -6.742 8.876 38.486 1.00 82.69 836 GLY A O 1
ATOM 6598 N N . ILE A 1 837 ? -6.111 7.024 39.572 1.00 89.81 837 ILE A N 1
ATOM 6599 C CA . ILE A 1 837 ? -5.513 7.740 40.707 1.00 89.81 837 ILE A CA 1
ATOM 6600 C C . ILE A 1 837 ? -4.454 8.781 40.315 1.00 89.81 837 ILE A C 1
ATOM 6602 O O . ILE A 1 837 ? -4.325 9.800 40.994 1.00 89.81 837 ILE A O 1
ATOM 6606 N N . SER A 1 838 ? -3.746 8.548 39.207 1.00 89.88 838 SER A N 1
ATOM 6607 C CA . SER A 1 838 ? -2.802 9.490 38.590 1.00 89.88 838 SER A CA 1
ATOM 6608 C C . SER A 1 838 ? -3.273 10.027 37.235 1.00 89.88 838 SER A C 1
ATOM 6610 O O . SER A 1 838 ? -2.474 10.610 36.504 1.00 89.88 838 SER A O 1
ATOM 6612 N N . GLY A 1 839 ? -4.528 9.788 36.850 1.00 84.94 839 GLY A N 1
ATOM 6613 C CA . GLY A 1 839 ? -5.081 10.258 35.581 1.00 84.94 839 GLY A CA 1
ATOM 6614 C C . GLY A 1 839 ? -5.051 11.782 35.494 1.00 84.94 839 GLY A C 1
ATOM 6615 O O . GLY A 1 839 ? -5.403 12.456 36.458 1.00 84.94 839 GLY A O 1
ATOM 6616 N N . GLY A 1 840 ? -4.578 12.327 34.372 1.00 83.88 840 GLY A N 1
ATOM 6617 C CA . GLY A 1 840 ? -4.373 13.770 34.205 1.00 83.88 840 GLY A CA 1
ATOM 6618 C C . GLY A 1 840 ? -3.095 14.329 34.840 1.00 83.88 840 GLY A C 1
ATOM 6619 O O . GLY A 1 840 ? -2.751 15.486 34.590 1.00 83.88 840 GLY A O 1
ATOM 6620 N N . TRP A 1 841 ? -2.351 13.531 35.614 1.00 89.94 841 TRP A N 1
ATOM 6621 C CA . TRP A 1 841 ? -1.127 13.948 36.300 1.00 89.94 841 TRP A CA 1
ATOM 6622 C C . TRP A 1 841 ? 0.128 13.328 35.674 1.00 89.94 841 TRP A C 1
ATOM 6624 O O . TRP A 1 841 ? 0.181 12.139 35.360 1.00 89.94 841 TRP A O 1
ATOM 6634 N N . TYR A 1 842 ? 1.198 14.114 35.550 1.00 91.38 842 TYR A N 1
ATOM 6635 C CA . TYR A 1 842 ? 2.511 13.626 35.125 1.00 91.38 842 TYR A CA 1
ATOM 6636 C C . TYR A 1 842 ? 3.633 14.162 36.014 1.00 91.38 842 TYR A C 1
ATOM 6638 O O . TYR A 1 842 ? 3.522 15.226 36.611 1.00 91.38 842 TYR A O 1
ATOM 6646 N N . SER A 1 843 ? 4.761 13.452 36.078 1.00 91.69 843 SER A N 1
ATOM 6647 C CA . SER A 1 843 ? 5.941 13.915 36.814 1.00 91.69 843 SER A CA 1
ATOM 6648 C C . SER A 1 843 ? 7.170 13.981 35.916 1.00 91.69 843 SER A C 1
ATOM 6650 O O . SER A 1 843 ? 7.350 13.183 34.993 1.00 91.69 843 SER A O 1
ATOM 6652 N N . LYS A 1 844 ? 8.050 14.944 36.201 1.00 89.31 844 LYS A N 1
ATOM 6653 C CA . LYS A 1 844 ? 9.335 15.105 35.505 1.00 89.31 844 LYS A CA 1
ATOM 6654 C C . LYS A 1 844 ? 10.403 14.133 36.016 1.00 89.31 844 LYS A C 1
ATOM 6656 O O . LYS A 1 844 ? 11.440 14.009 35.360 1.00 89.31 844 LYS A O 1
ATOM 6661 N N . MET A 1 845 ? 10.169 13.447 37.135 1.00 88.69 845 MET A N 1
ATOM 6662 C CA . MET A 1 845 ? 11.099 12.459 37.686 1.00 88.69 845 MET A CA 1
ATOM 6663 C C . MET A 1 845 ? 11.162 11.200 36.814 1.00 88.69 845 MET A C 1
ATOM 6665 O O . MET A 1 845 ? 10.193 10.853 36.137 1.00 88.69 845 MET A O 1
ATOM 6669 N N . SER A 1 846 ? 12.314 10.531 36.803 1.00 88.44 846 SER A N 1
ATOM 6670 C CA . SER A 1 846 ? 12.527 9.265 36.095 1.00 88.44 846 SER A CA 1
ATOM 6671 C C . SER A 1 846 ? 12.694 8.093 37.058 1.00 88.44 846 SER A C 1
ATOM 6673 O O . SER A 1 846 ? 12.987 8.280 38.239 1.00 88.44 846 SER A O 1
ATOM 6675 N N . TYR A 1 847 ? 12.546 6.879 36.528 1.00 86.19 847 TYR A N 1
ATOM 6676 C CA . TYR A 1 847 ? 12.768 5.627 37.258 1.00 86.19 847 TYR A CA 1
ATOM 6677 C C . TYR A 1 847 ? 14.209 5.453 37.774 1.00 86.19 847 TYR A C 1
ATOM 6679 O O . TYR A 1 847 ? 14.454 4.587 38.607 1.00 86.19 847 TYR A O 1
ATOM 6687 N N . PHE A 1 848 ? 15.159 6.289 37.343 1.00 81.62 848 PHE A N 1
ATOM 6688 C CA . PHE A 1 848 ? 16.536 6.288 37.843 1.00 81.62 848 PHE A CA 1
ATOM 6689 C C . PHE A 1 848 ? 16.627 6.486 39.368 1.00 81.62 848 PHE A C 1
ATOM 6691 O O . PHE A 1 848 ? 17.485 5.884 40.004 1.00 81.62 848 PHE A O 1
ATOM 6698 N N . ASN A 1 849 ? 15.713 7.264 39.961 1.00 75.25 849 ASN A N 1
ATOM 6699 C CA . ASN A 1 849 ? 15.694 7.561 41.401 1.00 75.25 849 ASN A CA 1
ATOM 6700 C C . ASN A 1 849 ? 14.604 6.784 42.160 1.00 75.25 849 ASN A C 1
ATOM 6702 O O . ASN A 1 849 ? 14.148 7.246 43.198 1.00 75.25 849 ASN A O 1
ATOM 6706 N N . LEU A 1 850 ? 14.140 5.638 41.642 1.00 84.25 850 LEU A N 1
ATOM 6707 C CA . LEU A 1 850 ? 12.931 4.950 42.129 1.00 84.25 850 LEU A CA 1
ATOM 6708 C C . LEU A 1 850 ? 12.908 4.686 43.649 1.00 84.25 850 LEU A C 1
ATOM 6710 O O . LEU A 1 850 ? 11.845 4.771 44.262 1.00 84.25 850 LEU A O 1
ATOM 6714 N N . ASN A 1 851 ? 14.067 4.391 44.247 1.00 81.62 851 ASN A N 1
ATOM 6715 C CA . ASN A 1 851 ? 14.198 4.094 45.679 1.00 81.62 851 ASN A CA 1
ATOM 6716 C C . ASN A 1 851 ? 14.183 5.343 46.578 1.00 81.62 851 ASN A C 1
ATOM 6718 O O . ASN A 1 851 ? 13.953 5.213 47.776 1.00 81.62 851 ASN A O 1
ATOM 6722 N N . ASP A 1 852 ? 14.419 6.525 46.007 1.00 84.88 852 ASP A N 1
ATOM 6723 C CA . ASP A 1 852 ? 14.469 7.801 46.729 1.00 84.88 852 ASP A CA 1
ATOM 6724 C C . ASP A 1 852 ? 13.160 8.597 46.584 1.00 84.88 852 ASP A C 1
ATOM 6726 O O . ASP A 1 852 ? 13.050 9.715 47.087 1.00 84.88 852 ASP A O 1
ATOM 6730 N N . LEU A 1 853 ? 12.167 8.055 45.866 1.00 90.88 853 LEU A N 1
ATOM 6731 C CA . LEU A 1 853 ? 10.883 8.719 45.662 1.00 90.88 853 LEU A CA 1
ATOM 6732 C C . LEU A 1 853 ? 10.017 8.629 46.918 1.00 90.88 853 LEU A C 1
ATOM 6734 O O . LEU A 1 853 ? 9.792 7.551 47.467 1.00 90.88 853 LEU A O 1
ATOM 6738 N N . ASP A 1 854 ? 9.468 9.768 47.319 1.00 92.12 854 ASP A N 1
ATOM 6739 C CA . ASP A 1 854 ? 8.576 9.891 48.462 1.00 92.12 854 ASP A CA 1
ATOM 6740 C C . ASP A 1 854 ? 7.472 10.934 48.188 1.00 92.12 854 ASP A C 1
ATOM 6742 O O . ASP A 1 854 ? 7.179 11.290 47.044 1.00 92.12 854 ASP A O 1
ATOM 6746 N N . GLY A 1 855 ? 6.839 11.443 49.244 1.00 90.69 855 GLY A N 1
ATOM 6747 C CA . GLY A 1 855 ? 5.769 12.433 49.139 1.00 90.69 855 GLY A CA 1
ATOM 6748 C C . GLY A 1 855 ? 6.223 13.787 48.587 1.00 90.69 855 GLY A C 1
ATOM 6749 O O . GLY A 1 855 ? 5.367 14.590 48.237 1.00 90.69 855 GLY A O 1
ATOM 6750 N N . SER A 1 856 ? 7.529 14.056 48.481 1.00 93.31 856 SER A N 1
ATOM 6751 C CA . SER A 1 856 ? 8.062 15.300 47.905 1.00 93.31 856 SER A CA 1
ATOM 6752 C C . SER A 1 856 ? 7.991 15.349 46.375 1.00 93.31 856 SER A C 1
ATOM 6754 O O . SER A 1 856 ? 8.246 16.397 45.778 1.00 93.31 856 SER A O 1
ATOM 6756 N N . VAL A 1 857 ? 7.628 14.236 45.725 1.00 95.44 857 VAL A N 1
ATOM 6757 C CA . VAL A 1 857 ? 7.443 14.176 44.274 1.00 95.44 857 VAL A CA 1
ATOM 6758 C C . VAL A 1 857 ? 6.380 15.184 43.835 1.00 95.44 857 VAL A C 1
ATOM 6760 O O . VAL A 1 857 ? 5.264 15.205 44.349 1.00 95.44 857 VAL A O 1
ATOM 6763 N N . GLN A 1 858 ? 6.726 15.998 42.838 1.00 95.12 858 GLN A N 1
ATOM 6764 C CA . GLN A 1 858 ? 5.795 16.921 42.192 1.00 95.12 858 GLN A CA 1
ATOM 6765 C C . GLN A 1 858 ? 5.067 16.241 41.030 1.00 95.12 858 GLN A C 1
ATOM 6767 O O . GLN A 1 858 ? 5.693 15.579 40.184 1.00 95.12 858 GLN A O 1
ATOM 6772 N N . ALA A 1 859 ? 3.754 16.452 40.977 1.00 93.94 859 ALA A N 1
ATOM 6773 C CA . ALA A 1 859 ? 2.879 16.056 39.888 1.00 93.94 859 ALA A CA 1
ATOM 6774 C C . ALA A 1 859 ? 2.271 17.306 39.236 1.00 93.94 859 ALA A C 1
ATOM 6776 O O . ALA A 1 859 ? 1.753 18.192 39.905 1.00 93.94 859 ALA A O 1
ATOM 6777 N N . PHE A 1 860 ? 2.345 17.376 37.915 1.00 92.75 860 PHE A N 1
ATOM 6778 C CA . PHE A 1 860 ? 1.860 18.480 37.097 1.00 92.75 860 PHE A CA 1
ATOM 6779 C C . PHE A 1 860 ? 0.641 18.013 36.307 1.00 92.75 860 PHE A C 1
ATOM 6781 O O . PHE A 1 860 ? 0.610 16.870 35.842 1.00 92.75 860 PHE A O 1
ATOM 6788 N N . LYS A 1 861 ? -0.342 18.891 36.126 1.00 88.00 861 LYS A N 1
ATOM 6789 C CA . LYS A 1 861 ? -1.482 18.635 35.245 1.00 88.00 861 LYS A CA 1
ATOM 6790 C C . LYS A 1 861 ? -0.986 18.538 33.800 1.00 88.00 861 LYS A C 1
ATOM 6792 O O . LYS A 1 861 ? -0.220 19.392 33.352 1.00 88.00 861 LYS A O 1
ATOM 6797 N N . SER A 1 862 ? -1.365 17.479 33.090 1.00 77.19 862 SER A N 1
ATOM 6798 C CA . SER A 1 862 ? -0.949 17.262 31.703 1.00 77.19 862 SER A CA 1
ATOM 6799 C C . SER A 1 862 ? -1.485 18.359 30.780 1.00 77.19 862 SER A C 1
ATOM 6801 O O . SER A 1 862 ? -2.633 18.771 30.900 1.00 77.19 862 SER A O 1
ATOM 6803 N N . ASN A 1 863 ? -0.673 18.795 29.811 1.00 62.94 863 ASN A N 1
ATOM 6804 C CA . ASN A 1 863 ? -1.094 19.755 28.780 1.00 62.94 863 ASN A CA 1
ATOM 6805 C C . ASN A 1 863 ? -2.051 19.137 27.739 1.00 62.94 863 ASN A C 1
ATOM 6807 O O . ASN A 1 863 ? -2.543 19.853 26.870 1.00 62.94 863 ASN A O 1
ATOM 6811 N N . THR A 1 864 ? -2.236 17.814 27.765 1.00 54.25 864 THR A N 1
ATOM 6812 C CA . THR A 1 864 ? -3.037 17.054 26.792 1.00 54.25 864 THR A CA 1
ATOM 6813 C C . THR A 1 864 ? -4.379 16.578 27.339 1.00 54.25 864 THR A C 1
ATOM 6815 O O . THR A 1 864 ? -5.163 16.043 26.563 1.00 54.25 864 THR A O 1
ATOM 6818 N N . ASP A 1 865 ? -4.639 16.731 28.637 1.00 50.72 865 ASP A N 1
ATOM 6819 C CA . ASP A 1 865 ? -5.898 16.298 29.245 1.00 50.72 865 ASP A CA 1
ATOM 6820 C C . ASP A 1 865 ? -6.762 17.514 29.580 1.00 50.72 865 ASP A C 1
ATOM 6822 O O . ASP A 1 865 ? -6.306 18.463 30.230 1.00 50.72 865 ASP A O 1
ATOM 6826 N N . ASP A 1 866 ? -8.019 17.461 29.134 1.00 55.59 866 ASP A N 1
ATOM 6827 C CA . ASP A 1 866 ? -9.080 18.301 29.674 1.00 55.59 866 ASP A CA 1
ATOM 6828 C C . ASP A 1 866 ? -9.272 17.962 31.169 1.00 55.59 866 ASP A C 1
ATOM 6830 O O . ASP A 1 866 ? -8.873 16.909 31.657 1.00 55.59 866 ASP A O 1
ATOM 6834 N N . GLU A 1 867 ? -9.796 18.929 31.913 1.00 74.81 867 GLU A N 1
ATOM 6835 C CA . GLU A 1 867 ? -10.088 18.947 33.352 1.00 74.81 867 GLU A CA 1
ATOM 6836 C C . GLU A 1 867 ? -10.035 17.612 34.151 1.00 74.81 867 GLU A C 1
ATOM 6838 O O . GLU A 1 867 ? -10.759 16.663 33.874 1.00 74.81 867 GLU A O 1
ATOM 6843 N N . ILE A 1 868 ? -9.235 17.555 35.234 1.00 81.81 868 ILE A N 1
ATOM 6844 C CA . ILE A 1 868 ? -9.153 16.367 36.109 1.00 81.81 868 ILE A CA 1
ATOM 6845 C C . ILE A 1 868 ? -10.370 16.331 37.041 1.00 81.81 868 ILE A C 1
ATOM 6847 O O . ILE A 1 868 ? -10.431 17.081 38.022 1.00 81.81 868 ILE A O 1
ATOM 6851 N N . LEU A 1 869 ? -11.325 15.460 36.719 1.00 82.56 869 LEU A N 1
ATOM 6852 C CA . LEU A 1 869 ? -12.605 15.311 37.408 1.00 82.56 869 LEU A CA 1
ATOM 6853 C C . LEU A 1 869 ? -12.535 14.313 38.575 1.00 82.56 869 LEU A C 1
ATOM 6855 O O . LEU A 1 869 ? -12.013 13.202 38.442 1.00 82.56 869 LEU A O 1
ATOM 6859 N N . TYR A 1 870 ? -13.139 14.691 39.702 1.00 86.06 870 TYR A N 1
ATOM 6860 C CA . TYR A 1 870 ? -13.293 13.839 40.879 1.00 86.06 870 TYR A CA 1
ATOM 6861 C C . TYR A 1 870 ? -14.746 13.792 41.348 1.00 86.06 870 TYR A C 1
ATOM 6863 O O . TYR A 1 870 ? -15.459 14.798 41.298 1.00 86.06 870 TYR A O 1
ATOM 6871 N N . TYR A 1 871 ? -15.132 12.647 41.908 1.00 86.25 871 TYR A N 1
ATOM 6872 C CA . TYR A 1 871 ? -16.326 12.501 42.734 1.00 86.25 871 TYR A CA 1
ATOM 6873 C C . TYR A 1 871 ? -15.918 12.151 44.164 1.00 86.25 871 TYR A C 1
ATOM 6875 O O . TYR A 1 871 ? -15.082 11.274 44.377 1.00 86.25 871 TYR A O 1
ATOM 6883 N N . VAL A 1 872 ? -16.516 12.809 45.154 1.00 89.56 872 VAL A N 1
ATOM 6884 C CA . VAL A 1 872 ? -16.340 12.473 46.571 1.00 89.56 872 VAL A CA 1
ATOM 6885 C C . VAL A 1 872 ? -17.697 12.163 47.177 1.00 89.56 872 VAL A C 1
ATOM 6887 O O . VAL A 1 872 ? -18.606 12.987 47.119 1.00 89.56 872 VAL A O 1
ATOM 6890 N N . ILE A 1 873 ? -17.828 10.973 47.755 1.00 89.00 873 ILE A N 1
ATOM 6891 C CA . ILE A 1 873 ? -19.061 10.459 48.348 1.00 89.00 873 ILE A CA 1
ATOM 6892 C C . ILE A 1 873 ? -18.839 10.318 49.854 1.00 89.00 873 ILE A C 1
ATOM 6894 O O . ILE A 1 873 ? -17.912 9.641 50.295 1.00 89.00 873 ILE A O 1
ATOM 6898 N N . ILE A 1 874 ? -19.696 10.946 50.652 1.00 91.25 874 ILE A N 1
ATOM 6899 C CA . ILE A 1 874 ? -19.657 10.908 52.116 1.00 91.25 874 ILE A CA 1
ATOM 6900 C C . ILE A 1 874 ? -20.990 10.341 52.595 1.00 91.25 874 ILE A C 1
ATOM 6902 O O . ILE A 1 874 ? -22.045 10.939 52.376 1.00 91.25 874 ILE A O 1
ATOM 6906 N N . LYS A 1 875 ? -20.938 9.186 53.258 1.00 88.75 875 LYS A N 1
ATOM 6907 C CA . LYS A 1 875 ? -22.110 8.445 53.729 1.00 88.75 875 LYS A CA 1
ATOM 6908 C C . LYS A 1 875 ? -21.961 8.099 55.213 1.00 88.75 875 LYS A C 1
ATOM 6910 O O . LYS A 1 875 ? -21.328 7.094 55.530 1.00 88.75 875 LYS A O 1
ATOM 6915 N N . PRO A 1 876 ? -22.520 8.893 56.139 1.00 84.88 876 PRO A N 1
ATOM 6916 C CA . PRO A 1 876 ? -22.592 8.532 57.551 1.00 84.88 876 PRO A CA 1
ATOM 6917 C C . PRO A 1 876 ? -23.394 7.234 57.758 1.00 84.88 876 PRO A C 1
ATOM 6919 O O . PRO A 1 876 ? -24.345 6.954 57.027 1.00 84.88 876 PRO A O 1
ATOM 6922 N N . ALA A 1 877 ? -23.015 6.433 58.751 1.00 78.62 877 ALA A N 1
ATOM 6923 C CA . ALA A 1 877 ? -23.809 5.298 59.210 1.00 78.62 877 ALA A CA 1
ATOM 6924 C C . ALA A 1 877 ? -25.055 5.810 59.945 1.00 78.62 877 ALA A C 1
ATOM 6926 O O . ALA A 1 877 ? -25.002 6.843 60.616 1.00 78.62 877 ALA A O 1
ATOM 6927 N N . ARG A 1 878 ? -26.168 5.091 59.792 1.00 59.91 878 ARG A N 1
ATOM 6928 C CA . ARG A 1 878 ? -27.431 5.403 60.470 1.00 59.91 878 ARG A CA 1
ATOM 6929 C C . ARG A 1 878 ? -27.428 4.984 61.929 1.00 59.91 878 ARG A C 1
ATOM 6931 O O . ARG A 1 878 ? -26.873 3.900 62.220 1.00 59.91 878 ARG A O 1
#